Protein 7QQL (pdb70)

B-factor: mean 66.75, std 30.13, range [26.31, 215.35]

Solvent-accessible surface area: 57111 Å² total

Foldseek 3Di:
DWDKFKWFQDPVCGQQWDWDDALLQDDFIFTAGGHDPGGQNVRVPDDGQKGWQDKVNHGRRHGGPVVVVVSSVPVPRIIMTTTHRPDDLVNLLVLLVQCVVQLPPVLGNLLSVLSNLLSDAQVSLQSNQVNNCVVPVDGPLVSLCVSDDDLSNVLNNLLNDDLLRSLLVQCCVQQPDLHHVLLSLLLSLLQDALVSLVSNQVVNCVPPVDGSLVSLCVRDDDVLNVLSSLSSNRQADDDDPDQPVVVLLVLLVQCCVQFPVDPAGPVVSVSCSLRHYDLVSVLSSQVSNVVVDVDTQLVSLVVHDDDSSSVSSNLNVCSSNPVLLSLLVQCCVQQVDPAGPSVSLSSSLSNCLPPPLVSNQVNNCVPPVFGSLVSLVVRDDDSSSVSSNSSSPDGD/DDDD/DKDKDKWFQDPPCGRQWDFVPCCTWTQDGDPPHGQNVRVPDDGQWQWQDKPRHGSNNGGPVVVVVRSVPVPRMIMTITHHDPCQCPCQHVVPDLLVLLVQQVVQLPPVLGNLLSVLVPLLSHAQVSLQSNQVNNCVVPVDGPLVSLCVSDDDLSNVLSNLSNDDLLRNLLVQLVVQLDAQSGPLVSLLLSLLQDALVSLVSNQVVNCVPVVDGSLVSLVRRDDDVLSVLSSLSSNRQAPEDDPDADVVVLLVLLVQCCVQFDVDPAGPSVSVSCSLRHYYLVSVLSSQVSNVVVDVDGQLVRLVVHDDDSSSVNSNLNVCSSNPVLLSLLVQLCVQQVDPAGVSVSLSSCLSNPLPPQLVSNQVNNCVPPVFTSLVSLVVRDDDSSSVSSNSSSPDGD/DKDKDKWFQDPPCGQQWDWDDALVNPDAIWTQGHHPPHGVVVVVPHDGQWGWQDKPNHGDGHGGDVVVVVSSVPVPRIIMTITHHDDDQDLLVLLVQQVVQLPPVLGNLLSVLVPLLQDAQVSLQSNQVNNCVVVVDGPLVSLCVSDDDLSNVLRSLSNDDLLRNLLVLLVVQLPDLHHVLVSLLLSLLQDALVSLVSNQVVNCVVPVDGSLVSLPVNDDDLLNVLSSLSSNRQADADDPDQPVVVLLVLLVQCCVQFPVDDAGPSVSVSCSLRHYHLVSVLSSQVSNVVVDVDGQLVRLVVHDDDSSSVNSNLNVCSSNPVLLSLLVQCCVQQVDPAGVSVSNSSSLSNCLPPPLVSNQVSNCVPPVFGSLVSLVVRDDDSSSVSSNSSSPDGD/DDDD/DDDD

GO terms:
  GO:0005737 cytoplasm (C, IDA)
  GO:0005768 endosome (C, IDA)
  GO:0005515 protein binding (F, IPI)
  GO:0009986 cell surface (C, IDA)
  GO:0044090 positive regulation of vacuole organization (P, IMP)
  GO:0035578 azurophil granule lumen (C, TAS)
  GO:0005576 extracellular region (C, TAS)
  GO:0005829 cytosol (C, TAS)
  GO:0042802 identical protein binding (F, IPI)
  GO:0001921 positive regulation of receptor recycling (P, IDA)
  GO:0004867 serine-type endopeptidase inhibitor activity (F, IDA)
  GO:0005886 plasma membrane (C, IDA)
  GO:1905581 positive regulation of low-density lipoprotein particle clearance (P, IDA)
  GO:1905602 positive regulation of receptor-mediated endocytosis involved in cholesterol transport (P, IDA)
  GO:1990667 PCSK9-AnxA2 complex (C, IDA)
  GO:0032804 negative regulation of low-density lipoprotein particle receptor catabolic process (P, IDA)
  GO:0098641 cadherin binding involved in cell-cell adhesion (F, HDA)
  GO:0005576 extracellular region (C, HDA)
  GO:0005912 adherens junction (C, HDA)
  GO:0031012 extracellular matrix (C, HDA)

Nearest PDB structures (foldseek):
  7qql-assembly2_A  TM=1.003E+00  e=1.952E-59  Homo sapiens
  7qql-assembly3_B  TM=7.775E-01  e=4.966E-53  Homo sapiens
  7pc7-assembly2_B  TM=7.810E-01  e=6.217E-50  Homo sapiens
  7pc7-assembly1_A  TM=7.794E-01  e=1.435E-49  Homo sapiens
  7pc9-assembly2_A  TM=8.187E-01  e=2.371E-47  Homo sapiens

InterPro domains:
  IPR001464 Annexin [PR00196] (47-69)
  IPR001464 Annexin [PR00196] (87-103)
  IPR001464 Annexin [PR00196] (114-135)
  IPR001464 Annexin [PR00196] (198-224)
  IPR001464 Annexin [PR00196] (278-298)
  IPR001464 Annexin [PR00196] (322-335)
  IPR002389 Annexin A2 [PR00198] (2-20)
  IPR002389 Annexin A2 [PR00198] (21-32)
  IPR002389 Annexin A2 [PR00198] (169-180)
  IPR002389 Annexin A2 [PR00198] (181-192)
  IPR002389 Annexin A2 [PR00198] (237-246)
  IPR002389 Annexin A2 [PR00198] (254-264)
  IPR018252 Annexin repeat, conserved site [PS00223] (50-102)
  IPR018252 Annexin repeat, conserved site [PS00223] (122-174)
  IPR018252 Annexin repeat, conserved site [PS00223] (282-334)
  IPR018502 Annexin repeat [PF00191] (38-102)
  IPR018502 Annexin repeat [PF00191] (109-174)
  IPR018502 Annexin repeat [PF00191] (193-259)
  IPR018502 Annexin repeat [PF00191] (269-334)
  IPR018502 Annexin repeat [PS51897] (33-104)

CATH classification: 2.30.42.10 (+4 more: 1.10.220.10, 1.10.220.10, 1.10.220.10)

Structure (mmCIF, N/CA/C/O backbone):
data_7QQL
#
_entry.id   7QQL
#
_cell.length_a   97.460
_cell.length_b   60.550
_cell.length_c   135.210
_cell.angle_alpha   90.000
_cell.angle_beta   92.420
_cell.angle_gamma   90.000
#
_symmetry.space_group_name_H-M   'P 1 21 1'
#
loop_
_entity.id
_entity.type
_entity.pdbx_description
1 polymer 'Gamma-2-syntrophin,Annexin A2'
2 polymer 'Ribosomal protein S6 kinase alpha-1'
3 non-polymer 'CALCIUM ION'
4 non-polymer GLYCEROL
5 water water
#
loop_
_atom_site.group_PDB
_atom_site.id
_atom_site.type_symbol
_atom_site.label_atom_id
_atom_site.label_alt_id
_atom_site.label_comp_id
_atom_site.label_asym_id
_atom_site.label_entity_id
_atom_site.label_seq_id
_atom_site.pdbx_PDB_ins_code
_atom_site.Cartn_x
_atom_site.Cartn_y
_atom_site.Cartn_z
_atom_site.occupancy
_atom_site.B_iso_or_equiv
_atom_site.auth_seq_id
_atom_site.auth_comp_id
_atom_site.auth_asym_id
_atom_site.auth_atom_id
_atom_site.pdbx_PDB_model_num
ATOM 1 N N . ASN A 1 6 ? 59.489 11.582 14.486 1.00 126.10 70 ASN C N 1
ATOM 2 C CA . ASN A 1 6 ? 60.831 11.323 14.993 1.00 124.38 70 ASN C CA 1
ATOM 3 C C . ASN A 1 6 ? 61.032 9.845 15.306 1.00 112.74 70 ASN C C 1
ATOM 4 O O . ASN A 1 6 ? 61.598 9.494 16.340 1.00 115.48 70 ASN C O 1
ATOM 9 N N . ARG A 1 7 ? 60.567 8.980 14.408 1.00 103.71 71 ARG C N 1
ATOM 10 C CA . ARG A 1 7 ? 60.661 7.537 14.611 1.00 93.37 71 ARG C CA 1
ATOM 11 C C . ARG A 1 7 ? 62.056 7.082 14.194 1.00 89.79 71 ARG C C 1
ATOM 12 O O . ARG A 1 7 ? 62.318 6.835 13.015 1.00 92.29 71 ARG C O 1
ATOM 20 N N . ARG A 1 8 ? 62.956 6.975 15.169 1.00 84.04 72 ARG C N 1
ATOM 21 C CA . ARG A 1 8 ? 64.345 6.601 14.940 1.00 80.11 72 ARG C CA 1
ATOM 22 C C . ARG A 1 8 ? 64.583 5.158 15.365 1.00 79.09 72 ARG C C 1
ATOM 23 O O . ARG A 1 8 ? 64.045 4.702 16.378 1.00 82.57 72 ARG C O 1
ATOM 31 N N . THR A 1 9 ? 65.398 4.447 14.589 1.00 76.34 73 THR C N 1
ATOM 32 C CA . THR A 1 9 ? 65.794 3.077 14.895 1.00 69.71 73 THR C CA 1
ATOM 33 C C . THR A 1 9 ? 67.298 3.057 15.125 1.00 67.18 73 THR C C 1
ATOM 34 O O . THR A 1 9 ? 68.073 3.335 14.204 1.00 71.62 73 THR C O 1
ATOM 38 N N . VAL A 1 10 ? 67.708 2.734 16.350 1.00 62.08 74 VAL C N 1
ATOM 39 C CA . VAL A 1 10 ? 69.100 2.828 16.771 1.00 59.56 74 VAL C CA 1
ATOM 40 C C . VAL A 1 10 ? 69.566 1.464 17.261 1.00 60.18 74 VAL C C 1
ATOM 41 O O . VAL A 1 10 ? 68.828 0.761 17.962 1.00 61.32 74 VAL C O 1
ATOM 45 N N . THR A 1 11 ? 70.795 1.095 16.899 1.00 62.04 75 THR C N 1
ATOM 46 C CA . THR A 1 11 ? 71.406 -0.162 17.321 1.00 61.95 75 THR C CA 1
ATOM 47 C C . THR A 1 11 ? 72.477 0.155 18.358 1.00 60.17 75 THR C C 1
ATOM 48 O O . THR A 1 11 ? 73.477 0.812 18.048 1.00 64.19 75 THR C O 1
ATOM 52 N N . LEU A 1 12 ? 72.265 -0.313 19.584 1.00 65.71 76 LEU C N 1
ATOM 53 C CA . LEU A 1 12 ? 73.223 -0.152 20.666 1.00 67.59 76 LEU C CA 1
ATOM 54 C C . LEU A 1 12 ? 74.057 -1.416 20.793 1.00 67.26 76 LEU C C 1
ATOM 55 O O . LEU A 1 12 ? 73.551 -2.526 20.609 1.00 66.00 76 LEU C O 1
ATOM 60 N N . ARG A 1 13 ? 75.336 -1.244 21.106 1.00 67.34 77 ARG C N 1
ATOM 61 C CA . ARG A 1 13 ? 76.223 -2.363 21.387 1.00 66.13 77 ARG C CA 1
ATOM 62 C C . ARG A 1 13 ? 76.390 -2.477 22.897 1.00 64.06 77 ARG C C 1
ATOM 63 O O . ARG A 1 13 ? 76.907 -1.556 23.539 1.00 67.12 77 ARG C O 1
ATOM 71 N N . ARG A 1 14 ? 75.932 -3.593 23.459 1.00 59.41 78 ARG C N 1
ATOM 72 C CA . ARG A 1 14 ? 76.092 -3.831 24.887 1.00 58.22 78 ARG C CA 1
ATOM 73 C C . ARG A 1 14 ? 77.571 -3.839 25.251 1.00 64.51 78 ARG C C 1
ATOM 74 O O . ARG A 1 14 ? 78.382 -4.492 24.589 1.00 61.79 78 ARG C O 1
ATOM 82 N N . GLN A 1 15 ? 77.923 -3.102 26.299 1.00 66.76 79 GLN C N 1
ATOM 83 C CA . GLN A 1 15 ? 79.311 -2.960 26.705 1.00 73.42 79 GLN C CA 1
ATOM 84 C C . GLN A 1 15 ? 79.443 -3.171 28.205 1.00 77.69 79 GLN C C 1
ATOM 85 O O . GLN A 1 15 ? 78.517 -2.868 28.963 1.00 79.01 79 GLN C O 1
ATOM 91 N N . PRO A 1 16 ? 80.584 -3.699 28.660 1.00 82.33 80 PRO C N 1
ATOM 92 C CA . PRO A 1 16 ? 80.742 -3.963 30.101 1.00 83.98 80 PRO C CA 1
ATOM 93 C C . PRO A 1 16 ? 80.624 -2.720 30.962 1.00 88.89 80 PRO C C 1
ATOM 94 O O . PRO A 1 16 ? 80.194 -2.817 32.119 1.00 90.49 80 PRO C O 1
ATOM 98 N N . VAL A 1 17 ? 80.986 -1.553 30.435 1.00 89.51 81 VAL C N 1
ATOM 99 C CA . VAL A 1 17 ? 80.931 -0.305 31.197 1.00 85.99 81 VAL C CA 1
ATOM 100 C C . VAL A 1 17 ? 79.551 0.297 30.947 1.00 80.76 81 VAL C C 1
ATOM 101 O O . VAL A 1 17 ? 79.358 1.130 30.060 1.00 76.90 81 VAL C O 1
ATOM 105 N N . GLY A 1 18 ? 78.573 -0.140 31.740 1.00 80.69 82 GLY C N 1
ATOM 106 C CA . GLY A 1 18 ? 77.246 0.439 31.718 1.00 78.62 82 GLY C CA 1
ATOM 107 C C . GLY A 1 18 ? 76.178 -0.375 31.021 1.00 77.88 82 GLY C C 1
ATOM 108 O O . GLY A 1 18 ? 75.014 0.045 31.018 1.00 76.40 82 GLY C O 1
ATOM 109 N N . GLY A 1 19 ? 76.524 -1.521 30.438 1.00 77.88 83 GLY C N 1
ATOM 110 C CA . GLY A 1 19 ? 75.550 -2.322 29.721 1.00 76.08 83 GLY C CA 1
ATOM 111 C C . GLY A 1 19 ? 75.045 -1.633 28.471 1.00 75.01 83 GLY C C 1
ATOM 112 O O . GLY A 1 19 ? 75.731 -1.607 27.444 1.00 78.38 83 GLY C O 1
ATOM 113 N N . LEU A 1 20 ? 73.839 -1.073 28.545 1.00 69.56 84 LEU C N 1
ATOM 114 C CA . LEU A 1 20 ? 73.297 -0.255 27.470 1.00 59.36 84 LEU C CA 1
ATOM 115 C C . LEU A 1 20 ? 73.443 1.237 27.736 1.00 60.44 84 LEU C C 1
ATOM 116 O O . LEU A 1 20 ? 73.183 2.039 26.833 1.00 68.66 84 LEU C O 1
ATOM 121 N N . GLY A 1 21 ? 73.847 1.623 28.944 1.00 54.03 85 GLY C N 1
ATOM 122 C CA . GLY A 1 21 ? 74.130 3.014 29.240 1.00 55.79 85 GLY C CA 1
ATOM 123 C C . GLY A 1 21 ? 72.917 3.910 29.342 1.00 65.30 85 GLY C C 1
ATOM 124 O O . GLY A 1 21 ? 73.017 5.106 29.052 1.00 75.46 85 GLY C O 1
ATOM 125 N N . LEU A 1 22 ? 71.773 3.372 29.757 1.00 64.78 86 LEU C N 1
ATOM 126 C CA . LEU A 1 22 ? 70.564 4.176 29.840 1.00 65.44 86 LEU C CA 1
ATOM 127 C C . LEU A 1 22 ? 69.690 3.679 30.981 1.00 69.90 86 LEU C C 1
ATOM 128 O O . LEU A 1 22 ? 69.855 2.564 31.483 1.00 76.39 86 LEU C O 1
ATOM 133 N N . SER A 1 23 ? 68.755 4.535 31.384 1.00 67.62 87 SER C N 1
ATOM 134 C CA . SER A 1 23 ? 67.682 4.182 32.299 1.00 66.94 87 SER C CA 1
ATOM 135 C C . SER A 1 23 ? 66.347 4.461 31.624 1.00 66.04 87 SER C C 1
ATOM 136 O O . SER A 1 23 ? 66.220 5.399 30.831 1.00 63.43 87 SER C O 1
ATOM 139 N N . ILE A 1 24 ? 65.352 3.635 31.932 1.00 69.22 88 ILE C N 1
ATOM 140 C CA . ILE A 1 24 ? 64.017 3.797 31.374 1.00 65.82 88 ILE C CA 1
ATOM 141 C C . ILE A 1 24 ? 63.014 3.904 32.512 1.00 70.94 88 ILE C C 1
ATOM 142 O O . ILE A 1 24 ? 63.187 3.307 33.580 1.00 68.87 88 ILE C O 1
ATOM 147 N N . LYS A 1 25 ? 61.961 4.681 32.277 1.00 70.43 89 LYS C N 1
ATOM 148 C CA . LYS A 1 25 ? 60.853 4.804 33.210 1.00 73.11 89 LYS C CA 1
ATOM 149 C C . LYS A 1 25 ? 59.542 4.722 32.442 1.00 73.79 89 LYS C C 1
ATOM 150 O O . LYS A 1 25 ? 59.497 4.912 31.223 1.00 70.79 89 LYS C O 1
ATOM 156 N N . GLY A 1 26 ? 58.473 4.423 33.167 1.00 76.75 90 GLY C N 1
ATOM 157 C CA . GLY A 1 26 ? 57.167 4.251 32.566 1.00 77.54 90 GLY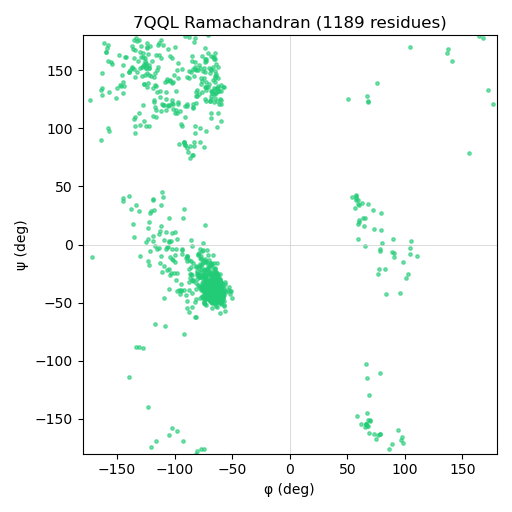 C CA 1
ATOM 158 C C . GLY A 1 26 ? 56.829 2.792 32.333 1.00 81.47 90 GLY C C 1
ATOM 159 O O . GLY A 1 26 ? 57.525 1.871 32.771 1.00 83.84 90 GLY C O 1
ATOM 160 N N . GLY A 1 27 ? 55.734 2.591 31.621 1.00 79.39 91 GLY C N 1
ATOM 161 C CA . GLY A 1 27 ? 55.211 1.267 31.339 1.00 77.54 91 GLY C CA 1
ATOM 162 C C . GLY A 1 27 ? 53.696 1.272 31.407 1.00 87.46 91 GLY C C 1
ATOM 163 O O . GLY A 1 27 ? 53.072 2.132 32.030 1.00 93.56 91 GLY C O 1
ATOM 164 N N . SER A 1 28 ? 53.089 0.285 30.745 1.00 86.56 92 SER C N 1
ATOM 165 C CA . SER A 1 28 ? 51.634 0.236 30.655 1.00 86.52 92 SER C CA 1
ATOM 166 C C . SER A 1 28 ? 50.965 -0.050 31.995 1.00 91.18 92 SER C C 1
ATOM 167 O O . SER A 1 28 ? 49.755 0.171 32.120 1.00 99.59 92 SER C O 1
ATOM 170 N N . GLU A 1 29 ? 51.711 -0.532 32.996 1.00 93.61 93 GLU C N 1
ATOM 171 C CA . GLU A 1 29 ? 51.118 -0.721 34.318 1.00 101.27 93 GLU C CA 1
ATOM 172 C C . GLU A 1 29 ? 50.748 0.612 34.954 1.00 102.09 93 GLU C C 1
ATOM 173 O O . GLU A 1 29 ? 49.837 0.670 35.788 1.00 107.60 93 GLU C O 1
ATOM 179 N N . HIS A 1 30 ? 51.440 1.686 34.577 1.00 101.90 94 HIS C N 1
ATOM 180 C CA . HIS A 1 30 ? 51.066 3.041 34.948 1.00 102.86 94 HIS C CA 1
ATOM 181 C C . HIS A 1 30 ? 50.375 3.774 33.804 1.00 92.78 94 HIS C C 1
ATOM 182 O O . HIS A 1 30 ? 50.174 4.990 33.887 1.00 88.72 94 HIS C O 1
ATOM 189 N N . ASN A 1 31 ? 50.019 3.053 32.737 1.00 95.32 95 ASN C N 1
ATOM 190 C CA . ASN A 1 31 ? 49.322 3.609 31.575 1.00 95.01 95 ASN C CA 1
ATOM 191 C C . ASN A 1 31 ? 50.116 4.748 30.938 1.00 90.79 95 ASN C C 1
ATOM 192 O O . ASN A 1 31 ? 49.561 5.778 30.549 1.00 91.01 95 ASN C O 1
ATOM 197 N N . VAL A 1 32 ? 51.429 4.559 30.834 1.00 88.02 96 VAL C N 1
ATOM 198 C CA . VAL A 1 32 ? 52.299 5.507 30.135 1.00 81.70 96 VAL C CA 1
ATOM 199 C C . VAL A 1 32 ? 53.312 4.737 29.313 1.00 80.24 96 VAL C C 1
ATOM 200 O O . VAL A 1 32 ? 53.701 3.611 29.654 1.00 84.82 96 VAL C O 1
ATOM 204 N N . PRO A 1 33 ? 53.750 5.317 28.199 1.00 73.16 97 PRO C N 1
ATOM 205 C CA . PRO A 1 33 ? 54.774 4.652 27.390 1.00 70.56 97 PRO C CA 1
ATOM 206 C C . PRO A 1 33 ? 56.111 4.618 28.112 1.00 66.69 97 PRO C C 1
ATOM 207 O O . PRO A 1 33 ? 56.429 5.489 28.926 1.00 60.89 97 PRO C O 1
ATOM 211 N N . VAL A 1 34 ? 56.894 3.582 27.812 1.00 64.71 98 VAL C N 1
ATOM 212 C CA . VAL A 1 34 ? 58.240 3.478 28.361 1.00 59.68 98 VAL C CA 1
ATOM 213 C C . VAL A 1 34 ? 59.111 4.564 27.748 1.00 61.19 98 VAL C C 1
ATOM 214 O O . VAL A 1 34 ? 59.188 4.703 26.521 1.00 62.34 98 VAL C O 1
ATOM 218 N N . VAL A 1 35 ? 59.771 5.340 28.602 1.00 61.83 99 VAL C N 1
ATOM 219 C CA . VAL A 1 35 ? 60.528 6.513 28.184 1.00 68.12 99 VAL C CA 1
ATOM 220 C C . VAL A 1 35 ? 61.943 6.410 28.732 1.00 61.49 99 VAL C C 1
ATOM 221 O O . VAL A 1 35 ? 62.144 6.007 29.883 1.00 63.24 99 VAL C O 1
ATOM 225 N N . ILE A 1 36 ? 62.925 6.763 27.900 1.00 57.38 100 ILE C N 1
ATOM 226 C CA . ILE A 1 36 ? 64.310 6.811 28.354 1.00 57.05 100 ILE C CA 1
ATOM 227 C C . ILE A 1 36 ? 64.429 7.840 29.468 1.00 60.88 100 ILE C C 1
ATOM 228 O O . ILE A 1 36 ? 64.120 9.023 29.279 1.00 61.57 100 ILE C O 1
ATOM 233 N N . SER A 1 37 ? 64.876 7.391 30.640 1.00 67.15 101 SER C N 1
ATOM 234 C CA . SER A 1 37 ? 65.015 8.260 31.801 1.00 75.85 101 SER C CA 1
ATOM 235 C C . SER A 1 37 ? 66.387 8.925 31.857 1.00 76.53 101 SER C C 1
ATOM 236 O O . SER A 1 37 ? 66.483 10.153 31.942 1.00 75.01 101 SER C O 1
ATOM 239 N N . LYS A 1 38 ? 67.453 8.131 31.814 1.00 76.36 102 LYS C N 1
ATOM 240 C CA . LYS A 1 38 ? 68.812 8.644 31.866 1.00 80.28 102 LYS C CA 1
ATOM 241 C C . LYS A 1 38 ? 69.602 8.142 30.666 1.00 69.51 102 LYS C C 1
ATOM 242 O O . LYS A 1 38 ? 69.281 7.114 30.066 1.00 63.70 102 LYS C O 1
ATOM 248 N N . ILE A 1 39 ? 70.648 8.890 30.324 1.00 66.69 103 ILE C N 1
ATOM 249 C CA . ILE A 1 39 ? 71.624 8.489 29.316 1.00 64.71 103 ILE C CA 1
ATOM 250 C C . ILE A 1 39 ? 72.995 8.773 29.914 1.00 67.28 103 ILE C C 1
ATOM 251 O O . ILE A 1 39 ? 73.435 9.928 29.960 1.00 71.47 103 ILE C O 1
ATOM 256 N N . PHE A 1 40 ? 73.667 7.728 30.385 1.00 66.98 104 PHE C N 1
ATOM 257 C CA . PHE A 1 40 ? 74.968 7.892 31.020 1.00 78.15 104 PHE C CA 1
ATOM 258 C C . PHE A 1 40 ? 76.015 8.212 29.961 1.00 80.50 104 PHE C C 1
ATOM 259 O O . PHE A 1 40 ? 76.186 7.458 28.997 1.00 79.75 104 PHE C O 1
ATOM 267 N N . GLU A 1 41 ? 76.709 9.335 30.140 1.00 88.18 105 GLU C N 1
ATOM 268 C CA . GLU A 1 41 ? 77.574 9.859 29.093 1.00 92.89 105 GLU C CA 1
ATOM 269 C C . GLU A 1 41 ? 78.731 8.907 28.808 1.00 92.38 105 GLU C C 1
ATOM 270 O O . GLU A 1 41 ? 79.192 8.168 29.683 1.00 89.51 105 GLU C O 1
ATOM 276 N N . ASP A 1 42 ? 79.181 8.921 27.553 1.00 92.09 106 ASP C N 1
ATOM 277 C CA . ASP A 1 42 ? 80.264 8.107 27.010 1.00 93.21 106 ASP C CA 1
ATOM 278 C C . ASP A 1 42 ? 79.929 6.618 26.997 1.00 86.17 106 ASP C C 1
ATOM 279 O O . ASP A 1 42 ? 80.744 5.820 26.520 1.00 95.68 106 ASP C O 1
ATOM 284 N N . GLN A 1 43 ? 78.757 6.216 27.479 1.00 71.03 107 GLN C N 1
ATOM 285 C CA . GLN A 1 43 ? 78.376 4.813 27.486 1.00 65.59 107 GLN C CA 1
ATOM 286 C C . GLN A 1 43 ? 77.599 4.485 26.210 1.00 63.98 107 GLN C C 1
ATOM 287 O O . GLN A 1 43 ? 77.528 5.288 25.277 1.00 68.56 107 GLN C O 1
ATOM 293 N N . ALA A 1 44 ? 76.992 3.295 26.170 1.00 55.72 108 ALA C N 1
ATOM 294 C CA . ALA A 1 44 ? 76.456 2.761 24.920 1.00 53.60 108 ALA C CA 1
ATOM 295 C C . ALA A 1 44 ? 75.380 3.665 24.331 1.00 59.33 108 ALA C C 1
ATOM 296 O O . ALA A 1 44 ? 75.422 4.003 23.143 1.00 69.65 108 ALA C O 1
ATOM 298 N N . ALA A 1 45 ? 74.401 4.066 25.146 1.00 56.73 109 ALA C N 1
ATOM 299 C CA . ALA A 1 45 ? 73.308 4.885 24.630 1.00 54.79 109 ALA C CA 1
ATOM 300 C C . ALA A 1 45 ? 73.804 6.253 24.175 1.00 61.20 109 ALA C C 1
ATOM 301 O O . ALA A 1 45 ? 73.302 6.805 23.189 1.00 62.06 109 ALA C O 1
ATOM 303 N N . ASP A 1 46 ? 74.794 6.811 24.874 1.00 64.49 110 ASP C N 1
ATOM 304 C CA . ASP A 1 46 ? 75.333 8.109 24.482 1.00 65.63 110 ASP C CA 1
ATOM 305 C C . ASP A 1 46 ? 76.192 7.996 23.227 1.00 68.01 110 ASP C C 1
ATOM 306 O O . ASP A 1 46 ? 76.208 8.912 22.396 1.00 62.82 110 ASP C O 1
ATOM 311 N N . GLN A 1 47 ? 76.909 6.878 23.072 1.00 68.40 111 GLN C N 1
ATOM 312 C CA . GLN A 1 47 ? 77.814 6.722 21.936 1.00 67.01 111 GLN C CA 1
ATOM 313 C C . GLN A 1 47 ? 77.072 6.732 20.607 1.00 66.10 111 GLN C C 1
ATOM 314 O O . GLN A 1 47 ? 77.624 7.178 19.595 1.00 71.37 111 GLN C O 1
ATOM 320 N N . THR A 1 48 ? 75.830 6.245 20.587 1.00 62.12 112 THR C N 1
ATOM 321 C CA . THR A 1 48 ? 75.079 6.191 19.336 1.00 57.62 112 THR C CA 1
ATOM 322 C C . THR A 1 48 ? 74.838 7.586 18.776 1.00 68.78 112 THR C C 1
ATOM 323 O O . THR A 1 48 ? 74.906 7.795 17.559 1.00 76.41 112 THR C O 1
ATOM 327 N N . GLY A 1 49 ? 74.560 8.554 19.646 1.00 68.87 113 GLY C N 1
ATOM 328 C CA . GLY A 1 49 ? 74.281 9.905 19.215 1.00 76.33 113 GLY C CA 1
ATOM 329 C C . GLY A 1 49 ? 72.875 10.145 18.710 1.00 87.24 113 GLY C C 1
ATOM 330 O O . GLY A 1 49 ? 72.570 11.272 18.302 1.00 95.89 113 GLY C O 1
ATOM 331 N N . MET A 1 50 ? 72.009 9.130 18.721 1.00 87.48 114 MET C N 1
ATOM 332 C CA . MET A 1 50 ? 70.633 9.280 18.271 1.00 93.60 114 MET C CA 1
ATOM 333 C C . MET A 1 50 ? 69.608 9.032 19.367 1.00 87.24 114 MET C C 1
ATOM 334 O O . MET A 1 50 ? 68.404 9.145 19.106 1.00 90.12 114 MET C O 1
ATOM 339 N N . LEU A 1 51 ? 70.041 8.692 20.576 1.00 79.29 115 LEU C N 1
ATOM 340 C CA . LEU A 1 51 ? 69.139 8.481 21.697 1.00 70.78 115 LEU C CA 1
ATOM 341 C C . LEU A 1 51 ? 69.171 9.694 22.616 1.00 79.16 115 LEU C C 1
ATOM 342 O O . LEU A 1 51 ? 70.235 10.268 22.868 1.00 84.71 115 LEU C O 1
ATOM 347 N N . PHE A 1 52 ? 67.997 10.082 23.109 1.00 79.97 116 PHE C N 1
ATOM 348 C CA . PHE A 1 52 ? 67.852 11.272 23.932 1.00 81.37 116 PHE C CA 1
ATOM 349 C C . PHE A 1 52 ? 66.937 10.968 25.109 1.00 76.61 116 PHE C C 1
ATOM 350 O O . PHE A 1 52 ? 66.074 10.089 25.034 1.00 73.99 116 PHE C O 1
ATOM 358 N N . VAL A 1 53 ? 67.141 11.704 26.204 1.00 75.08 117 VAL C N 1
ATOM 359 C CA . VAL A 1 53 ? 66.237 11.604 27.342 1.00 67.76 117 VAL C CA 1
ATOM 360 C C . VAL A 1 53 ? 64.865 12.108 26.925 1.00 72.53 117 VAL C C 1
ATOM 361 O O . VAL A 1 53 ? 64.724 13.224 26.410 1.00 81.87 117 VAL C O 1
ATOM 365 N N . GLY A 1 54 ? 63.845 11.280 27.134 1.00 68.84 118 GLY C N 1
ATOM 366 C CA . GLY A 1 54 ? 62.504 11.589 26.688 1.00 69.45 118 GLY C CA 1
ATOM 367 C C . GLY A 1 54 ? 62.039 10.812 25.476 1.00 76.68 118 GLY C C 1
ATOM 368 O O . GLY A 1 54 ? 60.927 11.062 24.993 1.00 80.64 118 GLY C O 1
ATOM 369 N N . ASP A 1 55 ? 62.849 9.885 24.968 1.00 74.57 119 ASP C N 1
ATOM 370 C CA . ASP A 1 55 ? 62.455 9.070 23.828 1.00 71.16 119 ASP C CA 1
ATOM 371 C C . ASP A 1 55 ? 61.557 7.928 24.281 1.00 64.23 119 ASP C C 1
ATOM 372 O O . ASP A 1 55 ? 61.905 7.177 25.198 1.00 56.36 119 ASP C O 1
ATOM 377 N N . ALA A 1 56 ? 60.404 7.795 23.631 1.00 66.26 120 ALA C N 1
ATOM 378 C CA . ALA A 1 56 ? 59.495 6.693 23.911 1.00 65.00 120 ALA C CA 1
ATOM 379 C C . ALA A 1 56 ? 59.949 5.447 23.163 1.00 64.65 120 ALA C C 1
ATOM 380 O O . ALA A 1 56 ? 60.174 5.488 21.950 1.00 66.88 120 ALA C O 1
ATOM 382 N N . VAL A 1 57 ? 60.084 4.340 23.886 1.00 61.00 121 VAL C N 1
ATOM 383 C CA . VAL A 1 57 ? 60.563 3.087 23.315 1.00 59.77 121 VAL C CA 1
ATOM 384 C C . VAL A 1 57 ? 59.387 2.359 22.678 1.00 60.45 121 VAL C C 1
ATOM 385 O O . VAL A 1 57 ? 58.431 1.981 23.364 1.00 64.06 121 VAL C O 1
ATOM 389 N N . LEU A 1 58 ? 59.459 2.155 21.363 1.00 59.34 122 LEU C N 1
ATOM 390 C CA . LEU A 1 58 ? 58.375 1.545 20.602 1.00 55.50 122 LEU C CA 1
ATOM 391 C C . LEU A 1 58 ? 58.656 0.102 20.205 1.00 58.39 122 LEU C C 1
ATOM 392 O O . LEU A 1 58 ? 57.740 -0.727 20.221 1.00 62.81 122 LEU C O 1
ATOM 397 N N . GLN A 1 59 ? 59.897 -0.224 19.847 1.00 51.88 123 GLN C N 1
ATOM 398 C CA . GLN A 1 59 ? 60.260 -1.583 19.473 1.00 54.66 123 GLN C CA 1
ATOM 399 C C . GLN A 1 59 ? 61.622 -1.932 20.052 1.00 57.49 123 GLN C C 1
ATOM 400 O O . GLN A 1 59 ? 62.486 -1.067 20.219 1.00 61.86 123 GLN C O 1
ATOM 406 N N . VAL A 1 60 ? 61.801 -3.214 20.362 1.00 57.83 124 VAL C N 1
ATOM 407 C CA . VAL A 1 60 ? 63.083 -3.765 20.788 1.00 60.37 124 VAL C CA 1
ATOM 408 C C . VAL A 1 60 ? 63.380 -4.944 19.872 1.00 64.62 124 VAL C C 1
ATOM 409 O O . VAL A 1 60 ? 62.757 -6.005 20.001 1.00 66.82 124 VAL C O 1
ATOM 413 N N . ASN A 1 61 ? 64.323 -4.758 18.945 1.00 66.21 125 ASN C N 1
ATOM 414 C CA . ASN A 1 61 ? 64.653 -5.769 17.939 1.00 65.66 125 ASN C CA 1
ATOM 415 C C . ASN A 1 61 ? 63.424 -6.148 17.117 1.00 63.89 125 ASN C C 1
ATOM 416 O O . ASN A 1 61 ? 63.180 -7.323 16.833 1.00 65.91 125 ASN C O 1
ATOM 421 N N . GLY A 1 62 ? 62.639 -5.144 16.734 1.00 61.37 126 GLY C N 1
ATOM 422 C CA . GLY A 1 62 ? 61.432 -5.368 15.969 1.00 62.62 126 GLY C CA 1
ATOM 423 C C . GLY A 1 62 ? 60.239 -5.846 16.767 1.00 64.19 126 GLY C C 1
ATOM 424 O O . GLY A 1 62 ? 59.154 -6.000 16.190 1.00 63.10 126 GLY C O 1
ATOM 425 N N . ILE A 1 63 ? 60.396 -6.088 18.064 1.00 62.79 127 ILE C N 1
ATOM 426 C CA . ILE A 1 63 ? 59.300 -6.548 18.911 1.00 63.47 127 ILE C CA 1
ATOM 427 C C . ILE A 1 63 ? 58.585 -5.330 19.480 1.00 57.38 127 ILE C C 1
ATOM 428 O O . ILE A 1 63 ? 59.194 -4.511 20.176 1.00 53.42 127 ILE C O 1
ATOM 433 N N . HIS A 1 64 ? 57.291 -5.214 19.186 1.00 60.08 128 HIS C N 1
ATOM 434 C CA . HIS A 1 64 ? 56.519 -4.053 19.608 1.00 62.58 128 HIS C CA 1
ATOM 435 C C . HIS A 1 64 ? 56.397 -4.007 21.127 1.00 65.03 128 HIS C C 1
ATOM 436 O O . HIS A 1 64 ? 56.110 -5.021 21.771 1.00 70.92 128 HIS C O 1
ATOM 443 N N . VAL A 1 65 ? 56.620 -2.824 21.699 1.00 62.38 129 VAL C N 1
ATOM 444 C CA . VAL A 1 65 ? 56.516 -2.628 23.141 1.00 60.71 129 VAL C CA 1
ATOM 445 C C . VAL A 1 65 ? 55.761 -1.336 23.429 1.00 66.63 129 VAL C C 1
ATOM 446 O O . VAL A 1 65 ? 55.832 -0.803 24.542 1.00 67.35 129 VAL C O 1
ATOM 450 N N . GLU A 1 66 ? 55.031 -0.827 22.431 1.00 69.46 130 GLU C N 1
ATOM 451 C CA . GLU A 1 66 ? 54.308 0.430 22.609 1.00 70.84 130 GLU C CA 1
ATOM 452 C C . GLU A 1 66 ? 53.287 0.345 23.736 1.00 70.70 130 GLU C C 1
ATOM 453 O O . GLU A 1 66 ? 52.941 1.368 24.336 1.00 73.99 130 GLU C O 1
ATOM 459 N N . ASN A 1 67 ? 52.796 -0.859 24.037 1.00 74.34 131 ASN C N 1
ATOM 460 C CA . ASN A 1 67 ? 51.812 -1.068 25.094 1.00 82.39 131 ASN C CA 1
ATOM 461 C C . ASN A 1 67 ? 52.306 -2.050 26.152 1.00 78.53 131 ASN C C 1
ATOM 462 O O . ASN A 1 67 ? 51.498 -2.607 26.901 1.00 85.68 131 ASN C O 1
ATOM 467 N N . ALA A 1 68 ? 53.614 -2.275 26.228 1.00 70.74 132 ALA C N 1
ATOM 468 C CA . ALA A 1 68 ? 54.190 -3.238 27.152 1.00 72.20 132 ALA C CA 1
ATOM 469 C C . ALA A 1 68 ? 54.401 -2.621 28.531 1.00 78.81 132 ALA C C 1
ATOM 470 O O . ALA A 1 68 ? 54.417 -1.400 28.700 1.00 80.25 132 ALA C O 1
ATOM 472 N N . THR A 1 69 ? 54.568 -3.491 29.522 1.00 75.95 133 THR C N 1
ATOM 473 C CA . THR A 1 69 ? 54.826 -3.046 30.880 1.00 79.32 133 THR C CA 1
ATOM 474 C C . THR A 1 69 ? 56.311 -2.743 31.067 1.00 75.88 133 THR C C 1
ATOM 475 O O . THR A 1 69 ? 57.140 -2.973 30.183 1.00 74.73 133 THR C O 1
ATOM 479 N N . HIS A 1 70 ? 56.644 -2.219 32.249 1.00 76.48 134 HIS C N 1
ATOM 480 C CA . HIS A 1 70 ? 58.026 -1.844 32.530 1.00 70.25 134 HIS C CA 1
ATOM 481 C C . HIS A 1 70 ? 58.935 -3.065 32.578 1.00 71.27 134 HIS C C 1
ATOM 482 O O . HIS A 1 70 ? 60.042 -3.043 32.028 1.00 67.98 134 HIS C O 1
ATOM 489 N N . GLU A 1 71 ? 58.487 -4.140 33.232 1.00 78.65 135 GLU C N 1
ATOM 490 C CA . GLU A 1 71 ? 59.315 -5.337 33.340 1.00 83.99 135 GLU C CA 1
ATOM 491 C C . GLU A 1 71 ? 59.462 -6.047 32.000 1.00 80.72 135 GLU C C 1
ATOM 492 O O . GLU A 1 71 ? 60.498 -6.672 31.745 1.00 79.71 135 GLU C O 1
ATOM 498 N N . GLU A 1 72 ? 58.447 -5.967 31.135 1.00 79.59 136 GLU C N 1
ATOM 499 C CA . GLU A 1 72 ? 58.543 -6.610 29.828 1.00 74.72 136 GLU C CA 1
ATOM 500 C C . GLU A 1 72 ? 59.596 -5.936 28.958 1.00 70.24 136 GLU C C 1
ATOM 501 O O . GLU A 1 72 ? 60.302 -6.606 28.196 1.00 75.61 136 GLU C O 1
ATOM 507 N N . VAL A 1 73 ? 59.722 -4.613 29.059 1.00 66.84 137 VAL C N 1
ATOM 508 C CA . VAL A 1 73 ? 60.751 -3.910 28.301 1.00 66.97 137 VAL C CA 1
ATOM 509 C C . VAL A 1 73 ? 62.123 -4.125 28.930 1.00 67.46 137 VAL C C 1
ATOM 510 O O . VAL A 1 73 ? 63.125 -4.277 28.221 1.00 64.69 137 VAL C O 1
ATOM 514 N N . VAL A 1 74 ? 62.191 -4.147 30.263 1.00 70.72 138 VAL C N 1
ATOM 515 C CA . VAL A 1 74 ? 63.451 -4.444 30.941 1.00 71.89 138 VAL C CA 1
ATOM 516 C C . VAL A 1 74 ? 63.925 -5.849 30.587 1.00 76.35 138 VAL C C 1
ATOM 517 O O . VAL A 1 74 ? 65.120 -6.081 30.364 1.00 74.12 138 VAL C O 1
ATOM 521 N N . HIS A 1 75 ? 62.994 -6.803 30.511 1.00 80.34 139 HIS C N 1
ATOM 522 C CA . HIS A 1 75 ? 63.368 -8.180 30.209 1.00 84.46 139 HIS C CA 1
ATOM 523 C C . HIS A 1 75 ? 63.869 -8.317 28.776 1.00 76.42 139 HIS C C 1
ATOM 524 O O . HIS A 1 75 ? 64.804 -9.082 28.510 1.00 73.99 139 HIS C O 1
ATOM 531 N N . LEU A 1 76 ? 63.263 -7.583 27.840 1.00 70.98 140 LEU C N 1
ATOM 532 C CA . LEU A 1 76 ? 63.710 -7.638 26.452 1.00 69.36 140 LEU C CA 1
ATOM 533 C C . LEU A 1 76 ? 65.105 -7.046 26.297 1.00 63.10 140 LEU C C 1
ATOM 534 O O . LEU A 1 76 ? 65.970 -7.632 25.637 1.00 60.92 140 LEU C O 1
ATOM 539 N N . LEU A 1 77 ? 65.343 -5.881 26.905 1.00 63.55 141 LEU C N 1
ATOM 540 C CA . LEU A 1 77 ? 66.630 -5.213 26.758 1.00 63.78 141 LEU C CA 1
ATOM 541 C C . LEU A 1 77 ? 67.770 -5.984 27.410 1.00 66.17 141 LEU C C 1
ATOM 542 O O . LEU A 1 77 ? 68.933 -5.755 27.061 1.00 65.53 141 LEU C O 1
ATOM 547 N N . ARG A 1 78 ? 67.470 -6.890 28.339 1.00 64.88 142 ARG C N 1
ATOM 548 C CA . ARG A 1 78 ? 68.500 -7.686 28.991 1.00 69.46 142 ARG C CA 1
ATOM 549 C C . ARG A 1 78 ? 68.744 -9.026 28.311 1.00 71.87 142 ARG C C 1
ATOM 550 O O . ARG A 1 78 ? 69.697 -9.723 28.676 1.00 73.05 142 ARG C O 1
ATOM 558 N N . ASN A 1 79 ? 67.920 -9.399 27.333 1.00 71.30 143 ASN C N 1
ATOM 559 C CA . ASN A 1 79 ? 68.083 -10.659 26.618 1.00 72.60 143 ASN C CA 1
ATOM 560 C C . ASN A 1 79 ? 68.219 -10.465 25.113 1.00 70.99 143 ASN C C 1
ATOM 561 O O . ASN A 1 79 ? 68.112 -11.441 24.363 1.00 72.37 143 ASN C O 1
ATOM 566 N N . ALA A 1 80 ? 68.458 -9.240 24.653 1.00 69.63 144 ALA C N 1
ATOM 567 C CA . ALA A 1 80 ? 68.526 -8.949 23.228 1.00 69.73 144 ALA C CA 1
ATOM 568 C C . ALA A 1 80 ? 69.906 -9.190 22.629 1.00 78.27 144 ALA C C 1
ATOM 569 O O . ALA A 1 80 ? 70.106 -8.907 21.443 1.00 85.29 144 ALA C O 1
ATOM 571 N N . GLY A 1 81 ? 70.851 -9.704 23.406 1.00 74.94 145 GLY C N 1
ATOM 572 C CA . GLY A 1 81 ? 72.177 -9.983 22.895 1.00 75.71 145 GLY C CA 1
ATOM 573 C C . GLY A 1 81 ? 73.120 -8.804 23.022 1.00 78.49 145 GLY C C 1
ATOM 574 O O . GLY A 1 81 ? 72.831 -7.782 23.652 1.00 80.02 145 GLY C O 1
ATOM 575 N N . ASP A 1 82 ? 74.289 -8.964 22.399 1.00 78.44 146 ASP C N 1
ATOM 576 C CA . ASP A 1 82 ? 75.286 -7.901 22.402 1.00 75.29 146 ASP C CA 1
ATOM 577 C C . ASP A 1 82 ? 74.909 -6.754 21.476 1.00 69.21 146 ASP C C 1
ATOM 578 O O . ASP A 1 82 ? 75.406 -5.638 21.659 1.00 69.86 146 ASP C O 1
ATOM 583 N N . GLU A 1 83 ? 74.047 -7.002 20.492 1.00 68.63 147 GLU C N 1
ATOM 584 C CA . GLU A 1 83 ? 73.571 -5.976 19.570 1.00 70.74 147 GLU C CA 1
ATOM 585 C C . GLU A 1 83 ? 72.072 -5.811 19.779 1.00 71.25 147 GLU C C 1
ATOM 586 O O . GLU A 1 83 ? 71.289 -6.698 19.424 1.00 78.63 147 GLU C O 1
ATOM 592 N N . VAL A 1 84 ? 71.676 -4.679 20.355 1.00 62.37 148 VAL C N 1
ATOM 593 C CA . VAL A 1 84 ? 70.282 -4.384 20.661 1.00 56.30 148 VAL C CA 1
ATOM 594 C C . VAL A 1 84 ? 69.831 -3.232 19.777 1.00 56.72 148 VAL C C 1
ATOM 595 O O . VAL A 1 84 ? 70.473 -2.175 19.750 1.00 59.98 148 VAL C O 1
ATOM 599 N N . THR A 1 85 ? 68.729 -3.434 19.062 1.00 51.92 149 THR C N 1
ATOM 600 C CA . THR A 1 85 ? 68.168 -2.428 18.168 1.00 58.05 149 THR C CA 1
ATOM 601 C C . THR A 1 85 ? 66.850 -1.932 18.748 1.00 62.31 149 THR C C 1
ATOM 602 O O . THR A 1 85 ? 65.923 -2.722 18.960 1.00 67.08 149 THR C O 1
ATOM 606 N N . ILE A 1 86 ? 66.771 -0.628 19.003 1.00 56.83 150 ILE C N 1
ATOM 607 C CA . ILE A 1 86 ? 65.602 -0.006 19.609 1.00 55.46 150 ILE C CA 1
ATOM 608 C C . ILE A 1 86 ? 65.004 0.980 18.617 1.00 55.08 150 ILE C C 1
ATOM 609 O O . ILE A 1 86 ? 65.731 1.730 17.956 1.00 59.19 150 ILE C O 1
ATOM 614 N N . THR A 1 87 ? 63.679 0.976 18.515 1.00 58.44 151 THR C N 1
ATOM 615 C CA . THR A 1 87 ? 62.940 1.956 17.730 1.00 61.39 151 THR C CA 1
ATOM 616 C C . THR A 1 87 ? 62.280 2.929 18.697 1.00 62.95 151 THR C C 1
ATOM 617 O O . THR A 1 87 ? 61.473 2.518 19.538 1.00 64.84 151 THR C O 1
ATOM 621 N N . VAL A 1 88 ? 62.625 4.210 18.584 1.00 65.43 152 VAL C N 1
ATOM 622 C CA . VAL A 1 88 ? 62.196 5.216 19.543 1.00 64.50 152 VAL C CA 1
ATOM 623 C C . VAL A 1 88 ? 61.463 6.337 18.815 1.00 65.16 152 VAL C C 1
ATOM 624 O O . VAL A 1 88 ? 61.409 6.388 17.586 1.00 61.46 152 VAL C O 1
ATOM 628 N N . GLU A 1 89 ? 60.897 7.243 19.609 1.00 72.67 153 GLU C N 1
ATOM 629 C CA . GLU A 1 89 ? 60.206 8.423 19.113 1.00 78.04 153 GLU C CA 1
ATOM 630 C C . GLU A 1 89 ? 60.079 9.405 20.268 1.00 83.59 153 GLU C C 1
ATOM 631 O O . GLU A 1 89 ? 59.737 9.010 21.386 1.00 80.25 153 GLU C O 1
ATOM 637 N N . TYR A 1 90 ? 60.370 10.674 19.997 1.00 92.99 154 TYR C N 1
ATOM 638 C CA . TYR A 1 90 ? 60.365 11.696 21.040 1.00 98.09 154 TYR C CA 1
ATOM 639 C C . TYR A 1 90 ? 58.968 11.878 21.629 1.00 96.30 154 TYR C C 1
ATOM 640 O O . TYR A 1 90 ? 58.181 12.691 21.146 1.00 99.07 154 TYR C O 1
ATOM 649 N N . ALA A 1 98 ? 46.028 12.219 29.469 1.00 71.57 162 ALA C N 1
ATOM 650 C CA . ALA A 1 98 ? 44.573 12.199 29.571 1.00 73.82 162 ALA C CA 1
ATOM 651 C C . ALA A 1 98 ? 43.980 11.032 28.784 1.00 78.15 162 ALA C C 1
ATOM 652 O O . ALA A 1 98 ? 44.237 10.881 27.590 1.00 82.45 162 ALA C O 1
ATOM 654 N N . TYR A 1 99 ? 43.181 10.213 29.463 1.00 72.00 163 TYR C N 1
ATOM 655 C CA . TYR A 1 99 ? 42.581 9.044 28.833 1.00 70.60 163 TYR C CA 1
ATOM 656 C C . TYR A 1 99 ? 41.458 9.471 27.895 1.00 72.38 163 TYR C C 1
ATOM 657 O O . TYR A 1 99 ? 40.525 10.169 28.305 1.00 76.57 163 TYR C O 1
ATOM 666 N N . THR A 1 100 ? 41.547 9.054 26.636 1.00 69.35 164 THR C N 1
ATOM 667 C CA . THR A 1 100 ? 40.581 9.425 25.611 1.00 70.92 164 THR C CA 1
ATOM 668 C C . THR A 1 100 ? 39.796 8.202 25.151 1.00 67.81 164 THR C C 1
ATOM 669 O O . THR A 1 100 ? 40.077 7.065 25.538 1.00 65.88 164 THR C O 1
ATOM 673 N N . ASN A 1 101 ? 38.789 8.457 24.308 1.00 68.75 165 ASN C N 1
ATOM 674 C CA . ASN A 1 101 ? 38.014 7.363 23.732 1.00 68.66 165 ASN C CA 1
ATOM 675 C C . ASN A 1 101 ? 38.872 6.501 22.818 1.00 66.17 165 ASN C C 1
ATOM 676 O O . ASN A 1 101 ? 38.612 5.301 22.670 1.00 65.81 165 ASN C O 1
ATOM 681 N N . PHE A 1 102 ? 39.895 7.094 22.195 1.00 62.60 166 PHE C N 1
ATOM 682 C CA . PHE A 1 102 ? 40.858 6.307 21.431 1.00 62.59 166 PHE C CA 1
ATOM 683 C C . PHE A 1 102 ? 41.532 5.262 22.310 1.00 58.80 166 PHE C C 1
ATOM 684 O O . PHE A 1 102 ? 41.695 4.106 21.900 1.00 58.35 166 PHE C O 1
ATOM 692 N N . ASP A 1 103 ? 41.939 5.654 23.520 1.00 54.73 167 ASP C N 1
ATOM 693 C CA . ASP A 1 103 ? 42.565 4.703 24.432 1.00 55.26 167 ASP C CA 1
ATOM 694 C C . ASP A 1 103 ? 41.592 3.603 24.830 1.00 52.51 167 ASP C C 1
ATOM 695 O O . ASP A 1 103 ? 41.987 2.442 24.990 1.00 52.13 167 ASP C O 1
ATOM 700 N N . ALA A 1 104 ? 40.313 3.948 24.990 1.00 52.64 168 ALA C N 1
ATOM 701 C CA . ALA A 1 104 ? 39.312 2.935 25.300 1.00 52.57 168 ALA C CA 1
ATOM 702 C C . ALA A 1 104 ? 39.169 1.935 24.159 1.00 60.59 168 ALA C C 1
ATOM 703 O O . ALA A 1 104 ? 39.053 0.727 24.394 1.00 63.19 168 ALA C O 1
ATOM 705 N N . GLU A 1 105 ? 39.189 2.417 22.913 1.00 60.47 169 GLU C N 1
ATOM 706 C CA . GLU A 1 105 ? 39.031 1.516 21.776 1.00 59.55 169 GLU C CA 1
ATOM 707 C C . GLU A 1 105 ? 40.252 0.624 21.599 1.00 59.46 169 GLU C C 1
ATOM 708 O O . GLU A 1 105 ? 40.116 -0.566 21.291 1.00 68.28 169 GLU C O 1
ATOM 714 N N . ARG A 1 106 ? 41.454 1.177 21.784 1.00 54.84 170 ARG C N 1
ATOM 715 C CA . ARG A 1 106 ? 42.654 0.350 21.698 1.00 57.79 170 ARG C CA 1
ATOM 716 C C . ARG A 1 106 ? 42.687 -0.680 22.819 1.00 55.69 170 ARG C C 1
ATOM 717 O O . ARG A 1 106 ? 43.029 -1.846 22.589 1.00 60.93 170 ARG C O 1
ATOM 725 N N . ASP A 1 107 ? 42.331 -0.270 24.039 1.00 53.32 171 ASP C N 1
ATOM 726 C CA . ASP A 1 107 ? 42.214 -1.227 25.136 1.00 54.75 171 ASP C CA 1
ATOM 727 C C . ASP A 1 107 ? 41.160 -2.286 24.835 1.00 59.34 171 ASP C C 1
ATOM 728 O O . ASP A 1 107 ? 41.386 -3.479 25.065 1.00 60.88 171 ASP C O 1
ATOM 733 N N . ALA A 1 108 ? 40.002 -1.868 24.313 1.00 60.63 172 ALA C N 1
ATOM 734 C CA . ALA A 1 108 ? 38.948 -2.821 23.978 1.00 60.76 172 ALA C CA 1
ATOM 735 C C . ALA A 1 108 ? 39.351 -3.734 22.829 1.00 61.20 172 ALA C C 1
ATOM 736 O O . ALA A 1 108 ? 38.977 -4.912 22.817 1.00 63.76 172 ALA C O 1
ATOM 738 N N . LEU A 1 109 ? 40.115 -3.219 21.863 1.00 63.67 173 LEU C N 1
ATOM 739 C CA . LEU A 1 109 ? 40.570 -4.058 20.759 1.00 66.38 173 LEU C CA 1
ATOM 740 C C . LEU A 1 109 ? 41.557 -5.111 21.246 1.00 59.96 173 LEU C C 1
ATOM 741 O O . LEU A 1 109 ? 41.469 -6.280 20.852 1.00 58.57 173 LEU C O 1
ATOM 746 N N . ASN A 1 110 ? 42.499 -4.717 22.107 1.00 56.98 174 ASN C N 1
ATOM 747 C CA . ASN A 1 110 ? 43.485 -5.667 22.612 1.00 56.11 174 ASN C CA 1
ATOM 748 C C . ASN A 1 110 ? 42.833 -6.727 23.491 1.00 55.23 174 ASN C C 1
ATOM 749 O O . ASN A 1 110 ? 43.226 -7.900 23.453 1.00 56.41 174 ASN C O 1
ATOM 754 N N . ILE A 1 111 ? 41.837 -6.337 24.289 1.00 55.47 175 ILE C N 1
ATOM 755 C CA . ILE A 1 111 ? 41.114 -7.313 25.097 1.00 55.76 175 ILE C CA 1
ATOM 756 C C . ILE A 1 111 ? 40.335 -8.270 24.204 1.00 57.77 175 ILE C C 1
ATOM 757 O O . ILE A 1 111 ? 40.240 -9.470 24.490 1.00 60.41 175 ILE C O 1
ATOM 762 N N . GLU A 1 112 ? 39.775 -7.763 23.102 1.00 59.67 176 GLU C N 1
ATOM 763 C CA . GLU A 1 112 ? 39.085 -8.640 22.161 1.00 64.34 176 GLU C CA 1
ATOM 764 C C . GLU A 1 112 ? 40.044 -9.652 21.548 1.00 61.05 176 GLU C C 1
ATOM 765 O O . GLU A 1 112 ? 39.706 -10.832 21.408 1.00 57.60 176 GLU C O 1
ATOM 771 N N . THR A 1 113 ? 41.249 -9.208 21.179 1.00 62.10 177 THR C N 1
ATOM 772 C CA . THR A 1 113 ? 42.234 -10.122 20.610 1.00 61.08 177 THR C CA 1
ATOM 773 C C . THR A 1 113 ? 42.652 -11.182 21.622 1.00 64.31 177 THR C C 1
ATOM 774 O O . THR A 1 113 ? 42.809 -12.357 21.273 1.00 71.13 177 THR C O 1
ATOM 778 N N . ALA A 1 114 ? 42.826 -10.786 22.886 1.00 58.48 178 ALA C N 1
ATOM 779 C CA . ALA A 1 114 ? 43.247 -11.737 23.909 1.00 58.90 178 ALA C CA 1
ATOM 780 C C . ALA A 1 114 ? 42.152 -12.746 24.234 1.00 61.41 178 ALA C C 1
ATOM 781 O O . ALA A 1 114 ? 42.454 -13.886 24.606 1.00 65.78 178 ALA C O 1
ATOM 783 N N . ILE A 1 115 ? 40.884 -12.352 24.110 1.00 59.72 179 ILE C N 1
ATOM 784 C CA . ILE A 1 115 ? 39.793 -13.285 24.370 1.00 61.61 179 ILE C CA 1
ATOM 785 C C . ILE A 1 115 ? 39.652 -14.278 23.223 1.00 67.24 179 ILE C C 1
ATOM 786 O O . ILE A 1 115 ? 39.454 -15.478 23.444 1.00 69.27 179 ILE C O 1
ATOM 791 N N . LYS A 1 116 ? 39.758 -13.798 21.983 1.00 71.07 180 LYS C N 1
ATOM 792 C CA . LYS A 1 116 ? 39.611 -14.657 20.815 1.00 78.43 180 LYS C CA 1
ATOM 793 C C . LYS A 1 116 ? 40.848 -15.500 20.535 1.00 83.87 180 LYS C C 1
ATOM 794 O O . LYS A 1 116 ? 40.786 -16.396 19.686 1.00 88.03 180 LYS C O 1
ATOM 800 N N . THR A 1 117 ? 41.961 -15.234 21.214 1.00 84.59 181 THR C N 1
ATOM 801 C CA . THR A 1 117 ? 43.134 -16.087 21.088 1.00 82.97 181 THR C CA 1
ATOM 802 C C . THR A 1 117 ? 42.827 -17.474 21.639 1.00 82.72 181 THR C C 1
ATOM 803 O O . THR A 1 117 ? 42.152 -17.618 22.662 1.00 88.46 181 THR C O 1
ATOM 807 N N . LYS A 1 118 ? 43.313 -18.500 20.944 1.00 76.65 182 LYS C N 1
ATOM 808 C CA . LYS A 1 118 ? 43.101 -19.870 21.393 1.00 76.13 182 LYS C CA 1
ATOM 809 C C . LYS A 1 118 ? 43.768 -20.089 22.745 1.00 70.32 182 LYS C C 1
ATOM 810 O O . LYS A 1 118 ? 44.971 -19.858 22.900 1.00 67.36 182 LYS C O 1
ATOM 816 N N . GLY A 1 119 ? 42.980 -20.527 23.726 1.00 71.61 183 GLY C N 1
ATOM 817 C CA . GLY A 1 119 ? 43.460 -20.710 25.077 1.00 75.79 183 GLY C CA 1
ATOM 818 C C . GLY A 1 119 ? 43.321 -19.500 25.974 1.00 75.78 183 GLY C C 1
ATOM 819 O O . GLY A 1 119 ? 43.585 -19.615 27.179 1.00 81.47 183 GLY C O 1
ATOM 820 N N . VAL A 1 120 ? 42.921 -18.350 25.422 1.00 68.30 184 VAL C N 1
ATOM 821 C CA . VAL A 1 120 ? 42.725 -17.094 26.145 1.00 63.34 184 VAL C CA 1
ATOM 822 C C . VAL A 1 120 ? 44.060 -16.541 26.630 1.00 71.37 184 VAL C C 1
ATOM 823 O O . VAL A 1 120 ? 44.808 -17.212 27.350 1.00 77.22 184 VAL C O 1
ATOM 827 N N . ASP A 1 121 ? 44.364 -15.306 26.235 1.00 67.62 185 ASP C N 1
ATOM 828 C CA . ASP A 1 121 ? 45.570 -14.607 26.677 1.00 60.59 185 ASP C CA 1
ATOM 829 C C . ASP A 1 121 ? 45.209 -13.817 27.928 1.00 61.52 185 ASP C C 1
ATOM 830 O O . ASP A 1 121 ? 44.827 -12.647 27.866 1.00 59.13 185 ASP C O 1
ATOM 835 N N . GLU A 1 122 ? 45.331 -14.470 29.086 1.00 63.94 186 GLU C N 1
ATOM 836 C CA . GLU A 1 122 ? 44.954 -13.824 30.338 1.00 57.35 186 GLU C CA 1
ATOM 837 C C . GLU A 1 122 ? 45.937 -12.730 30.730 1.00 56.91 186 GLU C C 1
ATOM 838 O O . GLU A 1 122 ? 45.559 -11.785 31.432 1.00 59.72 186 GLU C O 1
ATOM 844 N N . VAL A 1 123 ? 47.193 -12.835 30.290 1.00 55.57 187 VAL C N 1
ATOM 845 C CA . VAL A 1 123 ? 48.205 -11.854 30.675 1.00 53.57 187 VAL C CA 1
ATOM 846 C C . VAL A 1 123 ? 47.843 -10.475 30.137 1.00 50.93 187 VAL C C 1
ATOM 847 O O . VAL A 1 123 ? 47.904 -9.471 30.856 1.00 55.97 187 VAL C O 1
ATOM 851 N N . THR A 1 124 ? 47.460 -10.407 28.861 1.00 47.07 188 THR C N 1
ATOM 852 C CA . THR A 1 124 ? 47.071 -9.129 28.277 1.00 46.64 188 THR C CA 1
ATOM 853 C C . THR A 1 124 ? 45.830 -8.566 28.960 1.00 48.90 188 THR C C 1
ATOM 854 O O . THR A 1 124 ? 45.764 -7.365 29.252 1.00 51.02 188 THR C O 1
ATOM 858 N N . ILE A 1 125 ? 44.841 -9.421 29.232 1.00 47.94 189 ILE C N 1
ATOM 859 C CA . ILE A 1 125 ? 43.624 -8.970 29.903 1.00 47.83 189 ILE C CA 1
ATOM 860 C C . ILE A 1 125 ? 43.953 -8.395 31.273 1.00 57.00 189 ILE C C 1
ATOM 861 O O . ILE A 1 125 ? 43.396 -7.368 31.684 1.00 57.33 189 ILE C O 1
ATOM 866 N N . VAL A 1 126 ? 44.871 -9.038 31.997 1.00 56.91 190 VAL C N 1
ATOM 867 C CA . VAL A 1 126 ? 45.237 -8.562 33.326 1.00 53.97 190 VAL C CA 1
ATOM 868 C C . VAL A 1 126 ? 46.068 -7.287 33.232 1.00 60.30 190 VAL C C 1
ATOM 869 O O . VAL A 1 126 ? 45.896 -6.360 34.033 1.00 58.87 190 VAL C O 1
ATOM 873 N N . ASN A 1 127 ? 46.972 -7.212 32.247 1.00 63.77 191 ASN C N 1
ATOM 874 C CA . ASN A 1 127 ? 47.822 -6.033 32.101 1.00 64.74 191 ASN C CA 1
ATOM 875 C C . ASN A 1 127 ? 46.996 -4.760 31.967 1.00 60.77 191 ASN C C 1
ATOM 876 O O . ASN A 1 127 ? 47.343 -3.721 32.542 1.00 58.64 191 ASN C O 1
ATOM 881 N N . ILE A 1 128 ? 45.894 -4.823 31.224 1.00 55.33 192 ILE C N 1
ATOM 882 C CA . ILE A 1 128 ? 45.100 -3.628 30.958 1.00 50.31 192 ILE C CA 1
ATOM 883 C C . ILE A 1 128 ? 44.161 -3.331 32.119 1.00 54.15 192 ILE C C 1
ATOM 884 O O . ILE A 1 128 ? 44.270 -2.289 32.777 1.00 58.07 192 ILE C O 1
ATOM 889 N N . LEU A 1 129 ? 43.238 -4.255 32.400 1.00 50.38 193 LEU C N 1
ATOM 890 C CA . LEU A 1 129 ? 42.107 -3.946 33.272 1.00 48.62 193 LEU C CA 1
ATOM 891 C C . LEU A 1 129 ? 42.547 -3.636 34.699 1.00 54.30 193 LEU C C 1
ATOM 892 O O . LEU A 1 129 ? 41.973 -2.752 35.346 1.00 56.40 193 LEU C O 1
ATOM 897 N N . THR A 1 130 ? 43.554 -4.342 35.212 1.00 46.99 194 THR C N 1
ATOM 898 C CA . THR A 1 130 ? 44.036 -4.055 36.559 1.00 48.35 194 THR C CA 1
ATOM 899 C C . THR A 1 130 ? 44.873 -2.785 36.625 1.00 49.09 194 THR C C 1
ATOM 900 O O . THR A 1 130 ? 45.268 -2.378 37.724 1.00 57.38 194 THR C O 1
ATOM 904 N N . ASN A 1 131 ? 45.147 -2.150 35.486 1.00 46.04 195 ASN C N 1
ATOM 905 C CA . ASN A 1 131 ? 45.941 -0.931 35.427 1.00 44.18 195 ASN C CA 1
ATOM 906 C C . ASN A 1 131 ? 45.154 0.215 34.799 1.00 49.97 195 ASN C C 1
ATOM 907 O O . ASN A 1 131 ? 45.731 1.135 34.214 1.00 48.44 195 ASN C O 1
ATOM 912 N N . ARG A 1 132 ? 43.830 0.162 34.911 1.00 48.78 196 ARG C N 1
ATOM 913 C CA . ARG A 1 132 ? 42.958 1.256 34.520 1.00 45.80 196 ARG C CA 1
ATOM 914 C C . ARG A 1 132 ? 42.082 1.626 35.707 1.00 47.40 196 ARG C C 1
ATOM 915 O O . ARG A 1 132 ? 41.791 0.787 36.564 1.00 47.66 196 ARG C O 1
ATOM 923 N N . SER A 1 133 ? 41.671 2.889 35.757 1.00 45.19 197 SER C N 1
ATOM 924 C CA . SER A 1 133 ? 40.740 3.308 36.791 1.00 49.49 197 SER C CA 1
ATOM 925 C C . SER A 1 133 ? 39.349 2.753 36.496 1.00 51.52 197 SER C C 1
ATOM 926 O O . SER A 1 133 ? 39.029 2.378 35.365 1.00 45.43 197 SER C O 1
ATOM 929 N N . ASN A 1 134 ? 38.517 2.700 37.540 1.00 53.70 198 ASN C N 1
ATOM 930 C CA . ASN A 1 134 ? 37.174 2.150 37.383 1.00 53.42 198 ASN C CA 1
ATOM 931 C C . ASN A 1 134 ? 36.388 2.906 36.319 1.00 49.80 198 ASN C C 1
ATOM 932 O O . ASN A 1 134 ? 35.641 2.301 35.542 1.00 48.89 198 ASN C O 1
ATOM 937 N N . GLU A 1 135 ? 36.548 4.230 36.264 1.00 49.62 199 GLU C N 1
ATOM 938 C CA . GLU A 1 135 ? 35.886 5.007 35.222 1.00 56.19 199 GLU C CA 1
ATOM 939 C C . GLU A 1 135 ? 36.426 4.647 33.844 1.00 56.07 199 GLU C C 1
ATOM 940 O O . GLU A 1 135 ? 35.673 4.614 32.864 1.00 58.46 199 GLU C O 1
ATOM 946 N N . GLN A 1 136 ? 37.727 4.366 33.749 1.00 52.04 200 GLN C N 1
ATOM 947 C CA . GLN A 1 136 ? 38.306 3.982 32.467 1.00 48.59 200 GLN C CA 1
ATOM 948 C C . GLN A 1 136 ? 37.853 2.593 32.038 1.00 52.24 200 GLN C C 1
ATOM 949 O O . GLN A 1 136 ? 37.700 2.340 30.838 1.00 43.71 200 GLN C O 1
ATOM 955 N N . ARG A 1 137 ? 37.631 1.685 32.992 1.00 48.78 201 ARG C N 1
ATOM 956 C CA . ARG A 1 137 ? 37.129 0.362 32.638 1.00 48.70 201 ARG C CA 1
ATOM 957 C C . ARG A 1 137 ? 35.715 0.434 32.076 1.00 50.94 201 ARG C C 1
ATOM 958 O O . ARG A 1 137 ? 35.344 -0.388 31.230 1.00 53.96 201 ARG C O 1
ATOM 966 N N . GLN A 1 138 ? 34.913 1.400 32.532 1.00 53.84 202 GLN C N 1
ATOM 967 C CA . GLN A 1 138 ? 33.594 1.593 31.940 1.00 53.61 202 GLN C CA 1
ATOM 968 C C . GLN A 1 138 ? 33.712 2.089 30.504 1.00 56.48 202 GLN C C 1
ATOM 969 O O . GLN A 1 138 ? 32.943 1.670 29.631 1.00 56.31 202 GLN C O 1
ATOM 975 N N . ASP A 1 139 ? 34.675 2.978 30.240 1.00 56.55 203 ASP C N 1
ATOM 976 C CA . ASP A 1 139 ? 34.918 3.424 28.871 1.00 59.07 203 ASP C CA 1
ATOM 977 C C . ASP A 1 139 ? 35.380 2.268 27.993 1.00 57.52 203 ASP C C 1
ATOM 978 O O . ASP A 1 139 ? 35.027 2.198 26.809 1.00 58.51 203 ASP C O 1
ATOM 983 N N . ILE A 1 140 ? 36.174 1.355 28.556 1.00 54.60 204 ILE C N 1
ATOM 984 C CA . ILE A 1 140 ? 36.581 0.163 27.820 1.00 51.03 204 ILE C CA 1
ATOM 985 C C . ILE A 1 140 ? 35.374 -0.723 27.532 1.00 52.62 204 ILE C C 1
ATOM 986 O O . ILE A 1 140 ? 35.220 -1.243 26.420 1.00 54.47 204 ILE C O 1
ATOM 991 N N . ALA A 1 141 ? 34.494 -0.899 28.521 1.00 50.19 205 ALA C N 1
ATOM 992 C CA . ALA A 1 141 ? 33.312 -1.731 28.318 1.00 57.70 205 ALA C CA 1
ATOM 993 C C . ALA A 1 141 ? 32.372 -1.122 27.283 1.00 54.92 205 ALA C C 1
ATOM 994 O O . ALA A 1 141 ? 31.731 -1.851 26.517 1.00 57.41 205 ALA C O 1
ATOM 996 N N . PHE A 1 142 ? 32.278 0.212 27.242 1.00 52.49 206 PHE C N 1
ATOM 997 C CA . PHE A 1 142 ? 31.437 0.861 26.239 1.00 56.63 206 PHE C CA 1
ATOM 998 C C . PHE A 1 142 ? 31.988 0.645 24.837 1.00 62.74 206 PHE C C 1
ATOM 999 O O . PHE A 1 142 ? 31.234 0.338 23.906 1.00 64.99 206 PHE C O 1
ATOM 1007 N N . ALA A 1 143 ? 33.302 0.803 24.666 1.00 66.24 207 ALA C N 1
ATOM 1008 C CA . ALA A 1 143 ? 33.904 0.625 23.351 1.00 62.64 207 ALA C CA 1
ATOM 1009 C C . ALA A 1 143 ? 33.927 -0.838 22.935 1.00 62.38 207 ALA C C 1
ATOM 1010 O O . ALA A 1 143 ? 33.818 -1.142 21.742 1.00 70.63 207 ALA C O 1
ATOM 1012 N N . TYR A 1 144 ? 34.073 -1.755 23.895 1.00 58.95 208 TYR C N 1
ATOM 1013 C CA . TYR A 1 144 ? 34.084 -3.176 23.560 1.00 58.19 208 TYR C CA 1
ATOM 1014 C C . TYR A 1 144 ? 32.742 -3.617 22.989 1.00 58.86 208 TYR C C 1
ATOM 1015 O O . TYR A 1 144 ? 32.692 -4.441 22.069 1.00 69.50 208 TYR C O 1
ATOM 1024 N N . GLN A 1 145 ? 31.642 -3.078 23.519 1.00 58.15 209 GLN C N 1
ATOM 1025 C CA . GLN A 1 145 ? 30.322 -3.447 23.019 1.00 62.18 209 GLN C CA 1
ATOM 1026 C C . GLN A 1 145 ? 30.014 -2.805 21.672 1.00 64.22 209 GLN C C 1
ATOM 1027 O O . GLN A 1 145 ? 29.301 -3.402 20.858 1.00 68.47 209 GLN C O 1
ATOM 1033 N N . ARG A 1 146 ? 30.539 -1.606 21.418 1.00 64.80 210 ARG C N 1
ATOM 1034 C CA . ARG A 1 146 ? 30.365 -0.991 20.107 1.00 69.21 210 ARG C CA 1
ATOM 1035 C C . ARG A 1 146 ? 31.082 -1.791 19.028 1.00 74.41 210 ARG C C 1
ATOM 1036 O O . ARG A 1 146 ? 30.579 -1.923 17.907 1.00 76.00 210 ARG C O 1
ATOM 1044 N N . ARG A 1 147 ? 32.254 -2.344 19.349 1.00 75.72 211 ARG C N 1
ATOM 1045 C CA . ARG A 1 147 ? 33.070 -2.977 18.321 1.00 78.75 211 ARG C CA 1
ATOM 1046 C C . ARG A 1 147 ? 32.699 -4.443 18.120 1.00 79.34 211 ARG C C 1
ATOM 1047 O O . ARG A 1 147 ? 32.807 -4.956 17.000 1.00 81.34 211 ARG C O 1
ATOM 1055 N N . THR A 1 148 ? 32.262 -5.131 19.178 1.00 74.83 212 THR C N 1
ATOM 1056 C CA . THR A 1 148 ? 31.999 -6.562 19.107 1.00 74.34 212 THR C CA 1
ATOM 1057 C C . THR A 1 148 ? 30.526 -6.928 19.224 1.00 76.07 212 THR C C 1
ATOM 1058 O O . THR A 1 148 ? 30.179 -8.093 18.994 1.00 72.99 212 THR C O 1
ATOM 1062 N N . LYS A 1 149 ? 29.659 -5.980 19.579 1.00 77.68 213 LYS C N 1
ATOM 1063 C CA . LYS A 1 149 ? 28.242 -6.233 19.840 1.00 84.02 213 LYS C CA 1
ATOM 1064 C C . LYS A 1 149 ? 28.029 -7.216 20.988 1.00 86.30 213 LYS C C 1
ATOM 1065 O O . LYS A 1 149 ? 26.952 -7.809 21.111 1.00 89.40 213 LYS C O 1
ATOM 1071 N N . LYS A 1 150 ? 29.037 -7.395 21.839 1.00 83.18 214 LYS C N 1
ATOM 1072 C CA . LYS A 1 150 ? 28.954 -8.276 22.994 1.00 84.63 214 LYS C CA 1
ATOM 1073 C C . LYS A 1 150 ? 29.247 -7.491 24.263 1.00 81.39 214 LYS C C 1
ATOM 1074 O O . LYS A 1 150 ? 29.975 -6.495 24.242 1.00 76.91 214 LYS C O 1
ATOM 1080 N N . GLU A 1 151 ? 28.677 -7.949 25.372 1.00 79.03 215 GLU C N 1
ATOM 1081 C CA . GLU A 1 151 ? 28.981 -7.364 26.668 1.00 71.68 215 GLU C CA 1
ATOM 1082 C C . GLU A 1 151 ? 30.320 -7.897 27.163 1.00 66.59 215 GLU C C 1
ATOM 1083 O O . GLU A 1 151 ? 30.554 -9.110 27.168 1.00 72.20 215 GLU C O 1
ATOM 1089 N N . LEU A 1 152 ? 31.203 -6.980 27.569 1.00 55.44 216 LEU C N 1
ATOM 1090 C CA . LEU A 1 152 ? 32.550 -7.366 27.984 1.00 59.93 216 LEU C CA 1
ATOM 1091 C C . LEU A 1 152 ? 32.537 -8.250 29.227 1.00 60.75 216 LEU C C 1
ATOM 1092 O O . LEU A 1 152 ? 33.380 -9.148 29.364 1.00 62.92 216 LEU C O 1
ATOM 1097 N N . ALA A 1 153 ? 31.606 -8.005 30.149 1.00 59.03 217 ALA C N 1
ATOM 1098 C CA . ALA A 1 153 ? 31.547 -8.805 31.368 1.00 61.97 217 ALA C CA 1
ATOM 1099 C C . ALA A 1 153 ? 31.203 -10.256 31.053 1.00 65.31 217 ALA C C 1
ATOM 1100 O O . ALA A 1 153 ? 31.859 -11.182 31.546 1.00 65.40 217 ALA C O 1
ATOM 1102 N N . SER A 1 154 ? 30.180 -10.475 30.224 1.00 65.85 218 SER C N 1
ATOM 1103 C CA . SER A 1 154 ? 29.798 -11.839 29.875 1.00 66.92 218 SER C CA 1
ATOM 1104 C C . SER A 1 154 ? 30.850 -12.511 29.003 1.00 61.29 218 SER C C 1
ATOM 1105 O O . SER A 1 154 ? 31.025 -13.732 29.080 1.00 59.08 218 SER C O 1
ATOM 1108 N N . ALA A 1 155 ? 31.556 -11.739 28.174 1.00 60.78 219 ALA C N 1
ATOM 1109 C CA . ALA A 1 155 ? 32.635 -12.309 27.374 1.00 60.32 219 ALA C CA 1
ATOM 1110 C C . ALA A 1 155 ? 33.765 -12.806 28.265 1.00 58.33 219 ALA C C 1
ATOM 1111 O O . ALA A 1 155 ? 34.291 -13.907 28.069 1.00 61.58 219 ALA C O 1
ATOM 1113 N N . LEU A 1 156 ? 34.148 -12.004 29.261 1.00 61.96 220 LEU C N 1
ATOM 1114 C CA . LEU A 1 156 ? 35.191 -12.413 30.193 1.00 62.62 220 LEU C CA 1
ATOM 1115 C C . LEU A 1 156 ? 34.704 -13.462 31.182 1.00 60.52 220 LEU C C 1
ATOM 1116 O O . LEU A 1 156 ? 35.526 -14.185 31.754 1.00 57.32 220 LEU C O 1
ATOM 1121 N N . LYS A 1 157 ? 33.389 -13.563 31.395 1.00 63.38 221 LYS C N 1
ATOM 1122 C CA . LYS A 1 157 ? 32.865 -14.563 32.322 1.00 68.20 221 LYS C CA 1
ATOM 1123 C C . LYS A 1 157 ? 33.103 -15.977 31.805 1.00 72.25 221 LYS C C 1
ATOM 1124 O O . LYS A 1 157 ? 33.441 -16.881 32.580 1.00 75.63 221 LYS C O 1
ATOM 1130 N N . SER A 1 158 ? 32.933 -16.185 30.500 1.00 72.22 222 SER C N 1
ATOM 1131 C CA . SER A 1 158 ? 33.206 -17.473 29.874 1.00 72.06 222 SER C CA 1
ATOM 1132 C C . SER A 1 158 ? 34.664 -17.652 29.477 1.00 69.98 222 SER C C 1
ATOM 1133 O O . SER A 1 158 ? 35.137 -18.793 29.402 1.00 73.32 222 SER C O 1
ATOM 1136 N N . ALA A 1 159 ? 35.390 -16.558 29.241 1.00 65.60 223 ALA C N 1
ATOM 1137 C CA . ALA A 1 159 ? 36.795 -16.657 28.866 1.00 65.14 223 ALA C CA 1
ATOM 1138 C C . ALA A 1 159 ? 37.695 -16.918 30.065 1.00 67.91 223 ALA C C 1
ATOM 1139 O O . ALA A 1 159 ? 38.762 -17.521 29.910 1.00 70.72 223 ALA C O 1
ATOM 1141 N N . LEU A 1 160 ? 37.292 -16.476 31.251 1.00 68.29 224 LEU C N 1
ATOM 1142 C CA . LEU A 1 160 ? 38.077 -16.635 32.464 1.00 69.01 224 LEU C CA 1
ATOM 1143 C C . LEU A 1 160 ? 37.408 -17.638 33.396 1.00 75.16 224 LEU C C 1
ATOM 1144 O O . LEU A 1 160 ? 36.278 -18.080 33.171 1.00 74.29 224 LEU C O 1
ATOM 1149 N N . SER A 1 161 ? 38.132 -17.994 34.454 1.00 84.98 225 SER C N 1
ATOM 1150 C CA . SER A 1 161 ? 37.647 -18.961 35.429 1.00 73.91 225 SER C CA 1
ATOM 1151 C C . SER A 1 161 ? 38.415 -18.778 36.729 1.00 66.76 225 SER C C 1
ATOM 1152 O O . SER A 1 161 ? 39.454 -18.116 36.774 1.00 56.88 225 SER C O 1
ATOM 1155 N N . GLY A 1 162 ? 37.880 -19.378 37.793 1.00 68.43 226 GLY C N 1
ATOM 1156 C CA . GLY A 1 162 ? 38.566 -19.390 39.069 1.00 71.34 226 GLY C CA 1
ATOM 1157 C C . GLY A 1 162 ? 38.607 -18.024 39.733 1.00 71.96 226 GLY C C 1
ATOM 1158 O O . GLY A 1 162 ? 37.735 -17.171 39.535 1.00 74.28 226 GLY C O 1
ATOM 1159 N N . HIS A 1 163 ? 39.650 -17.820 40.546 1.00 68.02 227 HIS C N 1
ATOM 1160 C CA . HIS A 1 163 ? 39.799 -16.565 41.273 1.00 58.63 227 HIS C CA 1
ATOM 1161 C C . HIS A 1 163 ? 40.044 -15.389 40.338 1.00 55.11 227 HIS C C 1
ATOM 1162 O O . HIS A 1 163 ? 39.597 -14.273 40.625 1.00 56.87 227 HIS C O 1
ATOM 1169 N N . LEU A 1 164 ? 40.761 -15.608 39.234 1.00 52.68 228 LEU C N 1
ATOM 1170 C CA . LEU A 1 164 ? 40.982 -14.528 38.279 1.00 57.73 228 LEU C CA 1
ATOM 1171 C C . LEU A 1 164 ? 39.663 -14.019 37.715 1.00 59.71 228 LEU C C 1
ATOM 1172 O O . LEU A 1 164 ? 39.497 -12.814 37.494 1.00 64.47 228 LEU C O 1
ATOM 1177 N N . GLU A 1 165 ? 38.710 -14.924 37.479 1.00 62.29 229 GLU C N 1
ATOM 1178 C CA . GLU A 1 165 ? 37.394 -14.503 37.012 1.00 61.16 229 GLU C CA 1
ATOM 1179 C C . GLU A 1 165 ? 36.709 -13.612 38.039 1.00 61.64 229 GLU C C 1
ATOM 1180 O O . GLU A 1 165 ? 36.076 -12.610 37.683 1.00 65.18 229 GLU C O 1
ATOM 1186 N N . THR A 1 166 ? 36.832 -13.959 39.322 1.00 57.40 230 THR C N 1
ATOM 1187 C CA . THR A 1 166 ? 36.212 -13.160 40.373 1.00 48.93 230 THR C CA 1
ATOM 1188 C C . THR A 1 166 ? 36.798 -11.754 40.416 1.00 49.07 230 THR C C 1
ATOM 1189 O O . THR A 1 166 ? 36.066 -10.774 40.599 1.00 55.48 230 THR C O 1
ATOM 1193 N N . VAL A 1 167 ? 38.115 -11.635 40.240 1.00 44.82 231 VAL C N 1
ATOM 1194 C CA . VAL A 1 167 ? 38.760 -10.328 40.303 1.00 44.57 231 VAL C CA 1
ATOM 1195 C C . VAL A 1 167 ? 38.335 -9.464 39.121 1.00 54.64 231 VAL C C 1
ATOM 1196 O O . VAL A 1 167 ? 37.931 -8.308 39.290 1.00 61.68 231 VAL C O 1
ATOM 1200 N N . ILE A 1 168 ? 38.414 -10.015 37.908 1.00 51.85 232 ILE C N 1
ATOM 1201 C CA . ILE A 1 168 ? 38.164 -9.214 36.712 1.00 48.08 232 ILE C CA 1
ATOM 1202 C C . ILE A 1 168 ? 36.706 -8.777 36.647 1.00 52.10 232 ILE C C 1
ATOM 1203 O O . ILE A 1 168 ? 36.408 -7.616 36.343 1.00 55.31 232 ILE C O 1
ATOM 1208 N N . LEU A 1 169 ? 35.775 -9.692 36.929 1.00 54.68 233 LEU C N 1
ATOM 1209 C CA . LEU A 1 169 ? 34.362 -9.328 36.901 1.00 53.89 233 LEU C CA 1
ATOM 1210 C C . LEU A 1 169 ? 34.034 -8.302 37.979 1.00 56.91 233 LEU C C 1
ATOM 1211 O O . LEU A 1 169 ? 33.218 -7.399 37.757 1.00 61.45 233 LEU C O 1
ATOM 1216 N N . GLY A 1 170 ? 34.657 -8.426 39.152 1.00 54.18 234 GLY C N 1
ATOM 1217 C CA . GLY A 1 170 ? 34.459 -7.427 40.189 1.00 42.42 234 GLY C CA 1
ATOM 1218 C C . GLY A 1 170 ? 35.050 -6.080 39.818 1.00 51.80 234 GLY C C 1
ATOM 1219 O O . GLY A 1 170 ? 34.505 -5.035 40.181 1.00 57.27 234 GLY C O 1
ATOM 1220 N N . LEU A 1 171 ? 36.169 -6.083 39.086 1.00 44.54 235 LEU C N 1
ATOM 1221 C CA . LEU A 1 171 ? 36.779 -4.825 38.667 1.00 45.04 235 LEU C CA 1
ATOM 1222 C C . LEU A 1 171 ? 35.910 -4.096 37.652 1.00 48.60 235 LEU C C 1
ATOM 1223 O O . LEU A 1 171 ? 35.992 -2.867 37.532 1.00 43.66 235 LEU C O 1
ATOM 1228 N N . LEU A 1 172 ? 35.085 -4.834 36.905 1.00 52.10 236 LEU C N 1
ATOM 1229 C CA . LEU A 1 172 ? 34.288 -4.228 35.843 1.00 51.98 236 LEU C CA 1
ATOM 1230 C C . LEU A 1 172 ? 33.085 -3.455 36.376 1.00 55.11 236 LEU C C 1
ATOM 1231 O O . LEU A 1 172 ? 32.612 -2.524 35.713 1.00 59.68 236 LEU C O 1
ATOM 1236 N N . LYS A 1 173 ? 32.581 -3.814 37.553 1.00 50.92 237 LYS C N 1
ATOM 1237 C CA . LYS A 1 173 ? 31.470 -3.081 38.138 1.00 47.46 237 LYS C CA 1
ATOM 1238 C C . LYS A 1 173 ? 31.944 -1.738 38.682 1.00 53.17 237 LYS C C 1
ATOM 1239 O O . LYS A 1 173 ? 33.105 -1.570 39.066 1.00 50.35 237 LYS C O 1
ATOM 1245 N N . THR A 1 174 ? 31.029 -0.772 38.704 1.00 54.60 238 THR C N 1
ATOM 1246 C CA . THR A 1 174 ? 31.301 0.491 39.364 1.00 49.22 238 THR C CA 1
ATOM 1247 C C . THR A 1 174 ? 31.439 0.261 40.869 1.00 44.88 238 THR C C 1
ATOM 1248 O O . THR A 1 174 ? 31.016 -0.776 41.386 1.00 47.10 238 THR C O 1
ATOM 1252 N N . PRO A 1 175 ? 32.056 1.204 41.592 1.00 45.86 239 PRO C N 1
ATOM 1253 C CA . PRO A 1 175 ? 32.166 1.037 43.053 1.00 49.61 239 PRO C CA 1
ATOM 1254 C C . PRO A 1 175 ? 30.837 0.765 43.741 1.00 50.39 239 PRO C C 1
ATOM 1255 O O . PRO A 1 175 ? 30.789 -0.030 44.687 1.00 46.92 239 PRO C O 1
ATOM 1259 N N . ALA A 1 176 ? 29.750 1.387 43.278 1.00 48.71 240 ALA C N 1
ATOM 1260 C CA . ALA A 1 176 ? 28.445 1.131 43.879 1.00 46.52 240 ALA C CA 1
ATOM 1261 C C . ALA A 1 176 ? 27.910 -0.239 43.481 1.00 52.52 240 ALA C C 1
ATOM 1262 O O . ALA A 1 176 ? 27.388 -0.975 44.326 1.00 54.48 240 ALA C O 1
ATOM 1264 N N . GLN A 1 177 ? 28.029 -0.598 42.200 1.00 54.29 241 GLN C N 1
ATOM 1265 C CA . GLN A 1 177 ? 27.548 -1.901 41.746 1.00 57.49 241 GLN C CA 1
ATOM 1266 C C . GLN A 1 177 ? 28.267 -3.032 42.469 1.00 57.99 241 GLN C C 1
ATOM 1267 O O . GLN A 1 177 ? 27.634 -3.976 42.956 1.00 60.37 241 GLN C O 1
ATOM 1273 N N . TYR A 1 178 ? 29.596 -2.951 42.550 1.00 55.21 242 TYR C N 1
ATOM 1274 C CA . TYR A 1 178 ? 30.359 -3.996 43.224 1.00 52.06 242 TYR C CA 1
ATOM 1275 C C . TYR A 1 178 ? 29.970 -4.093 44.693 1.00 52.46 242 TYR C C 1
ATOM 1276 O O . TYR A 1 178 ? 29.730 -5.189 45.212 1.00 59.36 242 TYR C O 1
ATOM 1285 N N . ASP A 1 179 ? 29.888 -2.950 45.378 1.00 49.82 243 ASP C N 1
ATOM 1286 C CA . ASP A 1 179 ? 29.479 -2.958 46.780 1.00 47.76 243 ASP C CA 1
ATOM 1287 C C . ASP A 1 179 ? 28.059 -3.489 46.941 1.00 56.02 243 ASP C C 1
ATOM 1288 O O . ASP A 1 179 ? 27.777 -4.250 47.874 1.00 62.14 243 ASP C O 1
ATOM 1293 N N . ALA A 1 180 ? 27.153 -3.102 46.039 1.00 58.18 244 ALA C N 1
ATOM 1294 C CA . ALA A 1 180 ? 25.767 -3.550 46.139 1.00 62.89 244 ALA C CA 1
ATOM 1295 C C . ALA A 1 180 ? 25.648 -5.051 45.906 1.00 64.26 244 ALA C C 1
ATOM 1296 O O . ALA A 1 180 ? 24.936 -5.745 46.642 1.00 63.62 244 ALA C O 1
ATOM 1298 N N . SER A 1 181 ? 26.343 -5.572 44.892 1.00 60.37 245 SER C N 1
ATOM 1299 C CA . SER A 1 181 ? 26.277 -7.004 44.618 1.00 66.91 245 SER C CA 1
ATOM 1300 C C . SER A 1 181 ? 26.939 -7.809 45.729 1.00 67.13 245 SER C C 1
ATOM 1301 O O . SER A 1 181 ? 26.474 -8.902 46.073 1.00 68.19 245 SER C O 1
ATOM 1304 N N . GLU A 1 182 ? 28.025 -7.285 46.302 1.00 67.12 246 GLU C N 1
ATOM 1305 C CA . GLU A 1 182 ? 28.656 -7.958 47.432 1.00 65.57 246 GLU C CA 1
ATOM 1306 C C . GLU A 1 182 ? 27.754 -7.932 48.658 1.00 65.91 246 GLU C C 1
ATOM 1307 O O . GLU A 1 182 ? 27.703 -8.906 49.417 1.00 68.58 246 GLU C O 1
ATOM 1313 N N . LEU A 1 183 ? 27.037 -6.826 48.868 1.00 64.81 247 LEU C N 1
ATOM 1314 C CA . LEU A 1 183 ? 26.060 -6.772 49.950 1.00 65.22 247 LEU C CA 1
ATOM 1315 C C . LEU A 1 183 ? 24.954 -7.796 49.737 1.00 69.91 247 LEU C C 1
ATOM 1316 O O . LEU A 1 183 ? 24.569 -8.515 50.667 1.00 74.53 247 LEU C O 1
ATOM 1321 N N . LYS A 1 184 ? 24.427 -7.872 48.513 1.00 70.01 248 LYS C N 1
ATOM 1322 C CA . LYS A 1 184 ? 23.380 -8.844 48.215 1.00 67.91 248 LYS C CA 1
ATOM 1323 C C . LYS A 1 184 ? 23.873 -10.267 48.439 1.00 69.53 248 LYS C C 1
ATOM 1324 O O . LYS A 1 184 ? 23.133 -11.115 48.950 1.00 73.21 248 LYS C O 1
ATOM 1330 N N . ALA A 1 185 ? 25.128 -10.543 48.076 1.00 66.66 249 ALA C N 1
ATOM 1331 C CA . ALA A 1 185 ? 25.658 -11.895 48.215 1.00 69.45 249 ALA C CA 1
ATOM 1332 C C . ALA A 1 185 ? 25.840 -12.288 49.676 1.00 75.62 249 ALA C C 1
ATOM 1333 O O . ALA A 1 185 ? 25.726 -13.471 50.013 1.00 83.68 249 ALA C O 1
ATOM 1335 N N . SER A 1 186 ? 26.116 -11.319 50.553 1.00 71.39 250 SER C N 1
ATOM 1336 C CA . SER A 1 186 ? 26.377 -11.650 51.951 1.00 74.51 250 SER C CA 1
ATOM 1337 C C . SER A 1 186 ? 25.107 -12.064 52.682 1.00 83.18 250 SER C C 1
ATOM 1338 O O . SER A 1 186 ? 25.173 -12.842 53.640 1.00 92.71 250 SER C O 1
ATOM 1341 N N . MET A 1 187 ? 23.952 -11.562 52.253 1.00 81.74 251 MET C N 1
ATOM 1342 C CA . MET A 1 187 ? 22.679 -11.897 52.876 1.00 88.72 251 MET C CA 1
ATOM 1343 C C . MET A 1 187 ? 21.880 -12.921 52.084 1.00 99.96 251 MET C C 1
ATOM 1344 O O . MET A 1 187 ? 20.807 -13.330 52.538 1.00 102.82 251 MET C O 1
ATOM 1349 N N . LYS A 1 188 ? 22.368 -13.330 50.915 1.00 109.67 252 LYS C N 1
ATOM 1350 C CA . LYS A 1 188 ? 21.678 -14.334 50.116 1.00 124.65 252 LYS C CA 1
ATOM 1351 C C . LYS A 1 188 ? 21.549 -15.634 50.898 1.00 131.29 252 LYS C C 1
ATOM 1352 O O . LYS A 1 188 ? 22.546 -16.187 51.372 1.00 130.67 252 LYS C O 1
ATOM 1358 N N . GLY A 1 189 ? 20.317 -16.114 51.040 1.00 136.02 253 GLY C N 1
ATOM 1359 C CA . GLY A 1 189 ? 20.063 -17.360 51.730 1.00 136.38 253 GLY C CA 1
ATOM 1360 C C . GLY A 1 189 ? 19.928 -17.191 53.228 1.00 132.70 253 GLY C C 1
ATOM 1361 O O . GLY A 1 189 ? 19.954 -16.089 53.783 1.00 130.88 253 GLY C O 1
ATOM 1362 N N . LEU A 1 190 ? 19.777 -18.336 53.899 1.00 133.42 254 LEU C N 1
ATOM 1363 C CA . LEU A 1 190 ? 19.642 -18.330 55.352 1.00 128.57 254 LEU C CA 1
ATOM 1364 C C . LEU A 1 190 ? 20.937 -17.896 56.027 1.00 127.35 254 LEU C C 1
ATOM 1365 O O . LEU A 1 190 ? 20.914 -17.096 56.970 1.00 122.43 254 LEU C O 1
ATOM 1370 N N . GLY A 1 191 ? 22.072 -18.411 55.561 1.00 132.02 255 GLY C N 1
ATOM 1371 C CA . GLY A 1 191 ? 23.351 -18.092 56.162 1.00 129.23 255 GLY C CA 1
ATOM 1372 C C . GLY A 1 191 ? 23.880 -16.732 55.760 1.00 124.60 255 GLY C C 1
ATOM 1373 O O . GLY A 1 191 ? 24.442 -16.572 54.672 1.00 126.78 255 GLY C O 1
ATOM 1374 N N . THR A 1 192 ? 23.706 -15.742 56.632 1.00 117.71 256 THR C N 1
ATOM 1375 C CA . THR A 1 192 ? 24.196 -14.396 56.366 1.00 114.14 256 THR C CA 1
ATOM 1376 C C . THR A 1 192 ? 25.681 -14.319 56.699 1.00 114.12 256 THR C C 1
ATOM 1377 O O . THR A 1 192 ? 26.083 -14.588 57.836 1.00 114.71 256 THR C O 1
ATOM 1381 N N . ASP A 1 193 ? 26.496 -13.957 55.707 1.00 110.59 257 ASP C N 1
ATOM 1382 C CA . ASP A 1 193 ? 27.919 -13.703 55.925 1.00 103.88 257 ASP C CA 1
ATOM 1383 C C . ASP A 1 193 ? 28.040 -12.354 56.626 1.00 96.74 257 ASP C C 1
ATOM 1384 O O . ASP A 1 193 ? 28.244 -11.306 56.007 1.00 94.66 257 ASP C O 1
ATOM 1389 N N . GLU A 1 194 ? 27.900 -12.390 57.955 1.00 94.10 258 GLU C N 1
ATOM 1390 C CA . GLU A 1 194 ? 27.911 -11.156 58.734 1.00 87.96 258 GLU C CA 1
ATOM 1391 C C . GLU A 1 194 ? 29.231 -10.412 58.585 1.00 82.39 258 GLU C C 1
ATOM 1392 O O . GLU A 1 194 ? 29.245 -9.176 58.567 1.00 81.53 258 GLU C O 1
ATOM 1398 N N . ASP A 1 195 ? 30.343 -11.141 58.458 1.00 83.43 259 ASP C N 1
ATOM 1399 C CA . ASP A 1 195 ? 31.646 -10.492 58.365 1.00 84.55 259 ASP C CA 1
ATOM 1400 C C . ASP A 1 195 ? 31.751 -9.638 57.106 1.00 75.94 259 ASP C C 1
ATOM 1401 O O . ASP A 1 195 ? 32.234 -8.500 57.157 1.00 67.01 259 ASP C O 1
ATOM 1406 N N . SER A 1 196 ? 31.299 -10.167 55.967 1.00 76.87 260 SER C N 1
ATOM 1407 C CA . SER A 1 196 ? 31.327 -9.387 54.734 1.00 69.27 260 SER C CA 1
ATOM 1408 C C . SER A 1 196 ? 30.348 -8.222 54.796 1.00 64.11 260 SER C C 1
ATOM 1409 O O . SER A 1 196 ? 30.666 -7.111 54.354 1.00 59.64 260 SER C O 1
ATOM 1412 N N . LEU A 1 197 ? 29.152 -8.457 55.341 1.00 67.65 261 LEU C N 1
ATOM 1413 C CA . LEU A 1 197 ? 28.189 -7.376 55.521 1.00 67.91 261 LEU C CA 1
ATOM 1414 C C . LEU A 1 197 ? 28.737 -6.300 56.450 1.00 66.80 261 LEU C C 1
ATOM 1415 O O . LEU A 1 197 ? 28.540 -5.102 56.212 1.00 64.77 261 LEU C O 1
ATOM 1420 N N . ILE A 1 198 ? 29.439 -6.709 57.508 1.00 60.34 262 ILE C N 1
ATOM 1421 C CA . ILE A 1 198 ? 29.995 -5.747 58.454 1.00 55.67 262 ILE C CA 1
ATOM 1422 C C . ILE A 1 198 ? 31.134 -4.960 57.817 1.00 56.95 262 ILE C C 1
ATOM 1423 O O . ILE A 1 198 ? 31.247 -3.743 58.010 1.00 56.46 262 ILE C O 1
ATOM 1428 N N . GLU A 1 199 ? 31.983 -5.631 57.034 1.00 59.61 263 GLU C N 1
ATOM 1429 C CA . GLU A 1 199 ? 33.131 -4.954 56.437 1.00 52.13 263 GLU C CA 1
ATOM 1430 C C . GLU A 1 199 ? 32.698 -3.796 55.545 1.00 55.56 263 GLU C C 1
ATOM 1431 O O . GLU A 1 199 ? 33.304 -2.718 55.576 1.00 57.77 263 GLU C O 1
ATOM 1437 N N . ILE A 1 200 ? 31.644 -3.993 54.752 1.00 49.06 264 ILE C N 1
ATOM 1438 C CA . ILE A 1 200 ? 31.228 -2.966 53.803 1.00 43.03 264 ILE C CA 1
ATOM 1439 C C . ILE A 1 200 ? 30.492 -1.836 54.512 1.00 46.58 264 ILE C C 1
ATOM 1440 O O . ILE A 1 200 ? 30.752 -0.653 54.264 1.00 56.05 264 ILE C O 1
ATOM 1445 N N . ILE A 1 201 ? 29.565 -2.182 55.408 1.00 53.19 265 ILE C N 1
ATOM 1446 C CA . ILE A 1 201 ? 28.728 -1.170 56.046 1.00 57.64 265 ILE C CA 1
ATOM 1447 C C . ILE A 1 201 ? 29.539 -0.302 57.006 1.00 59.08 265 ILE C C 1
ATOM 1448 O O . ILE A 1 201 ? 29.268 0.898 57.147 1.00 56.31 265 ILE C O 1
ATOM 1453 N N . CYS A 1 202 ? 30.550 -0.872 57.665 1.00 59.30 266 CYS C N 1
ATOM 1454 C CA . CYS A 1 202 ? 31.320 -0.101 58.636 1.00 56.05 266 CYS C CA 1
ATOM 1455 C C . CYS A 1 202 ? 32.374 0.783 57.982 1.00 58.84 266 CYS C C 1
ATOM 1456 O O . CYS A 1 202 ? 32.773 1.795 58.568 1.00 60.13 266 CYS C O 1
ATOM 1459 N N . SER A 1 203 ? 32.834 0.432 56.780 1.00 54.30 267 SER C N 1
ATOM 1460 C CA . SER A 1 203 ? 33.955 1.132 56.166 1.00 50.30 267 SER C CA 1
ATOM 1461 C C . SER A 1 203 ? 33.544 2.161 55.121 1.00 52.33 267 SER C C 1
ATOM 1462 O O . SER A 1 203 ? 34.370 3.001 54.749 1.00 61.94 267 SER C O 1
ATOM 1465 N N . ARG A 1 204 ? 32.305 2.126 54.644 1.00 50.50 268 ARG C N 1
ATOM 1466 C CA . ARG A 1 204 ? 31.876 3.026 53.583 1.00 52.46 268 ARG C CA 1
ATOM 1467 C C . ARG A 1 204 ? 31.406 4.357 54.161 1.00 53.39 268 ARG C C 1
ATOM 1468 O O . ARG A 1 204 ? 30.869 4.423 55.270 1.00 62.07 268 ARG C O 1
ATOM 1476 N N . THR A 1 205 ? 31.616 5.422 53.390 1.00 49.38 269 THR C N 1
ATOM 1477 C CA . THR A 1 205 ? 31.317 6.773 53.835 1.00 51.80 269 THR C CA 1
ATOM 1478 C C . THR A 1 205 ? 29.889 7.160 53.456 1.00 56.44 269 THR C C 1
ATOM 1479 O O . THR A 1 205 ? 29.149 6.390 52.839 1.00 59.09 269 THR C O 1
ATOM 1483 N N . ASN A 1 206 ? 29.501 8.383 53.829 1.00 57.84 270 ASN C N 1
ATOM 1484 C CA . ASN A 1 206 ? 28.157 8.873 53.529 1.00 58.96 270 ASN C CA 1
ATOM 1485 C C . ASN A 1 206 ? 27.900 8.898 52.028 1.00 62.29 270 ASN C C 1
ATOM 1486 O O . ASN A 1 206 ? 26.868 8.408 51.554 1.00 61.80 270 ASN C O 1
ATOM 1491 N N . GLN A 1 207 ? 28.829 9.473 51.264 1.00 66.11 271 GLN C N 1
ATOM 1492 C CA . GLN A 1 207 ? 28.632 9.586 49.824 1.00 62.64 271 GLN C CA 1
ATOM 1493 C C . GLN A 1 207 ? 28.615 8.215 49.161 1.00 60.78 271 GLN C C 1
ATOM 1494 O O . GLN A 1 207 ? 27.853 7.986 48.213 1.00 62.22 271 GLN C O 1
ATOM 1500 N N . GLU A 1 208 ? 29.440 7.288 49.651 1.00 53.89 272 GLU C N 1
ATOM 1501 C CA . GLU A 1 208 ? 29.461 5.944 49.085 1.00 53.98 272 GLU C CA 1
ATOM 1502 C C . GLU A 1 208 ? 28.175 5.190 49.400 1.00 55.37 272 GLU C C 1
ATOM 1503 O O . GLU A 1 208 ? 27.626 4.501 48.533 1.00 54.32 272 GLU C O 1
ATOM 1509 N N . LEU A 1 209 ? 27.673 5.316 50.631 1.00 57.12 273 LEU C N 1
ATOM 1510 C CA . LEU A 1 209 ? 26.480 4.572 51.024 1.00 52.12 273 LEU C CA 1
ATOM 1511 C C . LEU A 1 209 ? 25.236 5.086 50.309 1.00 50.09 273 LEU C C 1
ATOM 1512 O O . LEU A 1 209 ? 24.371 4.294 49.917 1.00 53.13 273 LEU C O 1
ATOM 1517 N N . GLN A 1 210 ? 25.122 6.406 50.133 1.00 49.71 274 GLN C N 1
ATOM 1518 C CA . GLN A 1 210 ? 23.974 6.947 49.411 1.00 57.01 274 GLN C CA 1
ATOM 1519 C C . GLN A 1 210 ? 23.950 6.463 47.968 1.00 60.01 274 GLN C C 1
ATOM 1520 O O . GLN A 1 210 ? 22.873 6.274 47.392 1.00 68.47 274 GLN C O 1
ATOM 1526 N N . GLU A 1 211 ? 25.124 6.251 47.373 1.00 58.63 275 GLU C N 1
ATOM 1527 C CA . GLU A 1 211 ? 25.185 5.710 46.021 1.00 57.30 275 GLU C CA 1
ATOM 1528 C C . GLU A 1 211 ? 24.913 4.210 46.011 1.00 56.93 275 GLU C C 1
ATOM 1529 O O . GLU A 1 211 ? 24.270 3.701 45.086 1.00 57.12 275 GLU C O 1
ATOM 1535 N N . ILE A 1 212 ? 25.390 3.489 47.030 1.00 53.15 276 ILE C N 1
ATOM 1536 C CA . ILE A 1 212 ? 25.093 2.062 47.135 1.00 58.33 276 ILE C CA 1
ATOM 1537 C C . ILE A 1 212 ? 23.593 1.839 47.277 1.00 57.28 276 ILE C C 1
ATOM 1538 O O . ILE A 1 212 ? 23.015 0.966 46.619 1.00 56.83 276 ILE C O 1
ATOM 1543 N N . ASN A 1 213 ? 22.939 2.626 48.136 1.00 56.64 277 ASN C N 1
ATOM 1544 C CA . ASN A 1 213 ? 21.500 2.476 48.331 1.00 59.31 277 ASN C CA 1
ATOM 1545 C C . ASN A 1 213 ? 20.733 2.767 47.048 1.00 62.44 277 ASN C C 1
ATOM 1546 O O . ASN A 1 213 ? 19.730 2.107 46.753 1.00 66.92 277 ASN C O 1
ATOM 1551 N N . ARG A 1 214 ? 21.189 3.751 46.271 1.00 65.40 278 ARG C N 1
ATOM 1552 C CA . ARG A 1 214 ? 20.508 4.071 45.021 1.00 70.18 278 ARG C CA 1
ATOM 1553 C C . ARG A 1 214 ? 20.684 2.959 43.994 1.00 69.00 278 ARG C C 1
ATOM 1554 O O . ARG A 1 214 ? 19.738 2.615 43.276 1.00 71.96 278 ARG C O 1
ATOM 1562 N N . VAL A 1 215 ? 21.884 2.382 43.916 1.00 66.97 279 VAL C N 1
ATOM 1563 C CA . VAL A 1 215 ? 22.154 1.345 42.924 1.00 65.38 279 VAL C CA 1
ATOM 1564 C C . VAL A 1 215 ? 21.594 0.001 43.375 1.00 66.88 279 VAL C C 1
ATOM 1565 O O . VAL A 1 215 ? 21.115 -0.789 42.553 1.00 71.42 279 VAL C O 1
ATOM 1569 N N . TYR A 1 216 ? 21.638 -0.280 44.681 1.00 63.33 280 TYR C N 1
ATOM 1570 C CA . TYR A 1 216 ? 21.019 -1.500 45.191 1.00 71.21 280 TYR C CA 1
ATOM 1571 C C . TYR A 1 216 ? 19.524 -1.527 44.898 1.00 79.07 280 TYR C C 1
ATOM 1572 O O . TYR A 1 216 ? 18.949 -2.602 44.696 1.00 83.82 280 TYR C O 1
ATOM 1581 N N . LYS A 1 217 ? 18.883 -0.355 44.870 1.00 75.84 281 LYS C N 1
ATOM 1582 C CA . LYS A 1 217 ? 17.470 -0.287 44.515 1.00 78.91 281 LYS C CA 1
ATOM 1583 C C . LYS A 1 217 ? 17.244 -0.707 43.067 1.00 79.74 281 LYS C C 1
ATOM 1584 O O . LYS A 1 217 ? 16.294 -1.438 42.764 1.00 81.76 281 LYS C O 1
ATOM 1590 N N . GLU A 1 218 ? 18.113 -0.260 42.158 1.00 75.81 282 GLU C N 1
ATOM 1591 C CA . GLU A 1 218 ? 17.925 -0.563 40.743 1.00 74.22 282 GLU C CA 1
ATOM 1592 C C . GLU A 1 218 ? 18.236 -2.024 40.440 1.00 71.99 282 GLU C C 1
ATOM 1593 O O . GLU A 1 218 ? 17.496 -2.679 39.698 1.00 80.72 282 GLU C O 1
ATOM 1599 N N . MET A 1 219 ? 19.324 -2.553 41.007 1.00 67.27 283 MET C N 1
ATOM 1600 C CA . MET A 1 219 ? 19.774 -3.891 40.638 1.00 71.44 283 MET C CA 1
ATOM 1601 C C . MET A 1 219 ? 18.841 -4.981 41.155 1.00 72.00 283 MET C C 1
ATOM 1602 O O . MET A 1 219 ? 18.674 -6.011 40.492 1.00 80.68 283 MET C O 1
ATOM 1607 N N . TYR A 1 220 ? 18.227 -4.782 42.321 1.00 71.68 284 TYR C N 1
ATOM 1608 C CA . TYR A 1 220 ? 17.505 -5.854 42.996 1.00 79.99 284 TYR C CA 1
ATOM 1609 C C . TYR A 1 220 ? 16.047 -5.522 43.285 1.00 82.17 284 TYR C C 1
ATOM 1610 O O . TYR A 1 220 ? 15.364 -6.321 43.938 1.00 81.47 284 TYR C O 1
ATOM 1619 N N . LYS A 1 221 ? 15.553 -4.373 42.820 1.00 82.12 285 LYS C N 1
ATOM 1620 C CA . LYS A 1 221 ? 14.138 -4.009 42.917 1.00 87.37 285 LYS C CA 1
ATOM 1621 C C . LYS A 1 221 ? 13.636 -4.031 44.359 1.00 90.30 285 LYS C C 1
ATOM 1622 O O . LYS A 1 221 ? 12.468 -4.333 44.617 1.00 93.06 285 LYS C O 1
ATOM 1628 N N . THR A 1 222 ? 14.517 -3.717 45.305 1.00 89.64 286 THR C N 1
ATOM 1629 C CA . THR A 1 222 ? 14.143 -3.608 46.708 1.00 88.11 286 THR C CA 1
ATOM 1630 C C . THR A 1 222 ? 15.173 -2.736 47.409 1.00 77.83 286 THR C C 1
ATOM 1631 O O . THR A 1 222 ? 16.303 -2.579 46.940 1.00 74.02 286 THR C O 1
ATOM 1635 N N . ASP A 1 223 ? 14.763 -2.163 48.536 1.00 78.59 287 ASP C N 1
ATOM 1636 C CA . ASP A 1 223 ? 15.636 -1.280 49.294 1.00 71.69 287 ASP C CA 1
ATOM 1637 C C . ASP A 1 223 ? 16.653 -2.085 50.089 1.00 67.14 287 ASP C C 1
ATOM 1638 O O . ASP A 1 223 ? 16.353 -3.172 50.593 1.00 68.30 287 ASP C O 1
ATOM 1643 N N . LEU A 1 224 ? 17.870 -1.545 50.192 1.00 64.02 288 LEU C N 1
ATOM 1644 C CA . LEU A 1 224 ? 18.906 -2.205 50.979 1.00 64.12 288 LEU C CA 1
ATOM 1645 C C . LEU A 1 224 ? 18.529 -2.252 52.452 1.00 66.75 288 LEU C C 1
ATOM 1646 O O . LEU A 1 224 ? 18.755 -3.263 53.127 1.00 71.40 288 LEU C O 1
ATOM 1651 N N . GLU A 1 225 ? 17.954 -1.164 52.968 1.00 63.11 289 GLU C N 1
ATOM 1652 C CA . GLU A 1 225 ? 17.522 -1.145 54.361 1.00 71.61 289 GLU C CA 1
ATOM 1653 C C . GLU A 1 225 ? 16.482 -2.226 54.629 1.00 78.25 289 GLU C C 1
ATOM 1654 O O . GLU A 1 225 ? 16.478 -2.841 55.701 1.00 81.32 289 GLU C O 1
ATOM 1660 N N . LYS A 1 226 ? 15.600 -2.483 53.658 1.00 78.20 290 LYS C N 1
ATOM 1661 C CA . LYS A 1 226 ? 14.591 -3.523 53.830 1.00 80.52 290 LYS C CA 1
ATOM 1662 C C . LYS A 1 226 ? 15.209 -4.916 53.826 1.00 81.06 290 LYS C C 1
ATOM 1663 O O . LYS A 1 226 ? 14.715 -5.812 54.520 1.00 90.54 290 LYS C O 1
ATOM 1669 N N . ASP A 1 227 ? 16.278 -5.122 53.056 1.00 76.23 291 ASP C N 1
ATOM 1670 C CA . ASP A 1 227 ? 16.939 -6.422 53.046 1.00 78.37 291 ASP C CA 1
ATOM 1671 C C . ASP A 1 227 ? 17.791 -6.639 54.289 1.00 76.31 291 ASP C C 1
ATOM 1672 O O . ASP A 1 227 ? 17.917 -7.776 54.756 1.00 78.06 291 ASP C O 1
ATOM 1677 N N . ILE A 1 228 ? 18.383 -5.573 54.831 1.00 69.89 292 ILE C N 1
ATOM 1678 C CA . ILE A 1 228 ? 19.130 -5.699 56.079 1.00 67.60 292 ILE C CA 1
ATOM 1679 C C . ILE A 1 228 ? 18.201 -6.114 57.212 1.00 70.53 292 ILE C C 1
ATOM 1680 O O . ILE A 1 228 ? 18.555 -6.950 58.053 1.00 72.33 292 ILE C O 1
ATOM 1685 N N . ILE A 1 229 ? 16.991 -5.549 57.242 1.00 73.99 293 ILE C N 1
ATOM 1686 C CA . ILE A 1 229 ? 16.024 -5.883 58.284 1.00 77.57 293 ILE C CA 1
ATOM 1687 C C . ILE A 1 229 ? 15.626 -7.351 58.208 1.00 83.59 293 ILE C C 1
ATOM 1688 O O . ILE A 1 229 ? 15.389 -7.995 59.238 1.00 92.20 293 ILE C O 1
ATOM 1693 N N . SER A 1 230 ? 15.566 -7.910 56.998 1.00 90.21 294 SER C N 1
ATOM 1694 C CA . SER A 1 230 ? 15.112 -9.283 56.821 1.00 90.82 294 SER C CA 1
ATOM 1695 C C . SER A 1 230 ? 16.163 -10.319 57.203 1.00 86.80 294 SER C C 1
ATOM 1696 O O . SER A 1 230 ? 15.808 -11.479 57.436 1.00 91.59 294 SER C O 1
ATOM 1699 N N . ASP A 1 231 ? 17.439 -9.937 57.277 1.00 83.03 295 ASP C N 1
ATOM 1700 C CA . ASP A 1 231 ? 18.509 -10.885 57.555 1.00 89.76 295 ASP C CA 1
ATOM 1701 C C . ASP A 1 231 ? 19.286 -10.586 58.831 1.00 89.93 295 ASP C C 1
ATOM 1702 O O . ASP A 1 231 ? 20.253 -11.299 59.126 1.00 91.53 295 ASP C O 1
ATOM 1707 N N . THR A 1 232 ? 18.903 -9.564 59.593 1.00 87.34 296 THR C N 1
ATOM 1708 C CA . THR A 1 232 ? 19.582 -9.226 60.835 1.00 85.40 296 THR C CA 1
ATOM 1709 C C . THR A 1 232 ? 18.559 -9.095 61.954 1.00 89.25 296 THR C C 1
ATOM 1710 O O . THR A 1 232 ? 17.361 -8.925 61.712 1.00 96.23 296 THR C O 1
ATOM 1714 N N . SER A 1 233 ? 19.047 -9.168 63.192 1.00 87.10 297 SER C N 1
ATOM 1715 C CA . SER A 1 233 ? 18.176 -9.205 64.357 1.00 85.76 297 SER C CA 1
ATOM 1716 C C . SER A 1 233 ? 18.782 -8.402 65.500 1.00 79.13 297 SER C C 1
ATOM 1717 O O . SER A 1 233 ? 19.984 -8.119 65.523 1.00 74.05 297 SER C O 1
ATOM 1720 N N . GLY A 1 234 ? 17.922 -8.047 66.455 1.00 79.33 298 GLY C N 1
ATOM 1721 C CA . GLY A 1 234 ? 18.301 -7.417 67.706 1.00 81.31 298 GLY C CA 1
ATOM 1722 C C . GLY A 1 234 ? 19.032 -6.105 67.512 1.00 81.85 298 GLY C C 1
ATOM 1723 O O . GLY A 1 234 ? 18.781 -5.347 66.570 1.00 83.48 298 GLY C O 1
ATOM 1724 N N . ASP A 1 235 ? 19.956 -5.831 68.437 1.00 83.11 299 ASP C N 1
ATOM 1725 C CA . ASP A 1 235 ? 20.743 -4.606 68.360 1.00 77.56 299 ASP C CA 1
ATOM 1726 C C . ASP A 1 235 ? 21.662 -4.604 67.147 1.00 73.64 299 ASP C C 1
ATOM 1727 O O . ASP A 1 235 ? 22.033 -3.532 66.654 1.00 68.12 299 ASP C O 1
ATOM 1732 N N . PHE A 1 236 ? 22.044 -5.786 66.657 1.00 76.70 300 PHE C N 1
ATOM 1733 C CA . PHE A 1 236 ? 22.862 -5.855 65.452 1.00 73.62 300 PHE C CA 1
ATOM 1734 C C . PHE A 1 236 ? 22.111 -5.295 64.251 1.00 74.93 300 PHE C C 1
ATOM 1735 O O . PHE A 1 236 ? 22.704 -4.634 63.391 1.00 73.92 300 PHE C O 1
ATOM 1743 N N . ARG A 1 237 ? 20.801 -5.542 64.182 1.00 81.28 301 ARG C N 1
ATOM 1744 C CA . ARG A 1 237 ? 19.988 -4.975 63.110 1.00 78.16 301 ARG C CA 1
ATOM 1745 C C . ARG A 1 237 ? 19.926 -3.456 63.213 1.00 78.91 301 ARG C C 1
ATOM 1746 O O . ARG A 1 237 ? 20.077 -2.747 62.211 1.00 73.22 301 ARG C O 1
ATOM 1754 N N . LYS A 1 238 ? 19.694 -2.940 64.424 1.00 82.16 302 LYS C N 1
ATOM 1755 C CA . LYS A 1 238 ? 19.614 -1.496 64.616 1.00 71.39 302 LYS C CA 1
ATOM 1756 C C . LYS A 1 238 ? 20.925 -0.812 64.255 1.00 60.56 302 LYS C C 1
ATOM 1757 O O . LYS A 1 238 ? 20.919 0.334 63.792 1.00 64.07 302 LYS C O 1
ATOM 1763 N N . LEU A 1 239 ? 22.055 -1.498 64.445 1.00 64.10 303 LEU C N 1
ATOM 1764 C CA . LEU A 1 239 ? 23.347 -0.883 64.161 1.00 66.57 303 LEU C CA 1
ATOM 1765 C C . LEU A 1 239 ? 23.613 -0.826 62.661 1.00 69.50 303 LEU C C 1
ATOM 1766 O O . LEU A 1 239 ? 24.169 0.158 62.159 1.00 69.82 303 LEU C O 1
ATOM 1771 N N . MET A 1 240 ? 23.222 -1.870 61.925 1.00 68.65 304 MET C N 1
ATOM 1772 C CA . MET A 1 240 ? 23.472 -1.895 60.488 1.00 71.33 304 MET C CA 1
ATOM 1773 C C . MET A 1 240 ? 22.528 -0.967 59.732 1.00 71.56 304 MET C C 1
ATOM 1774 O O . MET A 1 240 ? 22.935 -0.328 58.756 1.00 72.49 304 MET C O 1
ATOM 1779 N N . VAL A 1 241 ? 21.267 -0.879 60.165 1.00 67.37 305 VAL C N 1
ATOM 1780 C CA . VAL A 1 241 ? 20.318 0.018 59.511 1.00 63.55 305 VAL C CA 1
ATOM 1781 C C . VAL A 1 241 ? 20.750 1.468 59.682 1.00 63.22 305 VAL C C 1
ATOM 1782 O O . VAL A 1 241 ? 20.711 2.261 58.733 1.00 66.89 305 VAL C O 1
ATOM 1786 N N . ALA A 1 242 ? 21.177 1.836 60.893 1.00 58.44 306 ALA C N 1
ATOM 1787 C CA . ALA A 1 242 ? 21.614 3.207 61.137 1.00 56.70 306 ALA C CA 1
ATOM 1788 C C . ALA A 1 242 ? 22.880 3.533 60.356 1.00 56.86 306 ALA C C 1
ATOM 1789 O O . ALA A 1 242 ? 23.029 4.648 59.843 1.00 60.01 306 ALA C O 1
ATOM 1791 N N . LEU A 1 243 ? 23.804 2.575 60.256 1.00 54.01 307 LEU C N 1
ATOM 1792 C CA . LEU A 1 243 ? 25.026 2.808 59.494 1.00 48.55 307 LEU C CA 1
ATOM 1793 C C . LEU A 1 243 ? 24.746 2.858 57.996 1.00 49.81 307 LEU C C 1
ATOM 1794 O O . LEU A 1 243 ? 25.323 3.685 57.280 1.00 49.10 307 LEU C O 1
ATOM 1799 N N . ALA A 1 244 ? 23.860 1.989 57.505 1.00 46.50 308 ALA C N 1
ATOM 1800 C CA . ALA A 1 244 ? 23.587 1.928 56.074 1.00 52.36 308 ALA C CA 1
ATOM 1801 C C . ALA A 1 244 ? 22.874 3.170 55.557 1.00 56.44 308 ALA C C 1
ATOM 1802 O O . ALA A 1 244 ? 22.873 3.406 54.344 1.00 59.55 308 ALA C O 1
ATOM 1804 N N . LYS A 1 245 ? 22.264 3.965 56.440 1.00 52.83 309 LYS C N 1
ATOM 1805 C CA . LYS A 1 245 ? 21.597 5.184 55.997 1.00 53.48 309 LYS C CA 1
ATOM 1806 C C . LYS A 1 245 ? 22.579 6.240 55.510 1.00 55.82 309 LYS C C 1
ATOM 1807 O O . LYS A 1 245 ? 22.196 7.098 54.708 1.00 57.02 309 LYS C O 1
ATOM 1813 N N . GLY A 1 246 ? 23.827 6.196 55.967 1.00 57.78 310 GLY C N 1
ATOM 1814 C CA . GLY A 1 246 ? 24.829 7.137 55.493 1.00 59.77 310 GLY C CA 1
ATOM 1815 C C . GLY A 1 246 ? 24.488 8.589 55.749 1.00 63.21 310 GLY C C 1
ATOM 1816 O O . GLY A 1 246 ? 24.744 9.444 54.892 1.00 63.69 310 GLY C O 1
ATOM 1817 N N . ARG A 1 247 ? 23.893 8.886 56.905 1.00 65.19 311 ARG C N 1
ATOM 1818 C CA . ARG A 1 247 ? 23.613 10.256 57.316 1.00 72.16 311 ARG C CA 1
ATOM 1819 C C . ARG A 1 247 ? 24.473 10.669 58.508 1.00 74.15 311 ARG C C 1
ATOM 1820 O O . ARG A 1 247 ? 24.033 11.436 59.369 1.00 77.13 311 ARG C O 1
ATOM 1828 N N . ARG A 1 248 ? 25.699 10.156 58.568 1.00 69.22 312 ARG C N 1
ATOM 1829 C CA . ARG A 1 248 ? 26.654 10.594 59.574 1.00 61.49 312 ARG C CA 1
ATOM 1830 C C . ARG A 1 248 ? 26.989 12.068 59.371 1.00 53.21 312 ARG C C 1
ATOM 1831 O O . ARG A 1 248 ? 27.011 12.573 58.247 1.00 53.88 312 ARG C O 1
ATOM 1839 N N . ALA A 1 249 ? 27.242 12.763 60.477 1.00 52.21 313 ALA C N 1
ATOM 1840 C CA . ALA A 1 249 ? 27.560 14.181 60.399 1.00 52.30 313 ALA C CA 1
ATOM 1841 C C . ALA A 1 249 ? 28.865 14.403 59.641 1.00 61.67 313 ALA C C 1
ATOM 1842 O O . ALA A 1 249 ? 29.802 13.603 59.717 1.00 65.45 313 ALA C O 1
ATOM 1844 N N . GLU A 1 250 ? 28.911 15.501 58.893 1.00 69.76 314 GLU C N 1
ATOM 1845 C CA . GLU A 1 250 ? 30.103 15.914 58.164 1.00 75.85 314 GLU C CA 1
ATOM 1846 C C . GLU A 1 250 ? 30.835 16.957 58.999 1.00 85.55 314 GLU C C 1
ATOM 1847 O O . GLU A 1 250 ? 30.257 17.991 59.351 1.00 92.81 314 GLU C O 1
ATOM 1853 N N . ASP A 1 251 ? 32.097 16.689 59.317 1.00 90.66 315 ASP C N 1
ATOM 1854 C CA . ASP A 1 251 ? 32.862 17.606 60.146 1.00 102.63 315 ASP C CA 1
ATOM 1855 C C . ASP A 1 251 ? 33.342 18.797 59.326 1.00 107.62 315 ASP C C 1
ATOM 1856 O O . ASP A 1 251 ? 33.543 18.705 58.112 1.00 113.48 315 ASP C O 1
ATOM 1861 N N . GLY A 1 252 ? 33.517 19.927 60.006 1.00 108.32 316 GLY C N 1
ATOM 1862 C CA . GLY A 1 252 ? 34.067 21.112 59.380 1.00 105.49 316 GLY C CA 1
ATOM 1863 C C . GLY A 1 252 ? 35.299 21.599 60.110 1.00 105.23 316 GLY C C 1
ATOM 1864 O O . GLY A 1 252 ? 36.135 20.794 60.533 1.00 102.95 316 GLY C O 1
ATOM 1865 N N . SER A 1 253 ? 35.429 22.917 60.265 1.00 105.81 317 SER C N 1
ATOM 1866 C CA . SER A 1 253 ? 36.502 23.503 61.058 1.00 106.77 317 SER C CA 1
ATOM 1867 C C . SER A 1 253 ? 36.091 23.731 62.506 1.00 103.57 317 SER C C 1
ATOM 1868 O O . SER A 1 253 ? 36.583 24.669 63.149 1.00 108.17 317 SER C O 1
ATOM 1871 N N . VAL A 1 254 ? 35.201 22.898 63.037 1.00 94.42 318 VAL C N 1
ATOM 1872 C CA . VAL A 1 254 ? 34.624 23.094 64.362 1.00 87.14 318 VAL C CA 1
ATOM 1873 C C . VAL A 1 254 ? 34.929 21.850 65.188 1.00 76.44 318 VAL C C 1
ATOM 1874 O O . VAL A 1 254 ? 34.277 20.810 65.037 1.00 73.38 318 VAL C O 1
ATOM 1878 N N . ILE A 1 255 ? 35.925 21.950 66.065 1.00 65.29 319 ILE C N 1
ATOM 1879 C CA . ILE A 1 255 ? 36.235 20.893 67.020 1.00 58.29 319 ILE C CA 1
ATOM 1880 C C . ILE A 1 255 ? 35.481 21.232 68.301 1.00 60.42 319 ILE C C 1
ATOM 1881 O O . ILE A 1 255 ? 35.893 22.104 69.067 1.00 65.36 319 ILE C O 1
ATOM 1886 N N . ASP A 1 256 ? 34.361 20.549 68.529 1.00 58.65 320 ASP C N 1
ATOM 1887 C CA . ASP A 1 256 ? 33.545 20.782 69.718 1.00 55.02 320 ASP C CA 1
ATOM 1888 C C . ASP A 1 256 ? 34.152 19.987 70.867 1.00 56.97 320 ASP C C 1
ATOM 1889 O O . ASP A 1 256 ? 33.783 18.840 71.125 1.00 57.73 320 ASP C O 1
ATOM 1894 N N . TYR A 1 257 ? 35.104 20.612 71.566 1.00 52.92 321 TYR C N 1
ATOM 1895 C CA . TYR A 1 257 ? 35.793 19.934 72.660 1.00 47.93 321 TYR C CA 1
ATOM 1896 C C . TYR A 1 257 ? 34.840 19.560 73.787 1.00 45.33 321 TYR C C 1
ATOM 1897 O O . TYR A 1 257 ? 35.026 18.525 74.437 1.00 58.08 321 TYR C O 1
ATOM 1906 N N . GLU A 1 258 ? 33.821 20.383 74.040 1.00 48.09 322 GLU C N 1
ATOM 1907 C CA . GLU A 1 258 ? 32.873 20.062 75.101 1.00 50.86 322 GLU C CA 1
ATOM 1908 C C . GLU A 1 258 ? 32.053 18.826 74.750 1.00 52.90 322 GLU C C 1
ATOM 1909 O O . GLU A 1 258 ? 31.754 18.005 75.625 1.00 58.84 322 GLU C O 1
ATOM 1915 N N . LEU A 1 259 ? 31.693 18.670 73.474 1.00 50.09 323 LEU C N 1
ATOM 1916 C CA . LEU A 1 259 ? 30.961 17.479 73.057 1.00 50.29 323 LEU C CA 1
ATOM 1917 C C . LEU A 1 259 ? 31.858 16.248 73.041 1.00 51.59 323 LEU C C 1
ATOM 1918 O O . LEU A 1 259 ? 31.391 15.140 73.325 1.00 55.62 323 LEU C O 1
ATOM 1923 N N . ILE A 1 260 ? 33.140 16.422 72.707 1.00 52.25 324 ILE C N 1
ATOM 1924 C CA . ILE A 1 260 ? 34.083 15.306 72.742 1.00 52.78 324 ILE C CA 1
ATOM 1925 C C . ILE A 1 260 ? 34.174 14.732 74.149 1.00 55.29 324 ILE C C 1
ATOM 1926 O O . ILE A 1 260 ? 34.208 13.509 74.339 1.00 59.52 324 ILE C O 1
ATOM 1931 N N . ASP A 1 261 ? 34.203 15.603 75.158 1.00 49.93 325 ASP C N 1
ATOM 1932 C CA . ASP A 1 261 ? 34.266 15.131 76.536 1.00 49.74 325 ASP C CA 1
ATOM 1933 C C . ASP A 1 261 ? 32.949 14.498 76.967 1.00 53.44 325 ASP C C 1
ATOM 1934 O O . ASP A 1 261 ? 32.944 13.442 77.611 1.00 55.34 325 ASP C O 1
ATOM 1939 N N . GLN A 1 262 ? 31.821 15.126 76.622 1.00 55.27 326 GLN C N 1
ATOM 1940 C CA . GLN A 1 262 ? 30.527 14.582 77.021 1.00 60.42 326 GLN C CA 1
ATOM 1941 C C . GLN A 1 262 ? 30.217 13.276 76.303 1.00 56.33 326 GLN C C 1
ATOM 1942 O O . GLN A 1 262 ? 29.598 12.384 76.892 1.00 58.95 326 GLN C O 1
ATOM 1948 N N . ASP A 1 263 ? 30.640 13.137 75.044 1.00 52.79 327 ASP C N 1
ATOM 1949 C CA . ASP A 1 263 ? 30.443 11.870 74.346 1.00 55.15 327 ASP C CA 1
ATOM 1950 C C . ASP A 1 263 ? 31.278 10.763 74.974 1.00 56.38 327 ASP C C 1
ATOM 1951 O O . ASP A 1 263 ? 30.839 9.610 75.041 1.00 62.45 327 ASP C O 1
ATOM 1956 N N . ALA A 1 264 ? 32.483 11.093 75.444 1.00 55.69 328 ALA C N 1
ATOM 1957 C CA . ALA A 1 264 ? 33.313 10.094 76.107 1.00 50.95 328 ALA C CA 1
ATOM 1958 C C . ALA A 1 264 ? 32.676 9.635 77.414 1.00 58.01 328 ALA C C 1
ATOM 1959 O O . ALA A 1 264 ? 32.599 8.432 77.690 1.00 55.75 328 ALA C O 1
ATOM 1961 N N . ARG A 1 265 ? 32.209 10.584 78.231 1.00 61.11 329 ARG C N 1
ATOM 1962 C CA . ARG A 1 265 ? 31.520 10.221 79.466 1.00 62.54 329 ARG C CA 1
ATOM 1963 C C . ARG A 1 265 ? 30.263 9.416 79.175 1.00 67.12 329 ARG C C 1
ATOM 1964 O O . ARG A 1 265 ? 29.994 8.411 79.842 1.00 72.85 329 ARG C O 1
ATOM 1972 N N . ASP A 1 266 ? 29.480 9.842 78.180 1.00 65.01 330 ASP C N 1
ATOM 1973 C CA . ASP A 1 266 ? 28.270 9.107 77.824 1.00 65.19 330 ASP C CA 1
ATOM 1974 C C . ASP A 1 266 ? 28.595 7.686 77.381 1.00 65.14 330 ASP C C 1
ATOM 1975 O O . ASP A 1 266 ? 27.895 6.738 77.754 1.00 71.47 330 ASP C O 1
ATOM 1980 N N . LEU A 1 267 ? 29.653 7.515 76.583 1.00 61.72 331 LEU C N 1
ATOM 1981 C CA . LEU A 1 267 ? 30.063 6.171 76.189 1.00 61.21 331 LEU C CA 1
ATOM 1982 C C . LEU A 1 267 ? 30.497 5.354 77.401 1.00 70.18 331 LEU C C 1
ATOM 1983 O O . LEU A 1 267 ? 30.191 4.159 77.499 1.00 72.85 331 LEU C O 1
ATOM 1988 N N . TYR A 1 268 ? 31.199 5.986 78.344 1.00 71.73 332 TYR C N 1
ATOM 1989 C CA . TYR A 1 268 ? 31.638 5.274 79.539 1.00 72.92 332 TYR C CA 1
ATOM 1990 C C . TYR A 1 268 ? 30.471 4.993 80.479 1.00 78.71 332 TYR C C 1
ATOM 1991 O O . TYR A 1 268 ? 30.372 3.895 81.041 1.00 82.09 332 TYR C O 1
ATOM 2000 N N . ASP A 1 269 ? 29.575 5.967 80.658 1.00 73.61 333 ASP C N 1
ATOM 2001 C CA . ASP A 1 269 ? 28.431 5.773 81.542 1.00 75.20 333 ASP C CA 1
ATOM 2002 C C . ASP A 1 269 ? 27.437 4.756 80.993 1.00 80.59 333 ASP C C 1
ATOM 2003 O O . ASP A 1 269 ? 26.684 4.164 81.774 1.00 88.83 333 ASP C O 1
ATOM 2008 N N . ALA A 1 270 ? 27.417 4.537 79.679 1.00 80.48 334 ALA C N 1
ATOM 2009 C CA . ALA A 1 270 ? 26.470 3.614 79.067 1.00 80.11 334 ALA C CA 1
ATOM 2010 C C . ALA A 1 270 ? 26.989 2.186 78.981 1.00 76.59 334 ALA C C 1
ATOM 2011 O O . ALA A 1 270 ? 26.212 1.280 78.659 1.00 77.60 334 ALA C O 1
ATOM 2013 N N . GLY A 1 271 ? 28.270 1.958 79.259 1.00 74.16 335 GLY C N 1
ATOM 2014 C CA . GLY A 1 271 ? 28.836 0.634 79.105 1.00 76.73 335 GLY C CA 1
ATOM 2015 C C . GLY A 1 271 ? 29.553 0.100 80.327 1.00 87.25 335 GLY C C 1
ATOM 2016 O O . GLY A 1 271 ? 28.948 -0.572 81.169 1.00 97.00 335 GLY C O 1
ATOM 2017 N N . VAL A 1 272 ? 30.851 0.395 80.430 1.00 85.73 336 VAL C N 1
ATOM 2018 C CA . VAL A 1 272 ? 31.688 -0.226 81.452 1.00 84.33 336 VAL C CA 1
ATOM 2019 C C . VAL A 1 272 ? 31.275 0.205 82.854 1.00 88.62 336 VAL C C 1
ATOM 2020 O O . VAL A 1 272 ? 31.494 -0.531 83.825 1.00 91.19 336 VAL C O 1
ATOM 2024 N N . LYS A 1 273 ? 30.658 1.379 82.991 1.00 88.11 337 LYS C N 1
ATOM 2025 C CA . LYS A 1 273 ? 30.337 1.885 84.320 1.00 83.65 337 LYS C CA 1
ATOM 2026 C C . LYS A 1 273 ? 29.108 1.201 84.911 1.00 88.84 337 LYS C C 1
ATOM 2027 O O . LYS A 1 273 ? 29.062 0.944 86.119 1.00 93.11 337 LYS C O 1
ATOM 2033 N N . ARG A 1 274 ? 28.112 0.897 84.085 1.00 85.22 338 ARG C N 1
ATOM 2034 C CA . ARG A 1 274 ? 26.855 0.333 84.552 1.00 87.78 338 ARG C CA 1
ATOM 2035 C C . ARG A 1 274 ? 26.779 -1.160 84.255 1.00 92.44 338 ARG C C 1
ATOM 2036 O O . ARG A 1 274 ? 27.521 -1.695 83.428 1.00 98.83 338 ARG C O 1
ATOM 2044 N N . LYS A 1 275 ? 25.861 -1.828 84.950 1.00 90.81 339 LYS C N 1
ATOM 2045 C CA . LYS A 1 275 ? 25.538 -3.209 84.625 1.00 89.52 339 LYS C CA 1
ATOM 2046 C C . LYS A 1 275 ? 24.793 -3.261 83.298 1.00 86.93 339 LYS C C 1
ATOM 2047 O O . LYS A 1 275 ? 23.911 -2.441 83.031 1.00 89.17 339 LYS C O 1
ATOM 2053 N N . GLY A 1 276 ? 25.150 -4.231 82.462 1.00 87.26 340 GLY C N 1
ATOM 2054 C CA . GLY A 1 276 ? 24.552 -4.250 81.146 1.00 89.01 340 GLY C CA 1
ATOM 2055 C C . GLY A 1 276 ? 25.124 -3.137 80.280 1.00 90.57 340 GLY C C 1
ATOM 2056 O O . GLY A 1 276 ? 26.165 -2.545 80.576 1.00 92.39 340 GLY C O 1
ATOM 2057 N N . THR A 1 277 ? 24.413 -2.846 79.192 1.00 90.45 341 THR C N 1
ATOM 2058 C CA . THR A 1 277 ? 24.887 -1.859 78.231 1.00 86.85 341 THR C CA 1
ATOM 2059 C C . THR A 1 277 ? 23.710 -1.090 77.652 1.00 81.93 341 THR C C 1
ATOM 2060 O O . THR A 1 277 ? 22.731 -1.696 77.205 1.00 84.96 341 THR C O 1
ATOM 2064 N N . ASP A 1 278 ? 23.811 0.239 77.661 1.00 75.90 342 ASP C N 1
ATOM 2065 C CA . ASP A 1 278 ? 22.859 1.094 76.952 1.00 76.71 342 ASP C CA 1
ATOM 2066 C C . ASP A 1 278 ? 23.337 1.264 75.509 1.00 77.04 342 ASP C C 1
ATOM 2067 O O . ASP A 1 278 ? 23.850 2.306 75.096 1.00 82.12 342 ASP C O 1
ATOM 2072 N N . VAL A 1 279 ? 23.161 0.195 74.738 1.00 77.39 343 VAL C N 1
ATOM 2073 C CA . VAL A 1 279 ? 23.659 0.132 73.365 1.00 76.86 343 VAL C CA 1
ATOM 2074 C C . VAL A 1 279 ? 22.958 1.136 72.449 1.00 69.52 343 VAL C C 1
ATOM 2075 O O . VAL A 1 279 ? 23.589 1.593 71.486 1.00 62.38 343 VAL C O 1
ATOM 2079 N N . PRO A 1 280 ? 21.689 1.523 72.672 1.00 71.49 344 PRO C N 1
ATOM 2080 C CA . PRO A 1 280 ? 21.139 2.621 71.857 1.00 68.89 344 PRO C CA 1
ATOM 2081 C C . PRO A 1 280 ? 21.941 3.907 71.954 1.00 75.80 344 PRO C C 1
ATOM 2082 O O . PRO A 1 280 ? 22.041 4.638 70.960 1.00 75.84 344 PRO C O 1
ATOM 2086 N N . LYS A 1 281 ? 22.519 4.209 73.119 1.00 74.52 345 LYS C N 1
ATOM 2087 C CA . LYS A 1 281 ? 23.382 5.381 73.221 1.00 73.47 345 LYS C CA 1
ATOM 2088 C C . LYS A 1 281 ? 24.721 5.143 72.536 1.00 74.56 345 LYS C C 1
ATOM 2089 O O . LYS A 1 281 ? 25.317 6.085 72.001 1.00 73.82 345 LYS C O 1
ATOM 2095 N N . TRP A 1 282 ? 25.208 3.899 72.541 1.00 77.37 346 TRP C N 1
ATOM 2096 C CA . TRP A 1 282 ? 26.407 3.569 71.775 1.00 68.13 346 TRP C CA 1
ATOM 2097 C C . TRP A 1 282 ? 26.146 3.687 70.280 1.00 63.26 346 TRP C C 1
ATOM 2098 O O . TRP A 1 282 ? 26.952 4.265 69.541 1.00 58.99 346 TRP C O 1
ATOM 2109 N N . ILE A 1 283 ? 25.021 3.136 69.816 1.00 60.99 347 ILE C N 1
ATOM 2110 C CA . ILE A 1 283 ? 24.669 3.228 68.402 1.00 65.66 347 ILE C CA 1
ATOM 2111 C C . ILE A 1 283 ? 24.464 4.682 67.998 1.00 67.35 347 ILE C C 1
ATOM 2112 O O . ILE A 1 283 ? 24.878 5.104 66.911 1.00 70.30 347 ILE C O 1
ATOM 2117 N N . SER A 1 284 ? 23.832 5.472 68.868 1.00 66.67 348 SER C N 1
ATOM 2118 C CA . SER A 1 284 ? 23.546 6.864 68.536 1.00 63.94 348 SER C CA 1
ATOM 2119 C C . SER A 1 284 ? 24.832 7.662 68.354 1.00 59.52 348 SER C C 1
ATOM 2120 O O . SER A 1 284 ? 24.980 8.410 67.381 1.00 58.71 348 SER C O 1
ATOM 2123 N N . ILE A 1 285 ? 25.783 7.503 69.275 1.00 53.85 349 ILE C N 1
ATOM 2124 C CA . ILE A 1 285 ? 26.994 8.317 69.238 1.00 54.47 349 ILE C CA 1
ATOM 2125 C C . ILE A 1 285 ? 27.919 7.861 68.114 1.00 55.16 349 ILE C C 1
ATOM 2126 O O . ILE A 1 285 ? 28.403 8.676 67.320 1.00 55.01 349 ILE C O 1
ATOM 2131 N N . MET A 1 286 ? 28.175 6.555 68.024 1.00 52.07 350 MET C N 1
ATOM 2132 C CA . MET A 1 286 ? 29.185 6.068 67.091 1.00 53.69 350 MET C CA 1
ATOM 2133 C C . MET A 1 286 ? 28.741 6.151 65.634 1.00 57.12 350 MET C C 1
ATOM 2134 O O . MET A 1 286 ? 29.587 6.048 64.738 1.00 52.43 350 MET C O 1
ATOM 2139 N N . THR A 1 287 ? 27.446 6.340 65.368 1.00 55.40 351 THR C N 1
ATOM 2140 C CA . THR A 1 287 ? 26.961 6.423 63.998 1.00 55.52 351 THR C CA 1
ATOM 2141 C C . THR A 1 287 ? 26.569 7.828 63.563 1.00 56.85 351 THR C C 1
ATOM 2142 O O . THR A 1 287 ? 26.549 8.096 62.358 1.00 63.60 351 THR C O 1
ATOM 2146 N N . GLU A 1 288 ? 26.264 8.728 64.499 1.00 54.30 352 GLU C N 1
ATOM 2147 C CA . GLU A 1 288 ? 25.840 10.075 64.136 1.00 57.86 352 GLU C CA 1
ATOM 2148 C C . GLU A 1 288 ? 26.993 11.074 64.124 1.00 54.99 352 GLU C C 1
ATOM 2149 O O . GLU A 1 288 ? 27.043 11.944 63.249 1.00 60.66 352 GLU C O 1
ATOM 2155 N N . ARG A 1 289 ? 27.917 10.973 65.076 1.00 49.00 353 ARG C N 1
ATOM 2156 C CA . ARG A 1 289 ? 29.037 11.902 65.130 1.00 50.79 353 ARG C CA 1
ATOM 2157 C C . ARG A 1 289 ? 29.976 11.680 63.951 1.00 49.30 353 ARG C C 1
ATOM 2158 O O . ARG A 1 289 ? 30.097 10.571 63.425 1.00 46.12 353 ARG C O 1
ATOM 2166 N N . SER A 1 290 ? 30.652 12.751 63.544 1.00 49.84 354 SER C N 1
ATOM 2167 C CA . SER A 1 290 ? 31.614 12.655 62.457 1.00 48.50 354 SER C CA 1
ATOM 2168 C C . SER A 1 290 ? 32.831 11.839 62.886 1.00 52.07 354 SER C C 1
ATOM 2169 O O . SER A 1 290 ? 33.092 11.635 64.076 1.00 59.51 354 SER C O 1
ATOM 2172 N N . VAL A 1 291 ? 33.582 11.371 61.893 1.00 44.11 355 VAL C N 1
ATOM 2173 C CA . VAL A 1 291 ? 34.752 10.527 62.130 1.00 44.33 355 VAL C CA 1
ATOM 2174 C C . VAL A 1 291 ? 35.847 11.296 62.868 1.00 45.72 355 VAL C C 1
ATOM 2175 O O . VAL A 1 291 ? 36.378 10.773 63.860 1.00 44.52 355 VAL C O 1
ATOM 2179 N N . PRO A 1 292 ? 36.228 12.515 62.452 1.00 45.85 356 PRO C N 1
ATOM 2180 C CA . PRO A 1 292 ? 37.232 13.248 63.242 1.00 44.78 356 PRO C CA 1
ATOM 2181 C C . PRO A 1 292 ? 36.793 13.499 64.673 1.00 52.58 356 PRO C C 1
ATOM 2182 O O . PRO A 1 292 ? 37.622 13.468 65.590 1.00 56.71 356 PRO C O 1
ATOM 2186 N N . HIS A 1 293 ? 35.498 13.739 64.888 1.00 54.84 357 HIS C N 1
ATOM 2187 C CA . HIS A 1 293 ? 34.992 13.941 66.241 1.00 50.52 357 HIS C CA 1
ATOM 2188 C C . HIS A 1 293 ? 35.141 12.674 67.074 1.00 52.72 357 HIS C C 1
ATOM 2189 O O . HIS A 1 293 ? 35.628 12.717 68.209 1.00 51.73 357 HIS C O 1
ATOM 2196 N N . LEU A 1 294 ? 34.735 11.530 66.518 1.00 54.73 358 LEU C N 1
ATOM 2197 C CA . LEU A 1 294 ? 34.789 10.279 67.267 1.00 52.28 358 LEU C CA 1
ATOM 2198 C C . LEU A 1 294 ? 36.221 9.827 67.523 1.00 49.79 358 LEU C C 1
ATOM 2199 O O . LEU A 1 294 ? 36.482 9.144 68.520 1.00 53.29 358 LEU C O 1
ATOM 2204 N N . GLN A 1 295 ? 37.157 10.183 66.640 1.00 48.61 359 GLN C N 1
ATOM 2205 C CA . GLN A 1 295 ? 38.558 9.860 66.887 1.00 45.69 359 GLN C CA 1
ATOM 2206 C C . GLN A 1 295 ? 39.042 10.507 68.177 1.00 48.74 359 GLN C C 1
ATOM 2207 O O . GLN A 1 295 ? 39.705 9.864 69.000 1.00 46.65 359 GLN C O 1
ATOM 2213 N N . LYS A 1 296 ? 38.706 11.783 68.375 1.00 48.04 360 LYS C N 1
ATOM 2214 C CA . LYS A 1 296 ? 39.085 12.465 69.606 1.00 48.10 360 LYS C CA 1
ATOM 2215 C C . LYS A 1 296 ? 38.247 11.990 70.785 1.00 55.61 360 LYS C C 1
ATOM 2216 O O . LYS A 1 296 ? 38.704 12.051 71.933 1.00 62.94 360 LYS C O 1
ATOM 2222 N N . VAL A 1 297 ? 37.027 11.514 70.525 1.00 52.42 361 VAL C N 1
ATOM 2223 C CA . VAL A 1 297 ? 36.204 10.957 71.593 1.00 52.67 361 VAL C CA 1
ATOM 2224 C C . VAL A 1 297 ? 36.838 9.688 72.147 1.00 49.69 361 VAL C C 1
ATOM 2225 O O . VAL A 1 297 ? 36.905 9.492 73.367 1.00 53.51 361 VAL C O 1
ATOM 2229 N N . PHE A 1 298 ? 37.329 8.814 71.264 1.00 47.83 362 PHE C N 1
ATOM 2230 C CA . PHE A 1 298 ? 37.912 7.555 71.715 1.00 52.08 362 PHE C CA 1
ATOM 2231 C C . PHE A 1 298 ? 39.190 7.773 72.513 1.00 60.19 362 PHE C C 1
ATOM 2232 O O . PHE A 1 298 ? 39.479 7.002 73.435 1.00 64.27 362 PHE C O 1
ATOM 2240 N N . ASP A 1 299 ? 39.967 8.806 72.181 1.00 61.29 363 ASP C N 1
ATOM 2241 C CA . ASP A 1 299 ? 41.122 9.140 73.009 1.00 68.95 363 ASP C CA 1
ATOM 2242 C C . ASP A 1 299 ? 40.686 9.745 74.337 1.00 63.36 363 ASP C C 1
ATOM 2243 O O . ASP A 1 299 ? 41.243 9.415 75.391 1.00 60.81 363 ASP C O 1
ATOM 2248 N N . ARG A 1 300 ? 39.694 10.639 74.304 1.00 60.05 364 ARG C N 1
ATOM 2249 C CA . ARG A 1 300 ? 39.146 11.181 75.542 1.00 57.11 364 ARG C CA 1
ATOM 2250 C C . ARG A 1 300 ? 38.512 10.085 76.387 1.00 61.44 364 ARG C C 1
ATOM 2251 O O . ARG A 1 300 ? 38.516 10.170 77.621 1.00 66.83 364 ARG C O 1
ATOM 2259 N N . TYR A 1 301 ? 37.976 9.046 75.741 1.00 61.82 365 TYR C N 1
ATOM 2260 C CA . TYR A 1 301 ? 37.434 7.902 76.467 1.00 60.21 365 TYR C CA 1
ATOM 2261 C C . TYR A 1 301 ? 38.512 7.190 77.276 1.00 59.63 365 TYR C C 1
ATOM 2262 O O . TYR A 1 301 ? 38.227 6.657 78.354 1.00 64.11 365 TYR C O 1
ATOM 2271 N N . LYS A 1 302 ? 39.754 7.177 76.781 1.00 57.60 366 LYS C N 1
ATOM 2272 C CA . LYS A 1 302 ? 40.846 6.558 77.524 1.00 55.94 366 LYS C CA 1
ATOM 2273 C C . LYS A 1 302 ? 41.148 7.287 78.825 1.00 58.36 366 LYS C C 1
ATOM 2274 O O . LYS A 1 302 ? 41.754 6.698 79.726 1.00 58.07 366 LYS C O 1
ATOM 2280 N N . SER A 1 303 ? 40.747 8.555 78.943 1.00 58.82 367 SER C N 1
ATOM 2281 C CA . SER A 1 303 ? 40.995 9.305 80.170 1.00 58.91 367 SER C CA 1
ATOM 2282 C C . SER A 1 303 ? 40.013 8.939 81.276 1.00 62.65 367 SER C C 1
ATOM 2283 O O . SER A 1 303 ? 40.355 9.042 82.461 1.00 60.06 367 SER C O 1
ATOM 2286 N N . TYR A 1 304 ? 38.801 8.514 80.915 1.00 67.79 368 TYR C N 1
ATOM 2287 C CA . TYR A 1 304 ? 37.785 8.119 81.884 1.00 71.27 368 TYR C CA 1
ATOM 2288 C C . TYR A 1 304 ? 37.760 6.625 82.164 1.00 75.98 368 TYR C C 1
ATOM 2289 O O . TYR A 1 304 ? 37.464 6.225 83.295 1.00 80.92 368 TYR C O 1
ATOM 2298 N N . SER A 1 305 ? 38.059 5.792 81.166 1.00 79.47 369 SER C N 1
ATOM 2299 C CA . SER A 1 305 ? 37.926 4.348 81.269 1.00 82.75 369 SER C CA 1
ATOM 2300 C C . SER A 1 305 ? 39.288 3.673 81.375 1.00 81.29 369 SER C C 1
ATOM 2301 O O . SER A 1 305 ? 40.247 4.106 80.726 1.00 87.75 369 SER C O 1
ATOM 2304 N N . PRO A 1 306 ? 39.404 2.609 82.177 1.00 74.44 370 PRO C N 1
ATOM 2305 C CA . PRO A 1 306 ? 40.673 1.867 82.223 1.00 74.55 370 PRO C CA 1
ATOM 2306 C C . PRO A 1 306 ? 40.951 1.065 80.964 1.00 75.19 370 PRO C C 1
ATOM 2307 O O . PRO A 1 306 ? 42.102 0.667 80.746 1.00 75.58 370 PRO C O 1
ATOM 2311 N N . TYR A 1 307 ? 39.940 0.812 80.136 1.00 75.57 371 TYR C N 1
ATOM 2312 C CA . TYR A 1 307 ? 40.108 0.125 78.865 1.00 77.02 371 TYR C CA 1
ATOM 2313 C C . TYR A 1 307 ? 39.715 1.059 77.730 1.00 74.45 371 TYR C C 1
ATOM 2314 O O . TYR A 1 307 ? 38.825 1.903 77.882 1.00 75.68 371 TYR C O 1
ATOM 2323 N N . ASP A 1 308 ? 40.378 0.906 76.586 1.00 68.10 372 ASP C N 1
ATOM 2324 C CA . ASP A 1 308 ? 40.027 1.714 75.428 1.00 67.04 372 ASP C CA 1
ATOM 2325 C C . ASP A 1 308 ? 38.672 1.270 74.879 1.00 66.28 372 ASP C C 1
ATOM 2326 O O . ASP A 1 308 ? 38.028 0.350 75.392 1.00 68.91 372 ASP C O 1
ATOM 2331 N N . MET A 1 309 ? 38.235 1.939 73.810 1.00 58.73 373 MET C N 1
ATOM 2332 C CA . MET A 1 309 ? 36.912 1.658 73.264 1.00 62.63 373 MET C CA 1
ATOM 2333 C C . MET A 1 309 ? 36.817 0.239 72.717 1.00 71.64 373 MET C C 1
ATOM 2334 O O . MET A 1 309 ? 35.755 -0.387 72.808 1.00 75.73 373 MET C O 1
ATOM 2339 N N . LEU A 1 310 ? 37.909 -0.288 72.157 1.00 70.98 374 LEU C N 1
ATOM 2340 C CA . LEU A 1 310 ? 37.876 -1.638 71.598 1.00 66.99 374 LEU C CA 1
ATOM 2341 C C . LEU A 1 310 ? 37.742 -2.690 72.693 1.00 75.44 374 LEU C C 1
ATOM 2342 O O . LEU A 1 310 ? 36.916 -3.606 72.588 1.00 75.75 374 LEU C O 1
ATOM 2347 N N . GLU A 1 311 ? 38.551 -2.583 73.749 1.00 77.03 375 GLU C N 1
ATOM 2348 C CA . GLU A 1 311 ? 38.466 -3.546 74.842 1.00 77.94 375 GLU C CA 1
ATOM 2349 C C . GLU A 1 311 ? 37.132 -3.442 75.569 1.00 68.37 375 GLU C C 1
ATOM 2350 O O . GLU A 1 311 ? 36.580 -4.456 76.010 1.00 68.00 375 GLU C O 1
ATOM 2356 N N . SER A 1 312 ? 36.601 -2.224 75.706 1.00 64.95 376 SER C N 1
ATOM 2357 C CA . SER A 1 312 ? 35.291 -2.056 76.326 1.00 64.94 376 SER C CA 1
ATOM 2358 C C . SER A 1 312 ? 34.212 -2.780 75.530 1.00 66.42 376 SER C C 1
ATOM 2359 O O . SER A 1 312 ? 33.256 -3.312 76.106 1.00 67.51 376 SER C O 1
ATOM 2362 N N . ILE A 1 313 ? 34.349 -2.810 74.203 1.00 62.74 377 ILE C N 1
ATOM 2363 C CA . ILE A 1 313 ? 33.399 -3.536 73.368 1.00 65.23 377 ILE C CA 1
ATOM 2364 C C . ILE A 1 313 ? 33.483 -5.032 73.642 1.00 68.17 377 ILE C C 1
ATOM 2365 O O . ILE A 1 313 ? 32.457 -5.712 73.760 1.00 75.39 377 ILE C O 1
ATOM 2370 N N . ARG A 1 314 ? 34.702 -5.567 73.749 1.00 67.74 378 ARG C N 1
ATOM 2371 C CA . ARG A 1 314 ? 34.863 -6.990 74.029 1.00 73.80 378 ARG C CA 1
ATOM 2372 C C . ARG A 1 314 ? 34.290 -7.363 75.388 1.00 83.94 378 ARG C C 1
ATOM 2373 O O . ARG A 1 314 ? 33.869 -8.508 75.591 1.00 95.18 378 ARG C O 1
ATOM 2381 N N . LYS A 1 315 ? 34.260 -6.417 76.325 1.00 81.63 379 LYS C N 1
ATOM 2382 C CA . LYS A 1 315 ? 33.770 -6.685 77.670 1.00 77.19 379 LYS C CA 1
ATOM 2383 C C . LYS A 1 315 ? 32.261 -6.505 77.787 1.00 78.29 379 LYS C C 1
ATOM 2384 O O . LYS A 1 315 ? 31.625 -7.171 78.612 1.00 84.61 379 LYS C O 1
ATOM 2390 N N . GLU A 1 316 ? 31.670 -5.634 76.969 1.00 76.95 380 GLU C N 1
ATOM 2391 C CA . GLU A 1 316 ? 30.254 -5.306 77.094 1.00 82.74 380 GLU C CA 1
ATOM 2392 C C . GLU A 1 316 ? 29.355 -6.230 76.275 1.00 82.93 380 GLU C C 1
ATOM 2393 O O . GLU A 1 316 ? 28.357 -6.743 76.792 1.00 87.98 380 GLU C O 1
ATOM 2399 N N . VAL A 1 317 ? 29.688 -6.452 75.004 1.00 77.72 381 VAL C N 1
ATOM 2400 C CA . VAL A 1 317 ? 28.805 -7.158 74.086 1.00 77.56 381 VAL C CA 1
ATOM 2401 C C . VAL A 1 317 ? 29.522 -8.370 73.502 1.00 79.60 381 VAL C C 1
ATOM 2402 O O . VAL A 1 317 ? 30.748 -8.499 73.571 1.00 73.26 381 VAL C O 1
ATOM 2406 N N . LYS A 1 318 ? 28.727 -9.267 72.917 1.00 82.90 382 LYS C N 1
ATOM 2407 C CA . LYS A 1 318 ? 29.221 -10.494 72.308 1.00 85.68 382 LYS C CA 1
ATOM 2408 C C . LYS A 1 318 ? 28.541 -10.683 70.957 1.00 81.87 382 LYS C C 1
ATOM 2409 O O . LYS A 1 318 ? 27.669 -9.903 70.560 1.00 83.84 382 LYS C O 1
ATOM 2415 N N . GLY A 1 319 ? 28.954 -11.728 70.242 1.00 76.10 383 GLY C N 1
ATOM 2416 C CA . GLY A 1 319 ? 28.292 -12.096 69.005 1.00 74.82 383 GLY C CA 1
ATOM 2417 C C . GLY A 1 319 ? 28.523 -11.100 67.879 1.00 77.45 383 GLY C C 1
ATOM 2418 O O . GLY A 1 319 ? 29.552 -10.421 67.803 1.00 72.01 383 GLY C O 1
ATOM 2419 N N . ASP A 1 320 ? 27.533 -11.021 66.984 1.00 78.84 384 ASP C N 1
ATOM 2420 C CA . ASP A 1 320 ? 27.638 -10.137 65.827 1.00 80.08 384 ASP C CA 1
ATOM 2421 C C . ASP A 1 320 ? 27.665 -8.671 66.234 1.00 76.41 384 ASP C C 1
ATOM 2422 O O . ASP A 1 320 ? 28.312 -7.859 65.564 1.00 74.84 384 ASP C O 1
ATOM 2427 N N . LEU A 1 321 ? 26.968 -8.313 67.315 1.00 74.68 385 LEU C N 1
ATOM 2428 C CA . LEU A 1 321 ? 26.996 -6.931 67.780 1.00 67.94 385 LEU C CA 1
ATOM 2429 C C . LEU A 1 321 ? 28.400 -6.529 68.212 1.00 73.52 385 LEU C C 1
ATOM 2430 O O . LEU A 1 321 ? 28.842 -5.405 67.944 1.00 79.08 385 LEU C O 1
ATOM 2435 N N . GLU A 1 322 ? 29.117 -7.436 68.879 1.00 75.11 386 GLU C N 1
ATOM 2436 C CA . GLU A 1 322 ? 30.509 -7.170 69.226 1.00 72.44 386 GLU C CA 1
ATOM 2437 C C . GLU A 1 322 ? 31.363 -7.040 67.973 1.00 67.45 386 GLU C C 1
ATOM 2438 O O . GLU A 1 322 ? 32.180 -6.120 67.856 1.00 63.67 386 GLU C O 1
ATOM 2444 N N . ASN A 1 323 ? 31.183 -7.959 67.022 1.00 71.30 387 ASN C N 1
ATOM 2445 C CA . ASN A 1 323 ? 31.982 -7.933 65.802 1.00 68.72 387 ASN C CA 1
ATOM 2446 C C . ASN A 1 323 ? 31.770 -6.637 65.029 1.00 60.19 387 ASN C C 1
ATOM 2447 O O . ASN A 1 323 ? 32.726 -6.053 64.506 1.00 50.80 387 ASN C O 1
ATOM 2452 N N . ALA A 1 324 ? 30.523 -6.163 64.958 1.00 57.01 388 ALA C N 1
ATOM 2453 C CA . ALA A 1 324 ? 30.245 -4.927 64.234 1.00 55.27 388 ALA C CA 1
ATOM 2454 C C . ALA A 1 324 ? 30.881 -3.725 64.922 1.00 58.89 388 ALA C C 1
ATOM 2455 O O . ALA A 1 324 ? 31.475 -2.867 64.258 1.00 55.82 388 ALA C O 1
ATOM 2457 N N . PHE A 1 325 ? 30.772 -3.649 66.251 1.00 56.93 389 PHE C N 1
ATOM 2458 C CA . PHE A 1 325 ? 31.376 -2.540 66.983 1.00 54.30 389 PHE C CA 1
ATOM 2459 C C . PHE A 1 325 ? 32.897 -2.560 66.869 1.00 53.30 389 PHE C C 1
ATOM 2460 O O . PHE A 1 325 ? 33.532 -1.504 66.758 1.00 50.41 389 PHE C O 1
ATOM 2468 N N . LEU A 1 326 ? 33.500 -3.752 66.895 1.00 55.38 390 LEU C N 1
ATOM 2469 C CA . LEU A 1 326 ? 34.950 -3.849 66.758 1.00 52.19 390 LEU C CA 1
ATOM 2470 C C . LEU A 1 326 ? 35.410 -3.365 65.388 1.00 56.87 390 LEU C C 1
ATOM 2471 O O . LEU A 1 326 ? 36.469 -2.738 65.267 1.00 53.51 390 LEU C O 1
ATOM 2476 N N . ASN A 1 327 ? 34.626 -3.643 64.345 1.00 58.81 391 ASN C N 1
ATOM 2477 C CA . ASN A 1 327 ? 34.995 -3.208 63.002 1.00 56.23 391 ASN C CA 1
ATOM 2478 C C . ASN A 1 327 ? 34.748 -1.717 62.802 1.00 58.42 391 ASN C C 1
ATOM 2479 O O . ASN A 1 327 ? 35.527 -1.043 62.116 1.00 54.12 391 ASN C O 1
ATOM 2484 N N . LEU A 1 328 ? 33.670 -1.187 63.384 1.00 55.84 392 LEU C N 1
ATOM 2485 C CA . LEU A 1 328 ? 33.360 0.229 63.219 1.00 57.23 392 LEU C CA 1
ATOM 2486 C C . LEU A 1 328 ? 34.432 1.104 63.857 1.00 56.23 392 LEU C C 1
ATOM 2487 O O . LEU A 1 328 ? 34.885 2.088 63.259 1.00 56.64 392 LEU C O 1
ATOM 2492 N N . VAL A 1 329 ? 34.855 0.756 65.074 1.00 52.27 393 VAL C N 1
ATOM 2493 C CA . VAL A 1 329 ? 35.849 1.563 65.776 1.00 49.17 393 VAL C CA 1
ATOM 2494 C C . VAL A 1 329 ? 37.181 1.535 65.036 1.00 45.78 393 VAL C C 1
ATOM 2495 O O . VAL A 1 329 ? 37.878 2.553 64.947 1.00 47.64 393 VAL C O 1
ATOM 2499 N N . GLN A 1 330 ? 37.551 0.378 64.484 1.00 51.69 394 GLN C N 1
ATOM 2500 C CA . GLN A 1 330 ? 38.779 0.305 63.698 1.00 53.54 394 GLN C CA 1
ATOM 2501 C C . GLN A 1 330 ? 38.701 1.201 62.468 1.00 44.53 394 GLN C C 1
ATOM 2502 O O . GLN A 1 330 ? 39.684 1.858 62.108 1.00 47.06 394 GLN C O 1
ATOM 2508 N N . CYS A 1 331 ? 37.537 1.248 61.814 1.00 43.10 395 CYS C N 1
ATOM 2509 C CA . CYS A 1 331 ? 37.384 2.108 60.643 1.00 44.67 395 CYS C CA 1
ATOM 2510 C C . CYS A 1 331 ? 37.421 3.580 61.028 1.00 46.93 395 CYS C C 1
ATOM 2511 O O . CYS A 1 331 ? 37.977 4.405 60.294 1.00 48.93 395 CYS C O 1
ATOM 2514 N N . ILE A 1 332 ? 36.829 3.929 62.171 1.00 50.42 396 ILE C N 1
ATOM 2515 C CA . ILE A 1 332 ? 36.853 5.316 62.621 1.00 48.41 396 ILE C CA 1
ATOM 2516 C C . ILE A 1 332 ? 38.265 5.724 63.018 1.00 52.33 396 ILE C C 1
ATOM 2517 O O . ILE A 1 332 ? 38.738 6.810 62.662 1.00 51.38 396 ILE C O 1
ATOM 2522 N N . GLN A 1 333 ? 38.968 4.854 63.746 1.00 53.96 397 GLN C N 1
ATOM 2523 C CA . GLN A 1 333 ? 40.291 5.203 64.252 1.00 54.73 397 GLN C CA 1
ATOM 2524 C C . GLN A 1 333 ? 41.326 5.233 63.133 1.00 52.59 397 GLN C C 1
ATOM 2525 O O . GLN A 1 333 ? 42.057 6.218 62.979 1.00 53.15 397 GLN C O 1
ATOM 2531 N N . ASN A 1 334 ? 41.406 4.161 62.339 1.00 50.88 398 ASN C N 1
ATOM 2532 C CA . ASN A 1 334 ? 42.390 4.093 61.258 1.00 46.78 398 ASN C CA 1
ATOM 2533 C C . ASN A 1 334 ? 41.876 3.084 60.230 1.00 47.85 398 ASN C C 1
ATOM 2534 O O . ASN A 1 334 ? 42.075 1.877 60.396 1.00 51.01 398 ASN C O 1
ATOM 2539 N N . LYS A 1 335 ? 41.239 3.587 59.176 1.00 51.24 399 LYS C N 1
ATOM 2540 C CA . LYS A 1 335 ? 40.659 2.717 58.158 1.00 45.76 399 LYS C CA 1
ATOM 2541 C C . LYS A 1 335 ? 41.728 2.019 57.314 1.00 44.07 399 LYS C C 1
ATOM 2542 O O . LYS A 1 335 ? 41.581 0.823 57.032 1.00 52.40 399 LYS C O 1
ATOM 2548 N N . PRO A 1 336 ? 42.799 2.701 56.876 1.00 43.60 400 PRO C N 1
ATOM 2549 C CA . PRO A 1 336 ? 43.861 1.966 56.163 1.00 43.29 400 PRO C CA 1
ATOM 2550 C C . PRO A 1 336 ? 44.466 0.831 56.974 1.00 46.84 400 PRO C C 1
ATOM 2551 O O . PRO A 1 336 ? 44.685 -0.258 56.431 1.00 49.48 400 PRO C O 1
ATOM 2555 N N . LEU A 1 337 ? 44.738 1.052 58.263 1.00 49.21 401 LEU C N 1
ATOM 2556 C CA . LEU A 1 337 ? 45.217 -0.035 59.111 1.00 45.35 401 LEU C CA 1
ATOM 2557 C C . LEU A 1 337 ? 44.170 -1.127 59.270 1.00 49.73 401 LEU C C 1
ATOM 2558 O O . LEU A 1 337 ? 44.520 -2.309 59.361 1.00 47.58 401 LEU C O 1
ATOM 2563 N N . TYR A 1 338 ? 42.889 -0.754 59.294 1.00 48.09 402 TYR C N 1
ATOM 2564 C CA . TYR A 1 338 ? 41.823 -1.748 59.384 1.00 48.09 402 TYR C CA 1
ATOM 2565 C C . TYR A 1 338 ? 41.869 -2.705 58.201 1.00 46.37 402 TYR C C 1
ATOM 2566 O O . TYR A 1 338 ? 41.752 -3.925 58.367 1.00 52.28 402 TYR C O 1
ATOM 2575 N N . PHE A 1 339 ? 42.047 -2.168 56.992 1.00 41.68 403 PHE C N 1
ATOM 2576 C CA . PHE A 1 339 ? 42.133 -3.032 55.821 1.00 41.73 403 PHE C CA 1
ATOM 2577 C C . PHE A 1 339 ? 43.459 -3.779 55.775 1.00 39.91 403 PHE C C 1
ATOM 2578 O O . PHE A 1 339 ? 43.510 -4.918 55.295 1.00 50.48 403 PHE C O 1
ATOM 2586 N N . ALA A 1 340 ? 44.536 -3.163 56.266 1.00 39.85 404 ALA C N 1
ATOM 2587 C CA . ALA A 1 340 ? 45.814 -3.862 56.336 1.00 43.92 404 ALA C CA 1
ATOM 2588 C C . ALA A 1 340 ? 45.720 -5.086 57.237 1.00 45.96 404 ALA C C 1
ATOM 2589 O O . ALA A 1 340 ? 46.283 -6.141 56.925 1.00 51.67 404 ALA C O 1
ATOM 2591 N N . ASP A 1 341 ? 45.004 -4.965 58.358 1.00 44.67 405 ASP C N 1
ATOM 2592 C CA . ASP A 1 341 ? 44.850 -6.099 59.264 1.00 50.45 405 ASP C CA 1
ATOM 2593 C C . ASP A 1 341 ? 43.972 -7.185 58.654 1.00 52.66 405 ASP C C 1
ATOM 2594 O O . ASP A 1 341 ? 44.248 -8.378 58.821 1.00 55.53 405 ASP C O 1
ATOM 2599 N N . ARG A 1 342 ? 42.906 -6.796 57.949 1.00 47.06 406 ARG C N 1
ATOM 2600 C CA . ARG A 1 342 ? 42.034 -7.795 57.339 1.00 51.80 406 ARG C CA 1
ATOM 2601 C C . ARG A 1 342 ? 42.713 -8.496 56.170 1.00 45.66 406 ARG C C 1
ATOM 2602 O O . ARG A 1 342 ? 42.445 -9.676 55.919 1.00 50.02 406 ARG C O 1
ATOM 2610 N N . LEU A 1 343 ? 43.585 -7.792 55.444 1.00 48.31 407 LEU C N 1
ATOM 2611 C CA . LEU A 1 343 ? 44.382 -8.447 54.413 1.00 46.88 407 LEU C CA 1
ATOM 2612 C C . LEU A 1 343 ? 45.343 -9.457 55.025 1.00 47.01 407 LEU C C 1
ATOM 2613 O O . LEU A 1 343 ? 45.490 -10.574 54.513 1.00 49.42 407 LEU C O 1
ATOM 2618 N N . TYR A 1 344 ? 45.999 -9.084 56.125 1.00 48.73 408 TYR C N 1
ATOM 2619 C CA . TYR A 1 344 ? 46.923 -9.999 56.787 1.00 52.64 408 TYR C CA 1
ATOM 2620 C C . TYR A 1 344 ? 46.204 -11.244 57.290 1.00 47.46 408 TYR C C 1
ATOM 2621 O O . TYR A 1 344 ? 46.728 -12.358 57.180 1.00 53.05 408 TYR C O 1
ATOM 2630 N N . ASP A 1 345 ? 44.999 -11.075 57.843 1.00 48.27 409 ASP C N 1
ATOM 2631 C CA . ASP A 1 345 ? 44.233 -12.225 58.313 1.00 51.82 409 ASP C CA 1
ATOM 2632 C C . ASP A 1 345 ? 43.866 -13.151 57.160 1.00 56.26 409 ASP C C 1
ATOM 2633 O O . ASP A 1 345 ? 43.824 -14.376 57.326 1.00 55.40 409 ASP C O 1
ATOM 2638 N N . SER A 1 346 ? 43.601 -12.584 55.981 1.00 50.45 410 SER C N 1
ATOM 2639 C CA . SER A 1 346 ? 43.199 -13.383 54.831 1.00 52.11 410 SER C CA 1
ATOM 2640 C C . SER A 1 346 ? 44.329 -14.239 54.276 1.00 49.61 410 SER C C 1
ATOM 2641 O O . SER A 1 346 ? 44.061 -15.139 53.474 1.00 52.27 410 SER C O 1
ATOM 2644 N N . MET A 1 347 ? 45.576 -13.990 54.681 1.00 51.07 411 MET C N 1
ATOM 2645 C CA . MET A 1 347 ? 46.718 -14.703 54.128 1.00 50.52 411 MET C CA 1
ATOM 2646 C C . MET A 1 347 ? 47.665 -15.287 55.169 1.00 58.77 411 MET C C 1
ATOM 2647 O O . MET A 1 347 ? 48.545 -16.069 54.794 1.00 58.44 411 MET C O 1
ATOM 2652 N N . LYS A 1 348 ? 47.513 -14.950 56.452 1.00 58.48 412 LYS C N 1
ATOM 2653 C CA . LYS A 1 348 ? 48.518 -15.331 57.440 1.00 55.91 412 LYS C CA 1
ATOM 2654 C C . LYS A 1 348 ? 48.607 -16.844 57.602 1.00 59.29 412 LYS C C 1
ATOM 2655 O O . LYS A 1 348 ? 49.703 -17.392 57.779 1.00 64.00 412 LYS C O 1
ATOM 2661 N N . GLY A 1 349 ? 47.472 -17.541 57.535 1.00 58.48 413 GLY C N 1
ATOM 2662 C CA . GLY A 1 349 ? 47.410 -18.945 57.867 1.00 59.23 413 GLY C CA 1
ATOM 2663 C C . GLY A 1 349 ? 47.300 -19.844 56.646 1.00 62.79 413 GLY C C 1
ATOM 2664 O O . GLY A 1 349 ? 47.556 -19.446 55.507 1.00 70.73 413 GLY C O 1
ATOM 2665 N N . LYS A 1 350 ? 46.915 -21.092 56.909 1.00 69.13 414 LYS C N 1
ATOM 2666 C CA . LYS A 1 350 ? 46.784 -22.088 55.853 1.00 65.55 414 LYS C CA 1
ATOM 2667 C C . LYS A 1 350 ? 45.800 -21.618 54.790 1.00 63.76 414 LYS C C 1
ATOM 2668 O O . LYS A 1 350 ? 44.727 -21.092 55.100 1.00 62.14 414 LYS C O 1
ATOM 2674 N N . GLY A 1 351 ? 46.180 -21.798 53.526 1.00 67.22 415 GLY C N 1
ATOM 2675 C CA . GLY A 1 351 ? 45.325 -21.374 52.434 1.00 63.55 415 GLY C CA 1
ATOM 2676 C C . GLY A 1 351 ? 45.172 -19.863 52.386 1.00 62.96 415 GLY C C 1
ATOM 2677 O O . GLY A 1 351 ? 46.024 -19.103 52.858 1.00 57.06 415 GLY C O 1
ATOM 2678 N N . THR A 1 352 ? 44.058 -19.424 51.806 1.00 66.02 416 THR C N 1
ATOM 2679 C CA . THR A 1 352 ? 43.774 -18.005 51.652 1.00 59.39 416 THR C CA 1
ATOM 2680 C C . THR A 1 352 ? 42.271 -17.784 51.732 1.00 58.46 416 THR C C 1
ATOM 2681 O O . THR A 1 352 ? 41.497 -18.551 51.154 1.00 59.39 416 THR C O 1
ATOM 2685 N N . ARG A 1 353 ? 41.864 -16.744 52.458 1.00 61.88 417 ARG C N 1
ATOM 2686 C CA . ARG A 1 353 ? 40.478 -16.280 52.426 1.00 67.12 417 ARG C CA 1
ATOM 2687 C C . ARG A 1 353 ? 40.339 -15.382 51.203 1.00 66.42 417 ARG C C 1
ATOM 2688 O O . ARG A 1 353 ? 40.462 -14.159 51.281 1.00 65.01 417 ARG C O 1
ATOM 2696 N N . ASP A 1 354 ? 40.080 -16.007 50.052 1.00 66.25 418 ASP C N 1
ATOM 2697 C CA . ASP A 1 354 ? 40.134 -15.288 48.783 1.00 62.72 418 ASP C CA 1
ATOM 2698 C C . ASP A 1 354 ? 39.016 -14.260 48.649 1.00 60.64 418 ASP C C 1
ATOM 2699 O O . ASP A 1 354 ? 39.207 -13.231 47.993 1.00 62.07 418 ASP C O 1
ATOM 2704 N N . LYS A 1 355 ? 37.852 -14.510 49.255 1.00 54.56 419 LYS C N 1
ATOM 2705 C CA . LYS A 1 355 ? 36.750 -13.558 49.147 1.00 52.38 419 LYS C CA 1
ATOM 2706 C C . LYS A 1 355 ? 37.117 -12.216 49.767 1.00 56.00 419 LYS C C 1
ATOM 2707 O O . LYS A 1 355 ? 36.856 -11.160 49.179 1.00 61.07 419 LYS C O 1
ATOM 2713 N N . VAL A 1 356 ? 37.732 -12.237 50.951 1.00 51.02 420 VAL C N 1
ATOM 2714 C CA . VAL A 1 356 ? 38.111 -10.992 51.613 1.00 47.34 420 VAL C CA 1
ATOM 2715 C C . VAL A 1 356 ? 39.266 -10.327 50.877 1.00 47.46 420 VAL C C 1
ATOM 2716 O O . VAL A 1 356 ? 39.249 -9.116 50.627 1.00 49.36 420 VAL C O 1
ATOM 2720 N N . LEU A 1 357 ? 40.286 -11.111 50.517 1.00 52.88 421 LEU C N 1
ATOM 2721 C CA . LEU A 1 357 ? 41.457 -10.563 49.838 1.00 51.14 421 LEU C CA 1
ATOM 2722 C C . LEU A 1 357 ? 41.074 -9.907 48.517 1.00 50.30 421 LEU C C 1
ATOM 2723 O O . LEU A 1 357 ? 41.496 -8.783 48.222 1.00 44.68 421 LEU C O 1
ATOM 2728 N N . ILE A 1 358 ? 40.264 -10.595 47.709 1.00 49.04 422 ILE C N 1
ATOM 2729 C CA . ILE A 1 358 ? 39.860 -10.049 46.416 1.00 47.23 422 ILE C CA 1
ATOM 2730 C C . ILE A 1 358 ? 39.014 -8.796 46.606 1.00 50.11 422 ILE C C 1
ATOM 2731 O O . ILE A 1 358 ? 39.227 -7.776 45.940 1.00 55.08 422 ILE C O 1
ATOM 2736 N N . ARG A 1 359 ? 38.044 -8.850 47.525 1.00 47.58 423 ARG C N 1
ATOM 2737 C CA . ARG A 1 359 ? 37.146 -7.714 47.714 1.00 46.49 423 ARG C CA 1
ATOM 2738 C C . ARG A 1 359 ? 37.906 -6.470 48.158 1.00 45.88 423 ARG C C 1
ATOM 2739 O O . ARG A 1 359 ? 37.631 -5.364 47.679 1.00 46.66 423 ARG C O 1
ATOM 2747 N N . ILE A 1 360 ? 38.869 -6.630 49.067 1.00 46.43 424 ILE C N 1
ATOM 2748 C CA . ILE A 1 360 ? 39.618 -5.478 49.557 1.00 38.31 424 ILE C CA 1
ATOM 2749 C C . ILE A 1 360 ? 40.497 -4.901 48.455 1.00 42.90 424 ILE C C 1
ATOM 2750 O O . ILE A 1 360 ? 40.547 -3.681 48.255 1.00 47.95 424 ILE C O 1
ATOM 2755 N N . MET A 1 361 ? 41.199 -5.764 47.719 1.00 43.62 425 MET C N 1
ATOM 2756 C CA . MET A 1 361 ? 42.081 -5.276 46.664 1.00 47.62 425 MET C CA 1
ATOM 2757 C C . MET A 1 361 ? 41.291 -4.594 45.554 1.00 48.55 425 MET C C 1
ATOM 2758 O O . MET A 1 361 ? 41.763 -3.618 44.962 1.00 52.54 425 MET C O 1
ATOM 2763 N N . VAL A 1 362 ? 40.087 -5.089 45.261 1.00 50.75 426 VAL C N 1
ATOM 2764 C CA . VAL A 1 362 ? 39.269 -4.480 44.215 1.00 43.50 426 VAL C CA 1
ATOM 2765 C C . VAL A 1 362 ? 38.689 -3.155 44.694 1.00 42.29 426 VAL C C 1
ATOM 2766 O O . VAL A 1 362 ? 38.764 -2.136 43.995 1.00 42.28 426 VAL C O 1
ATOM 2770 N N . SER A 1 363 ? 38.117 -3.144 45.900 1.00 41.00 427 SER C N 1
ATOM 2771 C CA . SER A 1 363 ? 37.378 -1.976 46.367 1.00 38.81 427 SER C CA 1
ATOM 2772 C C . SER A 1 363 ? 38.288 -0.844 46.831 1.00 43.91 427 SER C C 1
ATOM 2773 O O . SER A 1 363 ? 37.895 0.325 46.751 1.00 48.21 427 SER C O 1
ATOM 2776 N N . ARG A 1 364 ? 39.492 -1.151 47.314 1.00 40.55 428 ARG C N 1
ATOM 2777 C CA . ARG A 1 364 ? 40.375 -0.132 47.868 1.00 45.37 428 ARG C CA 1
ATOM 2778 C C . ARG A 1 364 ? 41.531 0.236 46.949 1.00 47.58 428 ARG C C 1
ATOM 2779 O O . ARG A 1 364 ? 42.365 1.063 47.334 1.00 57.54 428 ARG C O 1
ATOM 2787 N N . SER A 1 365 ? 41.605 -0.345 45.749 1.00 51.97 429 SER C N 1
ATOM 2788 C CA . SER A 1 365 ? 42.733 -0.077 44.860 1.00 52.82 429 SER C CA 1
ATOM 2789 C C . SER A 1 365 ? 42.820 1.401 44.498 1.00 54.95 429 SER C C 1
ATOM 2790 O O . SER A 1 365 ? 43.917 1.967 44.422 1.00 55.56 429 SER C O 1
ATOM 2793 N N . GLU A 1 366 ? 41.676 2.047 44.281 1.00 54.53 430 GLU C N 1
ATOM 2794 C CA . GLU A 1 366 ? 41.630 3.452 43.902 1.00 51.15 430 GLU C CA 1
ATOM 2795 C C . GLU A 1 366 ? 41.337 4.384 45.069 1.00 51.62 430 GLU C C 1
ATOM 2796 O O . GLU A 1 366 ? 41.338 5.603 44.881 1.00 62.90 430 GLU C O 1
ATOM 2802 N N . VAL A 1 367 ? 41.085 3.850 46.263 1.00 48.12 431 VAL C N 1
ATOM 2803 C CA . VAL A 1 367 ? 40.708 4.680 47.402 1.00 44.66 431 VAL C CA 1
ATOM 2804 C C . VAL A 1 367 ? 41.947 5.081 48.190 1.00 51.51 431 VAL C C 1
ATOM 2805 O O . VAL A 1 367 ? 42.424 6.216 48.083 1.00 59.63 431 VAL C O 1
ATOM 2809 N N . ASP A 1 368 ? 42.478 4.157 48.987 1.00 50.24 432 ASP C N 1
ATOM 2810 C CA . ASP A 1 368 ? 43.592 4.455 49.880 1.00 45.84 432 ASP C CA 1
ATOM 2811 C C . ASP A 1 368 ? 44.588 3.305 49.898 1.00 48.17 432 ASP C C 1
ATOM 2812 O O . ASP A 1 368 ? 45.112 2.933 50.953 1.00 52.78 432 ASP C O 1
ATOM 2817 N N . MET A 1 369 ? 44.872 2.733 48.724 1.00 50.64 433 MET C N 1
ATOM 2818 C CA . MET A 1 369 ? 45.760 1.576 48.664 1.00 47.58 433 MET C CA 1
ATOM 2819 C C . MET A 1 369 ? 47.172 1.926 49.114 1.00 45.21 433 MET C C 1
ATOM 2820 O O . MET A 1 369 ? 47.869 1.078 49.681 1.00 47.47 433 MET C O 1
ATOM 2825 N N . LEU A 1 370 ? 47.609 3.167 48.883 1.00 42.20 434 LEU C N 1
ATOM 2826 C CA . LEU A 1 370 ? 48.939 3.570 49.328 1.00 42.35 434 LEU C CA 1
ATOM 2827 C C . LEU A 1 370 ? 49.029 3.608 50.849 1.00 46.22 434 LEU C C 1
ATOM 2828 O O . LEU A 1 370 ? 50.034 3.176 51.427 1.00 47.50 434 LEU C O 1
ATOM 2833 N N . LYS A 1 371 ? 47.992 4.121 51.517 1.00 43.51 435 LYS C N 1
ATOM 2834 C CA . LYS A 1 371 ? 48.008 4.170 52.975 1.00 44.89 435 LYS C CA 1
ATOM 2835 C C . LYS A 1 371 ? 47.863 2.781 53.583 1.00 52.68 435 LYS C C 1
ATOM 2836 O O . LYS A 1 371 ? 48.399 2.523 54.666 1.00 54.81 435 LYS C O 1
ATOM 2842 N N . ILE A 1 372 ? 47.143 1.881 52.909 1.00 46.89 436 ILE C N 1
ATOM 2843 C CA . ILE A 1 372 ? 47.051 0.501 53.380 1.00 42.43 436 ILE C CA 1
ATOM 2844 C C . ILE A 1 372 ? 48.422 -0.161 53.340 1.00 49.74 436 ILE C C 1
ATOM 2845 O O . ILE A 1 372 ? 48.841 -0.827 54.294 1.00 49.64 436 ILE C O 1
ATOM 2850 N N . ARG A 1 373 ? 49.145 0.021 52.230 1.00 46.51 437 ARG C N 1
ATOM 2851 C CA . ARG A 1 373 ? 50.485 -0.543 52.110 1.00 45.35 437 ARG C CA 1
ATOM 2852 C C . ARG A 1 373 ? 51.440 0.048 53.137 1.00 49.10 437 ARG C C 1
ATOM 2853 O O . ARG A 1 373 ? 52.340 -0.648 53.621 1.00 48.81 437 ARG C O 1
ATOM 2861 N N . SER A 1 374 ? 51.266 1.326 53.476 1.00 49.66 438 SER C N 1
ATOM 2862 C CA . SER A 1 374 ? 52.139 1.956 54.460 1.00 48.39 438 SER C CA 1
ATOM 2863 C C . SER A 1 374 ? 51.893 1.392 55.853 1.00 56.08 438 SER C C 1
ATOM 2864 O O . SER A 1 374 ? 52.844 1.105 56.590 1.00 62.32 438 SER C O 1
ATOM 2867 N N . GLU A 1 375 ? 50.624 1.223 56.230 1.00 52.99 439 GLU C N 1
ATOM 2868 C CA . GLU A 1 375 ? 50.311 0.616 57.518 1.00 49.93 439 GLU C CA 1
ATOM 2869 C C . GLU A 1 375 ? 50.735 -0.847 57.555 1.00 49.98 439 GLU C C 1
ATOM 2870 O O . GLU A 1 375 ? 51.239 -1.329 58.577 1.00 57.95 439 GLU C O 1
ATOM 2876 N N . PHE A 1 376 ? 50.541 -1.566 56.447 1.00 46.89 440 PHE C N 1
ATOM 2877 C CA . PHE A 1 376 ? 50.889 -2.983 56.400 1.00 50.71 440 PHE C CA 1
ATOM 2878 C C . PHE A 1 376 ? 52.388 -3.184 56.587 1.00 56.41 440 PHE C C 1
ATOM 2879 O O . PHE A 1 376 ? 52.820 -4.004 57.405 1.00 58.15 440 PHE C O 1
ATOM 2887 N N . LYS A 1 377 ? 53.198 -2.435 55.832 1.00 60.54 441 LYS C N 1
ATOM 2888 C CA . LYS A 1 377 ? 54.648 -2.585 55.906 1.00 57.14 441 LYS C CA 1
ATOM 2889 C C . LYS A 1 377 ? 55.178 -2.207 57.284 1.00 61.73 441 LYS C C 1
ATOM 2890 O O . LYS A 1 377 ? 56.086 -2.863 57.808 1.00 63.61 441 LYS C O 1
ATOM 2896 N N . ARG A 1 378 ? 54.622 -1.153 57.889 1.00 64.04 442 ARG C N 1
ATOM 2897 C CA . ARG A 1 378 ? 55.096 -0.732 59.204 1.00 64.48 442 ARG C CA 1
ATOM 2898 C C . ARG A 1 378 ? 54.811 -1.792 60.260 1.00 60.99 442 ARG C C 1
ATOM 2899 O O . ARG A 1 378 ? 55.627 -2.014 61.161 1.00 59.42 442 ARG C O 1
ATOM 2907 N N . LYS A 1 379 ? 53.659 -2.458 60.173 1.00 57.88 443 LYS C N 1
ATOM 2908 C CA . LYS A 1 379 ? 53.272 -3.357 61.253 1.00 50.67 443 LYS C CA 1
ATOM 2909 C C . LYS A 1 379 ? 53.847 -4.754 61.050 1.00 57.06 443 LYS C C 1
ATOM 2910 O O . LYS A 1 379 ? 54.282 -5.395 62.015 1.00 58.10 443 LYS C O 1
ATOM 2916 N N . TYR A 1 380 ? 53.863 -5.242 59.809 1.00 55.13 444 TYR C N 1
ATOM 2917 C CA . TYR A 1 380 ? 54.189 -6.636 59.547 1.00 59.30 444 TYR C CA 1
ATOM 2918 C C . TYR A 1 380 ? 55.584 -6.841 58.971 1.00 61.35 444 TYR C C 1
ATOM 2919 O O . TYR A 1 380 ? 55.951 -7.976 58.660 1.00 60.53 444 TYR C O 1
ATOM 2928 N N . GLY A 1 381 ? 56.368 -5.784 58.825 1.00 63.54 445 GLY C N 1
ATOM 2929 C CA . GLY A 1 381 ? 57.757 -5.965 58.468 1.00 65.47 445 GLY C CA 1
ATOM 2930 C C . GLY A 1 381 ? 57.973 -6.135 56.981 1.00 62.79 445 GLY C C 1
ATOM 2931 O O . GLY A 1 381 ? 58.910 -5.568 56.413 1.00 69.92 445 GLY C O 1
ATOM 2932 N N . LYS A 1 382 ? 57.119 -6.924 56.340 1.00 56.88 446 LYS C N 1
ATOM 2933 C CA . LYS A 1 382 ? 57.169 -7.153 54.904 1.00 58.87 446 LYS C CA 1
ATOM 2934 C C . LYS A 1 382 ? 56.037 -6.394 54.222 1.00 58.73 446 LYS C C 1
ATOM 2935 O O . LYS A 1 382 ? 55.114 -5.886 54.865 1.00 64.62 446 LYS C O 1
ATOM 2941 N N . SER A 1 383 ? 56.111 -6.323 52.898 1.00 52.21 447 SER C N 1
ATOM 2942 C CA . SER A 1 383 ? 55.132 -5.554 52.151 1.00 44.12 447 SER C CA 1
ATOM 2943 C C . SER A 1 383 ? 53.884 -6.386 51.867 1.00 47.53 447 SER C C 1
ATOM 2944 O O . SER A 1 383 ? 53.904 -7.622 51.879 1.00 42.38 447 SER C O 1
ATOM 2947 N N . LEU A 1 384 ? 52.781 -5.680 51.606 1.00 46.44 448 LEU C N 1
ATOM 2948 C CA . LEU A 1 384 ? 51.567 -6.343 51.144 1.00 45.90 448 LEU C CA 1
ATOM 2949 C C . LEU A 1 384 ? 51.816 -7.073 49.832 1.00 50.22 448 LEU C C 1
ATOM 2950 O O . LEU A 1 384 ? 51.309 -8.181 49.620 1.00 55.57 448 LEU C O 1
ATOM 2955 N N . TYR A 1 385 ? 52.596 -6.459 48.939 1.00 49.41 449 TYR C N 1
ATOM 2956 C CA . TYR A 1 385 ? 53.030 -7.125 47.715 1.00 54.64 449 TYR C CA 1
ATOM 2957 C C . TYR A 1 385 ? 53.669 -8.475 48.018 1.00 53.57 449 TYR C C 1
ATOM 2958 O O . TYR A 1 385 ? 53.405 -9.469 47.331 1.00 49.83 449 TYR C O 1
ATOM 2967 N N . TYR A 1 386 ? 54.505 -8.528 49.058 1.00 60.31 450 TYR C N 1
ATOM 2968 C CA . TYR A 1 386 ? 55.213 -9.759 49.398 1.00 56.06 450 TYR C CA 1
ATOM 2969 C C . TYR A 1 386 ? 54.253 -10.851 49.854 1.00 54.04 450 TYR C C 1
ATOM 2970 O O . TYR A 1 386 ? 54.385 -12.010 49.445 1.00 57.39 450 TYR C O 1
ATOM 2979 N N . TYR A 1 387 ? 53.280 -10.503 50.701 1.00 48.47 451 TYR C N 1
ATOM 2980 C CA . TYR A 1 387 ? 52.345 -11.509 51.196 1.00 52.17 451 TYR C CA 1
ATOM 2981 C C . TYR A 1 387 ? 51.434 -12.015 50.086 1.00 53.90 451 TYR C C 1
ATOM 2982 O O . TYR A 1 387 ? 51.101 -13.206 50.045 1.00 55.88 451 TYR C O 1
ATOM 2991 N N . ILE A 1 388 ? 51.015 -11.128 49.180 1.00 56.80 452 ILE C N 1
ATOM 2992 C CA . ILE A 1 388 ? 50.242 -11.562 48.019 1.00 51.71 452 ILE C CA 1
ATOM 2993 C C . ILE A 1 388 ? 51.069 -12.511 47.163 1.00 51.00 452 ILE C C 1
ATOM 2994 O O . ILE A 1 388 ? 50.553 -13.492 46.613 1.00 45.36 452 ILE C O 1
ATOM 2999 N N . GLN A 1 389 ? 52.371 -12.239 47.053 1.00 50.14 453 GLN C N 1
ATOM 3000 C CA . GLN A 1 389 ? 53.249 -13.067 46.234 1.00 54.60 453 GLN C CA 1
ATOM 3001 C C . GLN A 1 389 ? 53.351 -14.485 46.784 1.00 62.43 453 GLN C C 1
ATOM 3002 O O . GLN A 1 389 ? 53.439 -15.452 46.018 1.00 64.94 453 GLN C O 1
ATOM 3008 N N . GLN A 1 390 ? 53.334 -14.630 48.109 1.00 67.58 454 GLN C N 1
ATOM 3009 C CA . GLN A 1 390 ? 53.529 -15.925 48.746 1.00 61.51 454 GLN C CA 1
ATOM 3010 C C . GLN A 1 390 ? 52.237 -16.705 48.948 1.00 61.33 454 GLN C C 1
ATOM 3011 O O . GLN A 1 390 ? 52.298 -17.890 49.293 1.00 70.15 454 GLN C O 1
ATOM 3017 N N . ASP A 1 391 ? 51.075 -16.081 48.744 1.00 58.25 455 ASP C N 1
ATOM 3018 C CA . ASP A 1 391 ? 49.800 -16.738 48.989 1.00 59.37 455 ASP C CA 1
ATOM 3019 C C . ASP A 1 391 ? 49.015 -17.063 47.728 1.00 60.38 455 ASP C C 1
ATOM 3020 O O . ASP A 1 391 ? 48.110 -17.901 47.787 1.00 61.85 455 ASP C O 1
ATOM 3025 N N . THR A 1 392 ? 49.327 -16.425 46.602 1.00 58.84 456 THR C N 1
ATOM 3026 C CA . THR A 1 392 ? 48.615 -16.645 45.352 1.00 54.47 456 THR C CA 1
ATOM 3027 C C . THR A 1 392 ? 49.619 -16.864 44.229 1.00 64.06 456 THR C C 1
ATOM 3028 O O . THR A 1 392 ? 50.779 -16.453 44.317 1.00 72.60 456 THR C O 1
ATOM 3032 N N . LYS A 1 393 ? 49.159 -17.520 43.164 1.00 66.04 457 LYS C N 1
ATOM 3033 C CA . LYS A 1 393 ? 50.004 -17.827 42.019 1.00 72.69 457 LYS C CA 1
ATOM 3034 C C . LYS A 1 393 ? 49.236 -17.557 40.733 1.00 71.66 457 LYS C C 1
ATOM 3035 O O . LYS A 1 393 ? 48.029 -17.302 40.741 1.00 75.18 457 LYS C O 1
ATOM 3041 N N . GLY A 1 394 ? 49.959 -17.613 39.616 1.00 65.59 458 GLY C N 1
ATOM 3042 C CA . GLY A 1 394 ? 49.347 -17.465 38.311 1.00 68.30 458 GLY C CA 1
ATOM 3043 C C . GLY A 1 394 ? 49.001 -16.024 37.979 1.00 69.52 458 GLY C C 1
ATOM 3044 O O . GLY A 1 394 ? 49.481 -15.068 38.598 1.00 73.87 458 GLY C O 1
ATOM 3045 N N . ASP A 1 395 ? 48.147 -15.876 36.963 1.00 64.62 459 ASP C N 1
ATOM 3046 C CA . ASP A 1 395 ? 47.674 -14.550 36.583 1.00 64.91 459 ASP C CA 1
ATOM 3047 C C . ASP A 1 395 ? 46.798 -13.941 37.669 1.00 60.23 459 ASP C C 1
ATOM 3048 O O . ASP A 1 395 ? 46.689 -12.713 37.761 1.00 54.82 459 ASP C O 1
ATOM 3053 N N . TYR A 1 396 ? 46.168 -14.782 38.491 1.00 61.43 460 TYR C N 1
ATOM 3054 C CA . TYR A 1 396 ? 45.421 -14.288 39.642 1.00 55.39 460 TYR C CA 1
ATOM 3055 C C . TYR A 1 396 ? 46.331 -13.523 40.597 1.00 54.17 460 TYR C C 1
ATOM 3056 O O . TYR A 1 396 ? 45.941 -12.483 41.142 1.00 56.26 460 TYR C O 1
ATOM 3065 N N . GLN A 1 397 ? 47.558 -14.013 40.796 1.00 53.51 461 GLN C N 1
ATOM 3066 C CA . GLN A 1 397 ? 48.526 -13.288 41.614 1.00 51.25 461 GLN C CA 1
ATOM 3067 C C . GLN A 1 397 ? 48.925 -11.972 40.956 1.00 52.15 461 GLN C C 1
ATOM 3068 O O . GLN A 1 397 ? 48.959 -10.925 41.612 1.00 51.18 461 GLN C O 1
ATOM 3074 N N . LYS A 1 398 ? 49.235 -12.012 39.656 1.00 54.38 462 LYS C N 1
ATOM 3075 C CA . LYS A 1 398 ? 49.650 -10.803 38.948 1.00 55.00 462 LYS C CA 1
ATOM 3076 C C . LYS A 1 398 ? 48.570 -9.731 39.000 1.00 50.24 462 LYS C C 1
ATOM 3077 O O . LYS A 1 398 ? 48.873 -8.542 39.157 1.00 51.76 462 LYS C O 1
ATOM 3083 N N . ALA A 1 399 ? 47.303 -10.132 38.872 1.00 45.09 463 ALA C N 1
ATOM 3084 C CA . ALA A 1 399 ? 46.214 -9.163 38.940 1.00 46.75 463 ALA C CA 1
ATOM 3085 C C . ALA A 1 399 ? 46.163 -8.490 40.305 1.00 52.74 463 ALA C C 1
ATOM 3086 O O . ALA A 1 399 ? 45.981 -7.270 40.398 1.00 50.94 463 ALA C O 1
ATOM 3088 N N . LEU A 1 400 ? 46.331 -9.269 41.377 1.00 51.37 464 LEU C N 1
ATOM 3089 C CA . LEU A 1 400 ? 46.342 -8.691 42.716 1.00 42.25 464 LEU C CA 1
ATOM 3090 C C . LEU A 1 400 ? 47.566 -7.809 42.927 1.00 47.12 464 LEU C C 1
ATOM 3091 O O . LEU A 1 400 ? 47.477 -6.761 43.579 1.00 46.04 464 LEU C O 1
ATOM 3096 N N . LEU A 1 401 ? 48.718 -8.215 42.383 1.00 46.07 465 LEU C N 1
ATOM 3097 C CA . LEU A 1 401 ? 49.921 -7.396 42.507 1.00 43.51 465 LEU C CA 1
ATOM 3098 C C . LEU A 1 401 ? 49.756 -6.063 41.789 1.00 51.02 465 LEU C C 1
ATOM 3099 O O . LEU A 1 401 ? 50.213 -5.025 42.280 1.00 55.17 465 LEU C O 1
ATOM 3104 N N . TYR A 1 402 ? 49.111 -6.074 40.619 1.00 50.43 466 TYR C N 1
ATOM 3105 C CA . TYR A 1 402 ? 48.847 -4.825 39.912 1.00 49.87 466 TYR C CA 1
ATOM 3106 C C . TYR A 1 402 ? 47.907 -3.931 40.710 1.00 49.89 466 TYR C C 1
ATOM 3107 O O . TYR A 1 402 ? 48.125 -2.717 40.806 1.00 51.30 466 TYR C O 1
ATOM 3116 N N . LEU A 1 403 ? 46.852 -4.513 41.286 1.00 44.93 467 LEU C N 1
ATOM 3117 C CA . LEU A 1 403 ? 45.969 -3.742 42.153 1.00 44.17 467 LEU C CA 1
ATOM 3118 C C . LEU A 1 403 ? 46.713 -3.216 43.372 1.00 48.62 467 LEU C C 1
ATOM 3119 O O . LEU A 1 403 ? 46.368 -2.153 43.901 1.00 52.38 467 LEU C O 1
ATOM 3124 N N . CYS A 1 404 ? 47.735 -3.942 43.830 1.00 52.05 468 CYS C N 1
ATOM 3125 C CA . CYS A 1 404 ? 48.559 -3.448 44.925 1.00 49.58 468 CYS C CA 1
ATOM 3126 C C . CYS A 1 404 ? 49.332 -2.203 44.508 1.00 45.33 468 CYS C C 1
ATOM 3127 O O . CYS A 1 404 ? 49.526 -1.286 45.314 1.00 43.88 468 CYS C O 1
ATOM 3130 N N . GLY A 1 405 ? 49.771 -2.150 43.252 1.00 44.26 469 GLY C N 1
ATOM 3131 C CA . GLY A 1 405 ? 50.422 -0.978 42.711 1.00 47.17 469 GLY C CA 1
ATOM 3132 C C . GLY A 1 405 ? 51.926 -0.927 42.869 1.00 52.58 469 GLY C C 1
ATOM 3133 O O . GLY A 1 405 ? 52.531 0.090 42.512 1.00 58.60 469 GLY C O 1
ATOM 3134 N N . GLY A 1 406 ? 52.549 -1.981 43.387 1.00 55.59 470 GLY C N 1
ATOM 3135 C CA . GLY A 1 406 ? 53.988 -1.982 43.564 1.00 58.63 470 GLY C CA 1
ATOM 3136 C C . GLY A 1 406 ? 54.437 -2.568 44.886 1.00 62.12 470 GLY C C 1
ATOM 3137 O O . GLY A 1 406 ? 53.621 -2.794 45.785 1.00 59.22 470 GLY C O 1
ATOM 3138 N N . ASP A 1 407 ? 55.737 -2.816 45.015 1.00 67.81 471 ASP C N 1
ATOM 3139 C CA . ASP A 1 407 ? 56.285 -3.385 46.235 1.00 68.42 471 ASP C CA 1
ATOM 3140 C C . ASP A 1 407 ? 56.513 -2.292 47.273 1.00 70.44 471 ASP C C 1
ATOM 3141 O O . ASP A 1 407 ? 56.729 -1.124 46.939 1.00 68.68 471 ASP C O 1
ATOM 3146 N N . ASP A 1 408 ? 56.460 -2.690 48.543 1.00 76.64 472 ASP C N 1
ATOM 3147 C CA . ASP A 1 408 ? 56.562 -1.771 49.680 1.00 80.36 472 ASP C CA 1
ATOM 3148 C C . ASP A 1 408 ? 55.499 -0.675 49.620 1.00 77.74 472 ASP C C 1
ATOM 3149 O O . ASP A 1 408 ? 55.761 0.448 49.187 1.00 79.18 472 ASP C O 1
ATOM 3155 N N . PRO B 2 7 ? 60.211 5.568 39.463 1.00 130.13 731 PRO F N 1
ATOM 3156 C CA . PRO B 2 7 ? 60.043 4.255 38.839 1.00 127.03 731 PRO F CA 1
ATOM 3157 C C . PRO B 2 7 ? 60.958 4.061 37.633 1.00 129.14 731 PRO F C 1
ATOM 3158 O O . PRO B 2 7 ? 60.482 4.074 36.497 1.00 128.84 731 PRO F O 1
ATOM 3172 N N . THR B 2 9 ? 64.546 1.969 35.831 1.00 103.33 733 THR F N 1
ATOM 3173 C CA . THR B 2 9 ? 65.456 0.829 35.821 1.00 97.04 733 THR F CA 1
ATOM 3174 C C . THR B 2 9 ? 66.590 1.066 34.832 1.00 96.69 733 THR F C 1
ATOM 3175 O O . THR B 2 9 ? 66.351 1.319 33.652 1.00 97.58 733 THR F O 1
ATOM 3179 N N . THR B 2 10 ? 67.825 0.984 35.318 1.00 94.37 734 THR F N 1
ATOM 3180 C CA . THR B 2 10 ? 68.996 1.183 34.477 1.00 98.20 734 THR F CA 1
ATOM 3181 C C . THR B 2 10 ? 69.407 -0.132 33.826 1.00 99.16 734 THR F C 1
ATOM 3182 O O . THR B 2 10 ? 69.305 -1.201 34.434 1.00 103.36 734 THR F O 1
ATOM 3186 N N . LEU B 2 11 ? 69.865 -0.044 32.580 1.00 93.85 735 LEU F N 1
ATOM 3187 C CA . LEU B 2 11 ? 70.279 -1.224 31.827 1.00 86.84 735 LEU F CA 1
ATOM 3188 C C . LEU B 2 11 ? 71.640 -1.009 31.175 1.00 89.45 735 LEU F C 1
ATOM 3189 O O . LEU B 2 11 ? 72.165 0.104 31.164 1.00 93.56 735 LEU F O 1
ATOM 3195 N N . ASN C 1 6 ? 35.812 -13.111 -12.700 1.00 120.86 70 ASN A N 1
ATOM 3196 C CA . ASN C 1 6 ? 35.815 -14.395 -13.390 1.00 125.89 70 ASN A CA 1
ATOM 3197 C C . ASN C 1 6 ? 34.734 -15.317 -12.832 1.00 130.36 70 ASN A C 1
ATOM 3198 O O . ASN C 1 6 ? 34.502 -15.356 -11.624 1.00 129.34 70 ASN A O 1
ATOM 3203 N N . ARG C 1 7 ? 34.083 -16.059 -13.726 1.00 133.39 71 ARG A N 1
ATOM 3204 C CA . ARG C 1 7 ? 32.924 -16.881 -13.380 1.00 136.89 71 ARG A CA 1
ATOM 3205 C C . ARG C 1 7 ? 33.408 -18.297 -13.086 1.00 142.48 71 ARG A C 1
ATOM 3206 O O . ARG C 1 7 ? 33.723 -19.062 -13.999 1.00 143.76 71 ARG A O 1
ATOM 3214 N N . ARG C 1 8 ? 33.464 -18.650 -11.803 1.00 148.03 72 ARG A N 1
ATOM 3215 C CA . ARG C 1 8 ? 34.022 -19.917 -11.354 1.00 152.63 72 ARG A CA 1
ATOM 3216 C C . ARG C 1 8 ? 32.948 -20.804 -10.736 1.00 152.17 72 ARG A C 1
ATOM 3217 O O . ARG C 1 8 ? 31.943 -20.319 -10.207 1.00 153.18 72 ARG A O 1
ATOM 3225 N N . THR C 1 9 ? 33.178 -22.114 -10.807 1.00 149.24 73 THR A N 1
ATOM 3226 C CA . THR C 1 9 ? 32.291 -23.122 -10.236 1.00 142.50 73 THR A CA 1
ATOM 3227 C C . THR C 1 9 ? 33.046 -23.871 -9.146 1.00 135.11 73 THR A C 1
ATOM 3228 O O . THR C 1 9 ? 34.061 -24.519 -9.424 1.00 131.26 73 THR A O 1
ATOM 3232 N N . VAL C 1 10 ? 32.549 -23.784 -7.913 1.00 129.90 74 VAL A N 1
ATOM 3233 C CA . VAL C 1 10 ? 33.194 -24.396 -6.758 1.00 125.08 74 VAL A CA 1
ATOM 3234 C C . VAL C 1 10 ? 32.197 -25.315 -6.063 1.00 125.36 74 VAL A C 1
ATOM 3235 O O . VAL C 1 10 ? 30.982 -25.102 -6.119 1.00 115.37 74 VAL A O 1
ATOM 3239 N N . THR C 1 11 ? 32.724 -26.345 -5.403 1.00 128.56 75 THR A N 1
ATOM 3240 C CA . THR C 1 11 ? 31.931 -27.287 -4.625 1.00 134.98 75 THR A CA 1
ATOM 3241 C C . THR C 1 11 ? 32.455 -27.318 -3.195 1.00 146.84 75 THR A C 1
ATOM 3242 O O . THR C 1 11 ? 33.669 -27.360 -2.971 1.00 151.48 75 THR A O 1
ATOM 3246 N N . LEU C 1 12 ? 31.538 -27.293 -2.229 1.00 154.15 76 LEU A N 1
ATOM 3247 C CA . LEU C 1 12 ? 31.886 -27.213 -0.816 1.00 159.11 76 LEU A CA 1
ATOM 3248 C C . LEU C 1 12 ? 31.340 -28.411 -0.054 1.00 166.15 76 LEU A C 1
ATOM 3249 O O . LEU C 1 12 ? 30.254 -28.913 -0.359 1.00 169.19 76 LEU A O 1
ATOM 3254 N N . ARG C 1 13 ? 32.101 -28.860 0.940 1.00 173.79 77 ARG A N 1
ATOM 3255 C CA . ARG C 1 13 ? 31.683 -29.910 1.859 1.00 179.40 77 ARG A CA 1
ATOM 3256 C C . ARG C 1 13 ? 31.386 -29.263 3.205 1.00 178.39 77 ARG A C 1
ATOM 3257 O O . ARG C 1 13 ? 32.239 -28.561 3.762 1.00 180.12 77 ARG A O 1
ATOM 3265 N N . ARG C 1 14 ? 30.179 -29.490 3.718 1.00 178.10 78 ARG A N 1
ATOM 3266 C CA . ARG C 1 14 ? 29.756 -28.863 4.967 1.00 172.92 78 ARG A CA 1
ATOM 3267 C C . ARG C 1 14 ? 30.574 -29.438 6.121 1.00 181.71 78 ARG A C 1
ATOM 3268 O O . ARG C 1 14 ? 30.405 -30.603 6.503 1.00 186.63 78 ARG A O 1
ATOM 3276 N N . GLN C 1 15 ? 31.475 -28.620 6.672 1.00 186.69 79 GLN A N 1
ATOM 3277 C CA . GLN C 1 15 ? 32.348 -29.049 7.750 1.00 190.77 79 GLN A CA 1
ATOM 3278 C C . GLN C 1 15 ? 31.593 -29.036 9.079 1.00 190.96 79 GLN A C 1
ATOM 3279 O O . GLN C 1 15 ? 30.614 -28.300 9.234 1.00 189.40 79 GLN A O 1
ATOM 3285 N N . PRO C 1 16 ? 32.020 -29.857 10.047 1.00 182.34 80 PRO A N 1
ATOM 3286 C CA . PRO C 1 16 ? 31.341 -29.842 11.358 1.00 177.77 80 PRO A CA 1
ATOM 3287 C C . PRO C 1 16 ? 31.330 -28.472 12.017 1.00 169.58 80 PRO A C 1
ATOM 3288 O O . PRO C 1 16 ? 30.261 -27.980 12.405 1.00 162.07 80 PRO A O 1
ATOM 3292 N N . VAL C 1 17 ? 32.490 -27.841 12.157 1.00 169.77 81 VAL A N 1
ATOM 3293 C CA . VAL C 1 17 ? 32.590 -26.486 12.686 1.00 168.92 81 VAL A CA 1
ATOM 3294 C C . VAL C 1 17 ? 32.810 -25.534 11.516 1.00 168.18 81 VAL A C 1
ATOM 3295 O O . VAL C 1 17 ? 33.751 -25.704 10.730 1.00 171.18 81 VAL A O 1
ATOM 3299 N N . GLY C 1 18 ? 31.931 -24.538 11.390 1.00 163.51 82 GLY A N 1
ATOM 3300 C CA . GLY C 1 18 ? 31.983 -23.571 10.322 1.00 155.93 82 GLY A CA 1
ATOM 3301 C C . GLY C 1 18 ? 30.966 -23.803 9.221 1.00 153.63 82 GLY A C 1
ATOM 3302 O O . GLY C 1 18 ? 30.592 -22.850 8.528 1.00 153.13 82 GLY A O 1
ATOM 3303 N N . GLY C 1 19 ? 30.512 -25.041 9.045 1.00 156.23 83 GLY A N 1
ATOM 3304 C CA . GLY C 1 19 ? 29.537 -25.354 8.017 1.00 155.67 83 GLY A CA 1
ATOM 3305 C C . GLY C 1 19 ? 30.085 -25.200 6.613 1.00 153.08 83 GLY A C 1
ATOM 3306 O O . GLY C 1 19 ? 30.993 -25.933 6.210 1.00 152.49 83 GLY A O 1
ATOM 3307 N N . LEU C 1 20 ? 29.539 -24.247 5.857 1.00 157.55 84 LEU A N 1
ATOM 3308 C CA . LEU C 1 20 ? 30.022 -23.959 4.513 1.00 160.26 84 LEU A CA 1
ATOM 3309 C C . LEU C 1 20 ? 31.195 -22.988 4.497 1.00 165.11 84 LEU A C 1
ATOM 3310 O O . LEU C 1 20 ? 31.854 -22.855 3.460 1.00 166.17 84 LEU A O 1
ATOM 3315 N N . GLY C 1 21 ? 31.465 -22.306 5.607 1.00 168.22 85 GLY A N 1
ATOM 3316 C CA . GLY C 1 21 ? 32.630 -21.450 5.696 1.00 168.87 85 GLY A CA 1
ATOM 3317 C C . GLY C 1 21 ? 32.501 -20.098 5.036 1.00 166.62 85 GLY A C 1
ATOM 3318 O O . GLY C 1 21 ? 33.515 -19.518 4.634 1.00 166.12 85 GLY A O 1
ATOM 3319 N N . LEU C 1 22 ? 31.287 -19.566 4.921 1.00 166.28 86 LEU A N 1
ATOM 3320 C CA . LEU C 1 22 ? 31.098 -18.288 4.249 1.00 164.07 86 LEU A CA 1
ATOM 3321 C C . LEU C 1 22 ? 29.832 -17.623 4.765 1.00 160.98 86 LEU A C 1
ATOM 3322 O O . LEU C 1 22 ? 28.927 -18.280 5.286 1.00 167.27 86 LEU A O 1
ATOM 3327 N N . SER C 1 23 ? 29.786 -16.302 4.610 1.00 148.52 87 SER A N 1
ATOM 3328 C CA . SER C 1 23 ? 28.601 -15.510 4.897 1.00 135.10 87 SER A CA 1
ATOM 3329 C C . SER C 1 23 ? 28.248 -14.694 3.664 1.00 130.10 87 SER A C 1
ATOM 3330 O O . SER C 1 23 ? 29.128 -14.266 2.911 1.00 126.42 87 SER A O 1
ATOM 3333 N N . ILE C 1 24 ? 26.951 -14.487 3.456 1.00 130.72 88 ILE A N 1
ATOM 3334 C CA . ILE C 1 24 ? 26.468 -13.746 2.302 1.00 129.40 88 ILE A CA 1
ATOM 3335 C C . ILE C 1 24 ? 25.776 -12.477 2.781 1.00 129.00 88 ILE A C 1
ATOM 3336 O O . ILE C 1 24 ? 25.416 -12.335 3.951 1.00 131.36 88 ILE A O 1
ATOM 3341 N N . LYS C 1 25 ? 25.601 -11.542 1.850 1.00 128.63 89 LYS A N 1
ATOM 3342 C CA . LYS C 1 25 ? 25.010 -10.248 2.159 1.00 125.54 89 LYS A CA 1
ATOM 3343 C C . LYS C 1 25 ? 24.431 -9.662 0.880 1.00 124.54 89 LYS A C 1
ATOM 3344 O O . LYS C 1 25 ? 25.105 -9.639 -0.153 1.00 124.46 89 LYS A O 1
ATOM 3350 N N . GLY C 1 26 ? 23.191 -9.196 0.953 1.00 121.57 90 GLY A N 1
ATOM 3351 C CA . GLY C 1 26 ? 22.513 -8.614 -0.186 1.00 122.28 90 GLY A CA 1
ATOM 3352 C C . GLY C 1 26 ? 21.479 -9.550 -0.787 1.00 123.00 90 GLY A C 1
ATOM 3353 O O . GLY C 1 26 ? 21.384 -10.734 -0.455 1.00 123.60 90 GLY A O 1
ATOM 3354 N N . GLY C 1 27 ? 20.689 -8.989 -1.697 1.00 120.87 91 GLY A N 1
ATOM 3355 C CA . GLY C 1 27 ? 19.633 -9.731 -2.357 1.00 119.19 91 GLY A CA 1
ATOM 3356 C C . GLY C 1 27 ? 18.520 -8.851 -2.889 1.00 117.85 91 GLY A C 1
ATOM 3357 O O . GLY C 1 27 ? 17.986 -9.106 -3.968 1.00 119.44 91 GLY A O 1
ATOM 3358 N N . PRO C 1 33 ? 23.431 -8.890 -6.365 1.00 109.30 97 PRO A N 1
ATOM 3359 C CA . PRO C 1 33 ? 23.217 -8.334 -5.025 1.00 110.20 97 PRO A CA 1
ATOM 3360 C C . PRO C 1 33 ? 23.661 -9.288 -3.920 1.00 113.74 97 PRO A C 1
ATOM 3361 O O . PRO C 1 33 ? 24.266 -8.852 -2.940 1.00 113.60 97 PRO A O 1
ATOM 3365 N N . VAL C 1 34 ? 23.357 -10.576 -4.079 1.00 115.52 98 VAL A N 1
ATOM 3366 C CA . VAL C 1 34 ? 23.769 -11.589 -3.113 1.00 117.15 98 VAL A CA 1
ATOM 3367 C C . VAL C 1 34 ? 25.267 -11.818 -3.258 1.00 123.96 98 VAL A C 1
ATOM 3368 O O . VAL C 1 34 ? 25.711 -12.567 -4.135 1.00 124.33 98 VAL A O 1
ATOM 3372 N N . VAL C 1 35 ? 26.053 -11.175 -2.397 1.00 133.04 99 VAL A N 1
ATOM 3373 C CA . VAL C 1 35 ? 27.507 -11.186 -2.488 1.00 134.37 99 VAL A CA 1
ATOM 3374 C C . VAL C 1 35 ? 28.081 -11.825 -1.230 1.00 131.67 99 VAL A C 1
ATOM 3375 O O . VAL C 1 35 ? 27.541 -11.673 -0.130 1.00 134.18 99 VAL A O 1
ATOM 3379 N N . ILE C 1 36 ? 29.181 -12.558 -1.404 1.00 119.64 100 ILE A N 1
ATOM 3380 C CA . ILE C 1 36 ? 29.898 -13.133 -0.270 1.00 110.03 100 ILE A CA 1
ATOM 3381 C C . ILE C 1 36 ? 30.545 -12.002 0.519 1.00 109.02 100 ILE A C 1
ATOM 3382 O O . ILE C 1 36 ? 31.325 -11.212 -0.026 1.00 104.68 100 ILE A O 1
ATOM 3387 N N . SER C 1 37 ? 30.220 -11.916 1.810 1.00 112.07 101 SER A N 1
ATOM 3388 C CA . SER C 1 37 ? 30.709 -10.833 2.654 1.00 118.80 101 SER A CA 1
ATOM 3389 C C . SER C 1 37 ? 31.893 -11.224 3.526 1.00 125.90 101 SER A C 1
ATOM 3390 O O . SER C 1 37 ? 32.669 -10.344 3.915 1.00 126.46 101 SER A O 1
ATOM 3393 N N . LYS C 1 38 ? 32.055 -12.508 3.840 1.00 133.49 102 LYS A N 1
ATOM 3394 C CA . LYS C 1 38 ? 33.174 -12.959 4.656 1.00 140.06 102 LYS A CA 1
ATOM 3395 C C . LYS C 1 38 ? 33.333 -14.464 4.497 1.00 141.44 102 LYS A C 1
ATOM 3396 O O . LYS C 1 38 ? 32.354 -15.189 4.299 1.00 144.54 102 LYS A O 1
ATOM 3402 N N . ILE C 1 39 ? 34.582 -14.919 4.573 1.00 137.86 103 ILE A N 1
ATOM 3403 C CA . ILE C 1 39 ? 34.919 -16.337 4.595 1.00 135.62 103 ILE A CA 1
ATOM 3404 C C . ILE C 1 39 ? 35.820 -16.574 5.798 1.00 136.48 103 ILE A C 1
ATOM 3405 O O . ILE C 1 39 ? 36.893 -15.967 5.903 1.00 138.97 103 ILE A O 1
ATOM 3410 N N . PHE C 1 40 ? 35.377 -17.432 6.712 1.00 135.26 104 PHE A N 1
ATOM 3411 C CA . PHE C 1 40 ? 36.141 -17.693 7.920 1.00 139.38 104 PHE A CA 1
ATOM 3412 C C . PHE C 1 40 ? 37.376 -18.530 7.598 1.00 148.64 104 PHE A C 1
ATOM 3413 O O . PHE C 1 40 ? 37.438 -19.232 6.585 1.00 149.96 104 PHE A O 1
ATOM 3421 N N . GLU C 1 41 ? 38.366 -18.449 8.483 1.00 158.56 105 GLU A N 1
ATOM 3422 C CA . GLU C 1 41 ? 39.664 -19.059 8.231 1.00 169.59 105 GLU A CA 1
ATOM 3423 C C . GLU C 1 41 ? 39.606 -20.570 8.421 1.00 179.52 105 GLU A C 1
ATOM 3424 O O . GLU C 1 41 ? 38.944 -21.071 9.335 1.00 183.68 105 GLU A O 1
ATOM 3430 N N . ASP C 1 42 ? 40.307 -21.292 7.543 1.00 181.64 106 ASP A N 1
ATOM 3431 C CA . ASP C 1 42 ? 40.469 -22.746 7.644 1.00 186.12 106 ASP A CA 1
ATOM 3432 C C . ASP C 1 42 ? 39.124 -23.470 7.654 1.00 185.86 106 ASP A C 1
ATOM 3433 O O . ASP C 1 42 ? 38.937 -24.459 8.365 1.00 192.24 106 ASP A O 1
ATOM 3438 N N . GLN C 1 43 ? 38.181 -22.982 6.856 1.00 178.07 107 GLN A N 1
ATOM 3439 C CA . GLN C 1 43 ? 36.863 -23.592 6.747 1.00 173.95 107 GLN A CA 1
ATOM 3440 C C . GLN C 1 43 ? 36.614 -24.017 5.299 1.00 170.42 107 GLN A C 1
ATOM 3441 O O . GLN C 1 43 ? 37.495 -23.919 4.441 1.00 171.08 107 GLN A O 1
ATOM 3447 N N . ALA C 1 44 ? 35.390 -24.488 5.037 1.00 162.23 108 ALA A N 1
ATOM 3448 C CA . ALA C 1 44 ? 35.075 -25.108 3.752 1.00 157.14 108 ALA A CA 1
ATOM 3449 C C . ALA C 1 44 ? 35.353 -24.165 2.587 1.00 148.47 108 ALA A C 1
ATOM 3450 O O . ALA C 1 44 ? 36.046 -24.530 1.630 1.00 146.05 108 ALA A O 1
ATOM 3452 N N . ALA C 1 45 ? 34.817 -22.943 2.647 1.00 143.95 109 ALA A N 1
ATOM 3453 C CA . ALA C 1 45 ? 35.067 -21.985 1.575 1.00 143.02 109 ALA A CA 1
ATOM 3454 C C . ALA C 1 45 ? 36.530 -21.566 1.526 1.00 152.10 109 ALA A C 1
ATOM 3455 O O . ALA C 1 45 ? 37.036 -21.209 0.456 1.00 151.34 109 ALA A O 1
ATOM 3457 N N . ASP C 1 46 ? 37.223 -21.605 2.665 1.00 174.38 110 ASP A N 1
ATOM 3458 C CA . ASP C 1 46 ? 38.641 -21.274 2.703 1.00 178.25 110 ASP A CA 1
ATOM 3459 C C . ASP C 1 46 ? 39.523 -22.435 2.264 1.00 180.76 110 ASP A C 1
ATOM 3460 O O . ASP C 1 46 ? 40.684 -22.212 1.902 1.00 184.70 110 ASP A O 1
ATOM 3465 N N . GLN C 1 47 ? 39.000 -23.665 2.282 1.00 176.03 111 GLN A N 1
ATOM 3466 C CA . GLN C 1 47 ? 39.787 -24.827 1.883 1.00 174.91 111 GLN A CA 1
ATOM 3467 C C . GLN C 1 47 ? 39.838 -25.000 0.370 1.00 168.24 111 GLN A C 1
ATOM 3468 O O . GLN C 1 47 ? 40.849 -25.476 -0.159 1.00 171.95 111 GLN A O 1
ATOM 3474 N N . THR C 1 48 ? 38.770 -24.627 -0.340 1.00 154.72 112 THR A N 1
ATOM 3475 C CA . THR C 1 48 ? 38.749 -24.790 -1.789 1.00 145.92 112 THR A CA 1
ATOM 3476 C C . THR C 1 48 ? 39.684 -23.821 -2.500 1.00 146.67 112 THR A C 1
ATOM 3477 O O . THR C 1 48 ? 40.058 -24.075 -3.650 1.00 147.99 112 THR A O 1
ATOM 3481 N N . GLY C 1 49 ? 40.071 -22.725 -1.848 1.00 147.47 113 GLY A N 1
ATOM 3482 C CA . GLY C 1 49 ? 40.970 -21.769 -2.466 1.00 148.41 113 GLY A CA 1
ATOM 3483 C C . GLY C 1 49 ? 40.417 -21.089 -3.695 1.00 149.03 113 GLY A C 1
ATOM 3484 O O . GLY C 1 49 ? 41.190 -20.609 -4.529 1.00 149.63 113 GLY A O 1
ATOM 3485 N N . MET C 1 50 ? 39.090 -21.035 -3.836 1.00 156.37 114 MET A N 1
ATOM 3486 C CA . MET C 1 50 ? 38.475 -20.423 -5.006 1.00 159.82 114 MET A CA 1
ATOM 3487 C C . MET C 1 50 ? 37.309 -19.509 -4.649 1.00 154.94 114 MET A C 1
ATOM 3488 O O . MET C 1 50 ? 36.621 -19.028 -5.559 1.00 156.45 114 MET A O 1
ATOM 3493 N N . LEU C 1 51 ? 37.064 -19.253 -3.367 1.00 149.07 115 LEU A N 1
ATOM 3494 C CA . LEU C 1 51 ? 36.008 -18.350 -2.928 1.00 142.77 115 LEU A CA 1
ATOM 3495 C C . LEU C 1 51 ? 36.640 -17.191 -2.173 1.00 135.76 115 LEU A C 1
ATOM 3496 O O . LEU C 1 51 ? 37.380 -17.405 -1.206 1.00 135.06 115 LEU A O 1
ATOM 3501 N N . PHE C 1 52 ? 36.353 -15.972 -2.617 1.00 124.95 116 PHE A N 1
ATOM 3502 C CA . PHE C 1 52 ? 36.843 -14.757 -1.988 1.00 118.95 116 PHE A CA 1
ATOM 3503 C C . PHE C 1 52 ? 35.666 -13.860 -1.627 1.00 114.05 116 PHE A C 1
ATOM 3504 O O . PHE C 1 52 ? 34.524 -14.096 -2.033 1.00 114.85 116 PHE A O 1
ATOM 3512 N N . VAL C 1 53 ? 35.955 -12.820 -0.853 1.00 112.88 117 VAL A N 1
ATOM 3513 C CA . VAL C 1 53 ? 34.950 -11.816 -0.523 1.00 104.73 117 VAL A CA 1
ATOM 3514 C C . VAL C 1 53 ? 34.751 -10.910 -1.730 1.00 106.79 117 VAL A C 1
ATOM 3515 O O . VAL C 1 53 ? 35.720 -10.423 -2.324 1.00 103.64 117 VAL A O 1
ATOM 3519 N N . GLY C 1 54 ? 33.493 -10.687 -2.099 1.00 113.31 118 GLY A N 1
ATOM 3520 C CA . GLY C 1 54 ? 33.150 -9.905 -3.269 1.00 115.44 118 GLY A CA 1
ATOM 3521 C C . GLY C 1 54 ? 32.563 -10.709 -4.406 1.00 118.34 118 GLY A C 1
ATOM 3522 O O . GLY C 1 54 ? 32.072 -10.113 -5.374 1.00 122.26 118 GLY A O 1
ATOM 3523 N N . ASP C 1 55 ? 32.595 -12.037 -4.325 1.00 118.93 119 ASP A N 1
ATOM 3524 C CA . ASP C 1 55 ? 32.036 -12.867 -5.382 1.00 116.43 119 ASP A CA 1
ATOM 3525 C C . ASP C 1 55 ? 30.514 -12.820 -5.352 1.00 119.03 119 ASP A C 1
ATOM 3526 O O . ASP C 1 55 ? 29.892 -12.910 -4.289 1.00 117.53 119 ASP A O 1
ATOM 3531 N N . ALA C 1 56 ? 29.914 -12.679 -6.531 1.00 124.09 120 ALA A N 1
ATOM 3532 C CA . ALA C 1 56 ? 28.464 -12.640 -6.669 1.00 129.47 120 ALA A CA 1
ATOM 3533 C C . ALA C 1 56 ? 27.939 -14.060 -6.848 1.00 138.00 120 ALA A C 1
ATOM 3534 O O . ALA C 1 56 ? 28.300 -14.743 -7.813 1.00 139.47 120 ALA A O 1
ATOM 3536 N N . VAL C 1 57 ? 27.092 -14.500 -5.920 1.00 144.73 121 VAL A N 1
ATOM 3537 C CA . VAL C 1 57 ? 26.524 -15.844 -5.971 1.00 149.34 121 VAL A CA 1
ATOM 3538 C C . VAL C 1 57 ? 25.570 -15.918 -7.160 1.00 150.94 121 VAL A C 1
ATOM 3539 O O . VAL C 1 57 ? 24.528 -15.257 -7.174 1.00 154.80 121 VAL A O 1
ATOM 3543 N N . LEU C 1 58 ? 25.925 -16.723 -8.159 1.00 145.73 122 LEU A N 1
ATOM 3544 C CA . LEU C 1 58 ? 25.109 -16.885 -9.356 1.00 140.45 122 LEU A CA 1
ATOM 3545 C C . LEU C 1 58 ? 24.220 -18.120 -9.306 1.00 143.20 122 LEU A C 1
ATOM 3546 O O . LEU C 1 58 ? 23.064 -18.059 -9.736 1.00 144.73 122 LEU A O 1
ATOM 3551 N N . GLN C 1 59 ? 24.728 -19.239 -8.791 1.00 144.61 123 GLN A N 1
ATOM 3552 C CA . GLN C 1 59 ? 23.955 -20.471 -8.733 1.00 152.35 123 GLN A CA 1
ATOM 3553 C C . GLN C 1 59 ? 24.307 -21.247 -7.473 1.00 156.67 123 GLN A C 1
ATOM 3554 O O . GLN C 1 59 ? 25.403 -21.110 -6.925 1.00 157.61 123 GLN A O 1
ATOM 3560 N N . VAL C 1 60 ? 23.354 -22.062 -7.020 1.00 159.44 124 VAL A N 1
ATOM 3561 C CA . VAL C 1 60 ? 23.537 -22.969 -5.890 1.00 157.24 124 VAL A CA 1
ATOM 3562 C C . VAL C 1 60 ? 22.952 -24.316 -6.300 1.00 160.61 124 VAL A C 1
ATOM 3563 O O . VAL C 1 60 ? 21.729 -24.451 -6.419 1.00 163.62 124 VAL A O 1
ATOM 3567 N N . ASN C 1 61 ? 23.819 -25.309 -6.515 1.00 160.80 125 ASN A N 1
ATOM 3568 C CA . ASN C 1 61 ? 23.414 -26.640 -6.978 1.00 160.31 125 ASN A CA 1
ATOM 3569 C C . ASN C 1 61 ? 22.657 -26.563 -8.303 1.00 155.95 125 ASN A C 1
ATOM 3570 O O . ASN C 1 61 ? 21.670 -27.269 -8.519 1.00 161.31 125 ASN A O 1
ATOM 3575 N N . GLY C 1 62 ? 23.125 -25.697 -9.201 1.00 152.22 126 GLY A N 1
ATOM 3576 C CA . GLY C 1 62 ? 22.528 -25.561 -10.515 1.00 154.95 126 GLY A CA 1
ATOM 3577 C C . GLY C 1 62 ? 21.263 -24.738 -10.573 1.00 156.96 126 GLY A C 1
ATOM 3578 O O . GLY C 1 62 ? 20.576 -24.762 -11.601 1.00 156.32 126 GLY A O 1
ATOM 3579 N N . ILE C 1 63 ? 20.934 -24.007 -9.512 1.00 165.20 127 ILE A N 1
ATOM 3580 C CA . ILE C 1 63 ? 19.723 -23.198 -9.445 1.00 170.48 127 ILE A CA 1
ATOM 3581 C C . ILE C 1 63 ? 20.118 -21.735 -9.583 1.00 170.98 127 ILE A C 1
ATOM 3582 O O . ILE C 1 63 ? 20.865 -21.205 -8.751 1.00 170.84 127 ILE A O 1
ATOM 3587 N N . HIS C 1 64 ? 19.608 -21.082 -10.625 1.00 176.21 128 HIS A N 1
ATOM 3588 C CA . HIS C 1 64 ? 19.931 -19.683 -10.879 1.00 172.50 128 HIS A CA 1
ATOM 3589 C C . HIS C 1 64 ? 19.373 -18.805 -9.764 1.00 184.43 128 HIS A C 1
ATOM 3590 O O . HIS C 1 64 ? 18.168 -18.824 -9.491 1.00 188.11 128 HIS A O 1
ATOM 3597 N N . VAL C 1 65 ? 20.252 -18.040 -9.115 1.00 198.70 129 VAL A N 1
ATOM 3598 C CA . VAL C 1 65 ? 19.858 -17.160 -8.019 1.00 199.55 129 VAL A CA 1
ATOM 3599 C C . VAL C 1 65 ? 20.428 -15.767 -8.250 1.00 195.25 129 VAL A C 1
ATOM 3600 O O . VAL C 1 65 ? 20.699 -15.028 -7.295 1.00 193.07 129 VAL A O 1
ATOM 3604 N N . GLU C 1 66 ? 20.614 -15.397 -9.520 1.00 185.11 130 GLU A N 1
ATOM 3605 C CA . GLU C 1 66 ? 21.112 -14.060 -9.832 1.00 170.91 130 GLU A CA 1
ATOM 3606 C C . GLU C 1 66 ? 20.124 -12.989 -9.389 1.00 161.15 130 GLU A C 1
ATOM 3607 O O . GLU C 1 66 ? 20.525 -11.932 -8.887 1.00 154.62 130 GLU A O 1
ATOM 3613 N N . ASN C 1 67 ? 18.827 -13.245 -9.562 1.00 158.97 131 ASN A N 1
ATOM 3614 C CA . ASN C 1 67 ? 17.798 -12.287 -9.181 1.00 153.94 131 ASN A CA 1
ATOM 3615 C C . ASN C 1 67 ? 17.002 -12.798 -7.986 1.00 154.01 131 ASN A C 1
ATOM 3616 O O . ASN C 1 67 ? 15.769 -12.729 -7.979 1.00 154.27 131 ASN A O 1
ATOM 3621 N N . ALA C 1 68 ? 17.696 -13.312 -6.975 1.00 154.70 132 ALA A N 1
ATOM 3622 C CA . ALA C 1 68 ? 17.068 -13.856 -5.782 1.00 161.72 132 ALA A CA 1
ATOM 3623 C C . ALA C 1 68 ? 17.365 -12.975 -4.576 1.00 168.41 132 ALA A C 1
ATOM 3624 O O . ALA C 1 68 ? 18.313 -12.184 -4.570 1.00 167.45 132 ALA A O 1
ATOM 3626 N N . THR C 1 69 ? 16.536 -13.125 -3.546 1.00 179.62 133 THR A N 1
ATOM 3627 C CA . THR C 1 69 ? 16.694 -12.360 -2.321 1.00 180.00 133 THR A CA 1
ATOM 3628 C C . THR C 1 69 ? 17.752 -13.006 -1.429 1.00 178.47 133 THR A C 1
ATOM 3629 O O . THR C 1 69 ? 18.352 -14.031 -1.764 1.00 181.63 133 THR A O 1
ATOM 3633 N N . HIS C 1 70 ? 17.987 -12.390 -0.268 1.00 169.82 134 HIS A N 1
ATOM 3634 C CA . HIS C 1 70 ? 18.937 -12.952 0.684 1.00 158.85 134 HIS A CA 1
ATOM 3635 C C . HIS C 1 70 ? 18.371 -14.199 1.352 1.00 158.90 134 HIS A C 1
ATOM 3636 O O . HIS C 1 70 ? 19.102 -15.166 1.595 1.00 158.24 134 HIS A O 1
ATOM 3643 N N . GLU C 1 71 ? 17.069 -14.199 1.649 1.00 159.36 135 GLU A N 1
ATOM 3644 C CA . GLU C 1 71 ? 16.469 -15.329 2.349 1.00 160.95 135 GLU A CA 1
ATOM 3645 C C . GLU C 1 71 ? 16.328 -16.543 1.441 1.00 160.16 135 GLU A C 1
ATOM 3646 O O . GLU C 1 71 ? 16.337 -17.681 1.925 1.00 162.07 135 GLU A O 1
ATOM 3652 N N . GLU C 1 72 ? 16.193 -16.328 0.131 1.00 152.77 136 GLU A N 1
ATOM 3653 C CA . GLU C 1 72 ? 16.147 -17.452 -0.797 1.00 145.62 136 GLU A CA 1
ATOM 3654 C C . GLU C 1 72 ? 17.494 -18.161 -0.859 1.00 139.27 136 GLU A C 1
ATOM 3655 O O . GLU C 1 72 ? 17.576 -19.374 -0.638 1.00 142.07 136 GLU A O 1
ATOM 3661 N N . VAL C 1 73 ? 18.565 -17.413 -1.140 1.00 131.28 137 VAL A N 1
ATOM 3662 C CA . VAL C 1 73 ? 19.896 -18.008 -1.230 1.00 128.99 137 VAL A CA 1
ATOM 3663 C C . VAL C 1 73 ? 20.311 -18.620 0.104 1.00 137.59 137 VAL A C 1
ATOM 3664 O O . VAL C 1 73 ? 21.114 -19.560 0.141 1.00 138.62 137 VAL A O 1
ATOM 3668 N N . VAL C 1 74 ? 19.769 -18.114 1.215 1.00 144.47 138 VAL A N 1
ATOM 3669 C CA . VAL C 1 74 ? 20.073 -18.695 2.521 1.00 145.97 138 VAL A CA 1
ATOM 3670 C C . VAL C 1 74 ? 19.442 -20.078 2.652 1.00 147.25 138 VAL A C 1
ATOM 3671 O O . VAL C 1 74 ? 20.105 -21.045 3.047 1.00 149.62 138 VAL A O 1
ATOM 3675 N N . HIS C 1 75 ? 18.152 -20.194 2.318 1.00 143.29 139 HIS A N 1
ATOM 3676 C CA . HIS C 1 75 ? 17.484 -21.491 2.376 1.00 139.22 139 HIS A CA 1
ATOM 3677 C C . HIS C 1 75 ? 18.043 -22.488 1.370 1.00 134.09 139 HIS A C 1
ATOM 3678 O O . HIS C 1 75 ? 17.922 -23.697 1.588 1.00 136.47 139 HIS A O 1
ATOM 3685 N N . LEU C 1 76 ? 18.648 -22.014 0.282 1.00 135.44 140 LEU A N 1
ATOM 3686 C CA . LEU C 1 76 ? 19.193 -22.922 -0.717 1.00 136.64 140 LEU A CA 1
ATOM 3687 C C . LEU C 1 76 ? 20.557 -23.463 -0.316 1.00 142.19 140 LEU A C 1
ATOM 3688 O O . LEU C 1 76 ? 20.906 -24.582 -0.702 1.00 120.89 140 LEU A O 1
ATOM 3693 N N . LEU C 1 77 ? 21.339 -22.692 0.443 1.00 140.93 141 LEU A N 1
ATOM 3694 C CA . LEU C 1 77 ? 22.646 -23.164 0.886 1.00 147.95 141 LEU A CA 1
ATOM 3695 C C . LEU C 1 77 ? 22.543 -24.083 2.098 1.00 156.76 141 LEU A C 1
ATOM 3696 O O . LEU C 1 77 ? 23.418 -24.933 2.300 1.00 159.27 141 LEU A O 1
ATOM 3701 N N . ARG C 1 78 ? 21.494 -23.930 2.909 1.00 160.94 142 ARG A N 1
ATOM 3702 C CA . ARG C 1 78 ? 21.331 -24.774 4.087 1.00 163.24 142 ARG A CA 1
ATOM 3703 C C . ARG C 1 78 ? 20.666 -26.103 3.753 1.00 164.47 142 ARG A C 1
ATOM 3704 O O . ARG C 1 78 ? 20.943 -27.111 4.413 1.00 167.02 142 ARG A O 1
ATOM 3712 N N . ASN C 1 79 ? 19.798 -26.129 2.743 1.00 161.25 143 ASN A N 1
ATOM 3713 C CA . ASN C 1 79 ? 19.113 -27.344 2.326 1.00 161.55 143 ASN A CA 1
ATOM 3714 C C . ASN C 1 79 ? 19.761 -27.999 1.112 1.00 160.11 143 ASN A C 1
ATOM 3715 O O . ASN C 1 79 ? 19.174 -28.917 0.531 1.00 164.86 143 ASN A O 1
ATOM 3720 N N . ALA C 1 80 ? 20.954 -27.552 0.716 1.00 151.98 144 ALA A N 1
ATOM 3721 C CA . ALA C 1 80 ? 21.631 -28.122 -0.442 1.00 147.04 144 ALA A CA 1
ATOM 3722 C C . ALA C 1 80 ? 22.315 -29.448 -0.143 1.00 146.89 144 ALA A C 1
ATOM 3723 O O . ALA C 1 80 ? 22.816 -30.089 -1.073 1.00 143.07 144 ALA A O 1
ATOM 3725 N N . GLY C 1 81 ? 22.353 -29.869 1.114 1.00 151.77 145 GLY A N 1
ATOM 3726 C CA . GLY C 1 81 ? 22.990 -31.116 1.485 1.00 160.50 145 GLY A CA 1
ATOM 3727 C C . GLY C 1 81 ? 24.411 -30.916 1.969 1.00 163.17 145 GLY A C 1
ATOM 3728 O O . GLY C 1 81 ? 24.872 -29.802 2.238 1.00 161.71 145 GLY A O 1
ATOM 3729 N N . ASP C 1 82 ? 25.118 -32.040 2.079 1.00 170.33 146 ASP A N 1
ATOM 3730 C CA . ASP C 1 82 ? 26.502 -32.030 2.536 1.00 171.36 146 ASP A CA 1
ATOM 3731 C C . ASP C 1 82 ? 27.483 -31.584 1.460 1.00 167.60 146 ASP A C 1
ATOM 3732 O O . ASP C 1 82 ? 28.650 -31.330 1.780 1.00 171.26 146 ASP A O 1
ATOM 3737 N N . GLU C 1 83 ? 27.050 -31.484 0.204 1.00 159.90 147 GLU A N 1
ATOM 3738 C CA . GLU C 1 83 ? 27.902 -31.029 -0.895 1.00 149.66 147 GLU A CA 1
ATOM 3739 C C . GLU C 1 83 ? 27.160 -29.931 -1.650 1.00 139.13 147 GLU A C 1
ATOM 3740 O O . GLU C 1 83 ? 26.255 -30.212 -2.441 1.00 136.29 147 GLU A O 1
ATOM 3746 N N . VAL C 1 84 ? 27.548 -28.684 -1.406 1.00 137.45 148 VAL A N 1
ATOM 3747 C CA . VAL C 1 84 ? 26.923 -27.520 -2.024 1.00 135.42 148 VAL A CA 1
ATOM 3748 C C . VAL C 1 84 ? 27.829 -27.033 -3.147 1.00 140.04 148 VAL A C 1
ATOM 3749 O O . VAL C 1 84 ? 28.998 -26.701 -2.912 1.00 139.70 148 VAL A O 1
ATOM 3753 N N . THR C 1 85 ? 27.295 -26.992 -4.368 1.00 149.50 149 THR A N 1
ATOM 3754 C CA . THR C 1 85 ? 28.027 -26.509 -5.535 1.00 152.59 149 THR A CA 1
ATOM 3755 C C . THR C 1 85 ? 27.604 -25.067 -5.792 1.00 152.60 149 THR A C 1
ATOM 3756 O O . THR C 1 85 ? 26.441 -24.802 -6.112 1.00 160.04 149 THR A O 1
ATOM 3760 N N . ILE C 1 86 ? 28.548 -24.138 -5.657 1.00 146.27 150 ILE A N 1
ATOM 3761 C CA . ILE C 1 86 ? 28.283 -22.710 -5.788 1.00 137.77 150 ILE A CA 1
ATOM 3762 C C . ILE C 1 86 ? 29.042 -22.186 -6.998 1.00 134.86 150 ILE A C 1
ATOM 3763 O O . ILE C 1 86 ? 30.239 -22.457 -7.154 1.00 131.12 150 ILE A O 1
ATOM 3768 N N . THR C 1 87 ? 28.346 -21.442 -7.853 1.00 133.77 151 THR A N 1
ATOM 3769 C CA . THR C 1 87 ? 28.949 -20.767 -8.996 1.00 136.78 151 THR A CA 1
ATOM 3770 C C . THR C 1 87 ? 28.957 -19.271 -8.715 1.00 142.65 151 THR A C 1
ATOM 3771 O O . THR C 1 87 ? 27.896 -18.666 -8.526 1.00 142.98 151 THR A O 1
ATOM 3775 N N . VAL C 1 88 ? 30.149 -18.680 -8.688 1.00 150.13 152 VAL A N 1
ATOM 3776 C CA . VAL C 1 88 ? 30.325 -17.288 -8.302 1.00 155.12 152 VAL A CA 1
ATOM 3777 C C . VAL C 1 88 ? 30.990 -16.529 -9.447 1.00 157.70 152 VAL A C 1
ATOM 3778 O O . VAL C 1 88 ? 31.450 -17.112 -10.429 1.00 161.13 152 VAL A O 1
ATOM 3782 N N . GLU C 1 89 ? 31.029 -15.205 -9.303 1.00 155.53 153 GLU A N 1
ATOM 3783 C CA . GLU C 1 89 ? 31.690 -14.338 -10.270 1.00 153.95 153 GLU A CA 1
ATOM 3784 C C . GLU C 1 89 ? 32.201 -13.103 -9.543 1.00 147.24 153 GLU A C 1
ATOM 3785 O O . GLU C 1 89 ? 31.444 -12.456 -8.814 1.00 146.89 153 GLU A O 1
ATOM 3791 N N . TYR C 1 90 ? 33.500 -12.828 -9.701 1.00 144.74 154 TYR A N 1
ATOM 3792 C CA . TYR C 1 90 ? 34.143 -11.683 -9.004 1.00 144.56 154 TYR A CA 1
ATOM 3793 C C . TYR C 1 90 ? 33.565 -10.368 -9.512 1.00 150.75 154 TYR A C 1
ATOM 3794 O O . TYR C 1 90 ? 33.524 -10.145 -10.731 1.00 152.88 154 TYR A O 1
ATOM 3803 N N . LEU C 1 91 ? 33.146 -9.514 -8.586 1.00 107.19 155 LEU A N 1
ATOM 3804 C CA . LEU C 1 91 ? 32.651 -8.183 -8.997 1.00 108.82 155 LEU A CA 1
ATOM 3805 C C . LEU C 1 91 ? 33.857 -7.318 -9.360 1.00 117.29 155 LEU A C 1
ATOM 3806 O O . LEU C 1 91 ? 34.926 -7.519 -8.771 1.00 116.61 155 LEU A O 1
ATOM 3811 N N . ARG C 1 92 ? 33.678 -6.388 -10.292 1.00 129.15 156 ARG A N 1
ATOM 3812 C CA . ARG C 1 92 ? 34.769 -5.460 -10.673 1.00 139.15 156 ARG A CA 1
ATOM 3813 C C . ARG C 1 92 ? 34.948 -4.434 -9.550 1.00 150.43 156 ARG A C 1
ATOM 3814 O O . ARG C 1 92 ? 35.962 -3.721 -9.566 1.00 155.66 156 ARG A O 1
ATOM 3822 N N . GLU C 1 93 ? 33.998 -4.372 -8.616 1.00 171.35 157 GLU A N 1
ATOM 3823 C CA . GLU C 1 93 ? 34.045 -3.392 -7.503 1.00 168.90 157 GLU A CA 1
ATOM 3824 C C . GLU C 1 93 ? 34.874 -3.992 -6.367 1.00 162.48 157 GLU A C 1
ATOM 3825 O O . GLU C 1 93 ? 35.494 -3.225 -5.612 1.00 174.10 157 GLU A O 1
ATOM 3831 N N . ALA C 1 94 ? 34.945 -5.317 -6.306 1.00 132.42 158 ALA A N 1
ATOM 3832 C CA . ALA C 1 94 ? 35.692 -5.988 -5.219 1.00 112.08 158 ALA A CA 1
ATOM 3833 C C . ALA C 1 94 ? 37.118 -5.440 -5.020 1.00 102.28 158 ALA A C 1
ATOM 3834 O O . ALA C 1 94 ? 37.469 -5.223 -3.865 1.00 85.40 158 ALA A O 1
ATOM 3836 N N . PRO C 1 95 ? 37.980 -5.207 -6.039 1.00 100.83 159 PRO A N 1
ATOM 3837 C CA . PRO C 1 95 ? 39.311 -4.640 -5.782 1.00 102.40 159 PRO A CA 1
ATOM 3838 C C . PRO C 1 95 ? 39.353 -3.149 -5.419 1.00 103.94 159 PRO A C 1
ATOM 3839 O O . PRO C 1 95 ? 40.414 -2.579 -5.474 1.00 104.67 159 PRO A O 1
ATOM 3843 N N . GLY C 1 96 ? 38.222 -2.566 -5.031 1.00 104.67 160 GLY A N 1
ATOM 3844 C CA . GLY C 1 96 ? 38.179 -1.125 -4.739 1.00 103.90 160 GLY A CA 1
ATOM 3845 C C . GLY C 1 96 ? 38.793 -0.779 -3.399 1.00 104.62 160 GLY A C 1
ATOM 3846 O O . GLY C 1 96 ? 38.907 -1.683 -2.558 1.00 103.71 160 GLY A O 1
ATOM 3847 N N . SER C 1 97 ? 39.129 0.500 -3.189 1.00 105.87 161 SER A N 1
ATOM 3848 C CA . SER C 1 97 ? 39.682 0.970 -1.892 1.00 102.06 161 SER A CA 1
ATOM 3849 C C . SER C 1 97 ? 38.559 1.051 -0.860 1.00 98.97 161 SER A C 1
ATOM 3850 O O . SER C 1 97 ? 38.834 1.448 0.271 1.00 100.48 161 SER A O 1
ATOM 3853 N N . ALA C 1 98 ? 37.343 0.688 -1.252 1.00 93.98 162 ALA A N 1
ATOM 3854 C CA . ALA C 1 98 ? 36.204 0.645 -0.318 1.00 92.50 162 ALA A CA 1
ATOM 3855 C C . ALA C 1 98 ? 35.802 -0.813 -0.136 1.00 92.14 162 ALA A C 1
ATOM 3856 O O . ALA C 1 98 ? 34.689 -1.053 0.345 1.00 89.50 162 ALA A O 1
ATOM 3858 N N . TYR C 1 99 ? 36.668 -1.742 -0.532 1.00 95.00 163 TYR A N 1
ATOM 3859 C CA . TYR C 1 99 ? 36.287 -3.176 -0.488 1.00 99.69 163 TYR A CA 1
ATOM 3860 C C . TYR C 1 99 ? 37.453 -4.041 0.004 1.00 99.67 163 TYR A C 1
ATOM 3861 O O . TYR C 1 99 ? 37.837 -3.913 1.174 1.00 100.59 163 TYR A O 1
ATOM 3870 N N . THR C 1 100 ? 37.985 -4.910 -0.856 1.00 97.39 164 THR A N 1
ATOM 3871 C CA . THR C 1 100 ? 39.063 -5.844 -0.440 1.00 94.47 164 THR A CA 1
ATOM 3872 C C . THR C 1 100 ? 40.398 -5.111 -0.382 1.00 87.51 164 THR A C 1
ATOM 3873 O O . THR C 1 100 ? 41.331 -5.645 0.223 1.00 88.79 164 THR A O 1
ATOM 3877 N N . ASN C 1 101 ? 40.477 -3.945 -1.013 1.00 80.19 165 ASN A N 1
ATOM 3878 C CA . ASN C 1 101 ? 41.738 -3.170 -1.014 1.00 78.15 165 ASN A CA 1
ATOM 3879 C C . ASN C 1 101 ? 41.578 -2.002 -0.049 1.00 73.81 165 ASN A C 1
ATOM 3880 O O . ASN C 1 101 ? 42.299 -1.017 -0.193 1.00 75.53 165 ASN A O 1
ATOM 3885 N N . PHE C 1 102 ? 40.662 -2.137 0.904 1.00 68.58 166 PHE A N 1
ATOM 3886 C CA . PHE C 1 102 ? 40.503 -1.087 1.930 1.00 60.63 166 PHE A CA 1
ATOM 3887 C C . PHE C 1 102 ? 41.724 -1.047 2.837 1.00 62.68 166 PHE A C 1
ATOM 3888 O O . PHE C 1 102 ? 42.155 -2.106 3.308 1.00 62.46 166 PHE A O 1
ATOM 3896 N N . ASP C 1 103 ? 42.253 0.146 3.062 1.00 61.47 167 ASP A N 1
ATOM 3897 C CA . ASP C 1 103 ? 43.361 0.361 3.987 1.00 53.21 167 ASP A CA 1
ATOM 3898 C C . ASP C 1 103 ? 43.037 1.588 4.827 1.00 52.38 167 ASP A C 1
ATOM 3899 O O . ASP C 1 103 ? 43.082 2.716 4.325 1.00 50.52 167 ASP A O 1
ATOM 3904 N N . ALA C 1 104 ? 42.710 1.369 6.102 1.00 50.28 168 ALA A N 1
ATOM 3905 C CA . ALA C 1 104 ? 42.397 2.491 6.979 1.00 49.14 168 ALA A CA 1
ATOM 3906 C C . ALA C 1 104 ? 43.609 3.389 7.186 1.00 49.33 168 ALA A C 1
ATOM 3907 O O . ALA C 1 104 ? 43.465 4.610 7.315 1.00 55.84 168 ALA A O 1
ATOM 3909 N N . GLU C 1 105 ? 44.809 2.806 7.212 1.00 47.25 169 GLU A N 1
ATOM 3910 C CA . GLU C 1 105 ? 46.018 3.607 7.375 1.00 51.86 169 GLU A CA 1
ATOM 3911 C C . GLU C 1 105 ? 46.232 4.533 6.183 1.00 51.42 169 GLU A C 1
ATOM 3912 O O . GLU C 1 105 ? 46.592 5.703 6.356 1.00 52.22 169 GLU A O 1
ATOM 3918 N N . ARG C 1 106 ? 46.014 4.027 4.967 1.00 49.87 170 ARG A N 1
ATOM 3919 C CA . ARG C 1 106 ? 46.181 4.861 3.781 1.00 59.36 170 ARG A CA 1
ATOM 3920 C C . ARG C 1 106 ? 45.144 5.975 3.739 1.00 60.22 170 ARG A C 1
ATOM 3921 O O . ARG C 1 106 ? 45.479 7.131 3.453 1.00 59.77 170 ARG A O 1
ATOM 3929 N N . ASP C 1 107 ? 43.880 5.651 4.028 1.00 56.75 171 ASP A N 1
ATOM 3930 C CA . ASP C 1 107 ? 42.829 6.664 3.991 1.00 58.88 171 ASP A CA 1
ATOM 3931 C C . ASP C 1 107 ? 43.046 7.732 5.054 1.00 56.92 171 ASP A C 1
ATOM 3932 O O . ASP C 1 107 ? 42.793 8.917 4.809 1.00 62.22 171 ASP A O 1
ATOM 3937 N N . ALA C 1 108 ? 43.513 7.336 6.238 1.00 51.95 172 ALA A N 1
ATOM 3938 C CA . ALA C 1 108 ? 43.797 8.321 7.277 1.00 56.14 172 ALA A CA 1
ATOM 3939 C C . ALA C 1 108 ? 44.941 9.241 6.870 1.00 54.19 172 ALA A C 1
ATOM 3940 O O . ALA C 1 108 ? 44.935 10.431 7.205 1.00 50.76 172 ALA A O 1
ATOM 3942 N N . LEU C 1 109 ? 45.928 8.710 6.147 1.00 54.88 173 LEU A N 1
ATOM 3943 C CA . LEU C 1 109 ? 47.041 9.537 5.691 1.00 60.28 173 LEU A CA 1
ATOM 3944 C C . LEU C 1 109 ? 46.585 10.545 4.643 1.00 60.43 173 LEU A C 1
ATOM 3945 O O . LEU C 1 109 ? 46.940 11.728 4.711 1.00 64.51 173 LEU A O 1
ATOM 3950 N N . ASN C 1 110 ? 45.787 10.098 3.669 1.00 58.03 174 ASN A N 1
ATOM 3951 C CA . ASN C 1 110 ? 45.305 11.007 2.632 1.00 59.04 174 ASN A CA 1
ATOM 3952 C C . ASN C 1 110 ? 44.418 12.096 3.223 1.00 52.10 174 ASN A C 1
ATOM 3953 O O . ASN C 1 110 ? 44.434 13.242 2.757 1.00 52.62 174 ASN A O 1
ATOM 3958 N N . ILE C 1 111 ? 43.637 11.757 4.251 1.00 48.82 175 ILE A N 1
ATOM 3959 C CA . ILE C 1 111 ? 42.787 12.752 4.897 1.00 50.66 175 ILE A CA 1
ATOM 3960 C C . ILE C 1 111 ? 43.636 13.784 5.631 1.00 54.26 175 ILE A C 1
ATOM 3961 O O . ILE C 1 111 ? 43.353 14.987 5.580 1.00 58.57 175 ILE A O 1
ATOM 3966 N N . GLU C 1 112 ? 44.696 13.339 6.312 1.00 57.17 176 GLU A N 1
ATOM 3967 C CA . GLU C 1 112 ? 45.608 14.287 6.945 1.00 58.00 176 GLU A CA 1
ATOM 3968 C C . GLU C 1 112 ? 46.247 15.204 5.912 1.00 58.40 176 GLU A C 1
ATOM 3969 O O . GLU C 1 112 ? 46.346 16.418 6.125 1.00 64.71 176 GLU A O 1
ATOM 3975 N N . THR C 1 113 ? 46.685 14.641 4.782 1.00 56.43 177 THR A N 1
ATOM 3976 C CA . THR C 1 113 ? 47.253 15.461 3.716 1.00 56.89 177 THR A CA 1
ATOM 3977 C C . THR C 1 113 ? 46.238 16.476 3.203 1.00 60.42 177 THR A C 1
ATOM 3978 O O . THR C 1 113 ? 46.593 17.617 2.882 1.00 60.65 177 THR A O 1
ATOM 3982 N N . ALA C 1 114 ? 44.964 16.082 3.139 1.00 53.55 178 ALA A N 1
ATOM 3983 C CA . ALA C 1 114 ? 43.919 16.987 2.674 1.00 50.34 178 ALA A CA 1
ATOM 3984 C C . ALA C 1 114 ? 43.576 18.041 3.720 1.00 55.05 178 ALA A C 1
ATOM 3985 O O . ALA C 1 114 ? 43.347 19.205 3.376 1.00 59.20 178 ALA A O 1
ATOM 3987 N N . ILE C 1 115 ? 43.534 17.652 4.997 1.00 55.22 179 ILE A N 1
ATOM 3988 C CA . ILE C 1 115 ? 43.252 18.614 6.060 1.00 55.68 179 ILE A CA 1
ATOM 3989 C C . ILE C 1 115 ? 44.349 19.667 6.131 1.00 58.71 179 ILE A C 1
ATOM 3990 O O . ILE C 1 115 ? 44.075 20.866 6.263 1.00 63.56 179 ILE A O 1
ATOM 3995 N N . LYS C 1 116 ? 45.607 19.240 6.041 1.00 56.98 180 LYS A N 1
ATOM 3996 C CA . LYS C 1 116 ? 46.738 20.149 6.174 1.00 64.87 180 LYS A CA 1
ATOM 3997 C C . LYS C 1 116 ? 47.099 20.849 4.871 1.00 70.53 180 LYS A C 1
ATOM 3998 O O . LYS C 1 116 ? 48.029 21.662 4.863 1.00 80.98 180 LYS A O 1
ATOM 4004 N N . THR C 1 117 ? 46.398 20.560 3.778 1.00 69.16 181 THR A N 1
ATOM 4005 C CA . THR C 1 117 ? 46.617 21.291 2.538 1.00 72.71 181 THR A CA 1
ATOM 4006 C C . THR C 1 117 ? 46.178 22.741 2.707 1.00 76.26 181 THR A C 1
ATOM 4007 O O . THR C 1 117 ? 45.185 23.031 3.381 1.00 77.82 181 THR A O 1
ATOM 4011 N N . LYS C 1 118 ? 46.939 23.656 2.109 1.00 75.91 182 LYS A N 1
ATOM 4012 C CA . LYS C 1 118 ? 46.599 25.072 2.168 1.00 76.00 182 LYS A CA 1
ATOM 4013 C C . LYS C 1 118 ? 45.231 25.312 1.547 1.00 72.04 182 LYS A C 1
ATOM 4014 O O . LYS C 1 118 ? 45.012 25.013 0.369 1.00 74.40 182 LYS A O 1
ATOM 4020 N N . GLY C 1 119 ? 44.311 25.853 2.344 1.00 67.60 183 GLY A N 1
ATOM 4021 C CA . GLY C 1 119 ? 42.944 26.047 1.918 1.00 65.42 183 GLY A CA 1
ATOM 4022 C C . GLY C 1 119 ? 42.028 24.870 2.172 1.00 67.63 183 GLY A C 1
ATOM 4023 O O . GLY C 1 119 ? 40.816 24.995 1.950 1.00 72.03 183 GLY A O 1
ATOM 4024 N N . VAL C 1 120 ? 42.573 23.738 2.627 1.00 63.78 184 VAL A N 1
ATOM 4025 C CA . VAL C 1 120 ? 41.832 22.516 2.935 1.00 61.06 184 VAL A CA 1
ATOM 4026 C C . VAL C 1 120 ? 41.283 21.887 1.660 1.00 62.03 184 VAL A C 1
ATOM 4027 O O . VAL C 1 120 ? 40.541 22.521 0.903 1.00 64.46 184 VAL A O 1
ATOM 4031 N N . ASP C 1 121 ? 41.650 20.629 1.418 1.00 58.53 185 ASP A N 1
ATOM 4032 C CA . ASP C 1 121 ? 41.184 19.872 0.255 1.00 51.14 185 ASP A CA 1
ATOM 4033 C C . ASP C 1 121 ? 39.911 19.129 0.645 1.00 50.52 185 ASP A C 1
ATOM 4034 O O . ASP C 1 121 ? 39.942 17.960 1.033 1.00 54.08 185 ASP A O 1
ATOM 4039 N N . GLU C 1 122 ? 38.770 19.814 0.531 1.00 51.18 186 GLU A N 1
ATOM 4040 C CA . GLU C 1 122 ? 37.503 19.197 0.916 1.00 49.91 186 GLU A CA 1
ATOM 4041 C C . GLU C 1 122 ? 37.108 18.069 -0.029 1.00 49.26 186 GLU A C 1
ATOM 4042 O O . GLU C 1 122 ? 36.461 17.107 0.400 1.00 55.59 186 GLU A O 1
ATOM 4048 N N . VAL C 1 123 ? 37.479 18.166 -1.309 1.00 39.15 187 VAL A N 1
ATOM 4049 C CA . VAL C 1 123 ? 37.071 17.156 -2.285 1.00 45.96 187 VAL A CA 1
ATOM 4050 C C . VAL C 1 123 ? 37.636 15.791 -1.910 1.00 50.99 187 VAL A C 1
ATOM 4051 O O . VAL C 1 123 ? 36.922 14.781 -1.919 1.00 49.69 187 VAL A O 1
ATOM 4055 N N . THR C 1 124 ? 38.925 15.739 -1.564 1.00 52.26 188 THR A N 1
ATOM 4056 C CA . THR C 1 124 ? 39.527 14.473 -1.157 1.00 50.02 188 THR A CA 1
ATOM 4057 C C . THR C 1 124 ? 38.877 13.937 0.114 1.00 46.12 188 THR A C 1
ATOM 4058 O O . THR C 1 124 ? 38.637 12.729 0.235 1.00 44.01 188 THR A O 1
ATOM 4062 N N . ILE C 1 125 ? 38.576 14.822 1.067 1.00 43.81 189 ILE A N 1
ATOM 4063 C CA . ILE C 1 125 ? 37.923 14.393 2.302 1.00 44.08 189 ILE A CA 1
ATOM 4064 C C . ILE C 1 125 ? 36.541 13.827 2.004 1.00 46.38 189 ILE A C 1
ATOM 4065 O O . ILE C 1 125 ? 36.128 12.816 2.585 1.00 48.11 189 ILE A O 1
ATOM 4070 N N . VAL C 1 126 ? 35.806 14.467 1.092 1.00 46.34 190 VAL A N 1
ATOM 4071 C CA . VAL C 1 126 ? 34.477 13.984 0.736 1.00 42.91 190 VAL A CA 1
ATOM 4072 C C . VAL C 1 126 ? 34.570 12.709 -0.092 1.00 47.49 190 VAL A C 1
ATOM 4073 O O . VAL C 1 126 ? 33.775 11.778 0.088 1.00 48.26 190 VAL A O 1
ATOM 4077 N N . ASN C 1 127 ? 35.543 12.642 -1.009 1.00 47.69 191 ASN A N 1
ATOM 4078 C CA . ASN C 1 127 ? 35.678 11.471 -1.873 1.00 49.82 191 ASN A CA 1
ATOM 4079 C C . ASN C 1 127 ? 35.906 10.197 -1.071 1.00 53.04 191 ASN A C 1
ATOM 4080 O O . ASN C 1 127 ? 35.467 9.118 -1.485 1.00 58.77 191 ASN A O 1
ATOM 4085 N N . ILE C 1 128 ? 36.576 10.297 0.075 1.00 51.48 192 ILE A N 1
ATOM 4086 C CA . ILE C 1 128 ? 36.894 9.124 0.880 1.00 49.59 192 ILE A CA 1
ATOM 4087 C C . ILE C 1 128 ? 35.749 8.804 1.834 1.00 50.88 192 ILE A C 1
ATOM 4088 O O . ILE C 1 128 ? 35.182 7.707 1.790 1.00 56.23 192 ILE A O 1
ATOM 4093 N N . LEU C 1 129 ? 35.393 9.763 2.692 1.00 47.47 193 LEU A N 1
ATOM 4094 C CA . LEU C 1 129 ? 34.515 9.461 3.819 1.00 43.46 193 LEU A CA 1
ATOM 4095 C C . LEU C 1 129 ? 33.102 9.104 3.368 1.00 47.74 193 LEU A C 1
ATOM 4096 O O . LEU C 1 129 ? 32.463 8.229 3.965 1.00 49.83 193 LEU A O 1
ATOM 4101 N N . THR C 1 130 ? 32.589 9.764 2.330 1.00 47.78 194 THR A N 1
ATOM 4102 C CA . THR C 1 130 ? 31.257 9.426 1.840 1.00 44.12 194 THR A CA 1
ATOM 4103 C C . THR C 1 130 ? 31.245 8.161 0.992 1.00 42.33 194 THR A C 1
ATOM 4104 O O . THR C 1 130 ? 30.168 7.728 0.568 1.00 46.68 194 THR A O 1
ATOM 4108 N N . ASN C 1 131 ? 32.407 7.561 0.734 1.00 37.94 195 ASN A N 1
ATOM 4109 C CA . ASN C 1 131 ? 32.506 6.334 -0.045 1.00 41.82 195 ASN A CA 1
ATOM 4110 C C . ASN C 1 131 ? 33.149 5.213 0.764 1.00 47.67 195 ASN A C 1
ATOM 4111 O O . ASN C 1 131 ? 33.805 4.330 0.209 1.00 49.32 195 ASN A O 1
ATOM 4116 N N . ARG C 1 132 ? 32.974 5.251 2.081 1.00 47.36 196 ARG A N 1
ATOM 4117 C CA . ARG C 1 132 ? 33.374 4.171 2.967 1.00 42.69 196 ARG A CA 1
ATOM 4118 C C . ARG C 1 132 ? 32.202 3.827 3.873 1.00 41.74 196 ARG A C 1
ATOM 4119 O O . ARG C 1 132 ? 31.352 4.674 4.160 1.00 46.83 196 ARG A O 1
ATOM 4127 N N . SER C 1 133 ? 32.155 2.573 4.312 1.00 40.22 197 SER A N 1
ATOM 4128 C CA . SER C 1 133 ? 31.115 2.159 5.237 1.00 38.30 197 SER A CA 1
ATOM 4129 C C . SER C 1 133 ? 31.360 2.768 6.614 1.00 44.13 197 SER A C 1
ATOM 4130 O O . SER C 1 133 ? 32.449 3.262 6.921 1.00 44.06 197 SER A O 1
ATOM 4133 N N . ASN C 1 134 ? 30.322 2.725 7.453 1.00 46.31 198 ASN A N 1
ATOM 4134 C CA . ASN C 1 134 ? 30.449 3.254 8.806 1.00 41.39 198 ASN A CA 1
ATOM 4135 C C . ASN C 1 134 ? 31.537 2.521 9.583 1.00 44.25 198 ASN A C 1
ATOM 4136 O O . ASN C 1 134 ? 32.319 3.146 10.308 1.00 49.45 198 ASN A O 1
ATOM 4141 N N . GLU C 1 135 ? 31.610 1.194 9.436 1.00 40.93 199 GLU A N 1
ATOM 4142 C CA . GLU C 1 135 ? 32.679 0.442 10.087 1.00 46.82 199 GLU A CA 1
ATOM 4143 C C . GLU C 1 135 ? 34.047 0.909 9.612 1.00 46.11 199 GLU A C 1
ATOM 4144 O O . GLU C 1 135 ? 34.974 1.064 10.416 1.00 47.09 199 GLU A O 1
ATOM 4150 N N . GLN C 1 136 ? 34.193 1.140 8.306 1.00 44.00 200 GLN A N 1
ATOM 4151 C CA . GLN C 1 136 ? 35.474 1.592 7.777 1.00 40.54 200 GLN A CA 1
ATOM 4152 C C . GLN C 1 136 ? 35.823 2.984 8.287 1.00 41.06 200 GLN A C 1
ATOM 4153 O O . GLN C 1 136 ? 36.987 3.260 8.597 1.00 46.93 200 GLN A O 1
ATOM 4159 N N . ARG C 1 137 ? 34.830 3.872 8.387 1.00 39.02 201 ARG A N 1
ATOM 4160 C CA . ARG C 1 137 ? 35.085 5.194 8.952 1.00 41.35 201 ARG A CA 1
ATOM 4161 C C . ARG C 1 137 ? 35.570 5.090 10.393 1.00 43.00 201 ARG A C 1
ATOM 4162 O O . ARG C 1 137 ? 36.418 5.879 10.827 1.00 41.08 201 ARG A O 1
ATOM 4170 N N . GLN C 1 138 ? 35.041 4.126 11.153 1.00 41.85 202 GLN A N 1
ATOM 4171 C CA . GLN C 1 138 ? 35.532 3.914 12.511 1.00 45.55 202 GLN A CA 1
ATOM 4172 C C . GLN C 1 138 ? 36.997 3.495 12.502 1.00 46.20 202 GLN A C 1
ATOM 4173 O O . GLN C 1 138 ? 37.789 3.960 13.330 1.00 49.12 202 GLN A O 1
ATOM 4179 N N . ASP C 1 139 ? 37.378 2.624 11.564 1.00 48.83 203 ASP A N 1
ATOM 4180 C CA . ASP C 1 139 ? 38.776 2.217 11.457 1.00 53.81 203 ASP A CA 1
ATOM 4181 C C . ASP C 1 139 ? 39.653 3.369 10.981 1.00 51.76 203 ASP A C 1
ATOM 4182 O O . ASP C 1 139 ? 40.807 3.494 11.408 1.00 57.06 203 ASP A O 1
ATOM 4187 N N . ILE C 1 140 ? 39.126 4.218 10.097 1.00 47.84 204 ILE A N 1
ATOM 4188 C CA . ILE C 1 140 ? 39.885 5.375 9.634 1.00 46.42 204 ILE A CA 1
ATOM 4189 C C . ILE C 1 140 ? 40.097 6.363 10.775 1.00 43.41 204 ILE A C 1
ATOM 4190 O O . ILE C 1 140 ? 41.205 6.871 10.981 1.00 44.42 204 ILE A O 1
ATOM 4195 N N . ALA C 1 141 ? 39.036 6.647 11.537 1.00 48.84 205 ALA A N 1
ATOM 4196 C CA . ALA C 1 141 ? 39.162 7.552 12.675 1.00 47.36 205 ALA A CA 1
ATOM 4197 C C . ALA C 1 141 ? 40.138 7.016 13.713 1.00 50.31 205 ALA A C 1
ATOM 4198 O O . ALA C 1 141 ? 40.827 7.797 14.380 1.00 50.57 205 ALA A O 1
ATOM 4200 N N . PHE C 1 142 ? 40.216 5.693 13.862 1.00 49.09 206 PHE A N 1
ATOM 4201 C CA . PHE C 1 142 ? 41.179 5.112 14.789 1.00 49.20 206 PHE A CA 1
ATOM 4202 C C . PHE C 1 142 ? 42.599 5.247 14.255 1.00 53.27 206 PHE A C 1
ATOM 4203 O O . PHE C 1 142 ? 43.514 5.642 14.987 1.00 63.89 206 PHE A O 1
ATOM 4211 N N . ALA C 1 143 ? 42.801 4.919 12.976 1.00 47.86 207 ALA A N 1
ATOM 4212 C CA . ALA C 1 143 ? 44.134 5.020 12.391 1.00 45.01 207 ALA A CA 1
ATOM 4213 C C . ALA C 1 143 ? 44.613 6.464 12.328 1.00 45.41 207 ALA A C 1
ATOM 4214 O O . ALA C 1 143 ? 45.819 6.719 12.422 1.00 53.09 207 ALA A O 1
ATOM 4216 N N . TYR C 1 144 ? 43.691 7.418 12.173 1.00 47.20 208 TYR A N 1
ATOM 4217 C CA . TYR C 1 144 ? 44.083 8.822 12.133 1.00 48.38 208 TYR A CA 1
ATOM 4218 C C . TYR C 1 144 ? 44.647 9.276 13.474 1.00 52.98 208 TYR A C 1
ATOM 4219 O O . TYR C 1 144 ? 45.671 9.967 13.521 1.00 56.99 208 TYR A O 1
ATOM 4228 N N . GLN C 1 145 ? 43.992 8.902 14.575 1.00 53.99 209 GLN A N 1
ATOM 4229 C CA . GLN C 1 145 ? 44.453 9.354 15.882 1.00 53.32 209 GLN A CA 1
ATOM 4230 C C . GLN C 1 145 ? 45.714 8.622 16.319 1.00 53.58 209 GLN A C 1
ATOM 4231 O O . GLN C 1 145 ? 46.536 9.193 17.044 1.00 58.97 209 GLN A O 1
ATOM 4237 N N . ARG C 1 146 ? 45.894 7.370 15.892 1.00 53.48 210 ARG A N 1
ATOM 4238 C CA . ARG C 1 146 ? 47.118 6.653 16.238 1.00 54.11 210 ARG A CA 1
ATOM 4239 C C . ARG C 1 146 ? 48.339 7.312 15.609 1.00 58.20 210 ARG A C 1
ATOM 4240 O O . ARG C 1 146 ? 49.416 7.353 16.215 1.00 60.20 210 ARG A O 1
ATOM 4248 N N . ARG C 1 147 ? 48.185 7.850 14.398 1.00 61.36 211 ARG A N 1
ATOM 4249 C CA . ARG C 1 147 ? 49.308 8.469 13.703 1.00 71.11 211 ARG A CA 1
ATOM 4250 C C . ARG C 1 147 ? 49.494 9.925 14.116 1.00 70.56 211 ARG A C 1
ATOM 4251 O O . ARG C 1 147 ? 50.585 10.325 14.536 1.00 74.76 211 ARG A O 1
ATOM 4259 N N . THR C 1 148 ? 48.438 10.733 14.006 1.00 66.13 212 THR A N 1
ATOM 4260 C CA . THR C 1 148 ? 48.561 12.167 14.241 1.00 64.58 212 THR A CA 1
ATOM 4261 C C . THR C 1 148 ? 48.471 12.546 15.714 1.00 66.96 212 THR A C 1
ATOM 4262 O O . THR C 1 148 ? 48.843 13.670 16.068 1.00 70.13 212 THR A O 1
ATOM 4266 N N . LYS C 1 149 ? 47.987 11.641 16.568 1.00 64.18 213 LYS A N 1
ATOM 4267 C CA . LYS C 1 149 ? 47.743 11.883 17.989 1.00 65.90 213 LYS A CA 1
ATOM 4268 C C . LYS C 1 149 ? 46.647 12.916 18.231 1.00 68.98 213 LYS A C 1
ATOM 4269 O O . LYS C 1 149 ? 46.596 13.524 19.306 1.00 71.81 213 LYS A O 1
ATOM 4275 N N . LYS C 1 150 ? 45.758 13.123 17.260 1.00 68.65 214 LYS A N 1
ATOM 4276 C CA . LYS C 1 150 ? 44.627 14.029 17.407 1.00 70.90 214 LYS A CA 1
ATOM 4277 C C . LYS C 1 150 ? 43.365 13.358 16.885 1.00 61.91 214 LYS A C 1
ATOM 4278 O O . LYS C 1 150 ? 43.411 12.604 15.908 1.00 61.68 214 LYS A O 1
ATOM 4284 N N . GLU C 1 151 ? 42.242 13.631 17.546 1.00 58.46 215 GLU A N 1
ATOM 4285 C CA . GLU C 1 151 ? 40.964 13.068 17.132 1.00 50.74 215 GLU A CA 1
ATOM 4286 C C . GLU C 1 151 ? 40.594 13.555 15.736 1.00 50.29 215 GLU A C 1
ATOM 4287 O O . GLU C 1 151 ? 40.715 14.744 15.427 1.00 53.53 215 GLU A O 1
ATOM 4293 N N . LEU C 1 152 ? 40.139 12.627 14.890 1.00 48.44 216 LEU A N 1
ATOM 4294 C CA . LEU C 1 152 ? 39.798 12.984 13.516 1.00 49.06 216 LEU A CA 1
ATOM 4295 C C . LEU C 1 152 ? 38.593 13.916 13.464 1.00 50.15 216 LEU A C 1
ATOM 4296 O O . LEU C 1 152 ? 38.578 14.874 12.682 1.00 48.75 216 LEU A O 1
ATOM 4301 N N . ALA C 1 153 ? 37.574 13.656 14.287 1.00 46.15 217 ALA A N 1
ATOM 4302 C CA . ALA C 1 153 ? 36.3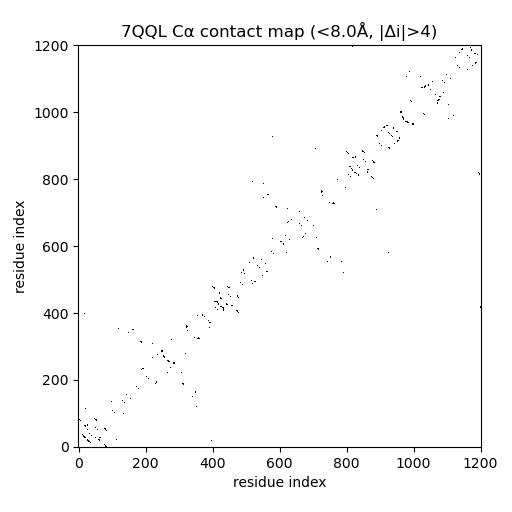81 14.496 14.266 1.00 48.80 217 ALA A CA 1
ATOM 4303 C C . ALA C 1 153 ? 36.702 15.925 14.687 1.00 53.71 217 ALA A C 1
ATOM 4304 O O . ALA C 1 153 ? 36.129 16.881 14.151 1.00 58.38 217 ALA A O 1
ATOM 4306 N N . SER C 1 154 ? 37.619 16.092 15.643 1.00 51.78 218 SER A N 1
ATOM 4307 C CA . SER C 1 154 ? 38.012 17.434 16.060 1.00 55.54 218 SER A CA 1
ATOM 4308 C C . SER C 1 154 ? 38.812 18.135 14.971 1.00 52.60 218 SER A C 1
ATOM 4309 O O . SER C 1 154 ? 38.617 19.330 14.721 1.00 55.74 218 SER A O 1
ATOM 4312 N N . ALA C 1 155 ? 39.719 17.408 14.315 1.00 45.36 219 ALA A N 1
ATOM 4313 C CA . ALA C 1 155 ? 40.502 18.005 13.240 1.00 53.62 219 ALA A CA 1
ATOM 4314 C C . ALA C 1 155 ? 39.625 18.386 12.055 1.00 50.40 219 ALA A C 1
ATOM 4315 O O . ALA C 1 155 ? 39.914 19.369 11.363 1.00 52.05 219 ALA A O 1
ATOM 4317 N N . LEU C 1 156 ? 38.553 17.630 11.807 1.00 52.29 220 LEU A N 1
ATOM 4318 C CA . LEU C 1 156 ? 37.653 17.960 10.708 1.00 48.15 220 LEU A CA 1
ATOM 4319 C C . LEU C 1 156 ? 36.688 19.077 11.089 1.00 52.43 220 LEU A C 1
ATOM 4320 O O . LEU C 1 156 ? 36.337 19.910 10.246 1.00 52.74 220 LEU A O 1
ATOM 4325 N N . LYS C 1 157 ? 36.251 19.111 12.352 1.00 53.40 221 LYS A N 1
ATOM 4326 C CA . LYS C 1 157 ? 35.378 20.191 12.801 1.00 51.93 221 LYS A CA 1
ATOM 4327 C C . LYS C 1 157 ? 36.055 21.547 12.655 1.00 57.06 221 LYS A C 1
ATOM 4328 O O . LYS C 1 157 ? 35.381 22.557 12.419 1.00 60.94 221 LYS A O 1
ATOM 4334 N N . SER C 1 158 ? 37.383 21.588 12.776 1.00 57.78 222 SER A N 1
ATOM 4335 C CA . SER C 1 158 ? 38.112 22.839 12.605 1.00 60.27 222 SER A CA 1
ATOM 4336 C C . SER C 1 158 ? 38.432 23.123 11.142 1.00 61.55 222 SER A C 1
ATOM 4337 O O . SER C 1 158 ? 38.510 24.292 10.747 1.00 61.82 222 SER A O 1
ATOM 4340 N N . ALA C 1 159 ? 38.615 22.082 10.328 1.00 59.44 223 ALA A N 1
ATOM 4341 C CA . ALA C 1 159 ? 38.976 22.257 8.927 1.00 51.93 223 ALA A CA 1
ATOM 4342 C C . ALA C 1 159 ? 37.775 22.457 8.013 1.00 51.75 223 ALA A C 1
ATOM 4343 O O . ALA C 1 159 ? 37.943 22.966 6.899 1.00 56.71 223 ALA A O 1
ATOM 4345 N N . LEU C 1 160 ? 36.580 22.072 8.443 1.00 48.05 224 LEU A N 1
ATOM 4346 C CA . LEU C 1 160 ? 35.374 22.208 7.641 1.00 47.20 224 LEU A CA 1
ATOM 4347 C C . LEU C 1 160 ? 34.448 23.245 8.267 1.00 52.11 224 LEU A C 1
ATOM 4348 O O . LEU C 1 160 ? 34.717 23.791 9.341 1.00 59.45 224 LEU A O 1
ATOM 4353 N N . SER C 1 161 ? 33.343 23.513 7.576 1.00 51.72 225 SER A N 1
ATOM 4354 C CA . SER C 1 161 ? 32.345 24.459 8.055 1.00 51.27 225 SER A CA 1
ATOM 4355 C C . SER C 1 161 ? 31.036 24.200 7.323 1.00 55.19 225 SER A C 1
ATOM 4356 O O . SER C 1 161 ? 30.966 23.390 6.396 1.00 57.92 225 SER A O 1
ATOM 4359 N N . GLY C 1 162 ? 29.995 24.903 7.760 1.00 53.28 226 GLY A N 1
ATOM 4360 C CA . GLY C 1 162 ? 28.702 24.851 7.120 1.00 43.66 226 GLY A CA 1
ATOM 4361 C C . GLY C 1 162 ? 28.081 23.462 7.145 1.00 49.13 226 GLY A C 1
ATOM 4362 O O . GLY C 1 162 ? 28.365 22.625 8.004 1.00 56.86 226 GLY A O 1
ATOM 4363 N N . HIS C 1 163 ? 27.209 23.230 6.161 1.00 47.48 227 HIS A N 1
ATOM 4364 C CA . HIS C 1 163 ? 26.509 21.954 6.079 1.00 45.89 227 HIS A CA 1
ATOM 4365 C C . HIS C 1 163 ? 27.462 20.807 5.765 1.00 44.60 227 HIS A C 1
ATOM 4366 O O . HIS C 1 163 ? 27.193 19.661 6.144 1.00 43.53 227 HIS A O 1
ATOM 4373 N N . LEU C 1 164 ? 28.570 21.091 5.076 1.00 46.97 228 LEU A N 1
ATOM 4374 C CA . LEU C 1 164 ? 29.566 20.055 4.821 1.00 43.88 228 LEU A CA 1
ATOM 4375 C C . LEU C 1 164 ? 30.133 19.507 6.124 1.00 44.94 228 LEU A C 1
AT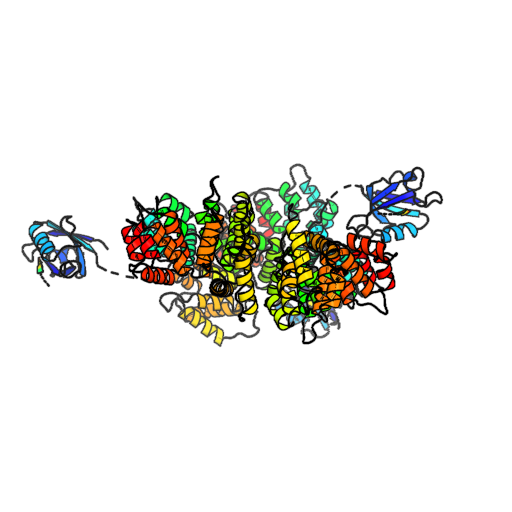OM 4376 O O . LEU C 1 164 ? 30.324 18.293 6.266 1.00 46.71 228 LEU A O 1
ATOM 4381 N N . GLU C 1 165 ? 30.408 20.388 7.089 1.00 46.87 229 GLU A N 1
ATOM 4382 C CA . GLU C 1 165 ? 30.861 19.931 8.399 1.00 45.72 229 GLU A CA 1
ATOM 4383 C C . GLU C 1 165 ? 29.810 19.056 9.066 1.00 44.23 229 GLU A C 1
ATOM 4384 O O . GLU C 1 165 ? 30.140 18.042 9.693 1.00 48.29 229 GLU A O 1
ATOM 4390 N N . THR C 1 166 ? 28.535 19.430 8.937 1.00 43.90 230 THR A N 1
ATOM 4391 C CA . THR C 1 166 ? 27.465 18.657 9.559 1.00 38.72 230 THR A CA 1
ATOM 4392 C C . THR C 1 166 ? 27.377 17.258 8.964 1.00 41.21 230 THR A C 1
ATOM 4393 O O . THR C 1 166 ? 27.158 16.279 9.689 1.00 47.20 230 THR A O 1
ATOM 4397 N N . VAL C 1 167 ? 27.556 17.142 7.647 1.00 41.83 231 VAL A N 1
ATOM 4398 C CA . VAL C 1 167 ? 27.486 15.838 6.995 1.00 42.96 231 VAL A CA 1
ATOM 4399 C C . VAL C 1 167 ? 28.651 14.959 7.432 1.00 43.93 231 VAL A C 1
ATOM 4400 O O . VAL C 1 167 ? 28.463 13.808 7.838 1.00 42.86 231 VAL A O 1
ATOM 4404 N N . ILE C 1 168 ? 29.872 15.493 7.361 1.00 44.74 232 ILE A N 1
ATOM 4405 C CA . ILE C 1 168 ? 31.059 14.685 7.627 1.00 38.99 232 ILE A CA 1
ATOM 4406 C C . ILE C 1 168 ? 31.101 14.255 9.089 1.00 41.68 232 ILE A C 1
ATOM 4407 O O . ILE C 1 168 ? 31.368 13.089 9.401 1.00 45.51 232 ILE A O 1
ATOM 4412 N N . LEU C 1 169 ? 30.833 15.188 10.009 1.00 40.24 233 LEU A N 1
ATOM 4413 C CA . LEU C 1 169 ? 30.820 14.834 11.426 1.00 43.43 233 LEU A CA 1
ATOM 4414 C C . LEU C 1 169 ? 29.728 13.821 11.740 1.00 46.45 233 LEU A C 1
ATOM 4415 O O . LEU C 1 169 ? 29.912 12.961 12.609 1.00 53.30 233 LEU A O 1
ATOM 4420 N N . GLY C 1 170 ? 28.591 13.900 11.046 1.00 44.74 234 GLY A N 1
ATOM 4421 C CA . GLY C 1 170 ? 27.544 12.915 11.249 1.00 41.77 234 GLY A CA 1
ATOM 4422 C C . GLY C 1 170 ? 27.906 11.543 10.719 1.00 46.60 234 GLY A C 1
ATOM 4423 O O . GLY C 1 170 ? 27.466 10.528 11.266 1.00 45.86 234 GLY A O 1
ATOM 4424 N N . LEU C 1 171 ? 28.708 11.489 9.652 1.00 46.40 235 LEU A N 1
ATOM 4425 C CA . LEU C 1 171 ? 29.135 10.208 9.102 1.00 44.11 235 LEU A CA 1
ATOM 4426 C C . LEU C 1 171 ? 30.142 9.500 9.996 1.00 47.66 235 LEU A C 1
ATOM 4427 O O . LEU C 1 171 ? 30.271 8.274 9.913 1.00 52.14 235 LEU A O 1
ATOM 4432 N N . LEU C 1 172 ? 30.858 10.242 10.845 1.00 50.75 236 LEU A N 1
ATOM 4433 C CA . LEU C 1 172 ? 31.878 9.650 11.701 1.00 46.66 236 LEU A CA 1
ATOM 4434 C C . LEU C 1 172 ? 31.291 8.947 12.917 1.00 47.33 236 LEU A C 1
ATOM 4435 O O . LEU C 1 172 ? 31.980 8.128 13.535 1.00 51.47 236 LEU A O 1
ATOM 4440 N N . LYS C 1 173 ? 30.048 9.250 13.277 1.00 41.77 237 LYS A N 1
ATOM 4441 C CA . LYS C 1 173 ? 29.392 8.569 14.381 1.00 37.90 237 LYS A CA 1
ATOM 4442 C C . LYS C 1 173 ? 28.831 7.229 13.922 1.00 37.57 237 LYS A C 1
ATOM 4443 O O . LYS C 1 173 ? 28.457 7.053 12.759 1.00 43.36 237 LYS A O 1
ATOM 4449 N N . THR C 1 174 ? 28.771 6.278 14.850 1.00 39.89 238 THR A N 1
ATOM 4450 C CA . THR C 1 174 ? 28.059 5.043 14.585 1.00 45.49 238 THR A CA 1
ATOM 4451 C C . THR C 1 174 ? 26.567 5.340 14.437 1.00 44.80 238 THR A C 1
ATOM 4452 O O . THR C 1 174 ? 26.090 6.387 14.881 1.00 45.97 238 THR A O 1
ATOM 4456 N N . PRO C 1 175 ? 25.814 4.443 13.790 1.00 46.58 239 PRO A N 1
ATOM 4457 C CA . PRO C 1 175 ? 24.365 4.676 13.653 1.00 36.61 239 PRO A CA 1
ATOM 4458 C C . PRO C 1 175 ? 23.662 4.976 14.968 1.00 42.70 239 PRO A C 1
ATOM 4459 O O . PRO C 1 175 ? 22.787 5.851 15.010 1.00 46.98 239 PRO A O 1
ATOM 4463 N N . ALA C 1 176 ? 24.032 4.285 16.048 1.00 44.40 240 ALA A N 1
ATOM 4464 C CA . ALA C 1 176 ? 23.443 4.572 17.352 1.00 40.36 240 ALA A CA 1
ATOM 4465 C C . ALA C 1 176 ? 23.884 5.935 17.869 1.00 41.63 240 ALA A C 1
ATOM 4466 O O . ALA C 1 176 ? 23.058 6.727 18.338 1.00 43.13 240 ALA A O 1
ATOM 4468 N N . GLN C 1 177 ? 25.188 6.221 17.803 1.00 37.15 241 GLN A N 1
ATOM 4469 C CA . GLN C 1 177 ? 25.690 7.512 18.265 1.00 42.62 241 GLN A CA 1
ATOM 4470 C C . GLN C 1 177 ? 25.046 8.661 17.502 1.00 43.42 241 GLN A C 1
ATOM 4471 O O . GLN C 1 177 ? 24.704 9.694 18.091 1.00 44.83 241 GLN A O 1
ATOM 4477 N N . TYR C 1 178 ? 24.874 8.500 16.190 1.00 42.63 242 TYR A N 1
ATOM 4478 C CA . TYR C 1 178 ? 24.259 9.553 15.394 1.00 40.32 242 TYR A CA 1
ATOM 4479 C C . TYR C 1 178 ? 22.805 9.764 15.798 1.00 42.11 242 TYR A C 1
ATOM 4480 O O . TYR C 1 178 ? 22.380 10.896 16.058 1.00 43.78 242 TYR A O 1
ATOM 4489 N N . ASP C 1 179 ? 22.029 8.679 15.870 1.00 34.55 243 ASP A N 1
ATOM 4490 C CA . ASP C 1 179 ? 20.621 8.803 16.232 1.00 31.30 243 ASP A CA 1
ATOM 4491 C C . ASP C 1 179 ? 20.457 9.319 17.656 1.00 37.76 243 ASP A C 1
ATOM 4492 O O . ASP C 1 179 ? 19.555 10.119 17.932 1.00 41.28 243 ASP A O 1
ATOM 4497 N N . ALA C 1 180 ? 21.322 8.880 18.574 1.00 29.92 244 ALA A N 1
ATOM 4498 C CA . ALA C 1 180 ? 21.236 9.357 19.951 1.00 36.92 244 ALA A CA 1
ATOM 4499 C C . ALA C 1 180 ? 21.558 10.843 20.044 1.00 40.08 244 ALA A C 1
ATOM 4500 O O . ALA C 1 180 ? 20.885 11.584 20.771 1.00 42.34 244 ALA A O 1
ATOM 4502 N N . SER C 1 181 ? 22.580 11.298 19.315 1.00 42.93 245 SER A N 1
ATOM 4503 C CA . SER C 1 181 ? 22.944 12.712 19.357 1.00 46.14 245 SER A CA 1
ATOM 4504 C C . SER C 1 181 ? 21.879 13.580 18.696 1.00 46.38 245 SER A C 1
ATOM 4505 O O . SER C 1 181 ? 21.617 14.701 19.148 1.00 45.45 245 SER A O 1
ATOM 4508 N N . GLU C 1 182 ? 21.254 13.085 17.624 1.00 43.83 246 GLU A N 1
ATOM 4509 C CA . GLU C 1 182 ? 20.152 13.821 17.012 1.00 47.67 246 GLU A CA 1
ATOM 4510 C C . GLU C 1 182 ? 18.954 13.899 17.950 1.00 45.73 246 GLU A C 1
ATOM 4511 O O . GLU C 1 182 ? 18.282 14.934 18.022 1.00 43.73 246 GLU A O 1
ATOM 4517 N N . LEU C 1 183 ? 18.675 12.817 18.680 1.00 43.26 247 LEU A N 1
ATOM 4518 C CA . LEU C 1 183 ? 17.588 12.844 19.654 1.00 40.71 247 LEU A CA 1
ATOM 4519 C C . LEU C 1 183 ? 17.905 13.787 20.806 1.00 41.99 247 LEU A C 1
ATOM 4520 O O . LEU C 1 183 ? 17.038 14.552 21.247 1.00 51.69 247 LEU A O 1
ATOM 4525 N N . LYS C 1 184 ? 19.143 13.751 21.303 1.00 43.02 248 LYS A N 1
ATOM 4526 C CA . LYS C 1 184 ? 19.519 14.621 22.413 1.00 46.60 248 LYS A CA 1
ATOM 4527 C C . LYS C 1 184 ? 19.462 16.089 22.011 1.00 45.33 248 LYS A C 1
ATOM 4528 O O . LYS C 1 184 ? 18.966 16.929 22.770 1.00 46.64 248 LYS A O 1
ATOM 4534 N N . ALA C 1 185 ? 19.957 16.417 20.815 1.00 48.12 249 ALA A N 1
ATOM 4535 C CA . ALA C 1 185 ? 19.972 17.804 20.367 1.00 44.08 249 ALA A CA 1
ATOM 4536 C C . ALA C 1 185 ? 18.575 18.356 20.127 1.00 42.37 249 ALA A C 1
ATOM 4537 O O . ALA C 1 185 ? 18.412 19.577 20.042 1.00 46.96 249 ALA A O 1
ATOM 4539 N N . SER C 1 186 ? 17.569 17.494 20.014 1.00 40.25 250 SER A N 1
ATOM 4540 C CA . SER C 1 186 ? 16.196 17.936 19.821 1.00 46.74 250 SER A CA 1
ATOM 4541 C C . SER C 1 186 ? 15.421 18.069 21.126 1.00 50.61 250 SER A C 1
ATOM 4542 O O . SER C 1 186 ? 14.266 18.503 21.097 1.00 53.45 250 SER A O 1
ATOM 4545 N N . MET C 1 187 ? 16.022 17.715 22.261 1.00 51.24 251 MET A N 1
ATOM 4546 C CA . MET C 1 187 ? 15.380 17.867 23.567 1.00 51.80 251 MET A CA 1
ATOM 4547 C C . MET C 1 187 ? 15.558 19.310 24.022 1.00 54.56 251 MET A C 1
ATOM 4548 O O . MET C 1 187 ? 16.625 19.694 24.507 1.00 57.49 251 MET A O 1
ATOM 4553 N N . LYS C 1 188 ? 14.507 20.118 23.876 1.00 49.44 252 LYS A N 1
ATOM 4554 C CA . LYS C 1 188 ? 14.579 21.540 24.192 1.00 45.90 252 LYS A CA 1
ATOM 4555 C C . LYS C 1 188 ? 13.381 21.995 25.020 1.00 49.84 252 LYS A C 1
ATOM 4556 O O . LYS C 1 188 ? 12.923 23.133 24.886 1.00 56.72 252 LYS A O 1
ATOM 4562 N N . GLY C 1 189 ? 12.871 21.125 25.887 1.00 46.28 253 GLY A N 1
ATOM 4563 C CA . GLY C 1 189 ? 11.741 21.505 26.723 1.00 48.81 253 GLY A CA 1
ATOM 4564 C C . GLY C 1 189 ? 10.487 21.679 25.890 1.00 50.06 253 GLY A C 1
ATOM 4565 O O . GLY C 1 189 ? 10.118 20.809 25.094 1.00 48.10 253 GLY A O 1
ATOM 4566 N N . LEU C 1 190 ? 9.813 22.818 26.074 1.00 53.34 254 LEU A N 1
ATOM 4567 C CA . LEU C 1 190 ? 8.657 23.137 25.245 1.00 56.45 254 LEU A CA 1
ATOM 4568 C C . LEU C 1 190 ? 9.053 23.469 23.812 1.00 53.94 254 LEU A C 1
ATOM 4569 O O . LEU C 1 190 ? 8.205 23.402 22.916 1.00 50.88 254 LEU A O 1
ATOM 4574 N N . GLY C 1 191 ? 10.315 23.821 23.576 1.00 47.87 255 GLY A N 1
ATOM 4575 C CA . GLY C 1 191 ? 10.796 24.077 22.234 1.00 44.44 255 GLY A CA 1
ATOM 4576 C C . GLY C 1 191 ? 11.391 22.839 21.595 1.00 48.39 255 GLY A C 1
ATOM 4577 O O . GLY C 1 191 ? 12.202 22.935 20.670 1.00 52.92 255 GLY A O 1
ATOM 4578 N N . THR C 1 192 ? 10.986 21.672 22.092 1.00 48.18 256 THR A N 1
ATOM 4579 C CA . THR C 1 192 ? 11.498 20.405 21.587 1.00 46.87 256 THR A CA 1
ATOM 4580 C C . THR C 1 192 ? 11.196 20.250 20.101 1.00 46.88 256 THR A C 1
ATOM 4581 O O . THR C 1 192 ? 10.099 20.570 19.635 1.00 53.58 256 THR A O 1
ATOM 4585 N N . ASP C 1 193 ? 12.188 19.769 19.353 1.00 47.51 257 ASP A N 1
ATOM 4586 C CA . ASP C 1 193 ? 12.023 19.460 17.933 1.00 47.91 257 ASP A CA 1
ATOM 4587 C C . ASP C 1 193 ? 11.295 18.125 17.834 1.00 49.51 257 ASP A C 1
ATOM 4588 O O . ASP C 1 193 ? 11.910 17.060 17.762 1.00 50.15 257 ASP A O 1
ATOM 4593 N N . GLU C 1 194 ? 9.960 18.185 17.830 1.00 51.09 258 GLU A N 1
ATOM 4594 C CA . GLU C 1 194 ? 9.172 16.958 17.840 1.00 51.65 258 GLU A CA 1
ATOM 4595 C C . GLU C 1 194 ? 9.328 16.177 16.542 1.00 42.40 258 GLU A C 1
ATOM 4596 O O . GLU C 1 194 ? 9.286 14.942 16.560 1.00 40.23 258 GLU A O 1
ATOM 4602 N N . ASP C 1 195 ? 9.525 16.868 15.414 1.00 49.07 259 ASP A N 1
ATOM 4603 C CA . ASP C 1 195 ? 9.638 16.174 14.134 1.00 49.07 259 ASP A CA 1
ATOM 4604 C C . ASP C 1 195 ? 10.867 15.278 14.088 1.00 40.18 259 ASP A C 1
ATOM 4605 O O . ASP C 1 195 ? 10.827 14.203 13.478 1.00 46.94 259 ASP A O 1
ATOM 4610 N N . SER C 1 196 ? 11.964 15.695 14.725 1.00 38.23 260 SER A N 1
ATOM 4611 C CA . SER C 1 196 ? 13.152 14.848 14.772 1.00 43.92 260 SER A CA 1
ATOM 4612 C C . SER C 1 196 ? 12.931 13.643 15.678 1.00 43.72 260 SER A C 1
ATOM 4613 O O . SER C 1 196 ? 13.354 12.528 15.351 1.00 50.08 260 SER A O 1
ATOM 4616 N N . LEU C 1 197 ? 12.275 13.849 16.823 1.00 37.36 261 LEU A N 1
ATOM 4617 C CA . LEU C 1 197 ? 11.874 12.723 17.660 1.00 44.66 261 LEU A CA 1
ATOM 4618 C C . LEU C 1 197 ? 10.990 11.758 16.883 1.00 46.87 261 LEU A C 1
ATOM 4619 O O . LEU C 1 197 ? 11.196 10.541 16.916 1.00 43.59 261 LEU A O 1
ATOM 4624 N N . ILE C 1 198 ? 10.002 12.294 16.165 1.00 43.33 262 ILE A N 1
ATOM 4625 C CA . ILE C 1 198 ? 9.046 11.452 15.452 1.00 38.84 262 ILE A CA 1
ATOM 4626 C C . ILE C 1 198 ? 9.745 10.664 14.350 1.00 39.70 262 ILE A C 1
ATOM 4627 O O . ILE C 1 198 ? 9.544 9.452 14.209 1.00 45.02 262 ILE A O 1
ATOM 4632 N N . GLU C 1 199 ? 10.585 11.339 13.560 1.00 38.82 263 GLU A N 1
ATOM 4633 C CA . GLU C 1 199 ? 11.232 10.680 12.427 1.00 41.80 263 GLU A CA 1
ATOM 4634 C C . GLU C 1 199 ? 12.114 9.523 12.881 1.00 43.11 263 GLU A C 1
ATOM 4635 O O . GLU C 1 199 ? 12.158 8.473 12.229 1.00 44.11 263 GLU A O 1
ATOM 4641 N N . ILE C 1 200 ? 12.816 9.691 14.000 1.00 41.59 264 ILE A N 1
ATOM 4642 C CA . ILE C 1 200 ? 13.756 8.669 14.445 1.00 42.74 264 ILE A CA 1
ATOM 4643 C C . ILE C 1 200 ? 13.035 7.553 15.191 1.00 43.39 264 ILE A C 1
ATOM 4644 O O . ILE C 1 200 ? 13.230 6.368 14.899 1.00 50.89 264 ILE A O 1
ATOM 4649 N N . ILE C 1 201 ? 12.190 7.914 16.160 1.00 39.61 265 ILE A N 1
ATOM 4650 C CA . ILE C 1 201 ? 11.545 6.908 17.000 1.00 38.95 265 ILE A CA 1
ATOM 4651 C C . ILE C 1 201 ? 10.615 6.026 16.172 1.00 42.87 265 ILE A C 1
ATOM 4652 O O . ILE C 1 201 ? 10.536 4.810 16.387 1.00 41.84 265 ILE A O 1
ATOM 4657 N N . CYS C 1 202 ? 9.903 6.617 15.208 1.00 35.01 266 CYS A N 1
ATOM 4658 C CA . CYS C 1 202 ? 8.930 5.858 14.431 1.00 38.42 266 CYS A CA 1
ATOM 4659 C C . CYS C 1 202 ? 9.563 4.971 13.366 1.00 38.27 266 CYS A C 1
ATOM 4660 O O . CYS C 1 202 ? 8.944 3.981 12.960 1.00 46.03 266 CYS A O 1
ATOM 4663 N N . SER C 1 203 ? 10.769 5.292 12.902 1.00 39.12 267 SER A N 1
ATOM 4664 C CA . SER C 1 203 ? 11.360 4.589 11.771 1.00 40.05 267 SER A CA 1
ATOM 4665 C C . SER C 1 203 ? 12.415 3.562 12.166 1.00 39.46 267 SER A C 1
ATOM 4666 O O . SER C 1 203 ? 12.799 2.743 11.324 1.00 45.40 267 SER A O 1
ATOM 4669 N N . ARG C 1 204 ? 12.885 3.574 13.408 1.00 36.84 268 ARG A N 1
ATOM 4670 C CA . ARG C 1 204 ? 13.940 2.665 13.829 1.00 40.25 268 ARG A CA 1
ATOM 4671 C C . ARG C 1 204 ? 13.350 1.345 14.310 1.00 39.85 268 ARG A C 1
ATOM 4672 O O . ARG C 1 204 ? 12.233 1.293 14.834 1.00 39.40 268 ARG A O 1
ATOM 4680 N N . THR C 1 205 ? 14.113 0.271 14.119 1.00 38.22 269 THR A N 1
ATOM 4681 C CA . THR C 1 205 ? 13.668 -1.064 14.481 1.00 43.61 269 THR A CA 1
ATOM 4682 C C . THR C 1 205 ? 14.007 -1.360 15.941 1.00 44.04 269 THR A C 1
ATOM 4683 O O . THR C 1 205 ? 14.601 -0.543 16.649 1.00 52.70 269 THR A O 1
ATOM 4687 N N . ASN C 1 206 ? 13.615 -2.553 16.399 1.00 37.00 270 ASN A N 1
ATOM 4688 C CA . ASN C 1 206 ? 13.914 -2.967 17.767 1.00 39.29 270 ASN A CA 1
ATOM 4689 C C . ASN C 1 206 ? 15.414 -2.973 18.025 1.00 44.13 270 ASN A C 1
ATOM 4690 O O . ASN C 1 206 ? 15.887 -2.424 19.027 1.00 47.66 270 ASN A O 1
ATOM 4695 N N . GLN C 1 207 ? 16.180 -3.595 17.125 1.00 43.85 271 GLN A N 1
ATOM 4696 C CA . GLN C 1 207 ? 17.624 -3.691 17.309 1.00 44.33 271 GLN A CA 1
ATOM 4697 C C . GLN C 1 207 ? 18.267 -2.311 17.317 1.00 46.30 271 GLN A C 1
ATOM 4698 O O . GLN C 1 207 ? 19.197 -2.053 18.090 1.00 54.34 271 GLN A O 1
ATOM 4704 N N . GLU C 1 208 ? 17.776 -1.407 16.469 1.00 46.47 272 GLU A N 1
ATOM 4705 C CA . GLU C 1 208 ? 18.334 -0.060 16.426 1.00 48.30 272 GLU A CA 1
ATOM 4706 C C . GLU C 1 208 ? 17.970 0.729 17.678 1.00 49.91 272 GLU A C 1
ATOM 4707 O O . GLU C 1 208 ? 18.798 1.480 18.204 1.00 56.37 272 GLU A O 1
ATOM 4713 N N . LEU C 1 209 ? 16.743 0.562 18.178 1.00 42.55 273 LEU A N 1
ATOM 4714 C CA . LEU C 1 209 ? 16.326 1.300 19.367 1.00 42.46 273 LEU A CA 1
ATOM 4715 C C . LEU C 1 209 ? 16.985 0.762 20.632 1.00 46.63 273 LEU A C 1
ATOM 4716 O O . LEU C 1 209 ? 17.281 1.536 21.550 1.00 44.30 273 LEU A O 1
ATOM 4721 N N . GLN C 1 210 ? 17.217 -0.551 20.706 1.00 46.61 274 GLN A N 1
ATOM 4722 C CA . GLN C 1 210 ? 17.946 -1.102 21.844 1.00 51.58 274 GLN A CA 1
ATOM 4723 C C . GLN C 1 210 ? 19.376 -0.581 21.875 1.00 53.37 274 GLN A C 1
ATOM 4724 O O . GLN C 1 210 ? 19.935 -0.334 22.950 1.00 56.02 274 GLN A O 1
ATOM 4730 N N . GLU C 1 211 ? 19.981 -0.401 20.700 1.00 50.46 275 GLU A N 1
ATOM 4731 C CA . GLU C 1 211 ? 21.328 0.151 20.635 1.00 48.79 275 GLU A CA 1
ATOM 4732 C C . GLU C 1 211 ? 21.327 1.637 20.977 1.00 52.39 275 GLU A C 1
ATOM 4733 O O . GLU C 1 211 ? 22.262 2.135 21.615 1.00 46.04 275 GLU A O 1
ATOM 4739 N N . ILE C 1 212 ? 20.280 2.358 20.566 1.00 48.97 276 ILE A N 1
ATOM 4740 C CA . ILE C 1 212 ? 20.178 3.779 20.885 1.00 39.73 276 ILE A CA 1
ATOM 4741 C C . ILE C 1 212 ? 19.961 3.979 22.380 1.00 45.06 276 ILE A C 1
ATOM 4742 O O . ILE C 1 212 ? 20.549 4.880 22.989 1.00 47.85 276 ILE A O 1
ATOM 4747 N N . ASN C 1 213 ? 19.121 3.143 22.996 1.00 46.44 277 ASN A N 1
ATOM 4748 C CA . ASN C 1 213 ? 18.830 3.304 24.418 1.00 46.20 277 ASN A CA 1
ATOM 4749 C C . ASN C 1 213 ? 20.086 3.142 25.264 1.00 50.26 277 ASN A C 1
ATOM 4750 O O . ASN C 1 213 ? 20.279 3.867 26.247 1.00 48.82 277 ASN A O 1
ATOM 4755 N N . ARG C 1 214 ? 20.958 2.203 24.894 1.00 50.93 278 ARG A N 1
ATOM 4756 C CA . ARG C 1 214 ? 22.181 1.992 25.661 1.00 47.78 278 ARG A CA 1
ATOM 4757 C C . ARG C 1 214 ? 23.188 3.107 25.407 1.00 50.24 278 ARG A C 1
ATOM 4758 O O . ARG C 1 214 ? 23.792 3.638 26.346 1.00 56.91 278 ARG A O 1
ATOM 4766 N N . VAL C 1 215 ? 23.380 3.476 24.139 1.00 49.13 279 VAL A N 1
ATOM 4767 C CA . VAL C 1 215 ? 24.382 4.481 23.792 1.00 49.39 279 VAL A CA 1
ATOM 4768 C C . VAL C 1 215 ? 23.965 5.859 24.297 1.00 48.87 279 VAL A C 1
ATOM 4769 O O . VAL C 1 215 ? 24.805 6.659 24.725 1.00 50.20 279 VAL A O 1
ATOM 4773 N N . TYR C 1 216 ? 22.663 6.155 24.260 1.00 44.13 280 TYR A N 1
ATOM 4774 C CA . TYR C 1 216 ? 22.160 7.401 24.834 1.00 45.06 280 TYR A CA 1
ATOM 4775 C C . TYR C 1 216 ? 22.498 7.499 26.318 1.00 46.65 280 TYR A C 1
ATOM 4776 O O . TYR C 1 216 ? 22.899 8.563 26.805 1.00 43.73 280 TYR A O 1
ATOM 4785 N N . LYS C 1 217 ? 22.346 6.394 27.052 1.00 45.99 281 LYS A N 1
ATOM 4786 C CA . LYS C 1 217 ? 22.641 6.403 28.482 1.00 51.58 281 LYS A CA 1
ATOM 4787 C C . LYS C 1 217 ? 24.136 6.549 28.738 1.00 54.00 281 LYS A C 1
ATOM 4788 O O . LYS C 1 217 ? 24.545 7.198 29.707 1.00 54.33 281 LYS A O 1
ATOM 4794 N N . GLU C 1 218 ? 24.968 5.954 27.882 1.00 52.68 282 GLU A N 1
ATOM 4795 C CA . GLU C 1 218 ? 26.411 6.079 28.061 1.00 52.14 282 GLU A CA 1
ATOM 4796 C C . GLU C 1 218 ? 26.885 7.496 27.772 1.00 50.24 282 GLU A C 1
ATOM 4797 O O . GLU C 1 218 ? 27.740 8.029 28.488 1.00 52.57 282 GLU A O 1
ATOM 4803 N N . MET C 1 219 ? 26.336 8.121 26.728 1.00 49.10 283 MET A N 1
ATOM 4804 C CA . MET C 1 219 ? 26.811 9.428 26.287 1.00 46.79 283 MET A CA 1
ATOM 4805 C C . MET C 1 219 ? 26.348 10.550 27.209 1.00 49.35 283 MET A C 1
ATOM 4806 O O . MET C 1 219 ? 27.144 11.415 27.589 1.00 53.08 283 MET A O 1
ATOM 4811 N N . TYR C 1 220 ? 25.071 10.553 27.585 1.00 46.38 284 TYR A N 1
ATOM 4812 C CA . TYR C 1 220 ? 24.470 11.694 28.263 1.00 43.16 284 TYR A CA 1
ATOM 4813 C C . TYR C 1 220 ? 24.063 11.393 29.700 1.00 50.34 284 TYR A C 1
ATOM 4814 O O . TYR C 1 220 ? 23.389 12.219 30.325 1.00 50.99 284 TYR A O 1
ATOM 4823 N N . LYS C 1 221 ? 24.450 10.233 30.232 1.00 46.86 285 LYS A N 1
ATOM 4824 C CA . LYS C 1 221 ? 24.267 9.867 31.638 1.00 45.90 285 LYS A CA 1
ATOM 4825 C C . LYS C 1 221 ? 22.803 9.881 32.072 1.00 51.59 285 LYS A C 1
ATOM 4826 O O . LYS C 1 221 ? 22.510 9.908 33.271 1.00 54.58 285 LYS A O 1
ATOM 4832 N N . THR C 1 222 ? 21.871 9.859 31.124 1.00 55.64 286 THR A N 1
ATOM 4833 C CA . THR C 1 222 ? 20.456 9.783 31.451 1.00 55.64 286 THR A CA 1
ATOM 4834 C C . THR C 1 222 ? 19.756 8.957 30.383 1.00 53.21 286 THR A C 1
ATOM 4835 O O . THR C 1 222 ? 20.138 8.979 29.211 1.00 55.67 286 THR A O 1
ATOM 4839 N N . ASP C 1 223 ? 18.735 8.218 30.803 1.00 51.24 287 ASP A N 1
ATOM 4840 C CA . ASP C 1 223 ? 18.017 7.348 29.884 1.00 49.78 287 ASP A CA 1
ATOM 4841 C C . ASP C 1 223 ? 17.206 8.166 28.886 1.00 49.88 287 ASP A C 1
ATOM 4842 O O . ASP C 1 223 ? 16.723 9.260 29.189 1.00 55.01 287 ASP A O 1
ATOM 4847 N N . LEU C 1 224 ? 17.068 7.621 27.675 1.00 49.25 288 LEU A N 1
ATOM 4848 C CA . LEU C 1 224 ? 16.304 8.306 26.638 1.00 48.61 288 LEU A CA 1
ATOM 4849 C C . LEU C 1 224 ? 14.848 8.479 27.047 1.00 48.70 288 LEU A C 1
ATOM 4850 O O . LEU C 1 224 ? 14.237 9.517 26.768 1.00 47.94 288 LEU A O 1
ATOM 4855 N N . GLU C 1 225 ? 14.277 7.472 27.713 1.00 42.77 289 GLU A N 1
ATOM 4856 C CA . GLU C 1 225 ? 12.869 7.543 28.088 1.00 44.49 289 GLU A CA 1
ATOM 4857 C C . GLU C 1 225 ? 12.606 8.719 29.022 1.00 46.54 289 GLU A C 1
ATOM 4858 O O . GLU C 1 225 ? 11.555 9.364 28.940 1.00 50.76 289 GLU A O 1
ATOM 4864 N N . LYS C 1 226 ? 13.561 9.025 29.906 1.00 44.33 290 LYS A N 1
ATOM 4865 C CA . LYS C 1 226 ? 13.368 10.126 30.844 1.00 47.59 290 LYS A CA 1
ATOM 4866 C C . LYS C 1 226 ? 13.409 11.475 30.133 1.00 40.17 290 LYS A C 1
ATOM 4867 O O . LYS C 1 226 ? 12.623 12.372 30.454 1.00 43.19 290 LYS A O 1
ATOM 4873 N N . ASP C 1 227 ? 14.313 11.640 29.164 1.00 37.43 291 ASP A N 1
ATOM 4874 C CA . ASP C 1 227 ? 14.307 12.864 28.371 1.00 41.05 291 ASP A CA 1
ATOM 4875 C C . ASP C 1 227 ? 13.039 12.969 27.533 1.00 46.14 291 ASP A C 1
ATOM 4876 O O . ASP C 1 227 ? 12.496 14.065 27.358 1.00 51.36 291 ASP A O 1
ATOM 4881 N N . ILE C 1 228 ? 12.548 11.839 27.012 1.00 42.00 292 ILE A N 1
ATOM 4882 C CA . ILE C 1 228 ? 11.274 11.844 26.295 1.00 46.58 292 ILE A CA 1
ATOM 4883 C C . ILE C 1 228 ? 10.150 12.305 27.214 1.00 46.45 292 ILE A C 1
ATOM 4884 O O . ILE C 1 228 ? 9.302 13.117 26.826 1.00 52.68 292 ILE A O 1
ATOM 4889 N N . ILE C 1 229 ? 10.133 11.799 28.448 1.00 44.58 293 ILE A N 1
ATOM 4890 C CA . ILE C 1 229 ? 9.086 12.170 29.397 1.00 43.44 293 ILE A CA 1
ATOM 4891 C C . ILE C 1 229 ? 9.178 13.650 29.744 1.00 50.56 293 ILE A C 1
ATOM 4892 O O . ILE C 1 229 ? 8.157 14.336 29.880 1.00 57.27 293 ILE A O 1
ATOM 4897 N N . SER C 1 230 ? 10.398 14.174 29.868 1.00 54.50 294 SER A N 1
ATOM 4898 C CA . SER C 1 230 ? 10.598 15.570 30.235 1.00 47.84 294 SER A CA 1
ATOM 4899 C C . SER C 1 230 ? 10.360 16.538 29.083 1.00 46.80 294 SER A C 1
ATOM 4900 O O . SER C 1 230 ? 10.269 17.747 29.324 1.00 50.65 294 SER A O 1
ATOM 4903 N N . ASP C 1 231 ? 10.254 16.048 27.849 1.00 39.41 295 ASP A N 1
ATOM 4904 C CA . ASP C 1 231 ? 10.192 16.919 26.686 1.00 49.73 295 ASP A CA 1
ATOM 4905 C C . ASP C 1 231 ? 8.971 16.686 25.805 1.00 53.78 295 ASP A C 1
ATOM 4906 O O . ASP C 1 231 ? 8.845 17.342 24.764 1.00 57.95 295 ASP A O 1
ATOM 4911 N N . THR C 1 232 ? 8.075 15.778 26.183 1.00 44.73 296 THR A N 1
ATOM 4912 C CA . THR C 1 232 ? 6.803 15.573 25.502 1.00 47.72 296 THR A CA 1
ATOM 4913 C C . THR C 1 232 ? 5.703 15.488 26.554 1.00 50.75 296 THR A C 1
ATOM 4914 O O . THR C 1 232 ? 5.966 15.537 27.759 1.00 53.39 296 THR A O 1
ATOM 4918 N N . SER C 1 233 ? 4.459 15.356 26.100 1.00 46.98 297 SER A N 1
ATOM 4919 C CA . SER C 1 233 ? 3.335 15.313 27.025 1.00 45.70 297 SER A CA 1
ATOM 4920 C C . SER C 1 233 ? 2.153 14.623 26.359 1.00 48.31 297 SER A C 1
ATOM 4921 O O . SER C 1 233 ? 2.170 14.326 25.162 1.00 44.44 297 SER A O 1
ATOM 4924 N N . GLY C 1 234 ? 1.124 14.365 27.165 1.00 44.58 298 GLY A N 1
ATOM 4925 C CA . GLY C 1 234 ? -0.134 13.823 26.689 1.00 44.43 298 GLY A CA 1
ATOM 4926 C C . GLY C 1 234 ? 0.013 12.422 26.130 1.00 45.32 298 GLY A C 1
ATOM 4927 O O . GLY C 1 234 ? 0.940 11.676 26.465 1.00 45.64 298 GLY A O 1
ATOM 4928 N N . ASP C 1 235 ? -0.935 12.050 25.266 1.00 49.86 299 ASP A N 1
ATOM 4929 C CA . ASP C 1 235 ? -0.853 10.758 24.594 1.00 46.92 299 ASP A CA 1
ATOM 4930 C C . ASP C 1 235 ? 0.325 10.704 23.630 1.00 46.19 299 ASP A C 1
ATOM 4931 O O . ASP C 1 235 ? 0.840 9.617 23.345 1.00 48.15 299 ASP A O 1
ATOM 4936 N N . PHE C 1 236 ? 0.752 11.859 23.114 1.00 45.77 300 PHE A N 1
ATOM 4937 C CA . PHE C 1 236 ? 1.952 11.911 22.285 1.00 43.12 300 PHE A CA 1
ATOM 4938 C C . PHE C 1 236 ? 3.162 11.381 23.044 1.00 45.80 300 PHE A C 1
ATOM 4939 O O . PHE C 1 236 ? 3.963 10.611 22.498 1.00 43.47 300 PHE A O 1
ATOM 4947 N N . ARG C 1 237 ? 3.301 11.774 24.313 1.00 47.57 301 ARG A N 1
ATOM 4948 C CA . ARG C 1 237 ? 4.361 11.230 25.156 1.00 44.42 301 ARG A CA 1
ATOM 4949 C C . ARG C 1 237 ? 4.212 9.726 25.328 1.00 44.68 301 ARG A C 1
ATOM 4950 O O . ARG C 1 237 ? 5.203 8.988 25.287 1.00 43.08 301 ARG A O 1
ATOM 4958 N N . LYS C 1 238 ? 2.979 9.253 25.532 1.00 45.58 302 LYS A N 1
ATOM 4959 C CA . LYS C 1 238 ? 2.754 7.823 25.720 1.00 43.86 302 LYS A CA 1
ATOM 4960 C C . LYS C 1 238 ? 3.143 7.033 24.478 1.00 43.71 302 LYS A C 1
ATOM 4961 O O . LYS C 1 238 ? 3.738 5.953 24.580 1.00 47.38 302 LYS A O 1
ATOM 4967 N N . LEU C 1 239 ? 2.817 7.556 23.293 1.00 46.66 303 LEU A N 1
ATOM 4968 C CA . LEU C 1 239 ? 3.163 6.864 22.056 1.00 40.94 303 LEU A CA 1
ATOM 4969 C C . LEU C 1 239 ? 4.672 6.814 21.852 1.00 43.41 303 LEU A C 1
ATOM 4970 O O . LEU C 1 239 ? 5.216 5.774 21.463 1.00 44.38 303 LEU A O 1
ATOM 4975 N N . MET C 1 240 ? 5.366 7.923 22.119 1.00 41.24 304 MET A N 1
ATOM 4976 C CA . MET C 1 240 ? 6.813 7.953 21.930 1.00 40.66 304 MET A CA 1
ATOM 4977 C C . MET C 1 240 ? 7.524 7.048 22.928 1.00 43.92 304 MET A C 1
ATOM 4978 O O . MET C 1 240 ? 8.486 6.358 22.571 1.00 43.63 304 MET A O 1
ATOM 4983 N N . VAL C 1 241 ? 7.069 7.038 24.183 1.00 46.78 305 VAL A N 1
ATOM 4984 C CA . VAL C 1 241 ? 7.675 6.170 25.189 1.00 43.77 305 VAL A CA 1
ATOM 4985 C C . VAL C 1 241 ? 7.498 4.706 24.808 1.00 44.67 305 VAL A C 1
ATOM 4986 O O . VAL C 1 241 ? 8.431 3.901 24.917 1.00 47.34 305 VAL A O 1
ATOM 4990 N N . ALA C 1 242 ? 6.300 4.340 24.345 1.00 41.77 306 ALA A N 1
ATOM 4991 C CA . ALA C 1 242 ? 6.043 2.952 23.978 1.00 38.89 306 ALA A CA 1
ATOM 4992 C C . ALA C 1 242 ? 6.885 2.529 22.782 1.00 44.06 306 ALA A C 1
ATOM 4993 O O . ALA C 1 242 ? 7.421 1.415 22.756 1.00 47.65 306 ALA A O 1
ATOM 4995 N N . LEU C 1 243 ? 7.018 3.407 21.785 1.00 34.78 307 LEU A N 1
ATOM 4996 C CA . LEU C 1 243 ? 7.805 3.070 20.604 1.00 37.68 307 LEU A CA 1
ATOM 4997 C C . LEU C 1 243 ? 9.289 2.970 20.935 1.00 42.33 307 LEU A C 1
ATOM 4998 O O . LEU C 1 243 ? 9.977 2.062 20.455 1.00 45.22 307 LEU A O 1
ATOM 5003 N N . ALA C 1 244 ? 9.797 3.892 21.755 1.00 39.28 308 ALA A N 1
ATOM 5004 C CA . ALA C 1 244 ? 11.228 3.948 22.029 1.00 40.82 308 ALA A CA 1
ATOM 5005 C C . ALA C 1 244 ? 11.721 2.772 22.862 1.00 45.54 308 ALA A C 1
ATOM 5006 O O . ALA C 1 244 ? 12.934 2.537 22.911 1.00 47.05 308 ALA A O 1
ATOM 5008 N N . LYS C 1 245 ? 10.822 2.032 23.517 1.00 47.86 309 LYS A N 1
ATOM 5009 C CA . LYS C 1 245 ? 11.241 0.850 24.263 1.00 41.33 309 LYS A CA 1
ATOM 5010 C C . LYS C 1 245 ? 11.809 -0.230 23.352 1.00 49.25 309 LYS A C 1
ATOM 5011 O O . LYS C 1 245 ? 12.534 -1.109 23.831 1.00 44.98 309 LYS A O 1
ATOM 5017 N N . GLY C 1 246 ? 11.491 -0.188 22.059 1.00 49.40 310 GLY A N 1
ATOM 5018 C CA . GLY C 1 246 ? 12.067 -1.119 21.104 1.00 52.99 310 GLY A CA 1
ATOM 5019 C C . GLY C 1 246 ? 11.775 -2.574 21.390 1.00 60.46 310 GLY A C 1
ATOM 5020 O O . GLY C 1 246 ? 12.624 -3.433 21.127 1.00 52.35 310 GLY A O 1
ATOM 5021 N N . ARG C 1 247 ? 10.599 -2.878 21.933 1.00 64.42 311 ARG A N 1
ATOM 5022 C CA . ARG C 1 247 ? 10.196 -4.250 22.209 1.00 68.40 311 ARG A CA 1
ATOM 5023 C C . ARG C 1 247 ? 8.949 -4.627 21.421 1.00 62.30 311 ARG A C 1
ATOM 5024 O O . ARG C 1 247 ? 8.058 -5.318 21.921 1.00 57.76 311 ARG A O 1
ATOM 5032 N N . ARG C 1 248 ? 8.875 -4.170 20.175 1.00 56.25 312 ARG A N 1
ATOM 5033 C CA . ARG C 1 248 ? 7.834 -4.639 19.275 1.00 49.20 312 ARG A CA 1
ATOM 5034 C C . ARG C 1 248 ? 7.983 -6.140 19.056 1.00 47.90 312 ARG A C 1
ATOM 5035 O O . ARG C 1 248 ? 9.099 -6.664 19.000 1.00 50.21 312 ARG A O 1
ATOM 5043 N N . ALA C 1 249 ? 6.851 -6.836 18.957 1.00 48.12 313 ALA A N 1
ATOM 5044 C CA . ALA C 1 249 ? 6.884 -8.275 18.728 1.00 49.68 313 ALA A CA 1
ATOM 5045 C C . ALA C 1 249 ? 7.650 -8.592 17.450 1.00 56.39 313 ALA A C 1
ATOM 5046 O O . ALA C 1 249 ? 7.474 -7.937 16.419 1.00 58.05 313 ALA A O 1
ATOM 5048 N N . GLU C 1 250 ? 8.518 -9.597 17.528 1.00 64.88 314 GLU A N 1
ATOM 5049 C CA . GLU C 1 250 ? 9.347 -9.956 16.391 1.00 72.63 314 GLU A CA 1
ATOM 5050 C C . GLU C 1 250 ? 8.512 -10.656 15.320 1.00 83.65 314 GLU A C 1
ATOM 5051 O O . GLU C 1 250 ? 7.354 -11.028 15.534 1.00 85.03 314 GLU A O 1
ATOM 5057 N N . ASP C 1 251 ? 9.122 -10.832 14.148 1.00 99.09 315 ASP A N 1
ATOM 5058 C CA . ASP C 1 251 ? 8.448 -11.455 13.014 1.00 112.49 315 ASP A CA 1
ATOM 5059 C C . ASP C 1 251 ? 7.995 -12.873 13.326 1.00 117.60 315 ASP A C 1
ATOM 5060 O O . ASP C 1 251 ? 8.817 -13.791 13.401 1.00 118.15 315 ASP A O 1
ATOM 5065 N N . GLY C 1 252 ? 6.692 -13.057 13.507 1.00 120.47 316 GLY A N 1
ATOM 5066 C CA . GLY C 1 252 ? 6.161 -14.395 13.670 1.00 120.54 316 GLY A CA 1
ATOM 5067 C C . GLY C 1 252 ? 6.185 -15.154 12.355 1.00 121.80 316 GLY A C 1
ATOM 5068 O O . GLY C 1 252 ? 5.832 -14.628 11.299 1.00 123.47 316 GLY A O 1
ATOM 5069 N N . SER C 1 253 ? 6.628 -16.412 12.425 1.00 119.23 317 SER A N 1
ATOM 5070 C CA . SER C 1 253 ? 6.658 -17.247 11.229 1.00 115.12 317 SER A CA 1
ATOM 5071 C C . SER C 1 253 ? 5.255 -17.512 10.701 1.00 107.64 317 SER A C 1
ATOM 5072 O O . SER C 1 253 ? 5.075 -17.729 9.498 1.00 106.52 317 SER A O 1
ATOM 5075 N N . VAL C 1 254 ? 4.255 -17.491 11.577 1.00 98.26 318 VAL A N 1
ATOM 5076 C CA . VAL C 1 254 ? 2.874 -17.763 11.204 1.00 86.71 318 VAL A CA 1
ATOM 5077 C C . VAL C 1 254 ? 2.140 -16.447 11.004 1.00 75.10 318 VAL A C 1
ATOM 5078 O O . VAL C 1 254 ? 2.456 -15.425 11.626 1.00 73.18 318 VAL A O 1
ATOM 5082 N N . ILE C 1 255 ? 1.153 -16.472 10.116 1.00 63.11 319 ILE A N 1
ATOM 5083 C CA . ILE C 1 255 ? 0.247 -15.350 9.906 1.00 54.88 319 ILE A CA 1
ATOM 5084 C C . ILE C 1 255 ? -1.009 -15.620 10.720 1.00 47.73 319 ILE A C 1
ATOM 5085 O O . ILE C 1 255 ? -1.674 -16.645 10.528 1.00 51.58 319 ILE A O 1
ATOM 5090 N N . ASP C 1 256 ? -1.331 -14.712 11.638 1.00 41.66 320 ASP A N 1
ATOM 5091 C CA . ASP C 1 256 ? -2.487 -14.868 12.520 1.00 46.05 320 ASP A CA 1
ATOM 5092 C C . ASP C 1 256 ? -3.648 -14.097 11.899 1.00 43.57 320 ASP A C 1
ATOM 5093 O O . ASP C 1 256 ? -3.884 -12.930 12.212 1.00 45.21 320 ASP A O 1
ATOM 5098 N N . TYR C 1 257 ? -4.381 -14.767 11.004 1.00 41.20 321 TYR A N 1
ATOM 5099 C CA . TYR C 1 257 ? -5.482 -14.108 10.308 1.00 40.98 321 TYR A CA 1
ATOM 5100 C C . TYR C 1 257 ? -6.588 -13.705 11.274 1.00 39.14 321 TYR A C 1
ATOM 5101 O O . TYR C 1 257 ? -7.200 -12.642 11.119 1.00 46.07 321 TYR A O 1
ATOM 5110 N N . GLU C 1 258 ? -6.862 -14.543 12.277 1.00 41.59 322 GLU A N 1
ATOM 5111 C CA . GLU C 1 258 ? -7.880 -14.200 13.264 1.00 38.57 322 GLU A CA 1
ATOM 5112 C C . GLU C 1 258 ? -7.501 -12.933 14.022 1.00 40.84 322 GLU A C 1
ATOM 5113 O O . GLU C 1 258 ? -8.350 -12.069 14.268 1.00 44.05 322 GLU A O 1
ATOM 5119 N N . LEU C 1 259 ? -6.222 -12.796 14.381 1.00 42.26 323 LEU A N 1
ATOM 5120 C CA . LEU C 1 259 ? -5.779 -11.593 15.076 1.00 42.92 323 LEU A CA 1
ATOM 5121 C C . LEU C 1 259 ? -5.733 -10.390 14.141 1.00 44.70 323 LEU A C 1
ATOM 5122 O O . LEU C 1 259 ? -5.992 -9.261 14.574 1.00 48.84 323 LEU A O 1
ATOM 5127 N N . ILE C 1 260 ? -5.405 -10.607 12.865 1.00 43.92 324 ILE A N 1
ATOM 5128 C CA . ILE C 1 260 ? -5.423 -9.513 11.898 1.00 44.60 324 ILE A CA 1
ATOM 5129 C C . ILE C 1 260 ? -6.820 -8.915 11.801 1.00 39.25 324 ILE A C 1
ATOM 5130 O O . ILE C 1 260 ? -6.989 -7.690 11.770 1.00 38.46 324 ILE A O 1
ATOM 5135 N N . ASP C 1 261 ? -7.844 -9.770 11.775 1.00 40.48 325 ASP A N 1
ATOM 5136 C CA . ASP C 1 261 ? -9.212 -9.280 11.660 1.00 40.20 325 ASP A CA 1
ATOM 5137 C C . ASP C 1 261 ? -9.650 -8.540 12.918 1.00 41.48 325 ASP A C 1
ATOM 5138 O O . ASP C 1 261 ? -10.296 -7.490 12.830 1.00 49.23 325 ASP A O 1
ATOM 5143 N N . GLN C 1 262 ? -9.314 -9.069 14.096 1.00 35.63 326 GLN A N 1
ATOM 5144 C CA . GLN C 1 262 ? -9.755 -8.428 15.330 1.00 33.11 326 GLN A CA 1
ATOM 5145 C C . GLN C 1 262 ? -9.040 -7.102 15.551 1.00 37.29 326 GLN A C 1
ATOM 5146 O O . GLN C 1 262 ? -9.661 -6.123 15.980 1.00 41.57 326 GLN A O 1
ATOM 5152 N N . ASP C 1 263 ? -7.735 -7.048 15.267 1.00 38.75 327 ASP A N 1
ATOM 5153 C CA . ASP C 1 263 ? -7.017 -5.780 15.366 1.00 33.83 327 ASP A CA 1
ATOM 5154 C C . ASP C 1 263 ? -7.609 -4.742 14.422 1.00 35.89 327 ASP A C 1
ATOM 5155 O O . ASP C 1 263 ? -7.691 -3.557 14.762 1.00 46.53 327 ASP A O 1
ATOM 5160 N N . ALA C 1 264 ? -8.032 -5.171 13.231 1.00 35.92 328 ALA A N 1
ATOM 5161 C CA . ALA C 1 264 ? -8.665 -4.248 12.296 1.00 39.02 328 ALA A CA 1
ATOM 5162 C C . ALA C 1 264 ? -9.975 -3.709 12.858 1.00 41.85 328 ALA A C 1
ATOM 5163 O O . ALA C 1 264 ? -10.236 -2.502 12.803 1.00 43.22 328 ALA A O 1
ATOM 5165 N N . ARG C 1 265 ? -10.818 -4.593 13.403 1.00 31.12 329 ARG A N 1
ATOM 5166 C CA . ARG C 1 265 ? -12.056 -4.137 14.032 1.00 41.31 329 ARG A CA 1
ATOM 5167 C C . ARG C 1 265 ? -11.769 -3.244 15.233 1.00 42.41 329 ARG A C 1
ATOM 5168 O O . ARG C 1 265 ? -12.455 -2.237 15.445 1.00 47.32 329 ARG A O 1
ATOM 5176 N N . ASP C 1 266 ? -10.759 -3.598 16.032 1.00 40.76 330 ASP A N 1
ATOM 5177 C CA . ASP C 1 266 ? -10.443 -2.804 17.216 1.00 41.92 330 ASP A CA 1
ATOM 5178 C C . ASP C 1 266 ? -9.981 -1.402 16.836 1.00 44.64 330 ASP A C 1
ATOM 5179 O O . ASP C 1 266 ? -10.378 -0.419 17.473 1.00 47.73 330 ASP A O 1
ATOM 5184 N N . LEU C 1 267 ? -9.142 -1.286 15.802 1.00 37.16 331 LEU A N 1
ATOM 5185 C CA . LEU C 1 267 ? -8.743 0.038 15.331 1.00 45.02 331 LEU A CA 1
ATOM 5186 C C . LEU C 1 267 ? -9.951 0.834 14.855 1.00 46.96 331 LEU A C 1
ATOM 5187 O O . LEU C 1 267 ? -10.043 2.045 15.093 1.00 45.96 331 LEU A O 1
ATOM 5192 N N . TYR C 1 268 ? -10.891 0.166 14.186 1.00 46.68 332 TYR A N 1
ATOM 5193 C CA . TYR C 1 268 ? -12.075 0.848 13.674 1.00 41.23 332 TYR A CA 1
ATOM 5194 C C . TYR C 1 268 ? -13.027 1.226 14.804 1.00 44.76 332 TYR A C 1
ATOM 5195 O O . TYR C 1 268 ? -13.516 2.363 14.856 1.00 42.10 332 TYR A O 1
ATOM 5204 N N . ASP C 1 269 ? -13.290 0.291 15.725 1.00 44.97 333 ASP A N 1
ATOM 5205 C CA . ASP C 1 269 ? -14.163 0.570 16.860 1.00 46.67 333 ASP A CA 1
ATOM 5206 C C . ASP C 1 269 ? -13.612 1.647 17.783 1.00 48.44 333 ASP A C 1
ATOM 5207 O O . ASP C 1 269 ? -14.396 2.298 18.479 1.00 51.23 333 ASP A O 1
ATOM 5212 N N . ALA C 1 270 ? -12.297 1.852 17.805 1.00 42.84 334 ALA A N 1
ATOM 5213 C CA . ALA C 1 270 ? -11.686 2.830 18.693 1.00 38.08 334 ALA A CA 1
ATOM 5214 C C . ALA C 1 270 ? -11.586 4.220 18.084 1.00 43.14 334 ALA A C 1
ATOM 5215 O O . ALA C 1 270 ? -11.254 5.165 18.806 1.00 45.69 334 ALA A O 1
ATOM 5217 N N . GLY C 1 271 ? -11.861 4.374 16.790 1.00 41.02 335 GLY A N 1
ATOM 5218 C CA . GLY C 1 271 ? -11.707 5.669 16.157 1.00 37.98 335 GLY A CA 1
ATOM 5219 C C . GLY C 1 271 ? -12.893 6.127 15.332 1.00 43.14 335 GLY A C 1
ATOM 5220 O O . GLY C 1 271 ? -13.782 6.817 15.838 1.00 48.61 335 GLY A O 1
ATOM 5221 N N . VAL C 1 272 ? -12.912 5.742 14.054 1.00 41.92 336 VAL A N 1
ATOM 5222 C CA . VAL C 1 272 ? -13.890 6.284 13.117 1.00 46.56 336 VAL A CA 1
ATOM 5223 C C . VAL C 1 272 ? -15.311 5.870 13.486 1.00 43.96 336 VAL A C 1
ATOM 5224 O O . VAL C 1 272 ? -16.262 6.631 13.269 1.00 47.35 336 VAL A O 1
ATOM 5228 N N . LYS C 1 273 ? -15.487 4.681 14.061 1.00 46.32 337 LYS A N 1
ATOM 5229 C CA . LYS C 1 273 ? -16.827 4.178 14.341 1.00 57.98 337 LYS A CA 1
ATOM 5230 C C . LYS C 1 273 ? -17.490 4.853 15.538 1.00 55.55 337 LYS A C 1
ATOM 5231 O O . LYS C 1 273 ? -18.704 4.706 15.713 1.00 64.00 337 LYS A O 1
ATOM 5237 N N . ARG C 1 274 ? -16.745 5.594 16.353 1.00 52.07 338 ARG A N 1
ATOM 5238 C CA . ARG C 1 274 ? -17.272 6.136 17.597 1.00 49.56 338 ARG A CA 1
ATOM 5239 C C . ARG C 1 274 ? -16.970 7.625 17.697 1.00 50.34 338 ARG A C 1
ATOM 5240 O O . ARG C 1 274 ? -16.144 8.173 16.962 1.00 52.23 338 ARG A O 1
ATOM 5248 N N . LYS C 1 275 ? -17.656 8.278 18.634 1.00 54.73 339 LYS A N 1
ATOM 5249 C CA . LYS C 1 275 ? -17.332 9.653 18.981 1.00 50.16 339 LYS A CA 1
ATOM 5250 C C . LYS C 1 275 ? -16.043 9.689 19.791 1.00 48.46 339 LYS A C 1
ATOM 5251 O O . LYS C 1 275 ? -15.844 8.884 20.704 1.00 50.10 339 LYS A O 1
ATOM 5257 N N . GLY C 1 276 ? -15.163 10.626 19.455 1.00 47.14 340 GLY A N 1
ATOM 5258 C CA . GLY C 1 276 ? -13.895 10.627 20.152 1.00 39.00 340 GLY A CA 1
ATOM 5259 C C . GLY C 1 276 ? -13.010 9.495 19.653 1.00 45.75 340 GLY A C 1
ATOM 5260 O O . GLY C 1 276 ? -13.276 8.855 18.633 1.00 53.32 340 GLY A O 1
ATOM 5261 N N . THR C 1 277 ? -11.937 9.246 20.401 1.00 44.33 341 THR A N 1
ATOM 5262 C CA . THR C 1 277 ? -10.972 8.223 20.029 1.00 41.23 341 THR A CA 1
ATOM 5263 C C . THR C 1 277 ? -10.445 7.532 21.277 1.00 45.31 341 THR A C 1
ATOM 5264 O O . THR C 1 277 ? -10.150 8.188 22.280 1.00 46.97 341 THR A O 1
ATOM 5268 N N . ASP C 1 278 ? -10.340 6.202 21.211 1.00 46.29 342 ASP A N 1
ATOM 5269 C CA . ASP C 1 278 ? -9.648 5.424 22.238 1.00 44.22 342 ASP A CA 1
ATOM 5270 C C . ASP C 1 278 ? -8.178 5.333 21.836 1.00 41.44 342 ASP A C 1
ATOM 5271 O O . ASP C 1 278 ? -7.718 4.363 21.228 1.00 45.46 342 ASP A O 1
ATOM 5276 N N . VAL C 1 279 ? -7.434 6.388 22.182 1.00 34.18 343 VAL A N 1
ATOM 5277 C CA . VAL C 1 279 ? -6.021 6.457 21.797 1.00 37.70 343 VAL A CA 1
ATOM 5278 C C . VAL C 1 279 ? -5.203 5.318 22.391 1.00 46.34 343 VAL A C 1
ATOM 5279 O O . VAL C 1 279 ? -4.369 4.748 21.671 1.00 44.33 343 VAL A O 1
ATOM 5283 N N . PRO C 1 280 ? -5.360 4.935 23.667 1.00 47.83 344 PRO A N 1
ATOM 5284 C CA . PRO C 1 280 ? -4.566 3.803 24.178 1.00 41.75 344 PRO A CA 1
ATOM 5285 C C . PRO C 1 280 ? -4.740 2.522 23.382 1.00 46.56 344 PRO A C 1
ATOM 5286 O O . PRO C 1 280 ? -3.787 1.738 23.278 1.00 43.68 344 PRO A O 1
ATOM 5290 N N . LYS C 1 281 ? -5.925 2.285 22.815 1.00 47.49 345 LYS A N 1
ATOM 5291 C CA . LYS C 1 281 ? -6.113 1.112 21.966 1.00 50.08 345 LYS A CA 1
ATOM 5292 C C . LYS C 1 281 ? -5.269 1.211 20.700 1.00 50.75 345 LYS A C 1
ATOM 5293 O O . LYS C 1 281 ? -4.657 0.223 20.277 1.00 53.17 345 LYS A O 1
ATOM 5299 N N . TRP C 1 282 ? -5.222 2.395 20.083 1.00 51.07 346 TRP A N 1
ATOM 5300 C CA . TRP C 1 282 ? -4.361 2.588 18.920 1.00 45.53 346 TRP A CA 1
ATOM 5301 C C . TRP C 1 282 ? -2.894 2.401 19.283 1.00 46.23 346 TRP A C 1
ATOM 5302 O O . TRP C 1 282 ? -2.134 1.784 18.529 1.00 44.26 346 TRP A O 1
ATOM 5313 N N . ILE C 1 283 ? -2.478 2.933 20.434 1.00 43.46 347 ILE A N 1
ATOM 5314 C CA . ILE C 1 283 ? -1.079 2.833 20.840 1.00 40.22 347 ILE A CA 1
ATOM 5315 C C . ILE C 1 283 ? -0.695 1.380 21.084 1.00 40.57 347 ILE A C 1
ATOM 5316 O O . ILE C 1 283 ? 0.383 0.931 20.676 1.00 42.63 347 ILE A O 1
ATOM 5321 N N . SER C 1 284 ? -1.568 0.620 21.749 1.00 41.28 348 SER A N 1
ATOM 5322 C CA . SER C 1 284 ? -1.264 -0.778 22.037 1.00 43.39 348 SER A CA 1
ATOM 5323 C C . SER C 1 284 ? -1.064 -1.572 20.753 1.00 50.55 348 SER A C 1
ATOM 5324 O O . SER C 1 284 ? -0.058 -2.269 20.589 1.00 55.87 348 SER A O 1
ATOM 5327 N N . ILE C 1 285 ? -2.012 -1.463 19.823 1.00 42.32 349 ILE A N 1
ATOM 5328 C CA . ILE C 1 285 ? -1.965 -2.278 18.613 1.00 43.09 349 ILE A CA 1
ATOM 5329 C C . ILE C 1 285 ? -0.788 -1.870 17.736 1.00 36.75 349 ILE A C 1
ATOM 5330 O O . ILE C 1 285 ? -0.044 -2.721 17.236 1.00 37.87 349 ILE A O 1
ATOM 5335 N N . MET C 1 286 ? -0.591 -0.565 17.550 1.00 38.88 350 MET A N 1
ATOM 5336 C CA . MET C 1 286 ? 0.394 -0.083 16.590 1.00 39.42 350 MET A CA 1
ATOM 5337 C C . MET C 1 286 ? 1.826 -0.115 17.112 1.00 43.67 350 MET A C 1
ATOM 5338 O O . MET C 1 286 ? 2.751 0.122 16.327 1.00 47.72 350 MET A O 1
ATOM 5343 N N . THR C 1 287 ? 2.043 -0.402 18.398 1.00 41.23 351 THR A N 1
ATOM 5344 C CA . THR C 1 287 ? 3.395 -0.498 18.931 1.00 38.96 351 THR A CA 1
ATOM 5345 C C . THR C 1 287 ? 3.790 -1.902 19.360 1.00 42.93 351 THR A C 1
ATOM 5346 O O . THR C 1 287 ? 4.985 -2.160 19.536 1.00 48.79 351 THR A O 1
ATOM 5350 N N . GLU C 1 288 ? 2.832 -2.812 19.524 1.00 42.34 352 GLU A N 1
ATOM 5351 C CA . GLU C 1 288 ? 3.127 -4.147 20.026 1.00 41.67 352 GLU A CA 1
ATOM 5352 C C . GLU C 1 288 ? 3.118 -5.221 18.948 1.00 46.25 352 GLU A C 1
ATOM 5353 O O . GLU C 1 288 ? 3.792 -6.242 19.109 1.00 50.94 352 GLU A O 1
ATOM 5359 N N . ARG C 1 289 ? 2.385 -5.028 17.855 1.00 38.62 353 ARG A N 1
ATOM 5360 C CA . ARG C 1 289 ? 2.329 -6.039 16.809 1.00 40.90 353 ARG A CA 1
ATOM 5361 C C . ARG C 1 289 ? 3.512 -5.901 15.860 1.00 34.69 353 ARG A C 1
ATOM 5362 O O . ARG C 1 289 ? 4.049 -4.809 15.654 1.00 44.01 353 ARG A O 1
ATOM 5370 N N . SER C 1 290 ? 3.910 -7.025 15.271 1.00 32.21 354 SER A N 1
ATOM 5371 C CA . SER C 1 290 ? 5.000 -7.015 14.309 1.00 39.19 354 SER A CA 1
ATOM 5372 C C . SER C 1 290 ? 4.620 -6.197 13.078 1.00 45.86 354 SER A C 1
ATOM 5373 O O . SER C 1 290 ? 3.444 -6.017 12.755 1.00 48.73 354 SER A O 1
ATOM 5376 N N . VAL C 1 291 ? 5.647 -5.691 12.391 1.00 46.86 355 VAL A N 1
ATOM 5377 C CA . VAL C 1 291 ? 5.416 -4.902 11.178 1.00 39.70 355 VAL A CA 1
ATOM 5378 C C . VAL C 1 291 ? 4.662 -5.690 10.112 1.00 43.38 355 VAL A C 1
ATOM 5379 O O . VAL C 1 291 ? 3.687 -5.155 9.556 1.00 49.32 355 VAL A O 1
ATOM 5383 N N . PRO C 1 292 ? 5.037 -6.931 9.770 1.00 37.89 356 PRO A N 1
ATOM 5384 C CA . PRO C 1 292 ? 4.245 -7.665 8.769 1.00 39.58 356 PRO A CA 1
ATOM 5385 C C . PRO C 1 292 ? 2.802 -7.872 9.184 1.00 45.42 356 PRO A C 1
ATOM 5386 O O . PRO C 1 292 ? 1.912 -7.884 8.324 1.00 46.39 356 PRO A O 1
ATOM 5390 N N . HIS C 1 293 ? 2.545 -8.033 10.482 1.00 44.04 357 HIS A N 1
ATOM 5391 C CA . HIS C 1 293 ? 1.175 -8.170 10.959 1.00 41.70 357 HIS A CA 1
ATOM 5392 C C . HIS C 1 293 ? 0.395 -6.877 10.756 1.00 39.04 357 HIS A C 1
ATOM 5393 O O . HIS C 1 293 ? -0.743 -6.895 10.271 1.00 42.05 357 HIS A O 1
ATOM 5400 N N . LEU C 1 294 ? 0.999 -5.740 11.108 1.00 39.01 358 LEU A N 1
ATOM 5401 C CA . LEU C 1 294 ? 0.299 -4.466 10.993 1.00 40.27 358 LEU A CA 1
ATOM 5402 C C . LEU C 1 294 ? 0.044 -4.085 9.540 1.00 43.09 358 LEU A C 1
ATOM 5403 O O . LEU C 1 294 ? -0.930 -3.380 9.251 1.00 45.64 358 LEU A O 1
ATOM 5408 N N . GLN C 1 295 ? 0.900 -4.530 8.619 1.00 37.10 359 GLN A N 1
ATOM 5409 C CA . GLN C 1 295 ? 0.643 -4.289 7.203 1.00 35.31 359 GLN A CA 1
ATOM 5410 C C . GLN C 1 295 ? -0.669 -4.931 6.773 1.00 37.40 359 GLN A C 1
ATOM 5411 O O . GLN C 1 295 ? -1.478 -4.311 6.073 1.00 43.43 359 GLN A O 1
ATOM 5417 N N . LYS C 1 296 ? -0.903 -6.176 7.194 1.00 33.12 360 LYS A N 1
ATOM 5418 C CA . LYS C 1 296 ? -2.140 -6.853 6.827 1.00 36.30 360 LYS A CA 1
ATOM 5419 C C . LYS C 1 296 ? -3.322 -6.335 7.637 1.00 44.08 360 LYS A C 1
ATOM 5420 O O . LYS C 1 296 ? -4.467 -6.412 7.177 1.00 48.21 360 LYS A O 1
ATOM 5426 N N . VAL C 1 297 ? -3.069 -5.809 8.838 1.00 46.60 361 VAL A N 1
ATOM 5427 C CA . VAL C 1 297 ? -4.142 -5.206 9.621 1.00 41.28 361 VAL A CA 1
ATOM 5428 C C . VAL C 1 297 ? -4.667 -3.954 8.929 1.00 39.88 361 VAL A C 1
ATOM 5429 O O . VAL C 1 297 ? -5.882 -3.741 8.837 1.00 47.04 361 VAL A O 1
ATOM 5433 N N . PHE C 1 298 ? -3.764 -3.113 8.423 1.00 33.90 362 PHE A N 1
ATOM 5434 C CA . PHE C 1 298 ? -4.189 -1.883 7.763 1.00 34.63 362 PHE A CA 1
ATOM 5435 C C . PHE C 1 298 ? -4.936 -2.169 6.467 1.00 40.87 362 PHE A C 1
ATOM 5436 O O . PHE C 1 298 ? -5.825 -1.399 6.087 1.00 44.78 362 PHE A O 1
ATOM 5444 N N . ASP C 1 299 ? -4.596 -3.261 5.778 1.00 37.11 363 ASP A N 1
ATOM 5445 C CA . ASP C 1 299 ? -5.360 -3.656 4.599 1.00 41.72 363 ASP A CA 1
ATOM 5446 C C . ASP C 1 299 ? -6.732 -4.188 4.994 1.00 42.43 363 ASP A C 1
ATOM 5447 O O . ASP C 1 299 ? -7.746 -3.828 4.385 1.00 44.30 363 ASP A O 1
ATOM 5452 N N . ARG C 1 300 ? -6.782 -5.050 6.015 1.00 43.64 364 ARG A N 1
ATOM 5453 C CA . ARG C 1 300 ? -8.064 -5.548 6.505 1.00 38.93 364 ARG A CA 1
ATOM 5454 C C . ARG C 1 300 ? -8.910 -4.421 7.083 1.00 43.42 364 ARG A C 1
ATOM 5455 O O . ARG C 1 300 ? -10.145 -4.476 7.023 1.00 38.02 364 ARG A O 1
ATOM 5463 N N . TYR C 1 301 ? -8.262 -3.388 7.630 1.00 31.41 365 TYR A N 1
ATOM 5464 C CA . TYR C 1 301 ? -8.986 -2.239 8.165 1.00 31.43 365 TYR A CA 1
ATOM 5465 C C . TYR C 1 301 ? -9.796 -1.528 7.086 1.00 39.21 365 TYR A C 1
ATOM 5466 O O . TYR C 1 301 ? -10.861 -0.972 7.377 1.00 38.09 365 TYR A O 1
ATOM 5475 N N . LYS C 1 302 ? -9.316 -1.538 5.839 1.00 41.87 366 LYS A N 1
ATOM 5476 C CA . LYS C 1 302 ? -10.067 -0.925 4.749 1.00 44.08 366 LYS A CA 1
ATOM 5477 C C . LYS C 1 302 ? -11.386 -1.638 4.485 1.00 44.97 366 LYS A C 1
ATOM 5478 O O . LYS C 1 302 ? -12.298 -1.038 3.908 1.00 44.79 366 LYS A O 1
ATOM 5484 N N . SER C 1 303 ? -11.504 -2.906 4.886 1.00 38.96 367 SER A N 1
ATOM 5485 C CA . SER C 1 303 ? -12.748 -3.633 4.664 1.00 38.33 367 SER A CA 1
ATOM 5486 C C . SER C 1 303 ? -13.852 -3.151 5.594 1.00 45.23 367 SER A C 1
ATOM 5487 O O . SER C 1 303 ? -15.035 -3.242 5.247 1.00 45.03 367 SER A O 1
ATOM 5490 N N . TYR C 1 304 ? -13.489 -2.643 6.771 1.00 49.12 368 TYR A N 1
ATOM 5491 C CA . TYR C 1 304 ? -14.448 -2.126 7.740 1.00 45.65 368 TYR A CA 1
ATOM 5492 C C . TYR C 1 304 ? -14.628 -0.619 7.650 1.00 49.35 368 TYR A C 1
ATOM 5493 O O . TYR C 1 304 ? -15.751 -0.124 7.789 1.00 49.45 368 TYR A O 1
ATOM 5502 N N . SER C 1 305 ? -13.549 0.121 7.422 1.00 51.20 369 SER A N 1
ATOM 5503 C CA . SER C 1 305 ? -13.610 1.574 7.394 1.00 50.83 369 SER A CA 1
ATOM 5504 C C . SER C 1 305 ? -13.610 2.091 5.963 1.00 52.92 369 SER A C 1
ATOM 5505 O O . SER C 1 305 ? -12.890 1.562 5.109 1.00 57.12 369 SER A O 1
ATOM 5508 N N . PRO C 1 306 ? -14.410 3.121 5.677 1.00 50.30 370 PRO A N 1
ATOM 5509 C CA . PRO C 1 306 ? -14.354 3.738 4.345 1.00 43.01 370 PRO A CA 1
ATOM 5510 C C . PRO C 1 306 ? -13.107 4.572 4.130 1.00 41.20 370 PRO A C 1
ATOM 5511 O O . PRO C 1 306 ? -12.736 4.814 2.975 1.00 48.57 370 PRO A O 1
ATOM 5515 N N . TYR C 1 307 ? -12.459 5.027 5.196 1.00 42.80 371 TYR A N 1
ATOM 5516 C CA . TYR C 1 307 ? -11.164 5.682 5.112 1.00 43.17 371 TYR A CA 1
ATOM 5517 C C . TYR C 1 307 ? -10.067 4.693 5.486 1.00 47.46 371 TYR A C 1
ATOM 5518 O O . TYR C 1 307 ? -10.259 3.825 6.342 1.00 51.93 371 TYR A O 1
ATOM 5527 N N . ASP C 1 308 ? -8.910 4.829 4.845 1.00 44.44 372 ASP A N 1
ATOM 5528 C CA . ASP C 1 308 ? -7.785 3.984 5.213 1.00 43.97 372 ASP A CA 1
ATOM 5529 C C . ASP C 1 308 ? -7.203 4.458 6.544 1.00 46.40 372 ASP A C 1
ATOM 5530 O O . ASP C 1 308 ? -7.715 5.379 7.187 1.00 49.29 372 ASP A O 1
ATOM 5535 N N . MET C 1 309 ? -6.108 3.820 6.964 1.00 48.02 373 MET A N 1
ATOM 5536 C CA . MET C 1 309 ? -5.523 4.144 8.262 1.00 44.71 373 MET A CA 1
ATOM 5537 C C . MET C 1 309 ? -5.024 5.585 8.306 1.00 44.73 373 MET A C 1
ATOM 5538 O O . MET C 1 309 ? -5.234 6.291 9.300 1.00 45.93 373 MET A O 1
ATOM 5543 N N . LEU C 1 310 ? -4.371 6.045 7.236 1.00 41.14 374 LEU A N 1
ATOM 5544 C CA . LEU C 1 310 ? -3.843 7.407 7.224 1.00 46.02 374 LEU A CA 1
ATOM 5545 C C . LEU C 1 310 ? -4.964 8.441 7.220 1.00 49.14 374 LEU A C 1
ATOM 5546 O O . LEU C 1 310 ? -4.894 9.439 7.948 1.00 55.52 374 LEU A O 1
ATOM 5551 N N . GLU C 1 311 ? -6.000 8.227 6.405 1.00 47.74 375 GLU A N 1
ATOM 5552 C CA . GLU C 1 311 ? -7.139 9.140 6.407 1.00 45.96 375 GLU A CA 1
ATOM 5553 C C . GLU C 1 311 ? -7.859 9.118 7.749 1.00 45.55 375 GLU A C 1
ATOM 5554 O O . GLU C 1 311 ? -8.361 10.149 8.210 1.00 47.29 375 GLU A O 1
ATOM 5560 N N . SER C 1 312 ? -7.918 7.949 8.392 1.00 42.79 376 SER A N 1
ATOM 5561 C CA . SER C 1 312 ? -8.565 7.857 9.697 1.00 41.30 376 SER A CA 1
ATOM 5562 C C . SER C 1 312 ? -7.804 8.656 10.748 1.00 41.84 376 SER A C 1
ATOM 5563 O O . SER C 1 312 ? -8.415 9.344 11.574 1.00 41.36 376 SER A O 1
ATOM 5566 N N . ILE C 1 313 ? -6.471 8.582 10.727 1.00 43.08 377 ILE A N 1
ATOM 5567 C CA . ILE C 1 313 ? -5.662 9.321 11.693 1.00 40.32 377 ILE A CA 1
ATOM 5568 C C . ILE C 1 313 ? -5.905 10.819 11.557 1.00 42.64 377 ILE A C 1
ATOM 5569 O O . ILE C 1 313 ? -6.091 11.530 12.552 1.00 48.60 377 ILE A O 1
ATOM 5574 N N . ARG C 1 314 ? -5.909 11.321 10.318 1.00 36.47 378 ARG A N 1
ATOM 5575 C CA . ARG C 1 314 ? -6.137 12.747 10.106 1.00 42.74 378 ARG A CA 1
ATOM 5576 C C . ARG C 1 314 ? -7.502 13.182 10.611 1.00 44.60 378 ARG A C 1
ATOM 5577 O O . ARG C 1 314 ? -7.650 14.306 11.103 1.00 54.46 378 ARG A O 1
ATOM 5585 N N . LYS C 1 315 ? -8.504 12.313 10.499 1.00 38.64 379 LYS A N 1
ATOM 5586 C CA . LYS C 1 315 ? -9.843 12.658 10.952 1.00 45.24 379 LYS A CA 1
ATOM 5587 C C . LYS C 1 315 ? -9.984 12.530 12.464 1.00 47.72 379 LYS A C 1
ATOM 5588 O O . LYS C 1 315 ? -10.809 13.226 13.064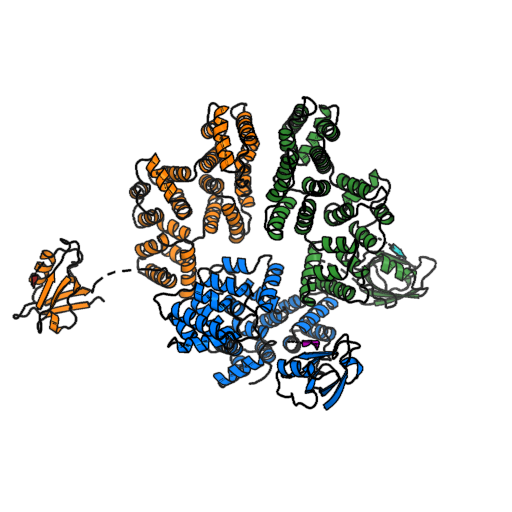 1.00 45.29 379 LYS A O 1
ATOM 5594 N N . GLU C 1 316 ? -9.182 11.676 13.100 1.00 43.60 380 GLU A N 1
ATOM 5595 C CA . GLU C 1 316 ? -9.406 11.357 14.505 1.00 35.61 380 GLU A CA 1
ATOM 5596 C C . GLU C 1 316 ? -8.578 12.215 15.459 1.00 37.84 380 GLU A C 1
ATOM 5597 O O . GLU C 1 316 ? -9.081 12.625 16.512 1.00 43.01 380 GLU A O 1
ATOM 5603 N N . VAL C 1 317 ? -7.314 12.489 15.132 1.00 39.24 381 VAL A N 1
ATOM 5604 C CA . VAL C 1 317 ? -6.410 13.171 16.048 1.00 43.86 381 VAL A CA 1
ATOM 5605 C C . VAL C 1 317 ? -5.789 14.378 15.353 1.00 46.76 381 VAL A C 1
ATOM 5606 O O . VAL C 1 317 ? -5.835 14.520 14.131 1.00 48.64 381 VAL A O 1
ATOM 5610 N N . LYS C 1 318 ? -5.205 15.256 16.168 1.00 45.47 382 LYS A N 1
ATOM 5611 C CA . LYS C 1 318 ? -4.593 16.503 15.732 1.00 43.19 382 LYS A CA 1
ATOM 5612 C C . LYS C 1 318 ? -3.217 16.631 16.377 1.00 44.01 382 LYS A C 1
ATOM 5613 O O . LYS C 1 318 ? -2.813 15.802 17.197 1.00 46.58 382 LYS A O 1
ATOM 5619 N N . GLY C 1 319 ? -2.493 17.683 15.995 1.00 43.68 383 GLY A N 1
ATOM 5620 C CA . GLY C 1 319 ? -1.248 18.029 16.656 1.00 43.21 383 GLY A CA 1
ATOM 5621 C C . GLY C 1 319 ? -0.148 16.996 16.469 1.00 44.48 383 GLY A C 1
ATOM 5622 O O . GLY C 1 319 ? -0.117 16.238 15.495 1.00 52.92 383 GLY A O 1
ATOM 5623 N N . ASP C 1 320 ? 0.774 16.971 17.437 1.00 45.32 384 ASP A N 1
ATOM 5624 C CA . ASP C 1 320 ? 1.931 16.086 17.345 1.00 47.96 384 ASP A CA 1
ATOM 5625 C C . ASP C 1 320 ? 1.533 14.619 17.425 1.00 47.52 384 ASP A C 1
ATOM 5626 O O . ASP C 1 320 ? 2.235 13.759 16.878 1.00 45.99 384 ASP A O 1
ATOM 5631 N N . LEU C 1 321 ? 0.424 14.309 18.098 1.00 44.12 385 LEU A N 1
ATOM 5632 C CA . LEU C 1 321 ? -0.060 12.932 18.112 1.00 41.88 385 LEU A CA 1
ATOM 5633 C C . LEU C 1 321 ? -0.485 12.489 16.717 1.00 38.10 385 LEU A C 1
ATOM 5634 O O . LEU C 1 321 ? -0.205 11.356 16.307 1.00 40.21 385 LEU A O 1
ATOM 5639 N N . GLU C 1 322 ? -1.157 13.371 15.974 1.00 42.03 386 GLU A N 1
ATOM 5640 C CA . GLU C 1 322 ? -1.521 13.062 14.595 1.00 42.48 386 GLU A CA 1
ATOM 5641 C C . GLU C 1 322 ? -0.281 12.856 13.738 1.00 41.07 386 GLU A C 1
ATOM 5642 O O . GLU C 1 322 ? -0.189 11.883 12.980 1.00 46.77 386 GLU A O 1
ATOM 5648 N N . ASN C 1 323 ? 0.686 13.769 13.850 1.00 34.80 387 ASN A N 1
ATOM 5649 C CA . ASN C 1 323 ? 1.907 13.665 13.058 1.00 37.79 387 ASN A CA 1
ATOM 5650 C C . ASN C 1 323 ? 2.650 12.368 13.356 1.00 41.08 387 ASN A C 1
ATOM 5651 O O . ASN C 1 323 ? 3.177 11.721 12.443 1.00 44.21 387 ASN A O 1
ATOM 5656 N N . ALA C 1 324 ? 2.686 11.963 14.627 1.00 44.87 388 ALA A N 1
ATOM 5657 C CA . ALA C 1 324 ? 3.399 10.746 15.003 1.00 40.33 388 ALA A CA 1
ATOM 5658 C C . ALA C 1 324 ? 2.739 9.508 14.406 1.00 44.02 388 ALA A C 1
ATOM 5659 O O . ALA C 1 324 ? 3.419 8.643 13.841 1.00 44.62 388 ALA A O 1
ATOM 5661 N N . PHE C 1 325 ? 1.411 9.405 14.525 1.00 34.52 389 PHE A N 1
ATOM 5662 C CA . PHE C 1 325 ? 0.706 8.256 13.962 1.00 33.39 389 PHE A CA 1
ATOM 5663 C C . PHE C 1 325 ? 0.872 8.190 12.450 1.00 39.88 389 PHE A C 1
ATOM 5664 O O . PHE C 1 325 ? 1.028 7.102 11.883 1.00 45.59 389 PHE A O 1
ATOM 5672 N N . LEU C 1 326 ? 0.838 9.344 11.778 1.00 38.64 390 LEU A N 1
ATOM 5673 C CA . LEU C 1 326 ? 1.020 9.356 10.331 1.00 33.82 390 LEU A CA 1
ATOM 5674 C C . LEU C 1 326 ? 2.408 8.863 9.946 1.00 39.56 390 LEU A C 1
ATOM 5675 O O . LEU C 1 326 ? 2.558 8.090 8.993 1.00 39.32 390 LEU A O 1
ATOM 5680 N N . ASN C 1 327 ? 3.438 9.291 10.680 1.00 41.29 391 ASN A N 1
ATOM 5681 C CA . ASN C 1 327 ? 4.790 8.820 10.397 1.00 39.42 391 ASN A CA 1
ATOM 5682 C C . ASN C 1 327 ? 4.938 7.338 10.714 1.00 43.25 391 ASN A C 1
ATOM 5683 O O . ASN C 1 327 ? 5.573 6.595 9.956 1.00 47.06 391 ASN A O 1
ATOM 5688 N N . LEU C 1 328 ? 4.355 6.889 11.829 1.00 38.27 392 LEU A N 1
ATOM 5689 C CA . LEU C 1 328 ? 4.467 5.486 12.215 1.00 32.74 392 LEU A CA 1
ATOM 5690 C C . LEU C 1 328 ? 3.817 4.577 11.180 1.00 34.54 392 LEU A C 1
ATOM 5691 O O . LEU C 1 328 ? 4.385 3.548 10.796 1.00 40.14 392 LEU A O 1
ATOM 5696 N N . VAL C 1 329 ? 2.621 4.943 10.713 1.00 35.67 393 VAL A N 1
ATOM 5697 C CA . VAL C 1 329 ? 1.917 4.093 9.759 1.00 35.68 393 VAL A CA 1
ATOM 5698 C C . VAL C 1 329 ? 2.616 4.102 8.403 1.00 38.60 393 VAL A C 1
ATOM 5699 O O . VAL C 1 329 ? 2.642 3.082 7.705 1.00 38.24 393 VAL A O 1
ATOM 5703 N N . GLN C 1 330 ? 3.209 5.233 8.013 1.00 39.28 394 GLN A N 1
ATOM 5704 C CA . GLN C 1 330 ? 3.996 5.252 6.784 1.00 35.77 394 GLN A CA 1
ATOM 5705 C C . GLN C 1 330 ? 5.210 4.339 6.896 1.00 35.87 394 GLN A C 1
ATOM 5706 O O . GLN C 1 330 ? 5.549 3.626 5.944 1.00 41.64 394 GLN A O 1
ATOM 5712 N N . CYS C 1 331 ? 5.873 4.340 8.055 1.00 38.04 395 CYS A N 1
ATOM 5713 C CA . CYS C 1 331 ? 7.053 3.499 8.231 1.00 38.37 395 CYS A CA 1
ATOM 5714 C C . CYS C 1 331 ? 6.701 2.018 8.203 1.00 41.89 395 CYS A C 1
ATOM 5715 O O . CYS C 1 331 ? 7.512 1.198 7.757 1.00 44.10 395 CYS A O 1
ATOM 5718 N N . ILE C 1 332 ? 5.506 1.657 8.671 1.00 38.68 396 ILE A N 1
ATOM 5719 C CA . ILE C 1 332 ? 5.096 0.258 8.674 1.00 40.60 396 ILE A CA 1
ATOM 5720 C C . ILE C 1 332 ? 4.710 -0.196 7.272 1.00 40.11 396 ILE A C 1
ATOM 5721 O O . ILE C 1 332 ? 5.048 -1.308 6.852 1.00 42.75 396 ILE A O 1
ATOM 5726 N N . GLN C 1 333 ? 4.014 0.658 6.522 1.00 40.67 397 GLN A N 1
ATOM 5727 C CA . GLN C 1 333 ? 3.532 0.270 5.202 1.00 42.12 397 GLN A CA 1
ATOM 5728 C C . GLN C 1 333 ? 4.649 0.268 4.164 1.00 46.17 397 GLN A C 1
ATOM 5729 O O . GLN C 1 333 ? 4.754 -0.671 3.367 1.00 44.72 397 GLN A O 1
ATOM 5735 N N . ASN C 1 334 ? 5.494 1.302 4.160 1.00 45.42 398 ASN A N 1
ATOM 5736 C CA . ASN C 1 334 ? 6.540 1.424 3.141 1.00 41.99 398 ASN A CA 1
ATOM 5737 C C . ASN C 1 334 ? 7.557 2.451 3.656 1.00 40.43 398 ASN A C 1
ATOM 5738 O O . ASN C 1 334 ? 7.427 3.647 3.396 1.00 41.60 398 ASN A O 1
ATOM 5743 N N . LYS C 1 335 ? 8.561 1.963 4.381 1.00 38.90 399 LYS A N 1
ATOM 5744 C CA . LYS C 1 335 ? 9.562 2.844 4.973 1.00 40.25 399 LYS A CA 1
ATOM 5745 C C . LYS C 1 335 ? 10.426 3.535 3.915 1.00 40.35 399 LYS A C 1
ATOM 5746 O O . LYS C 1 335 ? 10.715 4.730 4.062 1.00 42.18 399 LYS A O 1
ATOM 5752 N N . PRO C 1 336 ? 10.872 2.849 2.850 1.00 33.82 400 PRO A N 1
ATOM 5753 C CA . PRO C 1 336 ? 11.580 3.584 1.787 1.00 38.36 400 PRO A CA 1
ATOM 5754 C C . PRO C 1 336 ? 10.754 4.710 1.190 1.00 39.74 400 PRO A C 1
ATOM 5755 O O . PRO C 1 336 ? 11.278 5.811 0.979 1.00 43.41 400 PRO A O 1
ATOM 5759 N N . LEU C 1 337 ? 9.467 4.469 0.920 1.00 42.28 401 LEU A N 1
ATOM 5760 C CA . LEU C 1 337 ? 8.605 5.541 0.432 1.00 38.36 401 LEU A CA 1
ATOM 5761 C C . LEU C 1 337 ? 8.450 6.642 1.471 1.00 38.94 401 LEU A C 1
ATOM 5762 O O . LEU C 1 337 ? 8.335 7.821 1.115 1.00 42.89 401 LEU A O 1
ATOM 5767 N N . TYR C 1 338 ? 8.451 6.279 2.755 1.00 35.19 402 TYR A N 1
ATOM 5768 C CA . TYR C 1 338 ? 8.358 7.278 3.814 1.00 34.05 402 TYR A CA 1
ATOM 5769 C C . TYR C 1 338 ? 9.528 8.254 3.749 1.00 31.25 402 TYR A C 1
ATOM 5770 O O . TYR C 1 338 ? 9.335 9.475 3.772 1.00 39.28 402 TYR A O 1
ATOM 5779 N N . PHE C 1 339 ? 10.753 7.732 3.652 1.00 28.81 403 PHE A N 1
ATOM 5780 C CA . PHE C 1 339 ? 11.920 8.604 3.559 1.00 34.60 403 PHE A CA 1
ATOM 5781 C C . PHE C 1 339 ? 11.966 9.352 2.232 1.00 39.65 403 PHE A C 1
ATOM 5782 O O . PHE C 1 339 ? 12.458 10.485 2.182 1.00 41.52 403 PHE A O 1
ATOM 5790 N N . ALA C 1 340 ? 11.461 8.746 1.154 1.00 36.73 404 ALA A N 1
ATOM 5791 C CA . ALA C 1 340 ? 11.405 9.451 -0.123 1.00 37.97 404 ALA A CA 1
ATOM 5792 C C . ALA C 1 340 ? 10.506 10.677 -0.034 1.00 38.87 404 ALA A C 1
ATOM 5793 O O . ALA C 1 340 ? 10.829 11.735 -0.587 1.00 43.29 404 ALA A O 1
ATOM 5795 N N . ASP C 1 341 ? 9.375 10.556 0.666 1.00 38.28 405 ASP A N 1
ATOM 5796 C CA . ASP C 1 341 ? 8.466 11.691 0.805 1.00 40.43 405 ASP A CA 1
ATOM 5797 C C . ASP C 1 341 ? 9.069 12.782 1.681 1.00 42.20 405 ASP A C 1
ATOM 5798 O O . ASP C 1 341 ? 8.915 13.975 1.389 1.00 34.88 405 ASP A O 1
ATOM 5803 N N . ARG C 1 342 ? 9.760 12.399 2.759 1.00 46.31 406 ARG A N 1
ATOM 5804 C CA . ARG C 1 342 ? 10.381 13.401 3.618 1.00 44.99 406 ARG A CA 1
ATOM 5805 C C . ARG C 1 342 ? 11.567 14.070 2.937 1.00 34.35 406 ARG A C 1
ATOM 5806 O O . ARG C 1 342 ? 11.829 15.254 3.179 1.00 43.23 406 ARG A O 1
ATOM 5814 N N . LEU C 1 343 ? 12.298 13.334 2.096 1.00 35.70 407 LEU A N 1
ATOM 5815 C CA . LEU C 1 343 ? 13.330 13.963 1.278 1.00 41.45 407 LEU A CA 1
ATOM 5816 C C . LEU C 1 343 ? 12.716 14.965 0.312 1.00 43.35 407 LEU A C 1
ATOM 5817 O O . LEU C 1 343 ? 13.230 16.078 0.145 1.00 40.70 407 LEU A O 1
ATOM 5822 N N . TYR C 1 344 ? 11.609 14.588 -0.332 1.00 46.13 408 TYR A N 1
ATOM 5823 C CA . TYR C 1 344 ? 10.898 15.526 -1.192 1.00 41.61 408 TYR A CA 1
ATOM 5824 C C . TYR C 1 344 ? 10.398 16.726 -0.399 1.00 42.44 408 TYR A C 1
ATOM 5825 O O . TYR C 1 344 ? 10.487 17.868 -0.865 1.00 42.76 408 TYR A O 1
ATOM 5834 N N . ASP C 1 345 ? 9.880 16.490 0.810 1.00 43.41 409 ASP A N 1
ATOM 5835 C CA . ASP C 1 345 ? 9.383 17.591 1.629 1.00 42.15 409 ASP A CA 1
ATOM 5836 C C . ASP C 1 345 ? 10.504 18.532 2.050 1.00 42.01 409 ASP A C 1
ATOM 5837 O O . ASP C 1 345 ? 10.272 19.734 2.224 1.00 41.80 409 ASP A O 1
ATOM 5842 N N . SER C 1 346 ? 11.724 18.013 2.213 1.00 38.44 410 SER A N 1
ATOM 5843 C CA . SER C 1 346 ? 12.822 18.849 2.681 1.00 34.46 410 SER A CA 1
ATOM 5844 C C . SER C 1 346 ? 13.360 19.768 1.591 1.00 38.92 410 SER A C 1
ATOM 5845 O O . SER C 1 346 ? 14.062 20.734 1.907 1.00 39.97 410 SER A O 1
ATOM 5848 N N . MET C 1 347 ? 13.050 19.495 0.318 1.00 40.36 411 MET A N 1
ATOM 5849 C CA . MET C 1 347 ? 13.623 20.243 -0.793 1.00 39.78 411 MET A CA 1
ATOM 5850 C C . MET C 1 347 ? 12.603 20.913 -1.706 1.00 39.08 411 MET A C 1
ATOM 5851 O O . MET C 1 347 ? 12.981 21.826 -2.447 1.00 37.14 411 MET A O 1
ATOM 5856 N N . LYS C 1 348 ? 11.333 20.499 -1.669 1.00 37.04 412 LYS A N 1
ATOM 5857 C CA . LYS C 1 348 ? 10.383 20.914 -2.699 1.00 37.74 412 LYS A CA 1
ATOM 5858 C C . LYS C 1 348 ? 10.211 22.429 -2.750 1.00 40.16 412 LYS A C 1
ATOM 5859 O O . LYS C 1 348 ? 10.109 23.010 -3.838 1.00 40.37 412 LYS A O 1
ATOM 5865 N N . GLY C 1 349 ? 10.184 23.087 -1.595 1.00 37.19 413 GLY A N 1
ATOM 5866 C CA . GLY C 1 349 ? 9.818 24.483 -1.502 1.00 35.70 413 GLY A CA 1
ATOM 5867 C C . GLY C 1 349 ? 11.005 25.412 -1.350 1.00 39.86 413 GLY A C 1
ATOM 5868 O O . GLY C 1 349 ? 12.142 25.085 -1.706 1.00 40.06 413 GLY A O 1
ATOM 5869 N N . LYS C 1 350 ? 10.727 26.599 -0.815 1.00 41.68 414 LYS A N 1
ATOM 5870 C CA . LYS C 1 350 ? 11.759 27.612 -0.641 1.00 39.61 414 LYS A CA 1
ATOM 5871 C C . LYS C 1 350 ? 12.836 27.119 0.314 1.00 40.20 414 LYS A C 1
ATOM 5872 O O . LYS C 1 350 ? 12.545 26.533 1.361 1.00 43.13 414 LYS A O 1
ATOM 5878 N N . GLY C 1 351 ? 14.093 27.360 -0.056 1.00 44.45 415 GLY A N 1
ATOM 5879 C CA . GLY C 1 351 ? 15.196 26.931 0.779 1.00 42.54 415 GLY A CA 1
ATOM 5880 C C . GLY C 1 351 ? 15.299 25.416 0.855 1.00 45.42 415 GLY A C 1
ATOM 5881 O O . GLY C 1 351 ? 14.863 24.685 -0.039 1.00 48.37 415 GLY A O 1
ATOM 5882 N N . THR C 1 352 ? 15.881 24.939 1.952 1.00 40.27 416 THR A N 1
ATOM 5883 C CA . THR C 1 352 ? 16.082 23.512 2.161 1.00 38.95 416 THR A CA 1
ATOM 5884 C C . THR C 1 352 ? 16.052 23.229 3.653 1.00 41.67 416 THR A C 1
ATOM 5885 O O . THR C 1 352 ? 16.683 23.949 4.432 1.00 44.62 416 THR A O 1
ATOM 5889 N N . ARG C 1 353 ? 15.326 22.184 4.048 1.00 39.73 417 ARG A N 1
ATOM 5890 C CA . ARG C 1 353 ? 15.361 21.713 5.431 1.00 37.65 417 ARG A CA 1
ATOM 5891 C C . ARG C 1 353 ? 16.573 20.795 5.564 1.00 38.35 417 ARG A C 1
ATOM 5892 O O . ARG C 1 353 ? 16.472 19.565 5.587 1.00 38.32 417 ARG A O 1
ATOM 5900 N N . ASP C 1 354 ? 17.750 21.424 5.644 1.00 39.01 418 ASP A N 1
ATOM 5901 C CA . ASP C 1 354 ? 19.007 20.682 5.622 1.00 40.72 418 ASP A CA 1
ATOM 5902 C C . ASP C 1 354 ? 19.104 19.689 6.769 1.00 44.87 418 ASP A C 1
ATOM 5903 O O . ASP C 1 354 ? 19.709 18.622 6.613 1.00 45.97 418 ASP A O 1
ATOM 5908 N N . LYS C 1 355 ? 18.517 20.019 7.921 1.00 42.76 419 LYS A N 1
ATOM 5909 C CA . LYS C 1 355 ? 18.539 19.110 9.062 1.00 40.23 419 LYS A CA 1
ATOM 5910 C C . LYS C 1 355 ? 17.904 17.770 8.708 1.00 47.66 419 LYS A C 1
ATOM 5911 O O . LYS C 1 355 ? 18.456 16.707 9.016 1.00 54.07 419 LYS A O 1
ATOM 5917 N N . VAL C 1 356 ? 16.744 17.802 8.050 1.00 42.59 420 VAL A N 1
ATOM 5918 C CA . VAL C 1 356 ? 16.094 16.562 7.637 1.00 41.59 420 VAL A CA 1
ATOM 5919 C C . VAL C 1 356 ? 16.840 15.933 6.466 1.00 38.28 420 VAL A C 1
ATOM 5920 O O . VAL C 1 356 ? 16.997 14.708 6.397 1.00 38.15 420 VAL A O 1
ATOM 5924 N N . LEU C 1 357 ? 17.320 16.759 5.533 1.00 38.47 421 LEU A N 1
ATOM 5925 C CA . LEU C 1 357 ? 18.003 16.235 4.353 1.00 40.41 421 LEU A CA 1
ATOM 5926 C C . LEU C 1 357 ? 19.283 15.505 4.739 1.00 41.63 421 LEU A C 1
ATOM 5927 O O . LEU C 1 357 ? 19.533 14.381 4.286 1.00 40.06 421 LEU A O 1
ATOM 5932 N N . ILE C 1 358 ? 20.104 16.127 5.586 1.00 41.19 422 ILE A N 1
ATOM 5933 C CA . ILE C 1 358 ? 21.371 15.518 5.981 1.00 40.51 422 ILE A CA 1
ATOM 5934 C C . ILE C 1 358 ? 21.127 14.245 6.782 1.00 39.96 422 ILE A C 1
ATOM 5935 O O . ILE C 1 358 ? 21.765 13.213 6.544 1.00 38.79 422 ILE A O 1
ATOM 5940 N N . ARG C 1 359 ? 20.194 14.295 7.737 1.00 41.98 423 ARG A N 1
ATOM 5941 C CA . ARG C 1 359 ? 19.992 13.152 8.623 1.00 41.90 423 ARG A CA 1
ATOM 5942 C C . ARG C 1 359 ? 19.535 11.920 7.851 1.00 38.21 423 ARG A C 1
ATOM 5943 O O . ARG C 1 359 ? 19.957 10.798 8.155 1.00 41.65 423 ARG A O 1
ATOM 5951 N N . ILE C 1 360 ? 18.685 12.106 6.842 1.00 37.28 424 ILE A N 1
ATOM 5952 C CA . ILE C 1 360 ? 18.194 10.963 6.076 1.00 34.32 424 ILE A CA 1
ATOM 5953 C C . ILE C 1 360 ? 19.303 10.394 5.201 1.00 36.01 424 ILE A C 1
ATOM 5954 O O . ILE C 1 360 ? 19.511 9.176 5.151 1.00 40.89 424 ILE A O 1
ATOM 5959 N N . MET C 1 361 ? 20.034 11.265 4.501 1.00 38.86 425 MET A N 1
ATOM 5960 C CA . MET C 1 361 ? 21.108 10.790 3.634 1.00 40.15 425 MET A CA 1
ATOM 5961 C C . MET C 1 361 ? 22.219 10.132 4.441 1.00 36.97 425 MET A C 1
ATOM 5962 O O . MET C 1 361 ? 22.822 9.151 3.995 1.00 44.69 425 MET A O 1
ATOM 5967 N N . VAL C 1 362 ? 22.499 10.651 5.637 1.00 38.98 426 VAL A N 1
ATOM 5968 C CA . VAL C 1 362 ? 23.552 10.069 6.462 1.00 40.47 426 VAL A CA 1
ATOM 5969 C C . VAL C 1 362 ? 23.106 8.731 7.044 1.00 40.68 426 VAL A C 1
ATOM 5970 O O . VAL C 1 362 ? 23.866 7.755 7.042 1.00 43.48 426 VAL A O 1
ATOM 5974 N N . SER C 1 363 ? 21.866 8.654 7.529 1.00 32.93 427 SER A N 1
ATOM 5975 C CA . SER C 1 363 ? 21.411 7.485 8.270 1.00 38.88 427 SER A CA 1
ATOM 5976 C C . SER C 1 363 ? 20.811 6.389 7.395 1.00 43.36 427 SER A C 1
ATOM 5977 O O . SER C 1 363 ? 20.639 5.265 7.879 1.00 47.27 427 SER A O 1
ATOM 5980 N N . ARG C 1 364 ? 20.484 6.671 6.133 1.00 40.11 428 ARG A N 1
ATOM 5981 C CA . ARG C 1 364 ? 19.885 5.661 5.272 1.00 35.97 428 ARG A CA 1
ATOM 5982 C C . ARG C 1 364 ? 20.746 5.263 4.084 1.00 36.08 428 ARG A C 1
ATOM 5983 O O . ARG C 1 364 ? 20.352 4.354 3.345 1.00 48.59 428 ARG A O 1
ATOM 5991 N N . SER C 1 365 ? 21.902 5.901 3.881 1.00 40.38 429 SER A N 1
ATOM 5992 C CA . SER C 1 365 ? 22.737 5.573 2.730 1.00 42.00 429 SER A CA 1
ATOM 5993 C C . SER C 1 365 ? 23.234 4.135 2.781 1.00 40.84 429 SER A C 1
ATOM 5994 O O . SER C 1 365 ? 23.537 3.546 1.737 1.00 45.83 429 SER A O 1
ATOM 5997 N N . GLU C 1 366 ? 23.322 3.555 3.975 1.00 41.27 430 GLU A N 1
ATOM 5998 C CA . GLU C 1 366 ? 23.817 2.198 4.157 1.00 39.86 430 GLU A CA 1
ATOM 5999 C C . GLU C 1 366 ? 22.711 1.211 4.508 1.00 42.17 430 GLU A C 1
ATOM 6000 O O . GLU C 1 366 ? 23.009 0.074 4.886 1.00 48.52 430 GLU A O 1
ATOM 6006 N N . VAL C 1 367 ? 21.447 1.612 4.394 1.00 44.61 431 VAL A N 1
ATOM 6007 C CA . VAL C 1 367 ? 20.337 0.754 4.794 1.00 44.43 431 VAL A CA 1
ATOM 6008 C C . VAL C 1 367 ? 19.469 0.410 3.590 1.00 43.25 431 VAL A C 1
ATOM 6009 O O . VAL C 1 367 ? 19.436 -0.744 3.147 1.00 41.80 431 VAL A O 1
ATOM 6013 N N . ASP C 1 368 ? 18.761 1.401 3.051 1.00 39.06 432 ASP A N 1
ATOM 6014 C CA . ASP C 1 368 ? 17.798 1.161 1.980 1.00 41.96 432 ASP A CA 1
ATOM 6015 C C . ASP C 1 368 ? 17.775 2.324 0.996 1.00 42.39 432 ASP A C 1
ATOM 6016 O O . ASP C 1 368 ? 16.713 2.728 0.511 1.00 50.70 432 ASP A O 1
ATOM 6021 N N . MET C 1 369 ? 18.950 2.871 0.674 1.00 38.78 433 MET A N 1
ATOM 6022 C CA . MET C 1 369 ? 19.002 4.053 -0.181 1.00 38.87 433 MET A CA 1
ATOM 6023 C C . MET C 1 369 ? 18.583 3.737 -1.612 1.00 42.76 433 MET A C 1
ATOM 6024 O O . MET C 1 369 ? 17.969 4.580 -2.275 1.00 47.97 433 MET A O 1
ATOM 6029 N N . LEU C 1 370 ? 18.895 2.537 -2.103 1.00 37.65 434 LEU A N 1
ATOM 6030 C CA . LEU C 1 370 ? 18.459 2.162 -3.446 1.00 36.95 434 LEU A CA 1
ATOM 6031 C C . LEU C 1 370 ? 16.942 2.062 -3.531 1.00 42.58 434 LEU A C 1
ATOM 6032 O O . LEU C 1 370 ? 16.351 2.398 -4.564 1.00 43.67 434 LEU A O 1
ATOM 6037 N N . LYS C 1 371 ? 16.296 1.595 -2.461 1.00 41.96 435 LYS A N 1
ATOM 6038 C CA . LYS C 1 371 ? 14.841 1.508 -2.448 1.00 37.00 435 LYS A CA 1
ATOM 6039 C C . LYS C 1 371 ? 14.204 2.879 -2.257 1.00 46.20 435 LYS A C 1
ATOM 6040 O O . LYS C 1 371 ? 13.136 3.150 -2.817 1.00 49.08 435 LYS A O 1
ATOM 6046 N N . ILE C 1 372 ? 14.848 3.757 -1.482 1.00 42.86 436 ILE A N 1
ATOM 6047 C CA . ILE C 1 372 ? 14.380 5.137 -1.366 1.00 36.54 436 ILE A CA 1
ATOM 6048 C C . ILE C 1 372 ? 14.443 5.832 -2.720 1.00 36.92 436 ILE A C 1
ATOM 6049 O O . ILE C 1 372 ? 13.518 6.557 -3.110 1.00 35.73 436 ILE A O 1
ATOM 6054 N N . ARG C 1 373 ? 15.534 5.616 -3.459 1.00 38.96 437 ARG A N 1
ATOM 6055 C CA . ARG C 1 373 ? 15.675 6.210 -4.785 1.00 41.86 437 ARG A CA 1
ATOM 6056 C C . ARG C 1 373 ? 14.644 5.651 -5.757 1.00 40.60 437 ARG A C 1
ATOM 6057 O O . ARG C 1 373 ? 14.064 6.400 -6.552 1.00 44.54 437 ARG A O 1
ATOM 6065 N N . SER C 1 374 ? 14.406 4.339 -5.709 1.00 37.50 438 SER A N 1
ATOM 6066 C CA . SER C 1 374 ? 13.427 3.728 -6.603 1.00 35.73 438 SER A CA 1
ATOM 6067 C C . SER C 1 374 ? 12.033 4.288 -6.353 1.00 45.05 438 SER A C 1
ATOM 6068 O O . SER C 1 374 ? 11.304 4.618 -7.296 1.00 49.07 438 SER A O 1
ATOM 6071 N N . GLU C 1 375 ? 11.645 4.402 -5.080 1.00 46.14 439 GLU A N 1
ATOM 6072 C CA . GLU C 1 375 ? 10.344 4.973 -4.748 1.00 36.56 439 GLU A CA 1
ATOM 6073 C C . GLU C 1 375 ? 10.273 6.444 -5.136 1.00 37.52 439 GLU A C 1
ATOM 6074 O O . GLU C 1 375 ? 9.228 6.921 -5.592 1.00 40.35 439 GLU A O 1
ATOM 6080 N N . PHE C 1 376 ? 11.377 7.174 -4.966 1.00 35.32 440 PHE A N 1
ATOM 6081 C CA . PHE C 1 376 ? 11.384 8.599 -5.281 1.00 33.87 440 PHE A CA 1
ATOM 6082 C C . PHE C 1 376 ? 11.187 8.833 -6.775 1.00 39.43 440 PHE A C 1
ATOM 6083 O O . PHE C 1 376 ? 10.349 9.648 -7.180 1.00 45.52 440 PHE A O 1
ATOM 6091 N N . LYS C 1 377 ? 11.955 8.127 -7.609 1.00 35.06 441 LYS A N 1
ATOM 6092 C CA . LYS C 1 377 ? 11.845 8.303 -9.055 1.00 39.99 441 LYS A CA 1
ATOM 6093 C C . LYS C 1 377 ? 10.463 7.904 -9.558 1.00 42.74 441 LYS A C 1
ATOM 6094 O O . LYS C 1 377 ? 9.890 8.578 -10.424 1.00 44.56 441 LYS A O 1
ATOM 6100 N N . ARG C 1 378 ? 9.910 6.813 -9.021 1.00 39.44 442 ARG A N 1
ATOM 6101 C CA . ARG C 1 378 ? 8.605 6.335 -9.465 1.00 41.99 442 ARG A CA 1
ATOM 6102 C C . ARG C 1 378 ? 7.498 7.333 -9.150 1.00 43.15 442 ARG A C 1
ATOM 6103 O O . ARG C 1 378 ? 6.525 7.434 -9.905 1.00 46.42 442 ARG A O 1
ATOM 6111 N N . LYS C 1 379 ? 7.622 8.077 -8.053 1.00 45.47 443 LYS A N 1
ATOM 6112 C CA . LYS C 1 379 ? 6.546 8.965 -7.631 1.00 43.03 443 LYS A CA 1
ATOM 6113 C C . LYS C 1 379 ? 6.687 10.374 -8.193 1.00 45.05 443 LYS A C 1
ATOM 6114 O O . LYS C 1 379 ? 5.683 10.988 -8.570 1.00 43.52 443 LYS A O 1
ATOM 6120 N N . TYR C 1 380 ? 7.908 10.902 -8.262 1.00 40.92 444 TYR A N 1
ATOM 6121 C CA . TYR C 1 380 ? 8.121 12.296 -8.624 1.00 43.22 444 TYR A CA 1
ATOM 6122 C C . TYR C 1 380 ? 8.682 12.487 -10.026 1.00 45.67 444 TYR A C 1
ATOM 6123 O O . TYR C 1 380 ? 8.849 13.632 -10.459 1.00 47.36 444 TYR A O 1
ATOM 6132 N N . GLY C 1 381 ? 8.966 11.407 -10.754 1.00 45.34 445 GLY A N 1
ATOM 6133 C CA . GLY C 1 381 ? 9.399 11.500 -12.131 1.00 42.87 445 GLY A CA 1
ATOM 6134 C C . GLY C 1 381 ? 10.841 11.906 -12.338 1.00 48.69 445 GLY A C 1
ATOM 6135 O O . GLY C 1 381 ? 11.390 11.655 -13.417 1.00 51.63 445 GLY A O 1
ATOM 6136 N N . LYS C 1 382 ? 11.470 12.538 -11.353 1.00 46.19 446 LYS A N 1
ATOM 6137 C CA . LYS C 1 382 ? 12.880 12.880 -11.415 1.00 44.16 446 LYS A CA 1
ATOM 6138 C C . LYS C 1 382 ? 13.606 12.186 -10.272 1.00 47.08 446 LYS A C 1
ATOM 6139 O O . LYS C 1 382 ? 13.004 11.808 -9.264 1.00 48.82 446 LYS A O 1
ATOM 6145 N N . SER C 1 383 ? 14.913 12.017 -10.440 1.00 44.78 447 SER A N 1
ATOM 6146 C CA . SER C 1 383 ? 15.697 11.284 -9.460 1.00 46.01 447 SER A CA 1
ATOM 6147 C C . SER C 1 383 ? 15.898 12.104 -8.189 1.00 47.55 447 SER A C 1
ATOM 6148 O O . SER C 1 383 ? 15.813 13.336 -8.185 1.00 46.00 447 SER A O 1
ATOM 6151 N N . LEU C 1 384 ? 16.164 11.392 -7.091 1.00 44.74 448 LEU A N 1
ATOM 6152 C CA . LEU C 1 384 ? 16.599 12.055 -5.867 1.00 45.79 448 LEU A CA 1
ATOM 6153 C C . LEU C 1 384 ? 17.909 12.798 -6.095 1.00 45.17 448 LEU A C 1
ATOM 6154 O O . LEU C 1 384 ? 18.117 13.894 -5.559 1.00 41.76 448 LEU A O 1
ATOM 6159 N N . TYR C 1 385 ? 18.802 12.207 -6.894 1.00 44.22 449 TYR A N 1
ATOM 6160 C CA . TYR C 1 385 ? 20.033 12.872 -7.309 1.00 44.89 449 TYR A CA 1
ATOM 6161 C C . TYR C 1 385 ? 19.744 14.233 -7.933 1.00 47.14 449 TYR A C 1
ATOM 6162 O O . TYR C 1 385 ? 20.472 15.205 -7.697 1.00 45.39 449 TYR A O 1
ATOM 6171 N N . TYR C 1 386 ? 18.674 14.320 -8.729 1.00 41.61 450 TYR A N 1
ATOM 6172 C CA . TYR C 1 386 ? 18.339 15.568 -9.407 1.00 36.52 450 TYR A CA 1
ATOM 6173 C C . TYR C 1 386 ? 17.864 16.630 -8.421 1.00 37.16 450 TYR A C 1
ATOM 6174 O O . TYR C 1 386 ? 18.258 17.798 -8.522 1.00 38.85 450 TYR A O 1
ATOM 6183 N N . TYR C 1 387 ? 17.016 16.247 -7.464 1.00 34.67 451 TYR A N 1
ATOM 6184 C CA . TYR C 1 387 ? 16.508 17.218 -6.499 1.00 38.10 451 TYR A CA 1
ATOM 6185 C C . TYR C 1 387 ? 17.615 17.721 -5.583 1.00 38.17 451 TYR A C 1
ATOM 6186 O O . TYR C 1 387 ? 17.658 18.911 -5.249 1.00 39.50 451 TYR A O 1
ATOM 6195 N N . ILE C 1 388 ? 18.514 16.829 -5.162 1.00 35.35 452 ILE A N 1
ATOM 6196 C CA . ILE C 1 388 ? 19.678 17.254 -4.390 1.00 29.54 452 ILE A CA 1
ATOM 6197 C C . ILE C 1 388 ? 20.509 18.243 -5.195 1.00 34.06 452 ILE A C 1
ATOM 6198 O O . ILE C 1 388 ? 21.001 19.247 -4.664 1.00 37.10 452 ILE A O 1
ATOM 6203 N N . GLN C 1 389 ? 20.663 17.980 -6.494 1.00 39.72 453 GLN A N 1
ATOM 6204 C CA . GLN C 1 389 ? 21.465 18.849 -7.346 1.00 39.13 453 GLN A CA 1
ATOM 6205 C C . GLN C 1 389 ? 20.869 20.249 -7.432 1.00 36.33 453 GLN A C 1
ATOM 6206 O O . GLN C 1 389 ? 21.602 21.244 -7.451 1.00 42.86 453 GLN A O 1
ATOM 6212 N N . GLN C 1 390 ? 19.539 20.348 -7.477 1.00 38.68 454 GLN A N 1
ATOM 6213 C CA . GLN C 1 390 ? 18.892 21.645 -7.630 1.00 43.78 454 GLN A CA 1
ATOM 6214 C C . GLN C 1 390 ? 18.783 22.414 -6.321 1.00 46.05 454 GLN A C 1
ATOM 6215 O O . GLN C 1 390 ? 18.579 23.632 -6.351 1.00 46.27 454 GLN A O 1
ATOM 6221 N N . ASP C 1 391 ? 18.916 21.740 -5.179 1.00 43.00 455 ASP A N 1
ATOM 6222 C CA . ASP C 1 391 ? 18.700 22.385 -3.893 1.00 43.92 455 ASP A CA 1
ATOM 6223 C C . ASP C 1 391 ? 19.982 22.691 -3.132 1.00 43.47 455 ASP A C 1
ATOM 6224 O O . ASP C 1 391 ? 19.960 23.554 -2.248 1.00 39.05 455 ASP A O 1
ATOM 6229 N N . THR C 1 392 ? 21.088 22.013 -3.440 1.00 44.97 456 THR A N 1
ATOM 6230 C CA . THR C 1 392 ? 22.344 22.204 -2.727 1.00 46.04 456 THR A CA 1
ATOM 6231 C C . THR C 1 392 ? 23.453 22.534 -3.716 1.00 49.24 456 THR A C 1
ATOM 6232 O O . THR C 1 392 ? 23.348 22.260 -4.913 1.00 51.27 456 THR A O 1
ATOM 6236 N N . LYS C 1 393 ? 24.528 23.125 -3.193 1.00 49.71 457 LYS A N 1
ATOM 6237 C CA . LYS C 1 393 ? 25.658 23.551 -4.005 1.00 50.16 457 LYS A CA 1
ATOM 6238 C C . LYS C 1 393 ? 26.957 23.164 -3.311 1.00 45.66 457 LYS A C 1
ATOM 6239 O O . LYS C 1 393 ? 26.969 22.766 -2.144 1.00 45.60 457 LYS A O 1
ATOM 6245 N N . GLY C 1 394 ? 28.058 23.276 -4.056 1.00 46.76 458 GLY A N 1
ATOM 6246 C CA . GLY C 1 394 ? 29.396 23.121 -3.512 1.00 42.93 458 GLY A CA 1
ATOM 6247 C C . GLY C 1 394 ? 29.742 21.703 -3.080 1.00 46.70 458 GLY A C 1
ATOM 6248 O O . GLY C 1 394 ? 29.108 20.718 -3.469 1.00 51.24 458 GLY A O 1
ATOM 6249 N N . ASP C 1 395 ? 30.792 21.617 -2.254 1.00 44.10 459 ASP A N 1
ATOM 6250 C CA . ASP C 1 395 ? 31.223 20.327 -1.725 1.00 43.48 459 ASP A CA 1
ATOM 6251 C C . ASP C 1 395 ? 30.136 19.677 -0.883 1.00 45.87 459 ASP A C 1
ATOM 6252 O O . ASP C 1 395 ? 30.071 18.445 -0.794 1.00 45.83 459 ASP A O 1
ATOM 6257 N N . TYR C 1 396 ? 29.283 20.486 -0.250 1.00 45.51 460 TYR A N 1
ATOM 6258 C CA . TYR C 1 396 ? 28.131 19.947 0.465 1.00 45.71 460 TYR A CA 1
ATOM 6259 C C . TYR C 1 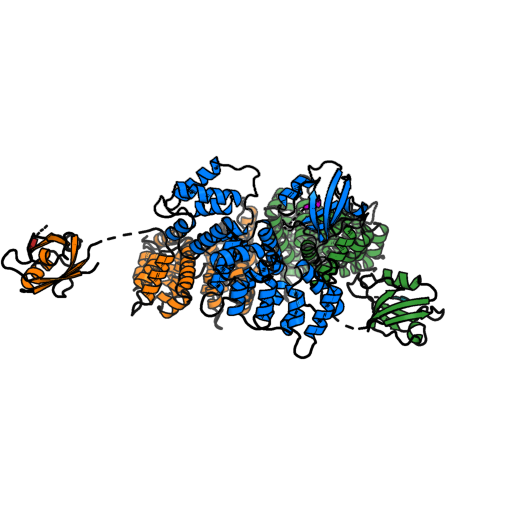396 ? 27.218 19.171 -0.476 1.00 42.74 460 TYR A C 1
ATOM 6260 O O . TYR C 1 396 ? 26.695 18.111 -0.113 1.00 46.38 460 TYR A O 1
ATOM 6269 N N . GLN C 1 397 ? 27.033 19.672 -1.699 1.00 41.11 461 GLN A N 1
ATOM 6270 C CA . GLN C 1 397 ? 26.232 18.951 -2.683 1.00 40.23 461 GLN A CA 1
ATOM 6271 C C . GLN C 1 397 ? 26.899 17.641 -3.079 1.00 39.42 461 GLN A C 1
ATOM 6272 O O . GLN C 1 397 ? 26.245 16.593 -3.150 1.00 43.39 461 GLN A O 1
ATOM 6278 N N . LYS C 1 398 ? 28.207 17.686 -3.354 1.00 34.54 462 LYS A N 1
ATOM 6279 C CA . LYS C 1 398 ? 28.923 16.486 -3.775 1.00 39.33 462 LYS A CA 1
ATOM 6280 C C . LYS C 1 398 ? 28.845 15.393 -2.715 1.00 40.64 462 LYS A C 1
ATOM 6281 O O . LYS C 1 398 ? 28.758 14.204 -3.045 1.00 41.94 462 LYS A O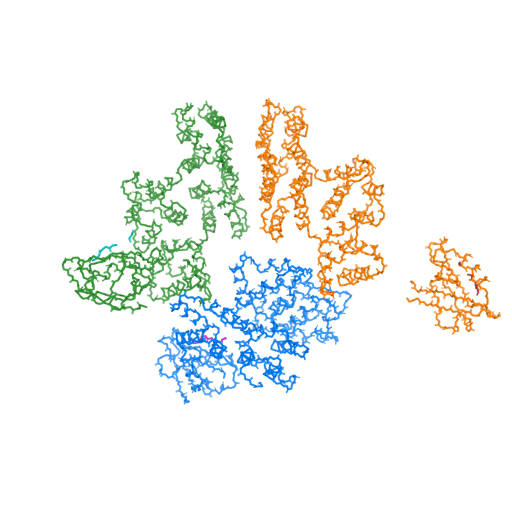 1
ATOM 6287 N N . ALA C 1 399 ? 28.870 15.775 -1.437 1.00 40.94 463 ALA A N 1
ATOM 6288 C CA . ALA C 1 399 ? 28.757 14.786 -0.370 1.00 37.45 463 ALA A CA 1
ATOM 6289 C C . ALA C 1 399 ? 27.398 14.097 -0.405 1.00 37.00 463 ALA A C 1
ATOM 6290 O O . ALA C 1 399 ? 27.311 12.867 -0.309 1.00 41.91 463 ALA A O 1
ATOM 6292 N N . LEU C 1 400 ? 26.322 14.875 -0.555 1.00 35.96 464 LEU A N 1
ATOM 6293 C CA . LEU C 1 400 ? 24.985 14.290 -0.588 1.00 35.43 464 LEU A CA 1
ATOM 6294 C C . LEU C 1 400 ? 24.783 13.429 -1.830 1.00 40.58 464 LEU A C 1
ATOM 6295 O O . LEU C 1 400 ? 24.109 12.394 -1.770 1.00 42.26 464 LEU A O 1
ATOM 6300 N N . LEU C 1 401 ? 25.357 13.838 -2.965 1.00 40.29 465 LEU A N 1
ATOM 6301 C CA . LEU C 1 401 ? 25.229 13.040 -4.182 1.00 38.29 465 LEU A CA 1
ATOM 6302 C C . LEU C 1 401 ? 25.982 11.721 -4.058 1.00 42.49 465 LEU A C 1
ATOM 6303 O O . LEU C 1 401 ? 25.517 10.687 -4.552 1.00 45.60 465 LEU A O 1
ATOM 6308 N N . TYR C 1 402 ? 27.148 11.738 -3.410 1.00 39.19 466 TYR A N 1
ATOM 6309 C CA . TYR C 1 402 ? 27.879 10.499 -3.164 1.00 34.59 466 TYR A CA 1
ATOM 6310 C C . TYR C 1 402 ? 27.067 9.554 -2.288 1.00 42.15 466 TYR A C 1
ATOM 6311 O O . TYR C 1 402 ? 26.954 8.358 -2.581 1.00 47.64 466 TYR A O 1
ATOM 6320 N N . LEU C 1 403 ? 26.497 10.077 -1.199 1.00 37.07 467 LEU A N 1
ATOM 6321 C CA . LEU C 1 403 ? 25.666 9.252 -0.329 1.00 38.29 467 LEU A CA 1
ATOM 6322 C C . LEU C 1 403 ? 24.423 8.758 -1.052 1.00 43.75 467 LEU A C 1
ATOM 6323 O O . LEU C 1 403 ? 23.897 7.689 -0.722 1.00 45.94 467 LEU A O 1
ATOM 6328 N N . CYS C 1 404 ? 23.938 9.520 -2.035 1.00 39.82 468 CYS A N 1
ATOM 6329 C CA . CYS C 1 404 ? 22.836 9.043 -2.860 1.00 40.82 468 CYS A CA 1
ATOM 6330 C C . CYS C 1 404 ? 23.252 7.821 -3.669 1.00 38.75 468 CYS A C 1
ATOM 6331 O O . CYS C 1 404 ? 22.465 6.884 -3.843 1.00 39.05 468 CYS A O 1
ATOM 6334 N N . GLY C 1 405 ? 24.492 7.808 -4.164 1.00 41.88 469 GLY A N 1
ATOM 6335 C CA . GLY C 1 405 ? 25.061 6.672 -4.846 1.00 42.41 469 GLY A CA 1
ATOM 6336 C C . GLY C 1 405 ? 25.064 6.777 -6.358 1.00 47.96 469 GLY A C 1
ATOM 6337 O O . GLY C 1 405 ? 25.936 6.189 -7.007 1.00 59.23 469 GLY A O 1
ATOM 6338 N N . GLY C 1 406 ? 24.112 7.500 -6.933 1.00 48.90 470 GLY A N 1
ATOM 6339 C CA . GLY C 1 406 ? 24.056 7.638 -8.374 1.00 48.28 470 GLY A CA 1
ATOM 6340 C C . GLY C 1 406 ? 22.739 8.241 -8.809 1.00 48.30 470 GLY A C 1
ATOM 6341 O O . GLY C 1 406 ? 21.848 8.510 -7.997 1.00 47.79 470 GLY A O 1
ATOM 6342 N N . ASP C 1 407 ? 22.634 8.450 -10.118 1.00 53.78 471 ASP A N 1
ATOM 6343 C CA . ASP C 1 407 ? 21.436 9.039 -10.695 1.00 54.65 471 ASP A CA 1
ATOM 6344 C C . ASP C 1 407 ? 20.366 7.971 -10.897 1.00 55.82 471 ASP A C 1
ATOM 6345 O O . ASP C 1 407 ? 20.666 6.791 -11.100 1.00 54.71 471 ASP A O 1
ATOM 6350 N N . ASP C 1 408 ? 19.107 8.404 -10.837 1.00 58.90 472 ASP A N 1
ATOM 6351 C CA . ASP C 1 408 ? 17.948 7.509 -10.775 1.00 56.72 472 ASP A CA 1
ATOM 6352 C C . ASP C 1 408 ? 18.044 6.561 -9.579 1.00 55.31 472 ASP A C 1
ATOM 6353 O O . ASP C 1 408 ? 18.255 5.358 -9.725 1.00 57.80 472 ASP A O 1
ATOM 6359 N N . ASN D 1 6 ? -24.848 31.901 14.911 1.00 100.56 70 ASN B N 1
ATOM 6360 C CA . ASN D 1 6 ? -25.109 32.668 13.700 1.00 99.15 70 ASN B CA 1
ATOM 6361 C C . ASN D 1 6 ? -25.924 33.916 14.025 1.00 95.04 70 ASN B C 1
ATOM 6362 O O . ASN D 1 6 ? -27.110 33.829 14.342 1.00 88.33 70 ASN B O 1
ATOM 6367 N N . ARG D 1 7 ? -25.279 35.079 13.943 1.00 96.22 71 ARG B N 1
ATOM 6368 C CA . ARG D 1 7 ? -25.901 36.354 14.286 1.00 86.52 71 ARG B CA 1
ATOM 6369 C C . ARG D 1 7 ? -26.433 36.997 13.011 1.00 77.42 71 ARG B C 1
ATOM 6370 O O . ARG D 1 7 ? -25.658 37.367 12.121 1.00 76.27 71 ARG B O 1
ATOM 6378 N N . ARG D 1 8 ? -27.754 37.131 12.930 1.00 71.80 72 ARG B N 1
ATOM 6379 C CA . ARG D 1 8 ? -28.436 37.678 11.766 1.00 61.77 72 ARG B CA 1
ATOM 6380 C C . ARG D 1 8 ? -29.194 38.937 12.162 1.00 59.34 72 ARG B C 1
ATOM 6381 O O . ARG D 1 8 ? -29.878 38.958 13.191 1.00 61.96 72 ARG B O 1
ATOM 6389 N N . THR D 1 9 ? -29.066 39.983 11.349 1.00 54.18 73 THR B N 1
ATOM 6390 C CA . THR D 1 9 ? -29.749 41.251 11.573 1.00 49.83 73 THR B CA 1
ATOM 6391 C C . THR D 1 9 ? -30.685 41.507 10.401 1.00 51.95 73 THR B C 1
ATOM 6392 O O . THR D 1 9 ? -30.244 41.548 9.248 1.00 57.23 73 THR B O 1
ATOM 6396 N N . VAL D 1 10 ? -31.971 41.677 10.696 1.00 50.88 74 VAL B N 1
ATOM 6397 C CA . VAL D 1 10 ? -33.007 41.793 9.678 1.00 44.83 74 VAL B CA 1
ATOM 6398 C C . VAL D 1 10 ? -33.807 43.064 9.924 1.00 44.93 74 VAL B C 1
ATOM 6399 O O . VAL D 1 10 ? -34.137 43.388 11.070 1.00 55.50 74 VAL B O 1
ATOM 6403 N N . THR D 1 11 ? -34.115 43.784 8.849 1.00 51.82 75 THR B N 1
ATOM 6404 C CA . THR D 1 11 ? -34.983 44.952 8.907 1.00 56.47 75 THR B CA 1
ATOM 6405 C C . THR D 1 11 ? -36.352 44.571 8.359 1.00 62.01 75 THR B C 1
ATOM 6406 O O . THR D 1 11 ? -36.470 44.167 7.197 1.00 70.87 75 THR B O 1
ATOM 6410 N N . LEU D 1 12 ? -37.379 44.698 9.192 1.00 60.19 76 LEU B N 1
ATOM 6411 C CA . LEU D 1 12 ? -38.742 44.362 8.811 1.00 53.17 76 LEU B CA 1
ATOM 6412 C C . LEU D 1 12 ? -39.546 45.627 8.547 1.00 53.14 76 LEU B C 1
ATOM 6413 O O . LEU D 1 12 ? -39.404 46.627 9.257 1.00 60.20 76 LEU B O 1
ATOM 6418 N N . ARG D 1 13 ? -40.389 45.577 7.521 1.00 58.34 77 ARG B N 1
ATOM 6419 C CA . ARG D 1 13 ? -41.334 46.646 7.224 1.00 62.54 77 ARG B CA 1
ATOM 6420 C C . ARG D 1 13 ? -42.697 46.224 7.761 1.00 72.95 77 ARG B C 1
ATOM 6421 O O . ARG D 1 13 ? -43.293 45.261 7.266 1.00 80.38 77 ARG B O 1
ATOM 6429 N N . ARG D 1 14 ? -43.179 46.930 8.783 1.00 70.87 78 ARG B N 1
ATOM 6430 C CA . ARG D 1 14 ? -44.476 46.619 9.369 1.00 71.46 78 ARG B CA 1
ATOM 6431 C C . ARG D 1 14 ? -45.574 46.806 8.331 1.00 81.09 78 ARG B C 1
ATOM 6432 O O . ARG D 1 14 ? -45.828 47.928 7.881 1.00 85.29 78 ARG B O 1
ATOM 6440 N N . GLN D 1 15 ? -46.210 45.715 7.937 1.00 84.91 79 GLN B N 1
ATOM 6441 C CA . GLN D 1 15 ? -47.239 45.720 6.913 1.00 90.41 79 GLN B CA 1
ATOM 6442 C C . GLN D 1 15 ? -48.623 45.758 7.542 1.00 94.48 79 GLN B C 1
ATOM 6443 O O . GLN D 1 15 ? -48.805 45.362 8.697 1.00 89.74 79 GLN B O 1
ATOM 6449 N N . PRO D 1 16 ? -49.628 46.252 6.812 1.00 102.77 80 PRO B N 1
ATOM 6450 C CA . PRO D 1 16 ? -50.996 46.225 7.354 1.00 110.66 80 PRO B CA 1
ATOM 6451 C C . PRO D 1 16 ? -51.490 44.822 7.646 1.00 117.59 80 PRO B C 1
ATOM 6452 O O . PRO D 1 16 ? -52.260 44.628 8.596 1.00 120.54 80 PRO B O 1
ATOM 6456 N N . VAL D 1 17 ? -51.066 43.836 6.862 1.00 123.30 81 VAL B N 1
ATOM 6457 C CA . VAL D 1 17 ? -51.458 42.447 7.068 1.00 124.75 81 VAL B CA 1
ATOM 6458 C C . VAL D 1 17 ? -50.430 41.798 7.989 1.00 119.89 81 VAL B C 1
ATOM 6459 O O . VAL D 1 17 ? -49.282 41.575 7.594 1.00 118.73 81 VAL B O 1
ATOM 6463 N N . GLY D 1 18 ? -50.840 41.504 9.224 1.00 117.01 82 GLY B N 1
ATOM 6464 C CA . GLY D 1 18 ? -50.003 40.805 10.176 1.00 106.09 82 GLY B CA 1
ATOM 6465 C C . GLY D 1 18 ? -49.011 41.659 10.936 1.00 95.34 82 GLY B C 1
ATOM 6466 O O . GLY D 1 18 ? -48.549 41.239 12.005 1.00 85.46 82 GLY B O 1
ATOM 6467 N N . GLY D 1 19 ? -48.665 42.841 10.431 1.00 91.24 83 GLY B N 1
ATOM 6468 C CA . GLY D 1 19 ? -47.678 43.676 11.086 1.00 86.54 83 GLY B CA 1
ATOM 6469 C C . GLY D 1 19 ? -46.264 43.202 10.822 1.00 81.99 83 GLY B C 1
ATOM 6470 O O . GLY D 1 19 ? -45.768 43.307 9.697 1.00 82.32 83 GLY B O 1
ATOM 6471 N N . LEU D 1 20 ? -45.605 42.677 11.852 1.00 80.87 84 LEU B N 1
ATOM 6472 C CA . LEU D 1 20 ? -44.275 42.103 11.706 1.00 76.02 84 LEU B CA 1
ATOM 6473 C C . LEU D 1 20 ? -44.308 40.620 11.369 1.00 77.51 84 LEU B C 1
ATOM 6474 O O . LEU D 1 20 ? -43.268 40.057 11.012 1.00 72.12 84 LEU B O 1
ATOM 6479 N N . GLY D 1 21 ? -45.467 39.978 11.474 1.00 80.00 85 GLY B N 1
ATOM 6480 C CA . GLY D 1 21 ? -45.586 38.585 11.076 1.00 75.01 85 GLY B CA 1
ATOM 6481 C C . GLY D 1 21 ? -44.821 37.624 11.959 1.00 68.58 85 GLY B C 1
ATOM 6482 O O . GLY D 1 21 ? -44.295 36.616 11.468 1.00 69.72 85 GLY B O 1
ATOM 6483 N N . LEU D 1 22 ? -44.753 37.908 13.257 1.00 62.18 86 LEU B N 1
ATOM 6484 C CA . LEU D 1 22 ? -44.028 37.039 14.170 1.00 65.59 86 LEU B CA 1
ATOM 6485 C C . LEU D 1 22 ? -44.596 37.194 15.572 1.00 73.32 86 LEU B C 1
ATOM 6486 O O . LEU D 1 22 ? -45.193 38.218 15.918 1.00 78.49 86 LEU B O 1
ATOM 6491 N N . SER D 1 23 ? -44.405 36.149 16.373 1.00 75.92 87 SER B N 1
ATOM 6492 C CA . SER D 1 23 ? -44.757 36.150 17.784 1.00 77.10 87 SER B CA 1
ATOM 6493 C C . SER D 1 23 ? -43.546 35.720 18.597 1.00 75.73 87 SER B C 1
ATOM 6494 O O . SER D 1 23 ? -42.669 35.003 18.106 1.00 67.36 87 SER B O 1
ATOM 6497 N N . ILE D 1 24 ? -43.500 36.169 19.852 1.00 80.40 88 ILE B N 1
ATOM 6498 C CA . ILE D 1 24 ? -42.398 35.852 20.748 1.00 80.37 88 ILE B CA 1
ATOM 6499 C C . ILE D 1 24 ? -42.948 35.265 22.040 1.00 87.33 88 ILE B C 1
ATOM 6500 O O . ILE D 1 24 ? -44.096 35.506 22.421 1.00 90.49 88 ILE B O 1
ATOM 6505 N N . LYS D 1 25 ? -42.103 34.486 22.716 1.00 87.61 89 LYS B N 1
ATOM 6506 C CA . LYS D 1 25 ? -42.400 33.976 24.047 1.00 89.00 89 LYS B CA 1
ATOM 6507 C C . LYS D 1 25 ? -41.118 33.954 24.864 1.00 86.06 89 LYS B C 1
ATOM 6508 O O . LYS D 1 25 ? -40.012 33.985 24.320 1.00 81.31 89 LYS B O 1
ATOM 6514 N N . GLY D 1 26 ? -41.277 33.891 26.181 1.00 87.30 90 GLY B N 1
ATOM 6515 C CA . GLY D 1 26 ? -40.147 33.880 27.093 1.00 87.29 90 GLY B CA 1
ATOM 6516 C C . GLY D 1 26 ? -39.856 35.256 27.655 1.00 84.67 90 GLY B C 1
ATOM 6517 O O . GLY D 1 26 ? -40.654 36.191 27.561 1.00 87.75 90 GLY B O 1
ATOM 6518 N N . GLY D 1 27 ? -38.672 35.371 28.248 1.00 83.45 91 GLY B N 1
ATOM 6519 C CA . GLY D 1 27 ? -38.252 36.600 28.885 1.00 83.35 91 GLY B CA 1
ATOM 6520 C C . GLY D 1 27 ? -37.584 36.345 30.220 1.00 93.78 91 GLY B C 1
ATOM 6521 O O . GLY D 1 27 ? -37.689 35.248 30.782 1.00 98.62 91 GLY B O 1
ATOM 6522 N N . SER D 1 28 ? -36.886 37.357 30.742 1.00 95.88 92 SER B N 1
ATOM 6523 C CA . SER D 1 28 ? -36.165 37.188 32.001 1.00 103.19 92 SER B CA 1
ATOM 6524 C C . SER D 1 28 ? -37.095 36.892 33.171 1.00 110.83 92 SER B C 1
ATOM 6525 O O . SER D 1 28 ? -36.623 36.448 34.223 1.00 111.11 92 SER B O 1
ATOM 6528 N N . GLU D 1 29 ? -38.400 37.136 33.017 1.00 114.98 93 GLU B N 1
ATOM 6529 C CA . GLU D 1 29 ? -39.356 36.734 34.043 1.00 127.21 93 GLU B CA 1
ATOM 6530 C C . GLU D 1 29 ? -39.394 35.219 34.202 1.00 133.24 93 GLU B C 1
ATOM 6531 O O . GLU D 1 29 ? -39.666 34.716 35.297 1.00 144.42 93 GLU B O 1
ATOM 6537 N N . HIS D 1 30 ? -39.125 34.481 33.125 1.00 127.40 94 HIS B N 1
ATOM 6538 C CA . HIS D 1 30 ? -39.019 33.029 33.164 1.00 128.68 94 HIS B CA 1
ATOM 6539 C C . HIS D 1 30 ? -37.575 32.555 33.254 1.00 127.44 94 HIS B C 1
ATOM 6540 O O . HIS D 1 30 ? -37.330 31.345 33.202 1.00 133.06 94 HIS B O 1
ATOM 6547 N N . ASN D 1 31 ? -36.620 33.482 33.381 1.00 122.23 95 ASN B N 1
ATOM 6548 C CA . ASN D 1 31 ? -35.189 33.171 33.390 1.00 121.24 95 ASN B CA 1
ATOM 6549 C C . ASN D 1 31 ? -34.766 32.474 32.097 1.00 121.45 95 ASN B C 1
ATOM 6550 O O . ASN D 1 31 ? -33.902 31.595 32.091 1.00 124.41 95 ASN B O 1
ATOM 6555 N N . VAL D 1 32 ? -35.390 32.872 30.989 1.00 116.04 96 VAL B N 1
ATOM 6556 C CA . VAL D 1 32 ? -35.018 32.380 29.660 1.00 113.81 96 VAL B CA 1
ATOM 6557 C C . VAL D 1 32 ? -35.012 33.541 28.686 1.00 108.84 96 VAL B C 1
ATOM 6558 O O . VAL D 1 32 ? -35.725 34.538 28.866 1.00 106.85 96 VAL B O 1
ATOM 6562 N N . PRO D 1 33 ? -34.194 33.449 27.640 1.00 106.89 97 PRO B N 1
ATOM 6563 C CA . PRO D 1 33 ? -34.144 34.539 26.659 1.00 97.03 97 PRO B CA 1
ATOM 6564 C C . PRO D 1 33 ? -35.451 34.669 25.892 1.00 81.29 97 PRO B C 1
ATOM 6565 O O . PRO D 1 33 ? -36.210 33.708 25.736 1.00 78.87 97 PRO B O 1
ATOM 6569 N N . VAL D 1 34 ? -35.717 35.888 25.424 1.00 72.50 98 VAL B N 1
ATOM 6570 C CA . VAL D 1 34 ? -36.878 36.131 24.576 1.00 72.83 98 VAL B CA 1
ATOM 6571 C C . VAL D 1 34 ? -36.646 35.455 23.230 1.00 71.82 98 VAL B C 1
ATOM 6572 O O . VAL D 1 34 ? -35.649 35.719 22.548 1.00 71.76 98 VAL B O 1
ATOM 6576 N N . VAL D 1 35 ? -37.568 34.577 22.844 1.00 69.33 99 VAL B N 1
ATOM 6577 C CA . VAL D 1 35 ? -37.398 33.720 21.680 1.00 69.07 99 VAL B CA 1
ATOM 6578 C C . VAL D 1 35 ? -38.581 33.912 20.743 1.00 75.60 99 VAL B C 1
ATOM 6579 O O . VAL D 1 35 ? -39.671 34.314 21.162 1.00 84.19 99 VAL B O 1
ATOM 6583 N N . ILE D 1 36 ? -38.359 33.638 19.462 1.00 72.42 100 ILE B N 1
ATOM 6584 C CA . ILE D 1 36 ? -39.439 33.676 18.483 1.00 74.14 100 ILE B CA 1
ATOM 6585 C C . ILE D 1 36 ? -40.213 32.369 18.561 1.00 76.46 100 ILE B C 1
ATOM 6586 O O . ILE D 1 36 ? -39.623 31.281 18.552 1.00 75.99 100 ILE B O 1
ATOM 6591 N N . SER D 1 37 ? -41.539 32.469 18.636 1.00 79.74 101 SER B N 1
ATOM 6592 C CA . SER D 1 37 ? -42.399 31.300 18.742 1.00 88.62 101 SER B CA 1
ATOM 6593 C C . SER D 1 37 ? -43.286 31.098 17.523 1.00 91.35 101 SER B C 1
ATOM 6594 O O . SER D 1 37 ? -44.013 30.101 17.463 1.00 97.00 101 SER B O 1
ATOM 6597 N N . LYS D 1 38 ? -43.246 32.007 16.550 1.00 89.03 102 LYS B N 1
ATOM 6598 C CA . LYS D 1 38 ? -44.127 31.915 15.393 1.00 85.65 102 LYS B CA 1
ATOM 6599 C C . LYS D 1 38 ? -43.598 32.816 14.289 1.00 77.99 102 LYS B C 1
ATOM 6600 O O . LYS D 1 38 ? -43.247 33.971 14.546 1.00 72.15 102 LYS B O 1
ATOM 6606 N N . ILE D 1 39 ? -43.529 32.281 13.073 1.00 78.80 103 ILE B N 1
ATOM 6607 C CA . ILE D 1 39 ? -43.342 33.072 11.862 1.00 73.76 103 ILE B CA 1
ATOM 6608 C C . ILE D 1 39 ? -44.569 32.824 10.997 1.00 81.00 103 ILE B C 1
ATOM 6609 O O . ILE D 1 39 ? -44.772 31.709 10.499 1.00 82.79 103 ILE B O 1
ATOM 6614 N N . PHE D 1 40 ? -45.402 33.848 10.845 1.00 81.42 104 PHE B N 1
ATOM 6615 C CA . PHE D 1 40 ? -46.602 33.710 10.036 1.00 85.70 104 PHE B CA 1
ATOM 6616 C C . PHE D 1 40 ? -46.236 33.657 8.560 1.00 84.39 104 PHE B C 1
ATOM 6617 O O . PHE D 1 40 ? -45.350 34.380 8.095 1.00 83.84 104 PHE B O 1
ATOM 6625 N N . GLU D 1 41 ? -46.921 32.783 7.825 1.00 85.15 105 GLU B N 1
ATOM 6626 C CA . GLU D 1 41 ? -46.592 32.559 6.425 1.00 88.32 105 GLU B CA 1
ATOM 6627 C C . GLU D 1 41 ? -46.844 33.811 5.594 1.00 90.60 105 GLU B C 1
ATOM 6628 O O . GLU D 1 41 ? -47.792 34.561 5.839 1.00 96.03 105 GLU B O 1
ATOM 6634 N N . ASP D 1 42 ? -45.971 34.034 4.611 1.00 87.93 106 ASP B N 1
ATOM 6635 C CA . ASP D 1 42 ? -46.129 35.072 3.593 1.00 89.35 106 ASP B CA 1
ATOM 6636 C C . ASP D 1 42 ? -46.191 36.478 4.180 1.00 89.82 106 ASP B C 1
ATOM 6637 O O . ASP D 1 42 ? -46.685 37.403 3.525 1.00 95.58 106 ASP B O 1
ATOM 6642 N N . GLN D 1 43 ? -45.693 36.674 5.396 1.00 83.63 107 GLN B N 1
ATOM 6643 C CA . GLN D 1 43 ? -45.697 37.988 6.023 1.00 83.50 107 GLN B CA 1
ATOM 6644 C C . GLN D 1 43 ? -44.259 38.462 6.245 1.00 73.68 107 GLN B C 1
ATOM 6645 O O . GLN D 1 43 ? -43.303 37.862 5.746 1.00 78.11 107 GLN B O 1
ATOM 6651 N N . ALA D 1 44 ? -44.121 39.543 7.020 1.00 62.20 108 ALA B N 1
ATOM 6652 C CA . ALA D 1 44 ? -42.879 40.315 7.051 1.00 57.75 108 ALA B CA 1
ATOM 6653 C C . ALA D 1 44 ? -41.675 39.446 7.403 1.00 57.81 108 ALA B C 1
ATOM 6654 O O . ALA D 1 44 ? -40.703 39.372 6.643 1.00 65.34 108 ALA B O 1
ATOM 6656 N N . ALA D 1 45 ? -41.719 38.782 8.560 1.00 48.08 109 ALA B N 1
ATOM 6657 C CA . ALA D 1 45 ? -40.582 37.972 8.983 1.00 51.86 109 ALA B CA 1
ATOM 6658 C C . ALA D 1 45 ? -40.318 36.820 8.020 1.00 63.77 109 ALA B C 1
ATOM 6659 O O . ALA D 1 45 ? -39.160 36.449 7.798 1.00 67.63 109 ALA B O 1
ATOM 6661 N N . ASP D 1 46 ? -41.373 36.258 7.424 1.00 65.16 110 ASP B N 1
ATOM 6662 C CA . ASP D 1 46 ? -41.200 35.117 6.532 1.00 60.19 110 ASP B CA 1
ATOM 6663 C C . ASP D 1 46 ? -40.592 35.526 5.195 1.00 62.51 110 ASP B C 1
ATOM 6664 O O . ASP D 1 46 ? -39.908 34.717 4.558 1.00 64.13 110 ASP B O 1
ATOM 6669 N N . GLN D 1 47 ? -40.825 36.767 4.756 1.00 63.59 111 GLN B N 1
ATOM 6670 C CA . GLN D 1 47 ? -40.344 37.195 3.445 1.00 66.72 111 GLN B CA 1
ATOM 6671 C C . GLN D 1 47 ? -38.823 37.262 3.400 1.00 70.28 111 GLN B C 1
ATOM 6672 O O . GLN D 1 47 ? -38.211 36.898 2.388 1.00 71.98 111 GLN B O 1
ATOM 6678 N N . THR D 1 48 ? -38.196 37.728 4.482 1.00 68.95 112 THR B N 1
ATOM 6679 C CA . THR D 1 48 ? -36.744 37.876 4.493 1.00 64.79 112 THR B CA 1
ATOM 6680 C C . THR D 1 48 ? -36.040 36.530 4.432 1.00 62.44 112 THR B C 1
ATOM 6681 O O . THR D 1 48 ? -34.899 36.450 3.964 1.00 66.55 112 THR B O 1
ATOM 6685 N N . GLY D 1 49 ? -36.691 35.471 4.899 1.00 58.97 113 GLY B N 1
ATOM 6686 C CA . GLY D 1 49 ? -36.071 34.167 4.897 1.00 55.90 113 GLY B CA 1
ATOM 6687 C C . GLY D 1 49 ? -34.979 33.969 5.920 1.00 59.61 113 GLY B C 1
ATOM 6688 O O . GLY D 1 49 ? -34.237 32.987 5.828 1.00 68.06 113 GLY B O 1
ATOM 6689 N N . MET D 1 50 ? -34.861 34.865 6.901 1.00 55.52 114 MET B N 1
ATOM 6690 C CA . MET D 1 50 ? -33.782 34.805 7.873 1.00 62.33 114 MET B CA 1
ATOM 6691 C C . MET D 1 50 ? -34.251 34.684 9.315 1.00 64.55 114 MET B C 1
ATOM 6692 O O . MET D 1 50 ? -33.407 34.521 10.204 1.00 71.51 114 MET B O 1
ATOM 6697 N N . LEU D 1 51 ? -35.552 34.757 9.579 1.00 63.07 115 LEU B N 1
ATOM 6698 C CA . LEU D 1 51 ? -36.092 34.650 10.928 1.00 64.74 115 LEU B CA 1
ATOM 6699 C C . LEU D 1 51 ? -36.795 33.310 11.088 1.00 76.41 115 LEU B C 1
ATOM 6700 O O . LEU D 1 51 ? -37.615 32.929 10.245 1.00 85.93 115 LEU B O 1
ATOM 6705 N N . PHE D 1 52 ? -36.476 32.601 12.170 1.00 75.50 116 PHE B N 1
ATOM 6706 C CA . PHE D 1 52 ? -36.998 31.263 12.403 1.00 80.46 116 PHE B CA 1
ATOM 6707 C C . PHE D 1 52 ? -37.442 31.133 13.851 1.00 85.72 116 PHE B C 1
ATOM 6708 O O . PHE D 1 52 ? -36.909 31.799 14.743 1.00 91.67 116 PHE B O 1
ATOM 6716 N N . VAL D 1 53 ? -38.432 30.265 14.075 1.00 83.36 117 VAL B N 1
ATOM 6717 C CA . VAL D 1 53 ? -38.843 29.943 15.435 1.00 76.27 117 VAL B CA 1
ATOM 6718 C C . VAL D 1 53 ? -37.671 29.304 16.163 1.00 77.19 117 VAL B C 1
ATOM 6719 O O . VAL D 1 53 ? -37.012 28.396 15.641 1.00 77.45 117 VAL B O 1
ATOM 6723 N N . GLY D 1 54 ? -37.394 29.790 17.370 1.00 74.44 118 GLY B N 1
ATOM 6724 C CA . GLY D 1 54 ? -36.244 29.354 18.130 1.00 77.59 118 GLY B CA 1
ATOM 6725 C C . GLY D 1 54 ? -35.100 30.345 18.165 1.00 80.17 118 GLY B C 1
ATOM 6726 O O . GLY D 1 54 ? -34.136 30.124 18.909 1.00 88.03 118 GLY B O 1
ATOM 6727 N N . ASP D 1 55 ? -35.176 31.423 17.389 1.00 73.52 119 ASP B N 1
ATOM 6728 C CA . ASP D 1 55 ? -34.145 32.450 17.415 1.00 71.52 119 ASP B CA 1
ATOM 6729 C C . ASP D 1 55 ? -34.306 33.333 18.645 1.00 68.28 119 ASP B C 1
ATOM 6730 O O . ASP D 1 55 ? -35.422 33.711 19.016 1.00 64.83 119 ASP B O 1
ATOM 6735 N N . ALA D 1 56 ? -33.182 33.660 19.275 1.00 66.94 120 ALA B N 1
ATOM 6736 C CA . ALA D 1 56 ? -33.174 34.485 20.475 1.00 65.19 120 ALA B CA 1
ATOM 6737 C C . ALA D 1 56 ? -33.034 35.949 20.079 1.00 66.78 120 ALA B C 1
ATOM 6738 O O . ALA D 1 56 ? -32.040 36.337 19.456 1.00 69.13 120 ALA B O 1
ATOM 6740 N N . VAL D 1 57 ? -34.030 36.758 20.439 1.00 63.26 121 VAL B N 1
ATOM 6741 C CA . VAL D 1 57 ? -33.982 38.185 20.150 1.00 59.90 121 VAL B CA 1
ATOM 6742 C C . VAL D 1 57 ? -32.895 38.828 20.997 1.00 60.96 121 VAL B C 1
ATOM 6743 O O . VAL D 1 57 ? -32.883 38.694 22.227 1.00 64.29 121 VAL B O 1
ATOM 6747 N N . LEU D 1 58 ? -31.970 39.527 20.341 1.00 59.40 122 LEU B N 1
ATOM 6748 C CA . LEU D 1 58 ? -30.851 40.172 21.015 1.00 60.80 122 LEU B CA 1
ATOM 6749 C C . LEU D 1 58 ? -30.970 41.688 21.035 1.00 59.52 122 LEU B C 1
ATOM 6750 O O . LEU D 1 58 ? -30.749 42.311 22.078 1.00 56.27 122 LEU B O 1
ATOM 6755 N N . GLN D 1 59 ? -31.308 42.302 19.903 1.00 58.00 123 GLN B N 1
ATOM 6756 C CA . GLN D 1 59 ? -31.437 43.748 19.813 1.00 59.89 123 GLN B CA 1
ATOM 6757 C C . GLN D 1 59 ? -32.648 44.099 18.964 1.00 55.58 123 GLN B C 1
ATOM 6758 O O . GLN D 1 59 ? -33.009 43.369 18.037 1.00 56.94 123 GLN B O 1
ATOM 6764 N N . VAL D 1 60 ? -33.275 45.225 19.295 1.00 54.68 124 VAL B N 1
ATOM 6765 C CA . VAL D 1 60 ? -34.391 45.778 18.534 1.00 50.74 124 VAL B CA 1
ATOM 6766 C C . VAL D 1 60 ? -34.078 47.249 18.303 1.00 53.16 124 VAL B C 1
ATOM 6767 O O . VAL D 1 60 ? -34.047 48.036 19.258 1.00 55.14 124 VAL B O 1
ATOM 6771 N N . ASN D 1 61 ? -33.846 47.620 17.042 1.00 49.58 125 ASN B N 1
ATOM 6772 C CA . ASN D 1 61 ? -33.430 48.977 16.684 1.00 47.03 125 ASN B CA 1
ATOM 6773 C C . ASN D 1 61 ? -32.191 49.398 17.471 1.00 50.82 125 ASN B C 1
ATOM 6774 O O . ASN D 1 61 ? -32.080 50.533 17.938 1.00 57.99 125 ASN B O 1
ATOM 6779 N N . GLY D 1 62 ? -31.250 48.467 17.626 1.00 45.12 126 GLY B N 1
ATOM 6780 C CA . GLY D 1 62 ? -30.027 48.725 18.357 1.00 51.67 126 GLY B CA 1
ATOM 6781 C C . GLY D 1 62 ? -30.149 48.686 19.865 1.00 64.59 126 GLY B C 1
ATOM 6782 O O . GLY D 1 62 ? -29.125 48.800 20.554 1.00 69.22 126 GLY B O 1
ATOM 6783 N N . ILE D 1 63 ? -31.355 48.533 20.405 1.00 64.53 127 ILE B N 1
ATOM 6784 C CA . ILE D 1 63 ? -31.554 48.464 21.849 1.00 62.71 127 ILE B CA 1
ATOM 6785 C C . ILE D 1 63 ? -31.312 47.031 22.307 1.00 66.26 127 ILE B C 1
ATOM 6786 O O . ILE D 1 63 ? -32.019 46.109 21.888 1.00 71.67 127 ILE B O 1
ATOM 6791 N N . HIS D 1 64 ? -30.316 46.844 23.170 1.00 69.28 128 HIS B N 1
ATOM 6792 C CA . HIS D 1 64 ? -30.019 45.517 23.695 1.00 73.15 128 HIS B CA 1
ATOM 6793 C C . HIS D 1 64 ? -31.154 45.038 24.593 1.00 70.89 128 HIS B C 1
ATOM 6794 O O . HIS D 1 64 ? -31.625 45.776 25.464 1.00 70.77 128 HIS B O 1
ATOM 6801 N N . VAL D 1 65 ? -31.598 43.799 24.375 1.00 70.42 129 VAL B N 1
ATOM 6802 C CA . VAL D 1 65 ? -32.725 43.236 25.116 1.00 68.24 129 VAL B CA 1
ATOM 6803 C C . VAL D 1 65 ? -32.438 41.793 25.515 1.00 70.05 129 VAL B C 1
ATOM 6804 O O . VAL D 1 65 ? -33.361 40.978 25.630 1.00 66.55 129 VAL B O 1
ATOM 6808 N N . GLU D 1 66 ? -31.161 41.469 25.737 1.00 76.84 130 GLU B N 1
ATOM 6809 C CA . GLU D 1 66 ? -30.793 40.089 26.041 1.00 84.02 130 GLU B CA 1
ATOM 6810 C C . GLU D 1 66 ? -31.384 39.638 27.371 1.00 84.47 130 GLU B C 1
ATOM 6811 O O . GLU D 1 66 ? -31.850 38.499 27.499 1.00 88.82 130 GLU B O 1
ATOM 6817 N N . ASN D 1 67 ? -31.380 40.518 28.368 1.00 81.93 131 ASN B N 1
ATOM 6818 C CA . ASN D 1 67 ? -31.897 40.209 29.696 1.00 92.83 131 ASN B CA 1
ATOM 6819 C C . ASN D 1 67 ? -33.187 40.970 29.985 1.00 92.58 131 ASN B C 1
ATOM 6820 O O . ASN D 1 67 ? -33.409 41.451 31.097 1.00 97.24 131 ASN B O 1
ATOM 6825 N N . ALA D 1 68 ? -34.061 41.066 28.991 1.00 87.03 132 ALA B N 1
ATOM 6826 C CA . ALA D 1 68 ? -35.304 41.810 29.113 1.00 85.04 132 ALA B CA 1
ATOM 6827 C C . ALA D 1 68 ? -36.483 40.866 29.321 1.00 86.48 132 ALA B C 1
ATOM 6828 O O . ALA D 1 68 ? -36.420 39.672 29.017 1.00 83.68 132 ALA B O 1
ATOM 6830 N N . THR D 1 69 ? -37.570 41.427 29.846 1.00 89.40 133 THR B N 1
ATOM 6831 C CA . THR D 1 69 ? -38.791 40.671 30.072 1.00 87.87 133 THR B CA 1
ATOM 6832 C C . THR D 1 69 ? -39.581 40.546 28.771 1.00 86.40 133 THR B C 1
ATOM 6833 O O . THR D 1 69 ? -39.165 41.015 27.707 1.00 84.39 133 THR B O 1
ATOM 6837 N N . HIS D 1 70 ? -40.749 39.908 28.858 1.00 91.06 134 HIS B N 1
ATOM 6838 C CA . HIS D 1 70 ? -41.571 39.709 27.670 1.00 88.51 134 HIS B CA 1
ATOM 6839 C C . HIS D 1 70 ? -42.256 41.005 27.253 1.00 93.03 134 HIS B C 1
ATOM 6840 O O . HIS D 1 70 ? -42.192 41.402 26.084 1.00 90.35 134 HIS B O 1
ATOM 6847 N N . GLU D 1 71 ? -42.921 41.677 28.198 1.00 98.71 135 GLU B N 1
ATOM 6848 C CA . GLU D 1 71 ? -43.593 42.932 27.878 1.00 97.17 135 GLU B CA 1
ATOM 6849 C C . GLU D 1 71 ? -42.599 43.999 27.439 1.00 90.56 135 GLU B C 1
ATOM 6850 O O . GLU D 1 71 ? -42.960 44.913 26.687 1.00 93.50 135 GLU B O 1
ATOM 6856 N N . GLU D 1 72 ? -41.349 43.898 27.893 1.00 85.40 136 GLU B N 1
ATOM 6857 C CA . GLU D 1 72 ? -40.308 44.816 27.444 1.00 80.81 136 GLU B CA 1
ATOM 6858 C C . GLU D 1 72 ? -40.107 44.718 25.938 1.00 77.37 136 GLU B C 1
ATOM 6859 O O . GLU D 1 72 ? -40.261 45.705 25.209 1.00 82.45 136 GLU B O 1
ATOM 6865 N N . VAL D 1 73 ? -39.765 43.522 25.452 1.00 68.21 137 VAL B N 1
ATOM 6866 C CA . VAL D 1 73 ? -39.527 43.337 24.025 1.00 66.48 137 VAL B CA 1
ATOM 6867 C C . VAL D 1 73 ? -40.809 43.556 23.231 1.00 71.33 137 VAL B C 1
ATOM 6868 O O . VAL D 1 73 ? -40.764 43.998 22.076 1.00 67.30 137 VAL B O 1
ATOM 6872 N N . VAL D 1 74 ? -41.966 43.265 23.829 1.00 73.96 138 VAL B N 1
ATOM 6873 C CA . VAL D 1 74 ? -43.232 43.484 23.133 1.00 72.82 138 VAL B CA 1
ATOM 6874 C C . VAL D 1 74 ? -43.429 44.967 22.844 1.00 74.31 138 VAL B C 1
ATOM 6875 O O . VAL D 1 74 ? -43.645 45.370 21.694 1.00 78.71 138 VAL B O 1
ATOM 6879 N N . HIS D 1 75 ? -43.339 45.805 23.883 1.00 72.69 139 HIS B N 1
ATOM 6880 C CA . HIS D 1 75 ? -43.523 47.240 23.692 1.00 72.09 139 HIS B CA 1
ATOM 6881 C C . HIS D 1 75 ? -42.483 47.826 22.748 1.00 73.01 139 HIS B C 1
ATOM 6882 O O . HIS D 1 75 ? -42.788 48.755 21.992 1.00 79.52 139 HIS B O 1
ATOM 6889 N N . LEU D 1 76 ? -41.259 47.301 22.773 1.00 65.36 140 LEU B N 1
ATOM 6890 C CA . LEU D 1 76 ? -40.238 47.796 21.859 1.00 64.92 140 LEU B CA 1
ATOM 6891 C C . LEU D 1 76 ? -40.592 47.474 20.415 1.00 66.34 140 LEU B C 1
ATOM 6892 O O . LEU D 1 76 ? -40.425 48.314 19.524 1.00 70.54 140 LEU B O 1
ATOM 6897 N N . LEU D 1 77 ? -41.091 46.262 20.166 1.00 60.30 141 LEU B N 1
ATOM 6898 C CA . LEU D 1 77 ? -41.445 45.880 18.803 1.00 59.63 141 LEU B CA 1
ATOM 6899 C C . LEU D 1 77 ? -42.668 46.638 18.303 1.00 69.57 141 LEU B C 1
ATOM 6900 O O . LEU D 1 77 ? -42.829 46.819 17.090 1.00 76.65 141 LEU B O 1
ATOM 6905 N N . ARG D 1 78 ? -43.529 47.095 19.214 1.00 68.09 142 ARG B N 1
ATOM 6906 C CA . ARG D 1 78 ? -44.719 47.845 18.832 1.00 69.26 142 ARG B CA 1
ATOM 6907 C C . ARG D 1 78 ? -44.450 49.330 18.637 1.00 77.66 142 ARG B C 1
ATOM 6908 O O . ARG D 1 78 ? -45.168 49.984 17.873 1.00 84.73 142 ARG B O 1
ATOM 6916 N N . ASN D 1 79 ? -43.429 49.877 19.295 1.00 76.77 143 ASN B N 1
ATOM 6917 C CA . ASN D 1 79 ? -43.086 51.289 19.174 1.00 74.70 143 ASN B CA 1
ATOM 6918 C C . ASN D 1 79 ? -41.879 51.539 18.283 1.00 73.16 143 ASN B C 1
ATOM 6919 O O . ASN D 1 79 ? -41.459 52.691 18.147 1.00 76.74 143 ASN B O 1
ATOM 6924 N N . ALA D 1 80 ? -41.313 50.497 17.672 1.00 67.14 144 ALA B N 1
ATOM 6925 C CA . ALA D 1 80 ? -40.112 50.662 16.862 1.00 68.30 144 ALA B CA 1
ATOM 6926 C C . ALA D 1 80 ? -40.372 51.374 15.540 1.00 68.39 144 ALA B C 1
ATOM 6927 O O . ALA D 1 80 ? -39.413 51.652 14.810 1.00 72.29 144 ALA B O 1
ATOM 6929 N N . GLY D 1 81 ? -41.622 51.677 15.215 1.00 68.37 145 GLY B N 1
ATOM 6930 C CA . GLY D 1 81 ? -41.947 52.355 13.982 1.00 74.50 145 GLY B CA 1
ATOM 6931 C C . GLY D 1 81 ? -42.314 51.404 12.862 1.00 75.66 145 GLY B C 1
ATOM 6932 O O . GLY D 1 81 ? -42.685 50.248 13.072 1.00 77.66 145 GLY B O 1
ATOM 6933 N N . ASP D 1 82 ? -42.204 51.918 11.639 1.00 78.15 146 ASP B N 1
ATOM 6934 C CA . ASP D 1 82 ? -42.542 51.156 10.444 1.00 79.42 146 ASP B CA 1
ATOM 6935 C C . ASP D 1 82 ? -41.378 50.332 9.909 1.00 78.32 146 ASP B C 1
ATOM 6936 O O . ASP D 1 82 ? -41.598 49.461 9.060 1.00 82.73 146 ASP B O 1
ATOM 6941 N N . GLU D 1 83 ? -40.157 50.587 10.373 1.00 72.20 147 GLU B N 1
ATOM 6942 C CA . GLU D 1 83 ? -38.982 49.793 10.018 1.00 68.87 147 GLU B CA 1
ATOM 6943 C C . GLU D 1 83 ? -38.343 49.309 11.314 1.00 70.66 147 GLU B C 1
ATOM 6944 O O . GLU D 1 83 ? -37.651 50.071 11.996 1.00 69.73 147 GLU B O 1
ATOM 6950 N N . VAL D 1 84 ? -38.577 48.044 11.650 1.00 70.31 148 VAL B N 1
ATOM 6951 C CA . VAL D 1 84 ? -38.016 47.421 12.842 1.00 67.70 148 VAL B CA 1
ATOM 6952 C C . VAL D 1 84 ? -36.788 46.622 12.436 1.00 68.34 148 VAL B C 1
ATOM 6953 O O . VAL D 1 84 ? -36.828 45.854 11.467 1.00 69.59 148 VAL B O 1
ATOM 6957 N N . THR D 1 85 ? -35.696 46.802 13.172 1.00 61.35 149 THR B N 1
ATOM 6958 C CA . THR D 1 85 ? -34.451 46.085 12.929 1.00 60.94 149 THR B CA 1
ATOM 6959 C C . THR D 1 85 ? -34.202 45.139 14.094 1.00 59.48 149 THR B C 1
ATOM 6960 O O . THR D 1 85 ? -33.992 45.586 15.227 1.00 62.74 149 THR B O 1
ATOM 6964 N N . ILE D 1 86 ? -34.226 43.840 13.815 1.00 51.03 150 ILE B N 1
ATOM 6965 C CA . ILE D 1 86 ? -34.103 42.804 14.832 1.00 52.43 150 ILE B CA 1
ATOM 6966 C C . ILE D 1 86 ? -32.785 42.076 14.620 1.00 55.93 150 ILE B C 1
ATOM 6967 O O . ILE D 1 86 ? -32.458 41.685 13.493 1.00 62.99 150 ILE B O 1
ATOM 6972 N N . THR D 1 87 ? -32.031 41.893 15.698 1.00 53.78 151 THR B N 1
ATOM 6973 C CA . THR D 1 87 ? -30.822 41.082 15.685 1.00 55.99 151 THR B CA 1
ATOM 6974 C C . THR D 1 87 ? -31.089 39.820 16.494 1.00 54.99 151 THR B C 1
ATOM 6975 O O . THR D 1 87 ? -31.410 39.901 17.684 1.00 58.20 151 THR B O 1
ATOM 6979 N N . VAL D 1 88 ? -30.969 38.661 15.850 1.00 58.05 152 VAL B N 1
ATOM 6980 C CA . VAL D 1 88 ? -31.287 37.386 16.475 1.00 63.68 152 VAL B CA 1
ATOM 6981 C C . VAL D 1 88 ? -30.073 36.469 16.391 1.00 71.47 152 VAL B C 1
ATOM 6982 O O . VAL D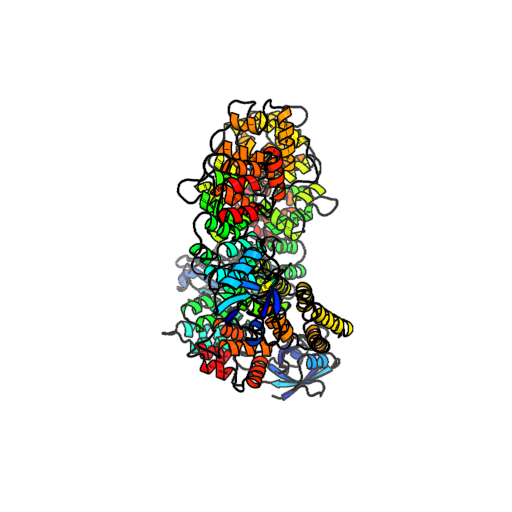 1 88 ? -29.094 36.750 15.698 1.00 74.19 152 VAL B O 1
ATOM 6986 N N . GLU D 1 89 ? -30.162 35.354 17.117 1.00 76.58 153 GLU B N 1
ATOM 6987 C CA . GLU D 1 89 ? -29.142 34.312 17.110 1.00 85.52 153 GLU B CA 1
ATOM 6988 C C . GLU D 1 89 ? -29.712 33.023 17.688 1.00 90.55 153 GLU B C 1
ATOM 6989 O O . GLU D 1 89 ? -30.291 33.039 18.777 1.00 97.07 153 GLU B O 1
ATOM 6995 N N . TYR D 1 90 ? -29.571 31.905 16.978 1.00 91.60 154 TYR B N 1
ATOM 6996 C CA . TYR D 1 90 ? -30.134 30.652 17.463 1.00 96.81 154 TYR B CA 1
ATOM 6997 C C . TYR D 1 90 ? -29.323 30.130 18.643 1.00 102.53 154 TYR B C 1
ATOM 6998 O O . TYR D 1 90 ? -28.089 30.097 18.596 1.00 105.08 154 TYR B O 1
ATOM 7007 N N . LEU D 1 91 ? -30.016 29.736 19.709 1.00 107.32 155 LEU B N 1
ATOM 7008 C CA . LEU D 1 91 ? -29.357 29.221 20.908 1.00 106.40 155 LEU B CA 1
ATOM 7009 C C . LEU D 1 91 ? -29.726 27.763 21.165 1.00 102.49 155 LEU B C 1
ATOM 7010 O O . LEU D 1 91 ? -30.604 27.203 20.509 1.00 100.52 155 LEU B O 1
ATOM 7015 N N . THR D 1 100 ? -16.964 18.047 25.401 1.00 112.38 164 THR B N 1
ATOM 7016 C CA . THR D 1 100 ? -16.632 18.466 26.758 1.00 112.44 164 THR B CA 1
ATOM 7017 C C . THR D 1 100 ? -15.332 17.806 27.212 1.00 105.58 164 THR B C 1
ATOM 7018 O O . THR D 1 100 ? -14.764 18.170 28.244 1.00 104.13 164 THR B O 1
ATOM 7022 N N . ASN D 1 101 ? -14.861 16.833 26.435 1.00 98.21 165 ASN B N 1
ATOM 7023 C CA . ASN D 1 101 ? -13.593 16.194 26.744 1.00 89.32 165 ASN B CA 1
ATOM 7024 C C . ASN D 1 101 ? -12.436 17.133 26.415 1.00 78.55 165 ASN B C 1
ATOM 7025 O O . ASN D 1 101 ? -12.568 18.081 25.636 1.00 78.27 165 ASN B O 1
ATOM 7030 N N . PHE D 1 102 ? -11.287 16.854 27.025 1.00 73.04 166 PHE B N 1
ATOM 7031 C CA . PHE D 1 102 ? -10.142 17.749 26.922 1.00 63.16 166 PHE B CA 1
ATOM 7032 C C . PHE D 1 102 ? -9.588 17.765 25.502 1.00 61.45 166 PHE B C 1
ATOM 7033 O O . PHE D 1 102 ? -9.344 16.712 24.904 1.00 60.19 166 PHE B O 1
ATOM 7041 N N . ASP D 1 103 ? -9.392 18.969 24.967 1.00 63.16 167 ASP B N 1
ATOM 7042 C CA . ASP D 1 103 ? -8.826 19.177 23.635 1.00 55.61 167 ASP B CA 1
ATOM 7043 C C . ASP D 1 103 ? -7.778 20.280 23.758 1.00 49.20 167 ASP B C 1
ATOM 7044 O O . ASP D 1 103 ? -8.114 21.468 23.725 1.00 42.35 167 ASP B O 1
ATOM 7049 N N . ALA D 1 104 ? -6.511 19.882 23.904 1.00 48.10 168 ALA B N 1
ATOM 7050 C CA . ALA D 1 104 ? -5.437 20.861 24.048 1.00 46.92 168 ALA B CA 1
ATOM 7051 C C . ALA D 1 104 ? -5.337 21.771 22.833 1.00 48.17 168 ALA B C 1
ATOM 7052 O O . ALA D 1 104 ? -4.973 22.945 22.966 1.00 50.88 168 ALA B O 1
ATOM 7054 N N . GLU D 1 105 ? -5.656 21.255 21.644 1.00 47.03 169 GLU B N 1
ATOM 7055 C CA . GLU D 1 105 ? -5.626 22.087 20.446 1.00 55.34 169 GLU B CA 1
ATOM 7056 C C . GLU D 1 105 ? -6.711 23.156 20.490 1.00 55.95 169 GLU B C 1
ATOM 7057 O O . GLU D 1 105 ? -6.454 24.324 20.172 1.00 52.74 169 GLU B O 1
ATOM 7063 N N . ARG D 1 106 ? -7.929 22.776 20.886 1.00 55.80 170 ARG B N 1
ATOM 7064 C CA . ARG D 1 106 ? -9.017 23.745 20.968 1.00 54.73 170 ARG B CA 1
ATOM 7065 C C . ARG D 1 106 ? -8.734 24.806 22.025 1.00 61.96 170 ARG B C 1
ATOM 7066 O O . ARG D 1 106 ? -9.025 25.991 21.820 1.00 65.21 170 ARG B O 1
ATOM 7074 N N . ASP D 1 107 ? -8.159 24.402 23.162 1.00 62.12 171 ASP B N 1
ATOM 7075 C CA . ASP D 1 107 ? -7.846 25.363 24.215 1.00 58.24 171 ASP B CA 1
ATOM 7076 C C . ASP D 1 107 ? -6.729 26.307 23.789 1.00 56.03 171 ASP B C 1
ATOM 7077 O O . ASP D 1 107 ? -6.778 27.507 24.085 1.00 56.91 171 ASP B O 1
ATOM 7082 N N . ALA D 1 108 ? -5.714 25.787 23.094 1.00 52.62 172 ALA B N 1
ATOM 7083 C CA . ALA D 1 108 ? -4.645 26.649 22.596 1.00 52.77 172 ALA B CA 1
ATOM 7084 C C . ALA D 1 108 ? -5.182 27.665 21.596 1.00 57.88 172 ALA B C 1
ATOM 7085 O O . ALA D 1 108 ? -4.727 28.814 21.561 1.00 59.57 172 ALA B O 1
ATOM 7087 N N . LEU D 1 109 ? -6.155 27.259 20.777 1.00 57.95 173 LEU B N 1
ATOM 7088 C CA . LEU D 1 109 ? -6.789 28.197 19.856 1.00 54.18 173 LEU B CA 1
ATOM 7089 C C . LEU D 1 109 ? -7.608 29.239 20.606 1.00 51.80 173 LEU B C 1
ATOM 7090 O O . LEU D 1 109 ? -7.535 30.433 20.297 1.00 59.71 173 LEU B O 1
ATOM 7095 N N . ASN D 1 110 ? -8.386 28.808 21.601 1.00 53.87 174 ASN B N 1
ATOM 7096 C CA . ASN D 1 110 ? -9.222 29.750 22.337 1.00 51.76 174 ASN B CA 1
ATOM 7097 C C . ASN D 1 110 ? -8.390 30.695 23.192 1.00 51.64 174 ASN B C 1
ATOM 7098 O O . ASN D 1 110 ? -8.783 31.849 23.395 1.00 58.60 174 ASN B O 1
ATOM 7103 N N . ILE D 1 111 ? -7.247 30.233 23.701 1.00 50.79 175 ILE B N 1
ATOM 7104 C CA . ILE D 1 111 ? -6.386 31.116 24.481 1.00 51.00 175 ILE B CA 1
ATOM 7105 C C . ILE D 1 111 ? -5.721 32.143 23.574 1.00 49.02 175 ILE B C 1
ATOM 7106 O O . ILE D 1 111 ? -5.580 33.316 23.941 1.00 50.25 175 ILE B O 1
ATOM 7111 N N . GLU D 1 112 ? -5.315 31.727 22.372 1.00 53.14 176 GLU B N 1
ATOM 7112 C CA . GLU D 1 112 ? -4.745 32.682 21.428 1.00 54.84 176 GLU B CA 1
ATOM 7113 C C . GLU D 1 112 ? -5.773 33.728 21.020 1.00 52.11 176 GLU B C 1
ATOM 7114 O O . GLU D 1 112 ? -5.444 34.912 20.886 1.00 52.62 176 GLU B O 1
ATOM 7120 N N . THR D 1 113 ? -7.026 33.312 20.824 1.00 47.22 177 THR B N 1
ATOM 7121 C CA . THR D 1 113 ? -8.077 34.268 20.489 1.00 50.16 177 THR B CA 1
ATOM 7122 C C . THR D 1 113 ? -8.307 35.249 21.632 1.00 53.73 177 THR B C 1
ATOM 7123 O O . THR D 1 113 ? -8.519 36.446 21.401 1.00 55.47 177 THR B O 1
ATOM 7127 N N . ALA D 1 114 ? -8.259 34.760 22.873 1.00 51.32 178 ALA B N 1
ATOM 7128 C CA . ALA D 1 114 ? -8.432 35.643 24.022 1.00 46.70 178 ALA B CA 1
ATOM 7129 C C . ALA D 1 114 ? -7.267 36.617 24.149 1.00 49.36 178 ALA B C 1
ATOM 7130 O O . ALA D 1 114 ? -7.458 37.775 24.539 1.00 52.44 178 ALA B O 1
ATOM 7132 N N . ILE D 1 115 ? -6.053 36.167 23.825 1.00 52.51 179 ILE B N 1
ATOM 7133 C CA . ILE D 1 115 ? -4.903 37.063 23.864 1.00 57.75 179 ILE B CA 1
ATOM 7134 C C . ILE D 1 115 ? -4.992 38.096 22.748 1.00 62.21 179 ILE B C 1
ATOM 7135 O O . ILE D 1 115 ? -4.738 39.286 22.965 1.00 65.02 179 ILE B O 1
ATOM 7140 N N . LYS D 1 116 ? -5.362 37.663 21.539 1.00 65.70 180 LYS B N 1
ATOM 7141 C CA . LYS D 1 116 ? -5.382 38.572 20.398 1.00 71.86 180 LYS B CA 1
ATOM 7142 C C . LYS D 1 116 ? -6.567 39.527 20.434 1.00 75.49 180 LYS B C 1
ATOM 7143 O O . LYS D 1 116 ? -6.573 40.512 19.689 1.00 79.02 180 LYS B O 1
ATOM 7149 N N . THR D 1 117 ? -7.572 39.256 21.265 1.00 73.43 181 THR B N 1
ATOM 7150 C CA . THR D 1 117 ? -8.694 40.175 21.395 1.00 68.68 181 THR B CA 1
ATOM 7151 C C . THR D 1 117 ? -8.218 41.494 21.993 1.00 68.27 181 THR B C 1
ATOM 7152 O O . THR D 1 117 ? -7.449 41.510 22.959 1.00 64.76 181 THR B O 1
ATOM 7156 N N . LYS D 1 118 ? -8.653 42.602 21.394 1.00 67.25 182 LYS B N 1
ATOM 7157 C CA . LYS D 1 118 ? -8.276 43.916 21.895 1.00 69.50 182 LYS B CA 1
ATOM 7158 C C . LYS D 1 118 ? -8.763 44.090 23.326 1.00 72.42 182 LYS B C 1
ATOM 7159 O O . LYS D 1 118 ? -9.952 43.925 23.616 1.00 75.80 182 LYS B O 1
ATOM 7165 N N . GLY D 1 119 ? -7.834 44.416 24.223 1.00 73.12 183 GLY B N 1
ATOM 7166 C CA . GLY D 1 119 ? -8.118 44.478 25.639 1.00 69.68 183 GLY B CA 1
ATOM 7167 C C . GLY D 1 119 ? -7.897 43.181 26.385 1.00 64.41 183 GLY B C 1
ATOM 7168 O O . GLY D 1 119 ? -7.921 43.190 27.623 1.00 63.17 183 GLY B O 1
ATOM 7169 N N . VAL D 1 120 ? -7.687 42.074 25.667 1.00 62.09 184 VAL B N 1
ATOM 7170 C CA . VAL D 1 120 ? -7.437 40.744 26.221 1.00 58.83 184 VAL B CA 1
ATOM 7171 C C . VAL D 1 120 ? -8.680 40.215 26.928 1.00 60.23 184 VAL B C 1
ATOM 7172 O O . VAL D 1 120 ? -9.265 40.890 27.782 1.00 66.57 184 VAL B O 1
ATOM 7176 N N . ASP D 1 121 ? -9.092 39.001 26.570 1.00 55.47 185 ASP B N 1
ATOM 7177 C CA . ASP D 1 121 ? -10.235 38.341 27.198 1.00 54.55 185 ASP B CA 1
ATOM 7178 C C . ASP D 1 121 ? -9.710 37.505 28.359 1.00 55.64 185 ASP B C 1
ATOM 7179 O O . ASP D 1 121 ? -9.418 36.316 28.217 1.00 55.99 185 ASP B O 1
ATOM 7184 N N . GLU D 1 122 ? -9.585 38.138 29.529 1.00 56.91 186 GLU B N 1
ATOM 7185 C CA . GLU D 1 122 ? -9.067 37.431 30.697 1.00 57.75 186 GLU B CA 1
ATOM 7186 C C . GLU D 1 122 ? -10.043 36.374 31.195 1.00 57.47 186 GLU B C 1
ATOM 7187 O O . GLU D 1 122 ? -9.616 35.344 31.728 1.00 63.19 186 GLU B O 1
ATOM 7193 N N . VAL D 1 123 ? -11.346 36.610 31.034 1.00 55.06 187 VAL B N 1
ATOM 7194 C CA . VAL D 1 123 ? -12.346 35.671 31.535 1.00 53.58 187 VAL B CA 1
ATOM 7195 C C . VAL D 1 123 ? -12.197 34.313 30.856 1.00 56.69 187 VAL B C 1
ATOM 7196 O O . VAL D 1 123 ? -12.316 33.264 31.501 1.00 59.82 187 VAL B O 1
ATOM 7200 N N . THR D 1 124 ? -11.919 34.310 29.551 1.00 53.30 188 THR B N 1
ATOM 7201 C CA . THR D 1 124 ? -11.721 33.047 28.846 1.00 52.68 188 THR B CA 1
ATOM 7202 C C . THR D 1 124 ? -10.409 32.387 29.253 1.00 53.47 188 THR B C 1
ATOM 7203 O O . THR D 1 124 ? -10.353 31.164 29.437 1.00 53.87 188 THR B O 1
ATOM 7207 N N . ILE D 1 125 ? -9.344 33.179 29.403 1.00 50.58 189 ILE B N 1
ATOM 7208 C CA . ILE D 1 125 ? -8.061 32.633 29.839 1.00 50.94 189 ILE B CA 1
ATOM 7209 C C . ILE D 1 125 ? -8.195 32.001 31.218 1.00 55.84 189 ILE B C 1
ATOM 7210 O O . ILE D 1 125 ? -7.665 30.912 31.474 1.00 59.45 189 ILE B O 1
ATOM 7215 N N . VAL D 1 126 ? -8.912 32.668 32.125 1.00 53.69 190 VAL B N 1
ATOM 7216 C CA . VAL D 1 126 ? -9.089 32.135 33.472 1.00 51.15 190 VAL B CA 1
ATOM 7217 C C . VAL D 1 126 ? -9.988 30.906 33.451 1.00 47.87 190 VAL B C 1
ATOM 7218 O O . VAL D 1 126 ? -9.711 29.909 34.130 1.00 44.32 190 VAL B O 1
ATOM 7222 N N . ASN D 1 127 ? -11.072 30.951 32.669 1.00 51.11 191 ASN B N 1
ATOM 7223 C CA . ASN D 1 127 ? -12.006 29.828 32.620 1.00 52.96 191 ASN B CA 1
ATOM 7224 C C . ASN D 1 127 ? -11.311 28.537 32.210 1.00 54.65 191 ASN B C 1
ATOM 7225 O O . ASN D 1 127 ? -11.632 27.460 32.727 1.00 60.45 191 ASN B O 1
ATOM 7230 N N . ILE D 1 128 ? -10.355 28.623 31.288 1.00 45.51 192 ILE B N 1
ATOM 7231 C CA . ILE D 1 128 ? -9.688 27.424 30.790 1.00 46.08 192 ILE B CA 1
ATOM 7232 C C . ILE D 1 128 ? -8.597 26.972 31.753 1.00 50.83 192 ILE B C 1
ATOM 7233 O O . ILE D 1 128 ? -8.662 25.875 32.320 1.00 54.16 192 ILE B O 1
ATOM 7238 N N . LEU D 1 129 ? -7.587 27.821 31.964 1.00 45.73 193 LEU B N 1
ATOM 7239 C CA . LEU D 1 129 ? -6.369 27.384 32.643 1.00 49.72 193 LEU B CA 1
ATOM 7240 C C . LEU D 1 129 ? -6.632 26.971 34.089 1.00 50.45 193 LEU B C 1
ATOM 7241 O O . LEU D 1 129 ? -6.057 25.987 34.568 1.00 50.41 193 LEU B O 1
ATOM 7246 N N . THR D 1 130 ? -7.492 27.700 34.803 1.00 48.98 194 THR B N 1
ATOM 7247 C CA . THR D 1 130 ? -7.781 27.338 36.186 1.00 53.08 194 THR B CA 1
ATOM 7248 C C . THR D 1 130 ? -8.705 26.132 36.303 1.00 53.02 194 THR B C 1
ATOM 7249 O O . THR D 1 130 ? -8.943 25.663 37.422 1.00 51.12 194 THR B O 1
ATOM 7253 N N . ASN D 1 131 ? -9.228 25.624 35.187 1.00 45.76 195 ASN B N 1
ATOM 7254 C CA . ASN D 1 131 ? -10.066 24.432 35.174 1.00 50.08 195 ASN B CA 1
ATOM 7255 C C . ASN D 1 131 ? -9.428 23.319 34.349 1.00 52.32 195 ASN B C 1
ATOM 7256 O O . ASN D 1 131 ? -10.125 22.497 33.752 1.00 50.77 195 ASN B O 1
ATOM 7261 N N . ARG D 1 132 ? -8.099 23.295 34.302 1.00 47.52 196 ARG B N 1
ATOM 7262 C CA . ARG D 1 132 ? -7.337 22.221 33.681 1.00 44.31 196 ARG B CA 1
ATOM 7263 C C . ARG D 1 132 ? -6.291 21.732 34.670 1.00 41.07 196 ARG B C 1
ATOM 7264 O O . ARG D 1 132 ? -5.741 22.524 35.440 1.00 44.52 196 ARG B O 1
ATOM 7272 N N . SER D 1 133 ? -6.018 20.431 34.648 1.00 41.05 197 SER B N 1
ATOM 7273 C CA . SER D 1 133 ? -4.940 19.896 35.460 1.00 43.44 197 SER B CA 1
ATOM 7274 C C . SER D 1 133 ? -3.601 20.449 34.978 1.00 51.29 197 SER B C 1
ATOM 7275 O O . SER D 1 133 ? -3.484 21.002 33.880 1.00 55.96 197 SER B O 1
ATOM 7278 N N . ASN D 1 134 ? -2.576 20.286 35.817 1.00 48.68 198 ASN B N 1
ATOM 7279 C CA . ASN D 1 134 ? -1.245 20.755 35.449 1.00 42.01 198 ASN B CA 1
ATOM 7280 C C . ASN D 1 134 ? -0.749 20.056 34.190 1.00 44.17 198 ASN B C 1
ATOM 7281 O O . ASN D 1 134 ? -0.138 20.688 33.321 1.00 45.13 198 ASN B O 1
ATOM 7286 N N . GLU D 1 135 ? -1.011 18.751 34.069 1.00 41.84 199 GLU B N 1
ATOM 7287 C CA . GLU D 1 135 ? -0.596 18.020 32.877 1.00 51.51 199 GLU B CA 1
ATOM 7288 C C . GLU D 1 135 ? -1.326 18.517 31.637 1.00 53.14 199 GLU B C 1
ATOM 7289 O O . GLU D 1 135 ? -0.751 18.543 30.543 1.00 51.29 199 GLU B O 1
ATOM 7295 N N . GLN D 1 136 ? -2.591 18.914 31.786 1.00 49.40 200 GLN B N 1
ATOM 7296 C CA . GLN D 1 136 ? -3.326 19.459 30.652 1.00 48.67 200 GLN B CA 1
ATOM 7297 C C . GLN D 1 136 ? -2.786 20.821 30.235 1.00 44.38 200 GLN B C 1
ATOM 7298 O O . GLN D 1 136 ? -2.788 21.145 29.042 1.00 47.59 200 GLN B O 1
ATOM 7304 N N . ARG D 1 137 ? -2.314 21.624 31.191 1.00 41.78 201 ARG B N 1
ATOM 7305 C CA . ARG D 1 137 ? -1.699 22.899 30.839 1.00 45.41 201 ARG B CA 1
ATOM 7306 C C . ARG D 1 137 ? -0.398 22.701 30.075 1.00 49.47 201 ARG B C 1
ATOM 7307 O O . ARG D 1 137 ? -0.066 23.510 29.202 1.00 52.96 201 ARG B O 1
ATOM 7315 N N . GLN D 1 138 ? 0.355 21.642 30.389 1.00 47.98 202 GLN B N 1
ATOM 7316 C CA . GLN D 1 138 ? 1.549 21.337 29.608 1.00 44.24 202 GLN B CA 1
ATOM 7317 C C . GLN D 1 138 ? 1.177 20.946 28.183 1.00 47.79 202 GLN B C 1
ATOM 7318 O O . GLN D 1 138 ? 1.852 21.344 27.226 1.00 57.45 202 GLN B O 1
ATOM 7324 N N . ASP D 1 139 ? 0.102 20.165 28.025 1.00 49.17 203 ASP B N 1
ATOM 7325 C CA . ASP D 1 139 ? -0.415 19.866 26.692 1.00 51.96 203 ASP B CA 1
ATOM 7326 C C . ASP D 1 139 ? -0.785 21.143 25.951 1.00 50.29 203 ASP B C 1
ATOM 7327 O O . ASP D 1 139 ? -0.469 21.295 24.764 1.00 47.51 203 ASP B O 1
ATOM 7332 N N . ILE D 1 140 ? -1.457 22.072 26.638 1.00 48.26 204 ILE B N 1
ATOM 7333 C CA . ILE D 1 140 ? -1.848 23.331 26.014 1.00 46.68 204 ILE B CA 1
ATOM 7334 C C . ILE D 1 140 ? -0.619 24.153 25.644 1.00 47.76 204 ILE B C 1
ATOM 7335 O O . ILE D 1 140 ? -0.575 24.780 24.579 1.00 57.93 204 ILE B O 1
ATOM 7340 N N . ALA D 1 141 ? 0.400 24.156 26.505 1.00 47.60 205 ALA B N 1
ATOM 7341 C CA . ALA D 1 141 ? 1.601 24.935 26.218 1.00 43.50 205 ALA B CA 1
ATOM 7342 C C . ALA D 1 141 ? 2.329 24.402 24.989 1.00 43.68 205 ALA B C 1
ATOM 7343 O O . ALA D 1 141 ? 2.853 25.182 24.183 1.00 44.70 205 ALA B O 1
ATOM 7345 N N . PHE D 1 142 ? 2.373 23.077 24.826 1.00 41.07 206 PHE B N 1
ATOM 7346 C CA . PHE D 1 142 ? 2.986 22.497 23.633 1.00 46.59 206 PHE B CA 1
ATOM 7347 C C . PHE D 1 142 ? 2.192 22.853 22.383 1.00 46.85 206 PHE B C 1
ATOM 7348 O O . PHE D 1 142 ? 2.764 23.264 21.366 1.00 52.68 206 PHE B O 1
ATOM 7356 N N . ALA D 1 143 ? 0.867 22.699 22.442 1.00 47.84 207 ALA B N 1
ATOM 7357 C CA . ALA D 1 143 ? 0.033 22.999 21.283 1.00 51.84 207 ALA B CA 1
ATOM 7358 C C . ALA D 1 143 ? 0.121 24.471 20.902 1.00 50.19 207 ALA B C 1
ATOM 7359 O O . ALA D 1 143 ? 0.116 24.814 19.714 1.00 55.26 207 ALA B O 1
ATOM 7361 N N . TYR D 1 144 ? 0.204 25.357 21.898 1.00 46.81 208 TYR B N 1
ATOM 7362 C CA . TYR D 1 144 ? 0.298 26.785 21.611 1.00 46.79 208 TYR B CA 1
ATOM 7363 C C . TYR D 1 144 ? 1.601 27.118 20.896 1.00 54.12 208 TYR B C 1
ATOM 7364 O O . TYR D 1 144 ? 1.621 27.951 19.982 1.00 53.40 208 TYR B O 1
ATOM 7373 N N . GLN D 1 145 ? 2.703 26.475 21.295 1.00 58.18 209 GLN B N 1
ATOM 7374 C CA . GLN D 1 145 ? 3.980 26.731 20.636 1.00 54.62 209 GLN B CA 1
ATOM 7375 C C . GLN D 1 145 ? 4.013 26.129 19.236 1.00 56.52 209 GLN B C 1
ATOM 7376 O O . GLN D 1 145 ? 4.562 26.735 18.310 1.00 61.09 209 GLN B O 1
ATOM 7382 N N . ARG D 1 146 ? 3.443 24.935 19.062 1.00 56.94 210 ARG B N 1
ATOM 7383 C CA . ARG D 1 146 ? 3.381 24.340 17.731 1.00 65.87 210 ARG B CA 1
ATOM 7384 C C . ARG D 1 146 ? 2.551 25.199 16.785 1.00 63.20 210 ARG B C 1
ATOM 7385 O O . ARG D 1 146 ? 2.890 25.346 15.604 1.00 63.80 210 ARG B O 1
ATOM 7393 N N . ARG D 1 147 ? 1.473 25.796 17.295 1.00 61.10 211 ARG B N 1
ATOM 7394 C CA . ARG D 1 147 ? 0.546 26.545 16.455 1.00 66.07 211 ARG B CA 1
ATOM 7395 C C . ARG D 1 147 ? 1.051 27.955 16.168 1.00 66.91 211 ARG B C 1
ATOM 7396 O O . ARG D 1 147 ? 1.021 28.409 15.019 1.00 67.80 211 ARG B O 1
ATOM 7404 N N . THR D 1 148 ? 1.516 28.663 17.197 1.00 67.51 212 THR B N 1
ATOM 7405 C CA . THR D 1 148 ? 1.863 30.072 17.077 1.00 62.74 212 THR B CA 1
ATOM 7406 C C . THR D 1 148 ? 3.358 30.326 16.953 1.00 63.49 212 THR B C 1
ATOM 7407 O O . THR D 1 148 ? 3.748 31.449 16.615 1.00 66.20 212 THR B O 1
ATOM 7411 N N . LYS D 1 149 ? 4.196 29.325 17.228 1.00 65.56 213 LYS B N 1
ATOM 7412 C CA . LYS D 1 149 ? 5.653 29.436 17.211 1.00 72.20 213 LYS B CA 1
ATOM 7413 C C . LYS D 1 149 ? 6.183 30.391 18.276 1.00 68.56 213 LYS B C 1
ATOM 7414 O O . LYS D 1 149 ? 7.339 30.821 18.202 1.00 67.66 213 LYS B O 1
ATOM 7420 N N . LYS D 1 150 ? 5.367 30.734 19.271 1.00 66.25 214 LYS B N 1
ATOM 7421 C CA . LYS D 1 150 ? 5.801 31.552 20.393 1.00 70.16 214 LYS B CA 1
ATOM 7422 C C . LYS D 1 150 ? 5.430 30.862 21.699 1.00 66.16 214 LYS B C 1
ATOM 7423 O O . LYS D 1 150 ? 4.475 30.083 21.760 1.00 67.07 214 LYS B O 1
ATOM 7429 N N . GLU D 1 151 ? 6.200 31.153 22.743 1.00 59.88 215 GLU B N 1
ATOM 7430 C CA . GLU D 1 151 ? 5.989 30.511 24.033 1.00 55.91 215 GLU B CA 1
ATOM 7431 C C . GLU D 1 151 ? 4.705 31.021 24.674 1.00 51.25 215 GLU B C 1
ATOM 7432 O O . GLU D 1 151 ? 4.437 32.226 24.677 1.00 55.39 215 GLU B O 1
ATOM 7438 N N . LEU D 1 152 ? 3.905 30.097 25.214 1.00 49.40 216 LEU B N 1
ATOM 7439 C CA . LEU D 1 152 ? 2.628 30.476 25.813 1.00 53.92 216 LEU B CA 1
ATOM 7440 C C . LEU D 1 152 ? 2.831 31.331 27.059 1.00 55.99 216 LEU B C 1
ATOM 7441 O O . LEU D 1 152 ? 2.152 32.349 27.240 1.00 56.08 216 LEU B O 1
ATOM 7446 N N . ALA D 1 153 ? 3.757 30.927 27.934 1.00 51.95 217 ALA B N 1
ATOM 7447 C CA . ALA D 1 153 ? 3.985 31.677 29.166 1.00 55.75 217 ALA B CA 1
ATOM 7448 C C . ALA D 1 153 ? 4.444 33.099 28.868 1.00 53.47 217 ALA B C 1
ATOM 7449 O O . ALA D 1 153 ? 4.095 34.038 29.592 1.00 60.77 217 ALA B O 1
ATOM 7451 N N . SER D 1 154 ? 5.230 33.276 27.804 1.00 53.14 218 SER B N 1
ATOM 7452 C CA . SER D 1 154 ? 5.671 34.614 27.430 1.00 53.20 218 SER B CA 1
ATOM 7453 C C . SER D 1 154 ? 4.533 35.432 26.830 1.00 53.68 218 SER B C 1
ATOM 7454 O O . SER D 1 154 ? 4.471 36.651 27.031 1.00 53.47 218 SER B O 1
ATOM 7457 N N . ALA D 1 155 ? 3.627 34.783 26.096 1.00 58.75 219 ALA B N 1
ATOM 7458 C CA . ALA D 1 155 ? 2.503 35.504 25.509 1.00 58.96 219 ALA B CA 1
ATOM 7459 C C . ALA D 1 155 ? 1.531 35.977 26.581 1.00 62.72 219 ALA B C 1
ATOM 7460 O O . ALA D 1 155 ? 1.003 37.092 26.499 1.00 63.61 219 ALA B O 1
ATOM 7462 N N . LEU D 1 156 ? 1.278 35.142 27.593 1.00 61.78 220 LEU B N 1
ATOM 7463 C CA . LEU D 1 156 ? 0.389 35.541 28.679 1.00 54.51 220 LEU B CA 1
ATOM 7464 C C . LEU D 1 156 ? 1.053 36.550 29.607 1.00 55.94 220 LEU B C 1
ATOM 7465 O O . LEU D 1 156 ? 0.363 37.376 30.214 1.00 59.01 220 LEU B O 1
ATOM 7470 N N . LYS D 1 157 ? 2.382 36.496 29.733 1.00 54.36 221 LYS B N 1
ATOM 7471 C CA . LYS D 1 157 ? 3.090 37.476 30.550 1.00 49.63 221 LYS B CA 1
ATOM 7472 C C . LYS D 1 157 ? 2.895 38.890 30.019 1.00 55.83 221 LYS B C 1
ATOM 7473 O O . LYS D 1 157 ? 2.835 39.845 30.802 1.00 58.35 221 LYS B O 1
ATOM 7479 N N . SER D 1 158 ? 2.784 39.044 28.698 1.00 57.26 222 SER B N 1
ATOM 7480 C CA . SER D 1 158 ? 2.546 40.361 28.121 1.00 61.13 222 SER B CA 1
ATOM 7481 C C . SER D 1 158 ? 1.068 40.724 28.112 1.00 56.73 222 SER B C 1
ATOM 7482 O O . SER D 1 158 ? 0.724 41.906 28.224 1.00 61.11 222 SER B O 1
ATOM 7485 N N . ALA D 1 159 ? 0.184 39.734 27.982 1.00 52.90 223 ALA B N 1
ATOM 7486 C CA . ALA D 1 159 ? -1.245 40.009 27.917 1.00 49.20 223 ALA B CA 1
ATOM 7487 C C . ALA D 1 159 ? -1.865 40.272 29.284 1.00 53.55 223 ALA B C 1
ATOM 7488 O O . ALA D 1 159 ? -2.940 40.876 29.353 1.00 58.87 223 ALA B O 1
ATOM 7490 N N . LEU D 1 160 ? -1.220 39.841 30.362 1.00 48.42 224 LEU B N 1
ATOM 7491 C CA . LEU D 1 160 ? -1.756 39.969 31.708 1.00 49.11 224 LEU B CA 1
ATOM 7492 C C . LEU D 1 160 ? -0.888 40.904 32.536 1.00 53.59 224 LEU B C 1
ATOM 7493 O O . LEU D 1 160 ? 0.197 41.319 32.122 1.00 59.91 224 LEU B O 1
ATOM 7498 N N . SER D 1 161 ? -1.388 41.233 33.724 1.00 54.14 225 SER B N 1
ATOM 7499 C CA . SER D 1 161 ? -0.689 42.132 34.631 1.00 59.37 225 SER B CA 1
ATOM 7500 C C . SER D 1 161 ? -1.214 41.922 36.043 1.00 56.65 225 SER B C 1
ATOM 7501 O O . SER D 1 161 ? -2.249 41.287 36.250 1.00 57.21 225 SER B O 1
ATOM 7504 N N . GLY D 1 162 ? -0.473 42.460 37.011 1.00 57.70 226 GLY B N 1
ATOM 7505 C CA . GLY D 1 162 ? -0.893 42.458 38.398 1.00 58.50 226 GLY B CA 1
ATOM 7506 C C . GLY D 1 162 ? -0.945 41.067 39.012 1.00 59.61 226 GLY B C 1
ATOM 7507 O O . GLY D 1 162 ? -0.142 40.181 38.701 1.00 56.11 226 GLY B O 1
ATOM 7508 N N . HIS D 1 163 ? -1.929 40.880 39.901 1.00 59.24 227 HIS B N 1
ATOM 7509 C CA . HIS D 1 163 ? -2.055 39.620 40.626 1.00 53.10 227 HIS B CA 1
ATOM 7510 C C . HIS D 1 163 ? -2.512 38.481 39.724 1.00 48.73 227 HIS B C 1
ATOM 7511 O O . HIS D 1 163 ? -2.111 37.332 39.937 1.00 50.19 227 HIS B O 1
ATOM 7518 N N . LEU D 1 164 ? -3.354 38.769 38.727 1.00 47.55 228 LEU B N 1
ATOM 7519 C CA . LEU D 1 164 ? -3.811 37.711 37.832 1.00 43.05 228 LEU B CA 1
ATOM 7520 C C . LEU D 1 164 ? -2.655 37.136 37.028 1.00 47.13 228 LEU B C 1
ATOM 7521 O O . LEU D 1 164 ? -2.614 35.929 36.765 1.00 51.38 228 LEU B O 1
ATOM 7526 N N . GLU D 1 165 ? -1.704 37.986 36.627 1.00 52.68 229 GLU B N 1
ATOM 7527 C CA . GLU D 1 165 ? -0.537 37.499 35.897 1.00 52.76 229 GLU B CA 1
ATOM 7528 C C . GLU D 1 165 ? 0.267 36.518 36.742 1.00 55.30 229 GLU B C 1
ATOM 7529 O O . GLU D 1 165 ? 0.768 35.509 36.231 1.00 58.40 229 GLU B O 1
ATOM 7535 N N . THR D 1 166 ? 0.392 36.795 38.041 1.00 53.06 230 THR B N 1
ATOM 7536 C CA . THR D 1 166 ? 1.141 35.906 38.921 1.00 45.44 230 THR B CA 1
ATOM 7537 C C . THR D 1 166 ? 0.461 34.547 39.046 1.00 49.35 230 THR B C 1
ATOM 7538 O O . THR D 1 166 ? 1.136 33.510 39.079 1.00 46.60 230 THR B O 1
ATOM 7542 N N . VAL D 1 167 ? -0.873 34.530 39.102 1.00 51.86 231 VAL B 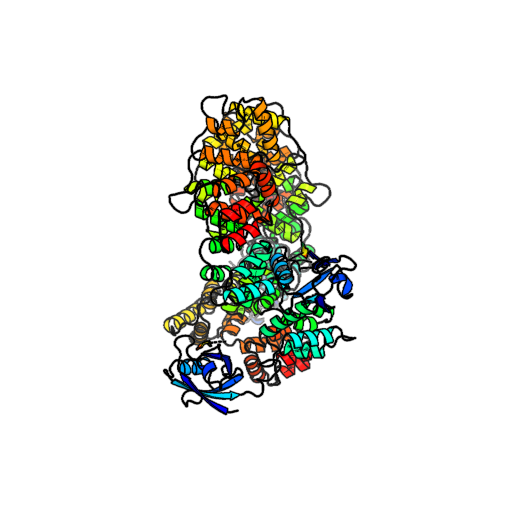N 1
ATOM 7543 C CA . VAL D 1 167 ? -1.600 33.272 39.249 1.00 48.96 231 VAL B CA 1
ATOM 7544 C C . VAL D 1 167 ? -1.442 32.413 38.001 1.00 53.03 231 VAL B C 1
ATOM 7545 O O . VAL D 1 167 ? -1.111 31.224 38.082 1.00 60.50 231 VAL B O 1
ATOM 7549 N N . ILE D 1 168 ? -1.671 33.007 36.828 1.00 49.07 232 ILE B N 1
ATOM 7550 C CA . ILE D 1 168 ? -1.675 32.240 35.586 1.00 43.40 232 ILE B CA 1
ATOM 7551 C C . ILE D 1 168 ? -0.283 31.699 35.281 1.00 47.15 232 ILE B C 1
ATOM 7552 O O . ILE D 1 168 ? -0.119 30.520 34.946 1.00 53.03 232 ILE B O 1
ATOM 7557 N N . LEU D 1 169 ? 0.743 32.547 35.401 1.00 45.18 233 LEU B N 1
ATOM 7558 C CA . LEU D 1 169 ? 2.100 32.107 35.088 1.00 47.52 233 LEU B CA 1
ATOM 7559 C C . LEU D 1 169 ? 2.557 30.999 36.030 1.00 48.78 233 LEU B C 1
ATOM 7560 O O . LEU D 1 169 ? 3.276 30.081 35.617 1.00 51.37 233 LEU B O 1
ATOM 7565 N N . GLY D 1 170 ? 2.149 31.064 37.298 1.00 43.78 234 GLY B N 1
ATOM 7566 C CA . GLY D 1 170 ? 2.506 30.008 38.230 1.00 39.02 234 GLY B CA 1
ATOM 7567 C C . GLY D 1 170 ? 1.807 28.698 37.921 1.00 48.24 234 GLY B C 1
ATOM 7568 O O . GLY D 1 170 ? 2.381 27.620 38.101 1.00 50.60 234 GLY B O 1
ATOM 7569 N N . LEU D 1 171 ? 0.559 28.771 37.448 1.00 49.24 235 LEU B N 1
ATOM 7570 C CA . LEU D 1 171 ? -0.170 27.560 37.085 1.00 46.87 235 LEU B CA 1
ATOM 7571 C C . LEU D 1 171 ? 0.443 26.873 35.871 1.00 48.87 235 LEU B C 1
ATOM 7572 O O . LEU D 1 171 ? 0.324 25.651 35.728 1.00 48.46 235 LEU B O 1
ATOM 7577 N N . LEU D 1 172 ? 1.097 27.635 34.991 1.00 45.66 236 LEU B N 1
ATOM 7578 C CA . LEU D 1 172 ? 1.672 27.055 33.783 1.00 44.46 236 LEU B CA 1
ATOM 7579 C C . LEU D 1 172 ? 2.918 26.229 34.069 1.00 45.70 236 LEU B C 1
ATOM 7580 O O . LEU D 1 172 ? 3.256 25.346 33.274 1.00 49.79 236 LEU B O 1
ATOM 7585 N N . LYS D 1 173 ? 3.607 26.492 35.175 1.00 47.16 237 LYS B N 1
ATOM 7586 C CA . LYS D 1 173 ? 4.793 25.724 35.514 1.00 47.66 237 LYS B CA 1
ATOM 7587 C C . LYS D 1 173 ? 4.405 24.395 36.148 1.00 49.04 237 LYS B C 1
ATOM 7588 O O . LYS D 1 173 ? 3.365 24.272 36.802 1.00 48.89 237 LYS B O 1
ATOM 7594 N N . THR D 1 174 ? 5.252 23.392 35.940 1.00 45.89 238 THR B N 1
ATOM 7595 C CA . THR D 1 174 ? 5.088 22.131 36.634 1.00 46.23 238 THR B CA 1
ATOM 7596 C C . THR D 1 174 ? 5.295 22.344 38.133 1.00 43.12 238 THR B C 1
ATOM 7597 O O . THR D 1 174 ? 5.886 23.344 38.548 1.00 44.97 238 THR B O 1
ATOM 7601 N N . PRO D 1 175 ? 4.787 21.430 38.969 1.00 43.55 239 PRO B N 1
ATOM 7602 C CA . PRO D 1 175 ? 5.002 21.571 40.421 1.00 44.20 239 PRO B CA 1
ATOM 7603 C C . PRO D 1 175 ? 6.456 21.783 40.816 1.00 47.51 239 PRO B C 1
ATOM 7604 O O . PRO D 1 175 ? 6.736 22.601 41.701 1.00 48.56 239 PRO B O 1
ATOM 7608 N N . ALA D 1 176 ? 7.393 21.080 40.176 1.00 44.48 240 ALA B N 1
ATOM 7609 C CA . ALA D 1 176 ? 8.800 21.247 40.526 1.00 41.49 240 ALA B CA 1
ATOM 7610 C C . ALA D 1 176 ? 9.354 22.563 39.992 1.00 50.15 240 ALA B C 1
ATOM 7611 O O . ALA D 1 176 ? 10.176 23.208 40.653 1.00 49.49 240 ALA B O 1
ATOM 7613 N N . GLN D 1 177 ? 8.928 22.972 38.794 1.00 54.60 241 GLN B N 1
ATOM 7614 C CA . GLN D 1 177 ? 9.389 24.243 38.246 1.00 47.89 241 GLN B CA 1
ATOM 7615 C C . GLN D 1 177 ? 8.847 25.423 39.040 1.00 46.40 241 GLN B C 1
ATOM 7616 O O . GLN D 1 177 ? 9.539 26.436 39.195 1.00 50.16 241 GLN B O 1
ATOM 7622 N N . TYR D 1 178 ? 7.620 25.312 39.548 1.00 41.83 242 TYR B N 1
ATOM 7623 C CA . TYR D 1 178 ? 7.044 26.399 40.331 1.00 44.65 242 TYR B CA 1
ATOM 7624 C C . TYR D 1 178 ? 7.735 26.524 41.683 1.00 43.88 242 TYR B C 1
ATOM 7625 O O . TYR D 1 178 ? 8.125 27.623 42.093 1.00 44.40 242 TYR B O 1
ATOM 7634 N N . ASP D 1 179 ? 7.903 25.402 42.388 1.00 42.52 243 ASP B N 1
ATOM 7635 C CA . ASP D 1 179 ? 8.574 25.444 43.683 1.00 48.27 243 ASP B CA 1
ATOM 7636 C C . ASP D 1 179 ? 10.020 25.900 43.540 1.00 54.22 243 ASP B C 1
ATOM 7637 O O . ASP D 1 179 ? 10.532 26.637 44.391 1.00 57.26 243 ASP B O 1
ATOM 7642 N N . ALA D 1 180 ? 10.692 25.481 42.465 1.00 52.26 244 ALA B N 1
ATOM 7643 C CA . ALA D 1 180 ? 12.081 25.880 42.262 1.00 52.36 244 ALA B CA 1
ATOM 7644 C C . ALA D 1 180 ? 12.195 27.373 41.979 1.00 50.74 244 ALA B C 1
ATOM 7645 O O . ALA D 1 180 ? 13.104 28.039 42.490 1.00 58.01 244 ALA B O 1
ATOM 7647 N N . SER D 1 181 ? 11.285 27.919 41.169 1.00 45.54 245 SER B N 1
ATOM 7648 C CA . SER D 1 181 ? 11.334 29.346 40.868 1.00 47.61 245 SER B CA 1
ATOM 7649 C C . SER D 1 181 ? 10.967 30.180 42.089 1.00 51.83 245 SER B C 1
ATOM 7650 O O . SER D 1 181 ? 11.545 31.250 42.311 1.00 58.30 245 SER B O 1
ATOM 7653 N N . GLU D 1 182 ? 10.007 29.712 42.892 1.00 50.75 246 GLU B N 1
ATOM 7654 C CA . GLU D 1 182 ? 9.685 30.412 44.131 1.00 52.38 246 GLU B CA 1
ATOM 7655 C C . GLU D 1 182 ? 10.854 30.359 45.105 1.00 48.61 246 GLU B C 1
ATOM 7656 O O . GLU D 1 182 ? 11.103 31.321 45.841 1.00 47.37 246 GLU B O 1
ATOM 7662 N N . LEU D 1 183 ? 11.582 29.240 45.124 1.00 50.53 247 LEU B N 1
ATOM 7663 C CA . LEU D 1 183 ? 12.802 29.161 45.919 1.00 48.61 247 LEU B CA 1
ATOM 7664 C C . LEU D 1 183 ? 13.860 30.118 45.384 1.00 52.56 247 LEU B C 1
ATOM 7665 O O . LEU D 1 183 ? 14.509 30.836 46.153 1.00 58.33 247 LEU B O 1
ATOM 7670 N N . LYS D 1 184 ? 14.044 30.140 44.061 1.00 54.12 248 LYS B N 1
ATOM 7671 C CA . LYS D 1 184 ? 14.998 31.068 43.462 1.00 53.60 248 LYS B CA 1
ATOM 7672 C C . LYS D 1 184 ? 14.612 32.512 43.750 1.00 53.09 248 LYS B C 1
ATOM 7673 O O . LYS D 1 184 ? 15.481 33.358 43.990 1.00 56.96 248 LYS B O 1
ATOM 7679 N N . ALA D 1 185 ? 13.311 32.812 43.742 1.00 51.93 249 ALA B N 1
ATOM 7680 C CA . ALA D 1 185 ? 12.861 34.171 44.025 1.00 54.51 249 ALA B CA 1
ATOM 7681 C C . ALA D 1 185 ? 13.084 34.535 45.486 1.00 63.98 249 ALA B C 1
ATOM 7682 O O . ALA D 1 185 ? 13.470 35.668 45.796 1.00 68.93 249 ALA B O 1
ATOM 7684 N N . SER D 1 186 ? 12.843 33.591 46.399 1.00 63.93 250 SER B N 1
ATOM 7685 C CA . SER D 1 186 ? 13.033 33.865 47.818 1.00 68.01 250 SER B CA 1
ATOM 7686 C C . SER D 1 186 ? 14.494 34.126 48.159 1.00 72.41 250 SER B C 1
ATOM 7687 O O . SER D 1 186 ? 14.778 34.786 49.165 1.00 72.01 250 SER B O 1
ATOM 7690 N N . MET D 1 187 ? 15.424 33.622 47.348 1.00 73.39 251 MET B N 1
ATOM 7691 C CA . MET D 1 187 ? 16.845 33.855 47.566 1.00 72.79 251 MET B CA 1
ATOM 7692 C C . MET D 1 187 ? 17.434 34.900 46.630 1.00 81.69 251 MET B C 1
ATOM 7693 O O . MET D 1 187 ? 18.448 35.517 46.974 1.00 83.20 251 MET B O 1
ATOM 7698 N N . LYS D 1 188 ? 16.833 35.117 45.461 1.00 94.37 252 LYS B N 1
ATOM 7699 C CA . LYS D 1 188 ? 17.249 36.228 44.617 1.00 109.83 252 LYS B CA 1
ATOM 7700 C C . LYS D 1 188 ? 17.003 37.547 45.338 1.00 123.14 252 LYS B C 1
ATOM 7701 O O . LYS D 1 188 ? 16.117 37.661 46.189 1.00 127.82 252 LYS B O 1
ATOM 7707 N N . GLY D 1 189 ? 17.798 38.553 44.988 1.00 136.30 253 GLY B N 1
ATOM 7708 C CA . GLY D 1 189 ? 17.791 39.789 45.742 1.00 136.67 253 GLY B CA 1
ATOM 7709 C C . GLY D 1 189 ? 18.539 39.613 47.046 1.00 134.38 253 GLY B C 1
ATOM 7710 O O . GLY D 1 189 ? 18.408 38.578 47.707 1.00 134.25 253 GLY B O 1
ATOM 7711 N N . LEU D 1 190 ? 19.327 40.616 47.432 1.00 134.48 254 LEU B N 1
ATOM 7712 C CA . LEU D 1 190 ? 20.204 40.465 48.586 1.00 132.78 254 LEU B CA 1
ATOM 7713 C C . LEU D 1 190 ? 19.444 40.331 49.902 1.00 134.04 254 LEU B C 1
ATOM 7714 O O . LEU D 1 190 ? 20.065 40.021 50.925 1.00 132.80 254 LEU B O 1
ATOM 7719 N N . GLY D 1 191 ? 18.129 40.546 49.903 1.00 138.87 255 GLY B N 1
ATOM 7720 C CA . GLY D 1 191 ? 17.309 40.306 51.066 1.00 136.39 255 GLY B CA 1
ATOM 7721 C C . GLY D 1 191 ? 16.564 38.994 50.929 1.00 133.39 255 GLY B C 1
ATOM 7722 O O . GLY D 1 191 ? 15.800 38.799 49.981 1.00 134.92 255 GLY B O 1
ATOM 7723 N N . THR D 1 192 ? 16.795 38.092 51.879 1.00 115.83 256 THR B N 1
ATOM 7724 C CA . THR D 1 192 ? 16.190 36.768 51.831 1.00 100.07 256 THR B CA 1
ATOM 7725 C C . THR D 1 192 ? 14.754 36.823 52.338 1.00 92.15 256 THR B C 1
ATOM 7726 O O . THR D 1 192 ? 14.474 37.432 53.375 1.00 96.75 256 THR B O 1
ATOM 7730 N N . ASP D 1 193 ? 13.843 36.195 51.593 1.00 81.15 257 ASP B N 1
ATOM 7731 C CA . ASP D 1 193 ? 12.454 36.027 52.021 1.00 72.94 257 ASP B CA 1
ATOM 7732 C C . ASP D 1 193 ? 12.365 34.691 52.746 1.00 69.50 257 ASP B C 1
ATOM 7733 O O . ASP D 1 193 ? 12.065 33.654 52.152 1.00 67.94 257 ASP B O 1
ATOM 7738 N N . GLU D 1 194 ? 12.630 34.719 54.055 1.00 70.52 258 GLU B N 1
ATOM 7739 C CA . GLU D 1 194 ? 12.678 33.482 54.827 1.00 70.13 258 GLU B CA 1
ATOM 7740 C C . GLU D 1 194 ? 11.324 32.786 54.870 1.00 65.44 258 GLU B C 1
ATOM 7741 O O . GLU D 1 194 ? 11.267 31.554 54.935 1.00 63.24 258 GLU B O 1
ATOM 7747 N N . ASP D 1 195 ? 10.229 33.549 54.822 1.00 65.39 259 ASP B N 1
ATOM 7748 C CA . ASP D 1 195 ? 8.901 32.954 54.949 1.00 72.41 259 ASP B CA 1
ATOM 7749 C C . ASP D 1 195 ? 8.606 32.007 53.792 1.00 70.36 259 ASP B C 1
ATOM 7750 O O . ASP D 1 195 ? 8.135 30.883 54.000 1.00 69.40 259 ASP B O 1
ATOM 7755 N N . SER D 1 196 ? 8.876 32.446 52.559 1.00 66.63 260 SER B N 1
ATOM 7756 C CA . SER D 1 196 ? 8.637 31.585 51.404 1.00 62.95 260 SER B CA 1
ATOM 7757 C C . SER D 1 196 ? 9.612 30.414 51.379 1.00 54.99 260 SER B C 1
ATOM 7758 O O . SER D 1 196 ? 9.237 29.295 51.010 1.00 51.96 260 SER B O 1
ATOM 7761 N N . LEU D 1 197 ? 10.867 30.656 51.764 1.00 50.33 261 LEU B N 1
ATOM 7762 C CA . LEU D 1 197 ? 11.837 29.569 51.848 1.00 51.02 261 LEU B CA 1
ATOM 7763 C C . LEU D 1 197 ? 11.409 28.536 52.882 1.00 51.85 261 LEU B C 1
ATOM 7764 O O . LEU D 1 197 ? 11.493 27.328 52.636 1.00 52.90 261 LEU B O 1
ATOM 7769 N N . ILE D 1 198 ? 10.930 28.995 54.040 1.00 54.99 262 ILE B N 1
ATOM 7770 C CA . ILE D 1 198 ? 10.500 28.076 55.089 1.00 52.77 262 ILE B CA 1
ATOM 7771 C C . ILE D 1 198 ? 9.253 27.311 54.658 1.00 56.76 262 ILE B C 1
ATOM 7772 O O . ILE D 1 198 ? 9.145 26.100 54.884 1.00 60.86 262 ILE B O 1
ATOM 7777 N N . GLU D 1 199 ? 8.300 27.997 54.020 1.00 51.91 263 GLU B N 1
ATOM 7778 C CA . GLU D 1 199 ? 7.046 27.349 53.642 1.00 53.30 263 GLU B CA 1
ATOM 7779 C C . GLU D 1 199 ? 7.282 26.181 52.693 1.00 53.45 263 GLU B C 1
ATOM 7780 O O . GLU D 1 199 ? 6.671 25.117 52.843 1.00 54.00 263 GLU B O 1
ATOM 7786 N N . ILE D 1 200 ? 8.171 26.355 51.717 1.00 53.07 264 ILE B N 1
ATOM 7787 C CA . ILE D 1 200 ? 8.377 25.323 50.706 1.00 50.21 264 ILE B CA 1
ATOM 7788 C C . ILE D 1 200 ? 9.230 24.185 51.254 1.00 50.92 264 ILE B C 1
ATOM 7789 O O . ILE D 1 200 ? 8.907 23.006 51.070 1.00 51.15 264 ILE B O 1
ATOM 7794 N N . ILE D 1 201 ? 10.324 24.519 51.940 1.00 48.39 265 ILE B N 1
ATOM 7795 C CA . ILE D 1 201 ? 11.260 23.493 52.393 1.00 45.55 265 ILE B CA 1
ATOM 7796 C C . ILE D 1 201 ? 10.639 22.637 53.494 1.00 49.62 265 ILE B C 1
ATOM 7797 O O . ILE D 1 201 ? 10.874 21.425 53.560 1.00 56.54 265 ILE B O 1
ATOM 7802 N N . CYS D 1 202 ? 9.832 23.244 54.366 1.00 44.28 266 CYS B N 1
ATOM 7803 C CA . CYS D 1 202 ? 9.263 22.504 55.488 1.00 50.07 266 CYS B CA 1
ATOM 7804 C C . CYS D 1 202 ? 8.048 21.667 55.107 1.00 52.53 266 CYS B C 1
ATOM 7805 O O . CYS D 1 202 ? 7.745 20.694 55.806 1.00 52.92 266 CYS B O 1
ATOM 7808 N N . SER D 1 203 ? 7.350 22.008 54.022 1.00 48.97 267 SER B N 1
ATOM 7809 C CA . SER D 1 203 ? 6.097 21.350 53.675 1.00 51.83 267 SER B CA 1
ATOM 7810 C C . SER D 1 203 ? 6.204 20.350 52.532 1.00 52.57 267 SER B C 1
ATOM 7811 O O . SER D 1 203 ? 5.249 19.600 52.304 1.00 54.25 267 SER B O 1
ATOM 7814 N N . ARG D 1 204 ? 7.320 20.314 51.810 1.00 55.53 268 ARG B N 1
ATOM 7815 C CA . ARG D 1 204 ? 7.465 19.415 50.674 1.00 52.85 268 ARG B CA 1
ATOM 7816 C C . ARG D 1 204 ? 8.032 18.074 51.123 1.00 55.18 268 ARG B C 1
ATOM 7817 O O . ARG D 1 204 ? 8.877 18.010 52.021 1.00 53.17 268 ARG B O 1
ATOM 7825 N N . THR D 1 205 ? 7.562 17.003 50.487 1.00 49.56 269 THR B N 1
ATOM 7826 C CA . THR D 1 205 ? 7.939 15.650 50.862 1.00 47.82 269 THR B CA 1
ATOM 7827 C C . THR D 1 205 ? 9.279 15.269 50.235 1.00 50.45 269 THR B C 1
ATOM 7828 O O . THR D 1 205 ? 9.889 16.036 49.484 1.00 55.56 269 THR B O 1
ATOM 7832 N N . ASN D 1 206 ? 9.746 14.060 50.562 1.00 53.54 270 ASN B N 1
ATOM 7833 C CA . ASN D 1 206 ? 10.957 13.528 49.942 1.00 46.42 270 ASN B CA 1
ATOM 7834 C C . ASN D 1 206 ? 10.819 13.482 48.426 1.00 48.60 270 ASN B C 1
ATOM 7835 O O . ASN D 1 206 ? 11.709 13.930 47.694 1.00 50.64 270 ASN B O 1
ATOM 7840 N N . GLN D 1 207 ? 9.703 12.935 47.940 1.00 50.67 271 GLN B N 1
ATOM 7841 C CA . GLN D 1 207 ? 9.487 12.814 46.502 1.00 46.00 271 GLN B CA 1
ATOM 7842 C C . GLN D 1 207 ? 9.536 14.177 45.825 1.00 48.49 271 GLN B C 1
ATOM 7843 O O . GLN D 1 207 ? 10.172 14.343 44.777 1.00 58.53 271 GLN B O 1
ATOM 7849 N N . GLU D 1 208 ? 8.876 15.170 46.421 1.00 49.51 272 GLU B N 1
ATOM 7850 C CA . GLU D 1 208 ? 8.821 16.496 45.819 1.00 47.08 272 GLU B CA 1
ATOM 7851 C C . GLU D 1 208 ? 10.174 17.194 45.882 1.00 53.08 272 GLU B C 1
ATOM 7852 O O . GLU D 1 208 ? 10.604 17.810 44.901 1.00 62.81 272 GLU B O 1
ATOM 7858 N N . LEU D 1 209 ? 10.862 17.101 47.023 1.00 51.97 273 LEU B N 1
ATOM 7859 C CA . LEU D 1 209 ? 12.164 17.747 47.156 1.00 48.37 273 LEU B CA 1
ATOM 7860 C C . LEU D 1 209 ? 13.204 17.125 46.230 1.00 50.71 273 LEU B C 1
ATOM 7861 O O . LEU D 1 209 ? 14.090 17.831 45.734 1.00 49.30 273 LEU B O 1
ATOM 7866 N N . GLN D 1 210 ? 13.117 15.816 45.986 1.00 51.10 274 GLN B N 1
ATOM 7867 C CA . GLN D 1 210 ? 14.046 15.181 45.057 1.00 52.44 274 GLN B CA 1
ATOM 7868 C C . GLN D 1 210 ? 13.843 15.695 43.637 1.00 53.50 274 GLN B C 1
ATOM 7869 O O . GLN D 1 210 ? 14.810 15.852 42.883 1.00 57.04 274 GLN B O 1
ATOM 7875 N N . GLU D 1 211 ? 12.595 15.964 43.256 1.00 49.52 275 GLU B N 1
ATOM 7876 C CA . GLU D 1 211 ? 12.334 16.519 41.935 1.00 48.82 275 GLU B CA 1
ATOM 7877 C C . GLU D 1 211 ? 12.690 17.999 41.880 1.00 54.27 275 GLU B C 1
ATOM 7878 O O . GLU D 1 211 ? 13.181 18.484 40.854 1.00 56.10 275 GLU B O 1
ATOM 7884 N N . ILE D 1 212 ? 12.453 18.724 42.976 1.00 51.38 276 ILE B N 1
ATOM 7885 C CA . ILE D 1 212 ? 12.818 20.138 43.036 1.00 51.92 276 ILE B CA 1
ATOM 7886 C C . ILE D 1 212 ? 14.324 20.299 42.875 1.00 52.59 276 ILE B C 1
ATOM 7887 O O . ILE D 1 212 ? 14.797 21.138 42.099 1.00 53.61 276 ILE B O 1
ATOM 7892 N N . ASN D 1 213 ? 15.099 19.485 43.597 1.00 53.44 277 ASN B N 1
ATOM 7893 C CA . ASN D 1 213 ? 16.553 19.559 43.493 1.00 55.50 277 ASN B CA 1
ATOM 7894 C C . ASN D 1 213 ? 17.024 19.291 42.068 1.00 59.43 277 ASN B C 1
ATOM 7895 O O . ASN D 1 213 ? 17.947 19.952 41.577 1.00 58.36 277 ASN B O 1
ATOM 7900 N N . ARG D 1 214 ? 16.399 18.328 41.385 1.00 58.93 278 ARG B N 1
ATOM 7901 C CA . ARG D 1 214 ? 16.766 18.045 40.002 1.00 59.12 278 ARG B CA 1
ATOM 7902 C C . ARG D 1 214 ? 16.393 19.207 39.090 1.00 58.37 278 ARG B C 1
ATOM 7903 O O . ARG D 1 214 ? 17.217 19.682 38.300 1.00 49.88 278 ARG B O 1
ATOM 7911 N N . VAL D 1 215 ? 15.152 19.688 39.196 1.00 61.20 279 VAL B N 1
ATOM 7912 C CA . VAL D 1 215 ? 14.685 20.754 38.317 1.00 56.22 279 VAL B CA 1
ATOM 7913 C C . VAL D 1 215 ? 15.365 22.079 38.652 1.00 52.25 279 VAL B C 1
ATOM 7914 O O . VAL D 1 215 ? 15.596 22.907 37.761 1.00 52.07 279 VAL B O 1
ATOM 7918 N N . TYR D 1 216 ? 15.712 22.301 39.921 1.00 49.71 280 TYR B N 1
ATOM 7919 C CA . TYR D 1 216 ? 16.419 23.527 40.282 1.00 52.84 280 TYR B CA 1
ATOM 7920 C C . TYR D 1 216 ? 17.764 23.610 39.573 1.00 53.99 280 TYR B C 1
ATOM 7921 O O . TYR D 1 216 ? 18.137 24.668 39.051 1.00 52.52 280 TYR B O 1
ATOM 7930 N N . LYS D 1 217 ? 18.501 22.499 39.533 1.00 54.87 281 LYS B N 1
ATOM 7931 C CA . LYS D 1 217 ? 19.826 22.522 38.923 1.00 58.74 281 LYS B CA 1
ATOM 7932 C C . LYS D 1 217 ? 19.745 22.763 37.421 1.00 61.94 281 LYS B C 1
ATOM 7933 O O . LYS D 1 217 ? 20.533 23.539 36.871 1.00 62.71 281 LYS B O 1
ATOM 7939 N N . GLU D 1 218 ? 18.796 22.117 36.739 1.00 67.32 282 GLU B N 1
ATOM 7940 C CA . GLU D 1 218 ? 18.678 22.290 35.295 1.00 68.18 282 GLU B CA 1
ATOM 7941 C C . GLU D 1 218 ? 18.179 23.674 34.904 1.00 62.99 282 GLU B C 1
ATOM 7942 O O . GLU D 1 218 ? 18.455 24.119 33.786 1.00 71.00 282 GLU B O 1
ATOM 7948 N N . MET D 1 219 ? 17.485 24.374 35.802 1.00 63.71 283 MET B N 1
ATOM 7949 C CA . MET D 1 219 ? 17.008 25.716 35.482 1.00 60.83 283 MET B CA 1
ATOM 7950 C C . MET D 1 219 ? 18.067 26.780 35.745 1.00 61.24 283 MET B C 1
ATOM 7951 O O . MET D 1 219 ? 18.224 27.703 34.943 1.00 67.25 283 MET B O 1
ATOM 7956 N N . TYR D 1 220 ? 18.804 26.677 36.851 1.00 63.27 284 TYR B N 1
ATOM 7957 C CA . TYR D 1 220 ? 19.694 27.750 37.286 1.00 65.23 284 TYR B CA 1
ATOM 7958 C C . TYR D 1 220 ? 21.162 27.345 37.352 1.00 63.33 284 TYR B C 1
ATOM 7959 O O . TYR D 1 220 ? 21.978 28.117 37.864 1.00 64.72 284 TYR B O 1
ATOM 7968 N N . LYS D 1 221 ? 21.512 26.151 36.875 1.00 67.05 285 LYS B N 1
ATOM 7969 C CA . LYS D 1 221 ? 22.862 25.589 36.764 1.00 74.98 285 LYS B CA 1
ATOM 7970 C C . LYS D 1 221 ? 23.600 25.477 38.094 1.00 80.18 285 LYS B C 1
ATOM 7971 O O . LYS D 1 221 ? 24.775 25.092 38.099 1.00 82.85 285 LYS B O 1
ATOM 7977 N N . THR D 1 222 ? 22.967 25.789 39.217 1.00 77.61 286 THR B N 1
ATOM 7978 C CA . THR D 1 222 ? 23.568 25.608 40.529 1.00 73.80 286 THR B CA 1
ATOM 7979 C C . THR D 1 222 ? 22.682 24.694 41.363 1.00 66.68 286 THR B C 1
ATOM 7980 O O . THR D 1 222 ? 21.470 24.612 41.144 1.00 61.85 286 THR B O 1
ATOM 7984 N N . ASP D 1 223 ? 23.289 24.018 42.334 1.00 64.05 287 ASP B N 1
ATOM 7985 C CA . ASP D 1 223 ? 22.518 23.161 43.225 1.00 66.99 287 ASP B CA 1
ATOM 7986 C C . ASP D 1 223 ? 21.735 24.007 44.220 1.00 66.85 287 ASP B C 1
ATOM 7987 O O . ASP D 1 223 ? 22.209 25.051 44.677 1.00 70.28 287 ASP B O 1
ATOM 7992 N N . LEU D 1 224 ? 20.519 23.555 44.542 1.00 65.23 288 LEU B N 1
ATOM 7993 C CA . LEU D 1 224 ? 19.694 24.271 45.512 1.00 60.02 288 LEU B CA 1
ATOM 7994 C C . LEU D 1 224 ? 20.405 24.400 46.854 1.00 61.26 288 LEU B C 1
ATOM 7995 O O . LEU D 1 224 ? 20.349 25.455 47.497 1.00 66.29 288 LEU B O 1
ATOM 8000 N N . GLU D 1 225 ? 21.090 23.338 47.283 1.00 58.39 289 GLU B N 1
ATOM 8001 C CA . GLU D 1 225 ? 21.778 23.362 48.569 1.00 54.91 289 GLU B CA 1
ATOM 8002 C C . GLU D 1 225 ? 22.840 24.454 48.611 1.00 63.20 289 GLU B C 1
ATOM 8003 O O . GLU D 1 225 ? 23.048 25.086 49.653 1.00 64.21 289 GLU B O 1
ATOM 8009 N N . LYS D 1 226 ? 23.512 24.701 47.485 1.00 65.04 290 LYS B N 1
ATOM 8010 C CA . LYS D 1 226 ? 24.547 25.732 47.457 1.00 72.21 290 LYS B CA 1
ATOM 8011 C C . LYS D 1 226 ? 23.945 27.129 47.540 1.00 69.54 290 LYS B C 1
ATOM 8012 O O . LYS D 1 226 ? 24.541 28.031 48.142 1.00 72.53 290 LYS B O 1
ATOM 8018 N N . ASP D 1 227 ? 22.768 27.333 46.943 1.00 66.00 291 ASP B N 1
ATOM 8019 C CA . ASP D 1 227 ? 22.107 28.629 47.060 1.00 65.08 291 ASP B CA 1
ATOM 8020 C C . ASP D 1 227 ? 21.570 28.859 48.466 1.00 65.30 291 ASP B C 1
ATOM 8021 O O . ASP D 1 227 ? 21.534 30.002 48.934 1.00 70.40 291 ASP B O 1
ATOM 8026 N N . ILE D 1 228 ? 21.148 27.795 49.152 1.00 60.83 292 ILE B N 1
ATOM 8027 C CA . ILE D 1 228 ? 20.687 27.935 50.529 1.00 59.63 292 ILE B CA 1
ATOM 8028 C C . ILE D 1 228 ? 21.850 28.294 51.447 1.00 58.59 292 ILE B C 1
ATOM 8029 O O . ILE D 1 228 ? 21.726 29.161 52.319 1.00 61.72 292 ILE B O 1
ATOM 8034 N N . ILE D 1 229 ? 23.000 27.640 51.260 1.00 55.86 293 ILE B N 1
ATOM 8035 C CA . ILE D 1 229 ? 24.177 27.935 52.072 1.00 62.35 293 ILE B CA 1
ATOM 8036 C C . ILE D 1 229 ? 24.622 29.378 51.876 1.00 68.93 293 ILE B C 1
ATOM 8037 O O . ILE D 1 229 ? 25.088 30.030 52.820 1.00 75.81 293 ILE B O 1
ATOM 8042 N N . SER D 1 230 ? 24.467 29.906 50.661 1.00 66.57 294 SER B N 1
ATOM 8043 C CA . SER D 1 230 ? 24.908 31.263 50.362 1.00 69.39 294 SER B CA 1
ATOM 8044 C C . SER D 1 230 ? 23.989 32.331 50.950 1.00 67.43 294 SER B C 1
ATOM 8045 O O . SER D 1 230 ? 24.443 33.452 51.202 1.00 70.46 294 SER B O 1
ATOM 8048 N N . ASP D 1 231 ? 22.712 32.015 51.181 1.00 65.17 295 ASP B N 1
ATOM 8049 C CA . ASP D 1 231 ? 21.747 33.002 51.649 1.00 69.95 295 ASP B CA 1
ATOM 8050 C C . ASP D 1 231 ? 21.333 32.832 53.102 1.00 70.19 295 ASP B C 1
ATOM 8051 O O . ASP D 1 231 ? 20.575 33.667 53.606 1.00 69.94 295 ASP B O 1
ATOM 8056 N N . THR D 1 232 ? 21.797 31.790 53.783 1.00 67.63 296 THR B N 1
ATOM 8057 C CA . THR D 1 232 ? 21.450 31.548 55.174 1.00 65.89 296 THR B CA 1
ATOM 8058 C C . THR D 1 232 ? 22.724 31.313 55.976 1.00 66.91 296 THR B C 1
ATOM 8059 O O . THR D 1 232 ? 23.817 31.176 55.421 1.00 62.07 296 THR B O 1
ATOM 8063 N N . SER D 1 233 ? 22.575 31.267 57.298 1.00 71.05 297 SER B N 1
ATOM 8064 C CA . SER D 1 233 ? 23.710 31.061 58.187 1.00 69.35 297 SER B CA 1
ATOM 8065 C C . SER D 1 233 ? 23.202 30.531 59.520 1.00 64.17 297 SER B C 1
ATOM 8066 O O . SER D 1 233 ? 22.000 30.529 59.794 1.00 63.05 297 SER B O 1
ATOM 8069 N N . GLY D 1 234 ? 24.142 30.079 60.347 1.00 66.16 298 GLY B N 1
ATOM 8070 C CA . GLY D 1 234 ? 23.810 29.609 61.676 1.00 63.83 298 GLY B CA 1
ATOM 8071 C C . GLY D 1 234 ? 22.994 28.325 61.661 1.00 66.86 298 GLY B C 1
ATOM 8072 O O . GLY D 1 234 ? 23.011 27.541 60.709 1.00 67.38 298 GLY B O 1
ATOM 8073 N N . ASP D 1 235 ? 22.264 28.121 62.760 1.00 67.08 299 ASP B N 1
ATOM 8074 C CA . ASP D 1 235 ? 21.425 26.934 62.883 1.00 59.33 299 ASP B CA 1
ATOM 8075 C C . ASP D 1 235 ? 20.284 26.943 61.876 1.00 56.69 299 ASP B C 1
ATOM 8076 O O . ASP D 1 235 ? 19.790 25.875 61.494 1.00 57.77 299 ASP B O 1
ATOM 8081 N N . PHE D 1 236 ? 19.847 28.128 61.444 1.00 56.91 300 PHE B N 1
ATOM 8082 C CA . PHE D 1 236 ? 18.803 28.200 60.427 1.00 57.94 300 PHE B CA 1
ATOM 8083 C C . PHE D 1 236 ? 19.264 27.554 59.127 1.00 56.39 300 PHE B C 1
ATOM 8084 O O . PHE D 1 236 ? 18.509 26.806 58.495 1.00 54.36 300 PHE B O 1
ATOM 8092 N N . ARG D 1 237 ? 20.508 27.822 58.722 1.00 58.48 301 ARG B N 1
ATOM 8093 C CA . ARG D 1 237 ? 21.067 27.173 57.541 1.00 63.01 301 ARG B CA 1
ATOM 8094 C C . ARG D 1 237 ? 21.134 25.663 57.718 1.00 63.37 301 ARG B C 1
ATOM 8095 O O . ARG D 1 237 ? 20.789 24.908 56.802 1.00 63.33 301 ARG B O 1
ATOM 8103 N N . LYS D 1 238 ? 21.584 25.204 58.890 1.00 62.45 302 LYS B N 1
ATOM 8104 C CA . LYS D 1 238 ? 21.719 23.769 59.119 1.00 61.11 302 LYS B CA 1
ATOM 8105 C C . LYS D 1 238 ? 20.376 23.062 59.007 1.00 56.50 302 LYS B C 1
ATOM 8106 O O . LYS D 1 238 ? 20.297 21.938 58.498 1.00 59.99 302 LYS B O 1
ATOM 8112 N N . LEU D 1 239 ? 19.304 23.711 59.466 1.00 56.44 303 LEU B N 1
ATOM 8113 C CA . LEU D 1 239 ? 17.981 23.104 59.375 1.00 54.04 303 LEU B CA 1
ATOM 8114 C C . LEU D 1 239 ? 17.465 23.114 57.940 1.00 55.69 303 LEU B C 1
ATOM 8115 O O . LEU D 1 239 ? 16.876 22.128 57.480 1.00 57.94 303 LEU B O 1
ATOM 8120 N N . MET D 1 240 ? 17.681 24.216 57.218 1.00 53.43 304 MET B N 1
ATOM 8121 C CA . MET D 1 240 ? 17.204 24.307 55.841 1.00 52.86 304 MET B CA 1
ATOM 8122 C C . MET D 1 240 ? 17.938 23.323 54.937 1.00 55.94 304 MET B C 1
ATOM 8123 O O . MET D 1 240 ? 17.313 22.619 54.134 1.00 53.95 304 MET B O 1
ATOM 8128 N N . VAL D 1 241 ? 19.267 23.263 55.052 1.00 51.34 305 VAL B N 1
ATOM 8129 C CA . VAL D 1 241 ? 20.045 22.331 54.238 1.00 48.74 305 VAL B CA 1
ATOM 8130 C C . VAL D 1 241 ? 19.643 20.891 54.539 1.00 55.99 305 VAL B C 1
ATOM 8131 O O . VAL D 1 241 ? 19.488 20.071 53.625 1.00 63.12 305 VAL B O 1
ATOM 8135 N N . ALA D 1 242 ? 19.454 20.564 55.820 1.00 55.97 306 ALA B N 1
ATOM 8136 C CA . ALA D 1 242 ? 19.074 19.204 56.191 1.00 47.64 306 ALA B CA 1
ATOM 8137 C C . ALA D 1 242 ? 17.703 18.845 55.632 1.00 47.77 306 ALA B C 1
ATOM 8138 O O . ALA D 1 242 ? 17.512 17.758 55.074 1.00 45.48 306 ALA B O 1
ATOM 8140 N N . LEU D 1 243 ? 16.734 19.752 55.772 1.00 44.77 307 LEU B N 1
ATOM 8141 C CA . LEU D 1 243 ? 15.391 19.488 55.267 1.00 46.48 307 LEU B CA 1
ATOM 8142 C C . LEU D 1 243 ? 15.387 19.384 53.747 1.00 49.36 307 LEU B C 1
ATOM 8143 O O . LEU D 1 243 ? 14.767 18.478 53.176 1.00 48.08 307 LEU B O 1
ATOM 8148 N N . ALA D 1 244 ? 16.080 20.306 53.071 1.00 46.89 308 ALA B N 1
ATOM 8149 C CA . ALA D 1 244 ? 16.033 20.359 51.614 1.00 46.50 308 ALA B CA 1
ATOM 8150 C C . ALA D 1 244 ? 16.660 19.132 50.962 1.00 52.53 308 ALA B C 1
ATOM 8151 O O . ALA D 1 244 ? 16.422 18.890 49.774 1.00 60.74 308 ALA B O 1
ATOM 8153 N N . LYS D 1 245 ? 17.447 18.351 51.708 1.00 49.02 309 LYS B N 1
ATOM 8154 C CA . LYS D 1 245 ? 18.016 17.129 51.149 1.00 54.05 309 LYS B CA 1
ATOM 8155 C C . LYS D 1 245 ? 16.936 16.116 50.793 1.00 59.84 309 LYS B C 1
ATOM 8156 O O . LYS D 1 245 ? 17.133 15.293 49.891 1.00 62.24 309 LYS B O 1
ATOM 8162 N N . GLY D 1 246 ? 15.798 16.158 51.479 1.00 63.65 310 GLY B N 1
ATOM 8163 C CA . GLY D 1 246 ? 14.705 15.253 51.157 1.00 66.11 310 GLY B CA 1
ATOM 8164 C C . GLY D 1 246 ? 15.037 13.792 51.362 1.00 61.32 310 GLY B C 1
ATOM 8165 O O . GLY D 1 246 ? 14.591 12.940 50.584 1.00 55.29 310 GLY B O 1
ATOM 8166 N N . ARG D 1 247 ? 15.824 13.482 52.387 1.00 63.48 311 ARG B N 1
ATOM 8167 C CA . ARG D 1 247 ? 16.161 12.107 52.728 1.00 66.31 311 ARG B CA 1
ATOM 8168 C C . ARG D 1 247 ? 15.667 11.765 54.128 1.00 61.42 311 ARG B C 1
ATOM 8169 O O . ARG D 1 247 ? 16.330 11.061 54.893 1.00 65.46 311 ARG B O 1
ATOM 8177 N N . ARG D 1 248 ? 14.489 12.279 54.472 1.00 54.89 312 ARG B N 1
ATOM 8178 C CA . ARG D 1 248 ? 13.798 11.855 55.677 1.00 51.65 312 ARG B CA 1
ATOM 8179 C C . ARG D 1 248 ? 13.405 10.386 55.559 1.00 52.20 312 ARG B C 1
ATOM 8180 O O . ARG D 1 248 ? 13.087 9.891 54.473 1.00 53.76 312 ARG B O 1
ATOM 8188 N N . ALA D 1 249 ? 13.446 9.681 56.688 1.00 50.81 313 ALA B N 1
ATOM 8189 C CA . ALA D 1 249 ? 13.085 8.270 56.698 1.00 54.53 313 ALA B CA 1
ATOM 8190 C C . ALA D 1 249 ? 11.638 8.087 56.261 1.00 54.39 313 ALA B C 1
ATOM 8191 O O . ALA D 1 249 ? 10.740 8.790 56.731 1.00 56.15 313 ALA B O 1
ATOM 8193 N N . GLU D 1 250 ? 11.418 7.151 55.343 1.00 56.69 314 GLU B N 1
ATOM 8194 C CA . GLU D 1 250 ? 10.062 6.821 54.933 1.00 65.61 314 GLU B CA 1
ATOM 8195 C C . GLU D 1 250 ? 9.365 6.030 56.033 1.00 71.20 314 GLU B C 1
ATOM 8196 O O . GLU D 1 250 ? 9.996 5.286 56.790 1.00 74.27 314 GLU B O 1
ATOM 8202 N N . ASP D 1 251 ? 8.049 6.206 56.126 1.00 75.75 315 ASP B N 1
ATOM 8203 C CA . ASP D 1 251 ? 7.285 5.536 57.169 1.00 80.42 315 ASP B CA 1
ATOM 8204 C C . ASP D 1 251 ? 7.334 4.026 56.980 1.00 77.43 315 ASP B C 1
ATOM 8205 O O . ASP D 1 251 ? 7.092 3.513 55.884 1.00 74.23 315 ASP B O 1
ATOM 8210 N N . GLY D 1 252 ? 7.660 3.314 58.058 1.00 85.43 316 GLY B N 1
ATOM 8211 C CA . GLY D 1 252 ? 7.740 1.873 58.031 1.00 89.07 316 GLY B CA 1
ATOM 8212 C C . GLY D 1 252 ? 6.489 1.212 58.592 1.00 92.65 316 GLY B C 1
ATOM 8213 O O . GLY D 1 252 ? 5.617 1.848 59.179 1.00 91.63 316 GLY B O 1
ATOM 8214 N N . SER D 1 253 ? 6.419 -0.104 58.390 1.00 97.09 317 SER B N 1
ATOM 8215 C CA . SER D 1 253 ? 5.294 -0.884 58.886 1.00 99.30 317 SER B CA 1
ATOM 8216 C C . SER D 1 253 ? 5.318 -1.064 60.397 1.00 91.01 317 SER B C 1
ATOM 8217 O O . SER D 1 253 ? 4.296 -1.455 60.969 1.00 92.43 317 SER B O 1
ATOM 8220 N N . VAL D 1 254 ? 6.438 -0.781 61.054 1.00 83.76 318 VAL B N 1
ATOM 8221 C CA . VAL D 1 254 ? 6.586 -0.991 62.489 1.00 78.70 318 VAL B CA 1
ATOM 8222 C C . VAL D 1 254 ? 6.570 0.357 63.196 1.00 65.74 318 VAL B C 1
ATOM 8223 O O . VAL D 1 254 ? 7.130 1.342 62.700 1.00 62.09 318 VAL B O 1
ATOM 8227 N N . ILE D 1 255 ? 5.922 0.398 64.356 1.00 59.53 319 ILE B N 1
ATOM 8228 C CA . ILE D 1 255 ? 5.899 1.577 65.213 1.00 56.28 319 ILE B CA 1
ATOM 8229 C C . ILE D 1 255 ? 6.962 1.375 66.284 1.00 57.36 319 ILE B C 1
ATOM 8230 O O . ILE D 1 255 ? 6.841 0.485 67.133 1.00 67.13 319 ILE B O 1
ATOM 8235 N N . ASP D 1 256 ? 8.014 2.194 66.243 1.00 46.57 320 ASP B N 1
ATOM 8236 C CA . ASP D 1 256 ? 9.152 2.036 67.147 1.00 48.83 320 ASP B CA 1
ATOM 8237 C C . ASP D 1 256 ? 8.852 2.796 68.436 1.00 45.22 320 ASP B C 1
ATOM 8238 O O . ASP D 1 256 ? 9.244 3.948 68.623 1.00 48.87 320 ASP B O 1
ATOM 8243 N N . TYR D 1 257 ? 8.139 2.123 69.344 1.00 46.80 321 TYR B N 1
ATOM 8244 C CA . TYR D 1 257 ? 7.719 2.759 70.589 1.00 46.08 321 TYR B CA 1
ATOM 8245 C C . TYR D 1 257 ? 8.915 3.141 71.452 1.00 39.22 321 TYR B C 1
ATOM 8246 O O . TYR D 1 257 ? 8.910 4.192 72.101 1.00 47.01 321 TYR B O 1
ATOM 8255 N N . GLU D 1 258 ? 9.948 2.295 71.481 1.00 40.33 322 GLU B N 1
ATOM 8256 C CA . GLU D 1 258 ? 11.130 2.611 72.274 1.00 40.78 322 GLU B CA 1
ATOM 8257 C C . GLU D 1 258 ? 11.816 3.870 71.760 1.00 48.58 322 GLU B C 1
ATOM 8258 O O . GLU D 1 258 ? 12.232 4.725 72.550 1.00 54.46 322 GLU B O 1
ATOM 8264 N N . LEU D 1 259 ? 11.934 4.007 70.436 1.00 49.60 323 LEU B N 1
ATOM 8265 C CA . LEU D 1 259 ? 12.536 5.210 69.872 1.00 45.45 323 LEU B CA 1
ATOM 8266 C C . LEU D 1 259 ? 11.627 6.422 70.031 1.00 48.93 323 LEU B C 1
ATOM 8267 O O . LEU D 1 259 ? 12.119 7.550 70.147 1.00 52.50 323 LEU B O 1
ATOM 8272 N N . ILE D 1 260 ? 10.308 6.212 70.034 1.00 47.38 324 ILE B N 1
ATOM 8273 C CA . ILE D 1 260 ? 9.372 7.314 70.254 1.00 43.37 324 ILE B CA 1
ATOM 8274 C C . ILE D 1 260 ? 9.608 7.939 71.623 1.00 46.96 324 ILE B C 1
ATOM 8275 O O . ILE D 1 260 ? 9.697 9.166 71.760 1.00 50.97 324 ILE B O 1
ATOM 8280 N N . ASP D 1 261 ? 9.715 7.101 72.656 1.00 44.42 325 ASP B N 1
ATOM 8281 C CA . ASP D 1 261 ? 9.964 7.614 73.999 1.00 45.66 325 ASP B CA 1
ATOM 8282 C C . ASP D 1 261 ? 11.346 8.247 74.102 1.00 45.18 325 ASP B C 1
ATOM 8283 O O . ASP D 1 261 ? 11.508 9.296 74.737 1.00 47.58 325 ASP B O 1
ATOM 8288 N N . GLN D 1 262 ? 12.354 7.632 73.479 1.00 44.22 326 GLN B N 1
ATOM 8289 C CA . GLN D 1 262 ? 13.710 8.160 73.580 1.00 46.94 326 GLN B CA 1
ATOM 8290 C C . GLN D 1 262 ? 13.848 9.483 72.836 1.00 51.54 326 GLN B C 1
ATOM 8291 O O . GLN D 1 262 ? 14.574 10.378 73.284 1.00 52.94 326 GLN B O 1
ATOM 8297 N N . ASP D 1 263 ? 13.162 9.627 71.698 1.00 48.49 327 ASP B N 1
ATOM 8298 C CA . ASP D 1 263 ? 13.193 10.899 70.981 1.00 49.03 327 ASP B CA 1
ATOM 8299 C C . ASP D 1 263 ? 12.487 11.993 71.769 1.00 45.96 327 ASP B C 1
ATOM 8300 O O . ASP D 1 263 ? 12.910 13.155 71.742 1.00 53.13 327 ASP B O 1
ATOM 8305 N N . ALA D 1 264 ? 11.410 11.645 72.474 1.00 41.61 328 ALA B N 1
ATOM 8306 C CA . ALA D 1 264 ? 10.714 12.633 73.292 1.00 46.72 328 ALA B CA 1
ATOM 8307 C C . ALA D 1 264 ? 11.599 13.118 74.434 1.00 49.60 328 ALA B C 1
ATOM 8308 O O . ALA D 1 264 ? 11.674 14.322 74.706 1.00 51.42 328 ALA B O 1
ATOM 8310 N N . ARG D 1 265 ? 12.282 12.192 75.113 1.00 52.75 329 ARG B N 1
ATOM 8311 C CA . ARG D 1 265 ? 13.209 12.584 76.171 1.00 52.09 329 ARG B CA 1
ATOM 8312 C C . ARG D 1 265 ? 14.321 13.467 75.623 1.00 48.15 329 ARG B C 1
ATOM 8313 O O . ARG D 1 265 ? 14.669 14.492 76.220 1.00 54.94 329 ARG B O 1
ATOM 8321 N N . ASP D 1 266 ? 14.893 13.077 74.480 1.00 44.17 330 ASP B N 1
ATOM 8322 C CA . ASP D 1 266 ? 15.986 13.849 73.898 1.00 45.70 330 ASP B CA 1
ATOM 8323 C C . ASP D 1 266 ? 15.533 15.255 73.527 1.00 48.81 330 ASP B C 1
ATOM 8324 O O . ASP D 1 266 ? 16.283 16.221 73.702 1.00 57.55 330 ASP B O 1
ATOM 8329 N N . LEU D 1 267 ? 14.306 15.393 73.017 1.00 41.95 331 LEU B N 1
ATOM 8330 C CA . LEU D 1 267 ? 13.783 16.722 72.716 1.00 42.90 331 LEU B CA 1
ATOM 8331 C C . LEU D 1 267 ? 13.630 17.552 73.985 1.00 47.00 331 LEU B C 1
ATOM 8332 O O . LEU D 1 267 ? 13.959 18.744 74.002 1.00 52.95 331 LEU B O 1
ATOM 8337 N N . TYR D 1 268 ? 13.140 16.934 75.062 1.00 46.07 332 TYR B N 1
ATOM 8338 C CA . TYR D 1 268 ? 12.975 17.658 76.317 1.00 44.95 332 TYR B CA 1
ATOM 8339 C C . TYR D 1 268 ? 14.322 17.960 76.962 1.00 46.56 332 TYR B C 1
ATOM 8340 O O . TYR D 1 268 ? 14.550 19.079 77.438 1.00 46.84 332 TYR B O 1
ATOM 8349 N N . ASP D 1 269 ? 15.229 16.979 76.981 1.00 46.25 333 ASP B N 1
ATOM 8350 C CA . ASP D 1 269 ? 16.541 17.182 77.585 1.00 49.32 333 ASP B CA 1
ATOM 8351 C C . ASP D 1 269 ? 17.363 18.229 76.849 1.00 52.16 333 ASP B C 1
ATOM 8352 O O . ASP D 1 269 ? 18.269 18.820 77.447 1.00 56.00 333 ASP B O 1
ATOM 8357 N N . ALA D 1 270 ? 17.073 18.468 75.572 1.00 58.58 334 ALA B N 1
ATOM 8358 C CA . ALA D 1 270 ? 17.839 19.400 74.755 1.00 56.83 334 ALA B CA 1
ATOM 8359 C C . ALA D 1 270 ? 17.254 20.805 74.739 1.00 56.22 334 ALA B C 1
ATOM 8360 O O . ALA D 1 270 ? 17.863 21.704 74.150 1.00 56.93 334 ALA B O 1
ATOM 8362 N N . GLY D 1 271 ? 16.097 21.019 75.361 1.00 54.78 335 GLY B N 1
ATOM 8363 C CA . GLY D 1 271 ? 15.461 22.321 75.315 1.00 50.05 335 GLY B CA 1
ATOM 8364 C C . GLY D 1 271 ? 14.969 22.845 76.650 1.00 58.63 335 GLY B C 1
ATOM 8365 O O . GLY D 1 271 ? 15.695 23.552 77.355 1.00 65.41 335 GLY B O 1
ATOM 8366 N N . VAL D 1 272 ? 13.727 22.500 77.001 1.00 56.95 336 VAL B N 1
ATOM 8367 C CA . VAL D 1 272 ? 13.078 23.090 78.170 1.00 57.99 336 VAL B CA 1
ATOM 8368 C C . VAL D 1 272 ? 13.793 22.706 79.457 1.00 54.17 336 VAL B C 1
ATOM 8369 O O . VAL D 1 272 ? 13.854 23.499 80.405 1.00 53.96 336 VAL B O 1
ATOM 8373 N N . LYS D 1 273 ? 14.360 21.501 79.512 1.00 56.33 337 LYS B N 1
ATOM 8374 C CA . LYS D 1 273 ? 14.948 21.014 80.754 1.00 61.62 337 LYS B CA 1
ATOM 8375 C C . LYS D 1 273 ? 16.253 21.719 81.112 1.00 65.19 337 LYS B C 1
ATOM 8376 O O . LYS D 1 273 ? 16.637 21.721 82.287 1.00 68.09 337 LYS B O 1
ATOM 8382 N N . ARG D 1 274 ? 16.933 22.330 80.145 1.00 64.83 338 ARG B N 1
ATOM 8383 C CA . ARG D 1 274 ? 18.270 22.864 80.360 1.00 67.46 338 ARG B CA 1
ATOM 8384 C C . ARG D 1 274 ? 18.338 24.336 79.979 1.00 74.99 338 ARG B C 1
ATOM 8385 O O . ARG D 1 274 ? 17.526 24.841 79.199 1.00 76.11 338 ARG B O 1
ATOM 8393 N N . LYS D 1 275 ? 19.332 25.019 80.544 1.00 78.99 339 LYS B N 1
ATOM 8394 C CA . LYS D 1 275 ? 19.673 26.362 80.095 1.00 80.56 339 LYS B CA 1
ATOM 8395 C C . LYS D 1 275 ? 20.190 26.308 78.664 1.00 78.96 339 LYS B C 1
ATOM 8396 O O . LYS D 1 275 ? 21.072 25.506 78.341 1.00 81.10 339 LYS B O 1
ATOM 8402 N N . GLY D 1 276 ? 19.643 27.163 77.807 1.00 76.33 340 GLY B N 1
ATOM 8403 C CA . GLY D 1 276 ? 20.013 27.137 76.408 1.00 66.56 340 GLY B CA 1
ATOM 8404 C C . GLY D 1 276 ? 19.310 26.014 75.666 1.00 58.04 340 GLY B C 1
ATOM 8405 O O . GLY D 1 276 ? 18.324 25.435 76.134 1.00 58.70 340 GLY B O 1
ATOM 8406 N N . THR D 1 277 ? 19.839 25.699 74.485 1.00 56.97 341 THR B N 1
ATOM 8407 C CA . THR D 1 277 ? 19.221 24.700 73.626 1.00 55.85 341 THR B CA 1
ATOM 8408 C C . THR D 1 277 ? 20.293 23.947 72.853 1.00 59.33 341 THR B C 1
ATOM 8409 O O . THR D 1 277 ? 21.234 24.550 72.331 1.00 63.11 341 THR B O 1
ATOM 8413 N N . ASP D 1 278 ? 20.140 22.623 72.787 1.00 61.94 342 ASP B N 1
ATOM 8414 C CA . ASP D 1 278 ? 20.941 21.789 71.892 1.00 61.61 342 ASP B CA 1
ATOM 8415 C C . ASP D 1 278 ? 20.207 21.725 70.555 1.00 57.83 342 ASP B C 1
ATOM 8416 O O . ASP D 1 278 ? 19.514 20.759 70.227 1.00 60.69 342 ASP B O 1
ATOM 8421 N N . VAL D 1 279 ? 20.364 22.800 69.777 1.00 55.33 343 VAL B N 1
ATOM 8422 C CA . VAL D 1 279 ? 19.672 22.889 68.487 1.00 53.33 343 VAL B CA 1
ATOM 8423 C C . VAL D 1 279 ? 20.023 21.736 67.558 1.00 52.27 343 VAL B C 1
ATOM 8424 O O . VAL D 1 279 ? 19.113 21.203 66.904 1.00 43.60 343 VAL B O 1
ATOM 8428 N N . PRO D 1 280 ? 21.285 21.299 67.430 1.00 55.15 344 PRO B N 1
ATOM 8429 C CA . PRO D 1 280 ? 21.557 20.142 66.558 1.00 49.44 344 PRO B CA 1
ATOM 8430 C C . PRO D 1 280 ? 20.768 18.898 66.925 1.00 42.48 344 PRO B C 1
ATOM 8431 O O . PRO D 1 280 ? 20.396 18.131 66.030 1.00 58.93 344 PRO B O 1
ATOM 8435 N N . LYS D 1 281 ? 20.498 18.674 68.213 1.00 42.87 345 LYS B N 1
ATOM 8436 C CA . LYS D 1 281 ? 19.679 17.530 68.599 1.00 50.21 345 LYS B CA 1
ATOM 8437 C C . LYS D 1 281 ? 18.254 17.678 68.082 1.00 51.83 345 LYS B C 1
ATOM 8438 O O . LYS D 1 281 ? 17.646 16.699 67.633 1.00 51.57 345 LYS B O 1
ATOM 8444 N N . TRP D 1 282 ? 17.705 18.895 68.134 1.00 53.79 346 TRP B N 1
ATOM 8445 C CA . TRP D 1 282 ? 16.387 19.134 67.552 1.00 54.00 346 TRP B CA 1
ATOM 8446 C C . TRP D 1 282 ? 16.407 18.934 66.043 1.00 53.48 346 TRP B C 1
ATOM 8447 O O . TRP D 1 282 ? 15.477 18.351 65.473 1.00 55.01 346 TRP B O 1
ATOM 8458 N N . ILE D 1 283 ? 17.460 19.417 65.379 1.00 50.15 347 ILE B N 1
ATOM 8459 C CA . ILE D 1 283 ? 17.547 19.298 63.926 1.00 48.86 347 ILE B CA 1
ATOM 8460 C C . ILE D 1 283 ? 17.605 17.834 63.510 1.00 53.69 347 ILE B C 1
ATOM 8461 O O . ILE D 1 283 ? 16.924 17.415 62.566 1.00 52.83 347 ILE B O 1
ATOM 8466 N N . SER D 1 284 ? 18.408 17.031 64.212 1.00 53.83 348 SER B N 1
ATOM 8467 C CA . SER D 1 284 ? 18.545 15.621 63.860 1.00 50.74 348 SER B CA 1
ATOM 8468 C C . SER D 1 284 ? 17.206 14.897 63.934 1.00 52.30 348 SER B C 1
ATOM 8469 O O . SER D 1 284 ? 16.801 14.216 62.984 1.00 50.89 348 SER B O 1
ATOM 8472 N N . ILE D 1 285 ? 16.498 15.043 65.055 1.00 53.34 349 ILE B N 1
ATOM 8473 C CA . ILE D 1 285 ? 15.291 14.254 65.282 1.00 51.17 349 ILE B CA 1
ATOM 8474 C C . ILE D 1 285 ? 14.165 14.697 64.354 1.00 50.49 349 ILE B C 1
ATOM 8475 O O . ILE D 1 285 ? 13.456 13.863 63.777 1.00 55.67 349 ILE B O 1
ATOM 8480 N N . MET D 1 286 ? 13.988 16.007 64.180 1.00 48.18 350 MET B N 1
ATOM 8481 C CA . MET D 1 286 ? 12.851 16.508 63.419 1.00 47.38 350 MET B CA 1
ATOM 8482 C C . MET D 1 286 ? 13.042 16.427 61.909 1.00 53.13 350 MET B C 1
ATOM 8483 O O . MET D 1 286 ? 12.077 16.663 61.173 1.00 57.57 350 MET B O 1
ATOM 8488 N N . THR D 1 287 ? 14.244 16.106 61.423 1.00 48.23 351 THR B N 1
ATOM 8489 C CA . THR D 1 287 ? 14.468 15.981 59.989 1.00 50.89 351 THR B CA 1
ATOM 8490 C C . THR D 1 287 ? 14.738 14.556 59.529 1.00 52.92 351 THR B C 1
ATOM 8491 O O . THR D 1 287 ? 14.503 14.252 58.355 1.00 57.47 351 THR B O 1
ATOM 8495 N N . GLU D 1 288 ? 15.212 13.678 60.413 1.00 53.92 352 GLU B N 1
ATOM 8496 C CA . GLU D 1 288 ? 15.528 12.307 60.031 1.00 51.69 352 GLU B CA 1
ATOM 8497 C C . GLU D 1 288 ? 14.339 11.368 60.203 1.00 53.51 352 GLU B C 1
ATOM 8498 O O . GLU D 1 288 ? 14.078 10.538 59.326 1.00 52.95 352 GLU B O 1
ATOM 8504 N N . ARG D 1 289 ? 13.613 11.483 61.312 1.00 48.47 353 ARG B N 1
ATOM 8505 C CA . ARG D 1 289 ? 12.528 10.556 61.602 1.00 49.61 353 ARG B CA 1
ATOM 8506 C C . ARG D 1 289 ? 11.358 10.768 60.648 1.00 48.06 353 ARG B C 1
ATOM 8507 O O . ARG D 1 289 ? 11.127 11.871 60.146 1.00 45.19 353 ARG B O 1
ATOM 8515 N N . SER D 1 290 ? 10.609 9.695 60.410 1.00 45.16 354 SER B N 1
ATOM 8516 C CA . SER D 1 290 ? 9.446 9.778 59.541 1.00 47.13 354 SER B CA 1
ATOM 8517 C C . SER D 1 290 ? 8.380 10.679 60.158 1.00 49.67 354 SER B C 1
ATOM 8518 O O . SER D 1 290 ? 8.380 10.958 61.359 1.00 58.35 354 SER B O 1
ATOM 8521 N N . VAL D 1 291 ? 7.460 11.140 59.307 1.00 48.28 355 VAL B N 1
ATOM 8522 C CA . VAL D 1 291 ? 6.371 11.992 59.789 1.00 45.10 355 VAL B CA 1
ATOM 8523 C C . VAL D 1 291 ? 5.471 11.268 60.783 1.00 47.38 355 VAL B C 1
ATOM 8524 O O . VAL D 1 291 ? 5.199 11.832 61.857 1.00 50.45 355 VAL B O 1
ATOM 8528 N N . PRO D 1 292 ? 4.975 10.050 60.513 1.00 47.77 356 PRO B N 1
ATOM 8529 C CA . PRO D 1 292 ? 4.143 9.379 61.529 1.00 48.22 356 PRO B CA 1
ATOM 8530 C C . PRO D 1 292 ? 4.866 9.144 62.845 1.00 52.66 356 PRO B C 1
ATOM 8531 O O . PRO D 1 292 ? 4.259 9.282 63.914 1.00 52.51 356 PRO B O 1
ATOM 8535 N N . HIS D 1 293 ? 6.153 8.788 62.795 1.00 52.06 357 HIS B N 1
ATOM 8536 C CA . HIS D 1 293 ? 6.923 8.609 64.022 1.00 43.57 357 HIS B CA 1
ATOM 8537 C C . HIS D 1 293 ? 7.015 9.910 64.808 1.00 47.14 357 HIS B C 1
ATOM 8538 O O . HIS D 1 293 ? 6.837 9.919 66.032 1.00 51.92 357 HIS B O 1
ATOM 8545 N N . LEU D 1 294 ? 7.292 11.022 64.121 1.00 41.57 358 LEU B N 1
ATOM 8546 C CA . LEU D 1 294 ? 7.408 12.305 64.805 1.00 43.92 358 LEU B CA 1
ATOM 8547 C C . LEU D 1 294 ? 6.076 12.761 65.384 1.00 48.32 358 LEU B C 1
ATOM 8548 O O . LEU D 1 294 ? 6.054 13.483 66.388 1.00 50.86 358 LEU B O 1
ATOM 8553 N N . GLN D 1 295 ? 4.961 12.357 64.774 1.00 43.94 359 GLN B N 1
ATOM 8554 C CA . GLN D 1 295 ? 3.659 12.679 65.346 1.00 41.65 359 GLN B CA 1
ATOM 8555 C C . GLN D 1 295 ? 3.479 12.011 66.700 1.00 45.53 359 GLN B C 1
ATOM 8556 O O . GLN D 1 295 ? 2.895 12.597 67.620 1.00 47.23 359 GLN B O 1
ATOM 8562 N N . LYS D 1 296 ? 3.975 10.781 66.843 1.00 45.00 360 LYS B N 1
ATOM 8563 C CA . LYS D 1 296 ? 3.897 10.096 68.127 1.00 50.83 360 LYS B CA 1
ATOM 8564 C C . LYS D 1 296 ? 4.952 10.601 69.103 1.00 48.47 360 LYS B C 1
ATOM 8565 O O . LYS D 1 296 ? 4.737 10.555 70.319 1.00 59.07 360 LYS B O 1
ATOM 8571 N N . VAL D 1 297 ? 6.086 11.086 68.593 1.00 44.28 361 VAL B N 1
ATOM 8572 C CA . VAL D 1 297 ? 7.086 11.703 69.459 1.00 45.29 361 VAL B CA 1
ATOM 8573 C C . VAL D 1 297 ? 6.544 12.991 70.065 1.00 48.78 361 VAL B C 1
ATOM 8574 O O . VAL D 1 297 ? 6.760 13.275 71.249 1.00 50.71 361 VAL B O 1
ATOM 8578 N N . PHE D 1 298 ? 5.819 13.784 69.271 1.00 40.35 362 PHE B N 1
ATOM 8579 C CA . PHE D 1 298 ? 5.304 15.053 69.774 1.00 42.42 362 PHE B CA 1
ATOM 8580 C C . PHE D 1 298 ? 4.220 14.849 70.823 1.00 48.77 362 PHE B C 1
ATOM 8581 O O . PHE D 1 298 ? 4.074 15.679 71.727 1.00 52.04 362 PHE B O 1
ATOM 8589 N N . ASP D 1 299 ? 3.453 13.762 70.727 1.00 52.92 363 ASP B N 1
ATOM 8590 C CA . ASP D 1 299 ? 2.487 13.460 71.776 1.00 54.93 363 ASP B CA 1
ATOM 8591 C C . ASP D 1 299 ? 3.176 12.875 73.004 1.00 51.69 363 ASP B C 1
ATOM 8592 O O . ASP D 1 299 ? 2.804 13.195 74.138 1.00 49.59 363 ASP B O 1
ATOM 8597 N N . ARG D 1 300 ? 4.183 12.022 72.796 1.00 51.51 364 ARG B N 1
ATOM 8598 C CA . ARG D 1 300 ? 4.966 11.511 73.917 1.00 45.69 364 ARG B CA 1
ATOM 8599 C C . ARG D 1 300 ? 5.773 12.619 74.583 1.00 51.80 364 ARG B C 1
ATOM 8600 O O . ARG D 1 300 ? 6.035 12.555 75.790 1.00 57.41 364 ARG B O 1
ATOM 8608 N N . TYR D 1 301 ? 6.163 13.642 73.818 1.00 49.37 365 TYR B N 1
ATOM 8609 C CA . TYR D 1 301 ? 6.888 14.774 74.387 1.00 45.18 365 TYR B CA 1
ATOM 8610 C C . TYR D 1 301 ? 6.062 15.501 75.441 1.00 49.13 365 TYR B C 1
ATOM 8611 O O . TYR D 1 301 ? 6.617 16.010 76.421 1.00 50.55 365 TYR B O 1
ATOM 8620 N N . LYS D 1 302 ? 4.739 15.555 75.267 1.00 50.52 366 LYS B N 1
ATOM 8621 C CA . LYS D 1 302 ? 3.884 16.203 76.253 1.00 49.43 366 LYS B CA 1
ATOM 8622 C C . LYS D 1 302 ? 3.767 15.408 77.547 1.00 52.66 366 LYS B C 1
ATOM 8623 O O . LYS D 1 302 ? 3.201 15.920 78.519 1.00 47.43 366 LYS B O 1
ATOM 8629 N N . SER D 1 303 ? 4.279 14.176 77.582 1.00 56.29 367 SER B N 1
ATOM 8630 C CA . SER D 1 303 ? 4.318 13.417 78.825 1.00 51.33 367 SER B CA 1
ATOM 8631 C C . SER D 1 303 ? 5.479 13.845 79.711 1.00 49.98 367 SER B C 1
ATOM 8632 O O . SER D 1 303 ? 5.405 13.700 80.936 1.00 50.39 367 SER B O 1
ATOM 8635 N N . TYR D 1 304 ? 6.550 14.369 79.117 1.00 51.01 368 TYR B N 1
ATOM 8636 C CA . TYR D 1 304 ? 7.708 14.840 79.866 1.00 50.26 368 TYR B CA 1
ATOM 8637 C C . TYR D 1 304 ? 7.719 16.345 80.074 1.00 54.48 368 TYR B C 1
ATOM 8638 O O . TYR D 1 304 ? 8.249 16.816 81.086 1.00 62.60 368 TYR B O 1
ATOM 8647 N N . SER D 1 305 ? 7.152 17.107 79.147 1.00 52.73 369 SER B N 1
ATOM 8648 C CA . SER D 1 305 ? 7.266 18.552 79.172 1.00 51.44 369 SER B CA 1
ATOM 8649 C C . SER D 1 305 ? 5.943 19.203 79.555 1.00 52.84 369 SER B C 1
ATOM 8650 O O . SER D 1 305 ? 4.879 18.749 79.118 1.00 54.76 369 SER B O 1
ATOM 8653 N N . PRO D 1 306 ? 5.976 20.260 80.372 1.00 49.47 370 PRO B N 1
ATOM 8654 C CA . PRO D 1 306 ? 4.737 20.995 80.667 1.00 51.35 370 PRO B CA 1
ATOM 8655 C C . PRO D 1 306 ? 4.206 21.775 79.480 1.00 57.23 370 PRO B C 1
ATOM 8656 O O . PRO D 1 306 ? 3.029 22.156 79.488 1.00 57.01 370 PRO B O 1
ATOM 8660 N N . TYR D 1 307 ? 5.033 22.026 78.468 1.00 62.67 371 TYR B N 1
ATOM 8661 C CA . TYR D 1 307 ? 4.618 22.693 77.245 1.00 57.48 371 TYR B CA 1
ATOM 8662 C C . TYR D 1 307 ? 4.755 21.726 76.077 1.00 55.61 371 TYR B C 1
ATOM 8663 O O . TYR D 1 307 ? 5.611 20.836 76.087 1.00 61.20 371 TYR B O 1
ATOM 8672 N N . ASP D 1 308 ? 3.905 21.897 75.066 1.00 53.22 372 ASP B N 1
ATOM 8673 C CA . ASP D 1 308 ? 3.988 21.034 73.898 1.00 50.31 372 ASP B CA 1
ATOM 8674 C C . ASP D 1 308 ? 5.152 21.473 73.011 1.00 49.62 372 ASP B C 1
ATOM 8675 O O . ASP D 1 308 ? 5.918 22.381 73.348 1.00 46.87 372 ASP B O 1
ATOM 8680 N N . MET D 1 309 ? 5.288 20.821 71.855 1.00 48.70 373 MET B N 1
ATOM 8681 C CA . MET D 1 309 ? 6.418 21.110 70.980 1.00 43.09 373 MET B CA 1
ATOM 8682 C C . MET D 1 309 ? 6.371 22.545 70.469 1.00 45.67 373 MET B C 1
ATOM 8683 O O . MET D 1 309 ? 7.393 23.241 70.460 1.00 47.66 373 MET B O 1
ATOM 8688 N N . LEU D 1 310 ? 5.190 23.012 70.058 1.00 46.49 374 LEU B N 1
ATOM 8689 C CA . LEU D 1 310 ? 5.073 24.371 69.536 1.00 50.65 374 LEU B CA 1
ATOM 8690 C C . LEU D 1 310 ? 5.387 25.405 70.612 1.00 58.75 374 LEU B C 1
ATOM 8691 O O . LEU D 1 310 ? 6.116 26.373 70.363 1.00 63.90 374 LEU B O 1
ATOM 8696 N N . GLU D 1 311 ? 4.840 25.220 71.818 1.00 60.01 375 GLU B N 1
ATOM 8697 C CA . GLU D 1 311 ? 5.124 26.150 72.908 1.00 61.13 375 GLU B CA 1
ATOM 8698 C C . GLU D 1 311 ? 6.594 26.104 73.306 1.00 54.51 375 GLU B C 1
ATOM 8699 O O . GLU D 1 311 ? 7.184 27.138 73.639 1.00 57.86 375 GLU B O 1
ATOM 8705 N N . SER D 1 312 ? 7.201 24.915 73.283 1.00 51.46 376 SER B N 1
ATOM 8706 C CA . SER D 1 312 ? 8.616 24.807 73.622 1.00 49.26 376 SER B CA 1
ATOM 8707 C C . SER D 1 312 ? 9.478 25.581 72.634 1.00 52.58 376 SER B C 1
ATOM 8708 O O . SER D 1 312 ? 10.454 26.230 73.026 1.00 61.92 376 SER B O 1
ATOM 8711 N N . ILE D 1 313 ? 9.129 25.525 71.347 1.00 51.58 377 ILE B N 1
ATOM 8712 C CA . ILE D 1 313 ? 9.914 26.215 70.327 1.00 45.39 377 ILE B CA 1
ATOM 8713 C C . ILE D 1 313 ? 9.904 27.718 70.574 1.00 43.93 377 ILE B C 1
ATOM 8714 O O . ILE D 1 313 ? 10.946 28.382 70.510 1.00 51.09 377 ILE B O 1
ATOM 8719 N N . ARG D 1 314 ? 8.727 28.275 70.872 1.00 43.28 378 ARG B N 1
ATOM 8720 C CA . ARG D 1 314 ? 8.623 29.715 71.090 1.00 47.88 378 ARG B CA 1
ATOM 8721 C C . ARG D 1 314 ? 9.449 30.168 72.286 1.00 51.39 378 ARG B C 1
ATOM 8722 O O . ARG D 1 314 ? 9.963 31.292 72.294 1.00 64.91 378 ARG B O 1
ATOM 8730 N N . LYS D 1 315 ? 9.595 29.312 73.298 1.00 55.22 379 LYS B N 1
ATOM 8731 C CA . LYS D 1 315 ? 10.351 29.664 74.491 1.00 59.00 379 LYS B CA 1
ATOM 8732 C C . LYS D 1 315 ? 11.839 29.364 74.370 1.00 59.01 379 LYS B C 1
ATOM 8733 O O . LYS D 1 315 ? 12.636 29.951 75.111 1.00 61.96 379 LYS B O 1
ATOM 8739 N N . GLU D 1 316 ? 12.233 28.477 73.458 1.00 57.38 380 GLU B N 1
ATOM 8740 C CA . GLU D 1 316 ? 13.630 28.069 73.355 1.00 59.99 380 GLU B CA 1
ATOM 8741 C C . GLU D 1 316 ? 14.406 28.867 72.315 1.00 62.51 380 GLU B C 1
ATOM 8742 O O . GLU D 1 316 ? 15.549 29.261 72.570 1.00 67.04 380 GLU B O 1
ATOM 8748 N N . VAL D 1 317 ? 13.816 29.117 71.145 1.00 59.43 381 VAL B N 1
ATOM 8749 C CA . VAL D 1 317 ? 14.518 29.757 70.042 1.00 59.13 381 VAL B CA 1
ATOM 8750 C C . VAL D 1 317 ? 13.715 30.953 69.547 1.00 62.97 381 VAL B C 1
ATOM 8751 O O . VAL D 1 317 ? 12.516 31.083 69.809 1.00 65.73 381 VAL B O 1
ATOM 8755 N N . LYS D 1 318 ? 14.402 31.840 68.828 1.00 61.74 382 LYS B N 1
ATOM 8756 C CA . LYS D 1 318 ? 13.823 33.071 68.305 1.00 62.42 382 LYS B CA 1
ATOM 8757 C C . LYS D 1 318 ? 14.172 33.200 66.824 1.00 61.37 382 LYS B C 1
ATOM 8758 O O . LYS D 1 318 ? 14.903 32.380 66.259 1.00 56.43 382 LYS B O 1
ATOM 8764 N N . GLY D 1 319 ? 13.636 34.244 66.191 1.00 57.07 383 GLY B N 1
ATOM 8765 C CA . GLY D 1 319 ? 14.035 34.606 64.844 1.00 54.16 383 GLY B CA 1
ATOM 8766 C C . GLY D 1 319 ? 13.616 33.593 63.790 1.00 54.97 383 GLY B C 1
ATOM 8767 O O . GLY D 1 319 ? 12.605 32.896 63.915 1.00 56.84 383 GLY B O 1
ATOM 8768 N N . ASP D 1 320 ? 14.418 33.525 62.721 1.00 58.89 384 ASP B N 1
ATOM 8769 C CA . ASP D 1 320 ? 14.114 32.623 61.614 1.00 63.49 384 ASP B CA 1
ATOM 8770 C C . ASP D 1 320 ? 14.126 31.170 62.065 1.00 62.21 384 ASP B C 1
ATOM 8771 O O . ASP D 1 320 ? 13.310 30.363 61.603 1.00 58.11 384 ASP B O 1
ATOM 8776 N N . LEU D 1 321 ? 15.049 30.817 62.964 1.00 64.53 385 LEU B N 1
ATOM 8777 C CA . LEU D 1 321 ? 15.105 29.451 63.474 1.00 59.76 385 LEU B CA 1
ATOM 8778 C C . LEU D 1 321 ? 13.799 29.065 64.153 1.00 54.28 385 LEU B C 1
ATOM 8779 O O . LEU D 1 321 ? 13.294 27.953 63.959 1.00 56.21 385 LEU B O 1
ATOM 8784 N N . GLU D 1 322 ? 13.234 29.976 64.948 1.00 55.61 386 GLU B N 1
ATOM 8785 C CA . GLU D 1 322 ? 11.954 29.712 65.596 1.00 51.02 386 GLU B CA 1
ATOM 8786 C C . GLU D 1 322 ? 10.840 29.563 64.569 1.00 50.39 386 GLU B C 1
ATOM 8787 O O . GLU D 1 322 ? 10.031 28.631 64.643 1.00 48.06 386 GLU B O 1
ATOM 8793 N N . ASN D 1 323 ? 10.782 30.481 63.602 1.00 53.52 387 ASN B N 1
ATOM 8794 C CA . ASN D 1 323 ? 9.748 30.413 62.575 1.00 57.60 387 ASN B CA 1
ATOM 8795 C C . ASN D 1 323 ? 9.840 29.113 61.785 1.00 55.78 387 ASN B C 1
ATOM 8796 O O . ASN D 1 323 ? 8.815 28.530 61.410 1.00 51.50 387 ASN B O 1
ATOM 8801 N N . ALA D 1 324 ? 11.060 28.633 61.537 1.00 52.75 388 ALA B N 1
ATOM 8802 C CA . ALA D 1 324 ? 11.232 27.393 60.788 1.00 48.33 388 ALA B CA 1
ATOM 8803 C C . ALA D 1 324 ? 10.721 26.193 61.578 1.00 46.27 388 ALA B C 1
ATOM 8804 O O . ALA D 1 324 ? 9.960 25.371 61.054 1.00 51.28 388 ALA B O 1
ATOM 8806 N N . PHE D 1 325 ? 11.133 26.073 62.844 1.00 35.79 389 PHE B N 1
ATOM 8807 C CA . PHE D 1 325 ? 10.666 24.962 63.669 1.00 43.30 389 PHE B CA 1
ATOM 8808 C C . PHE D 1 325 ? 9.152 24.985 63.845 1.00 50.08 389 PHE B C 1
ATOM 8809 O O . PHE D 1 325 ? 8.520 23.923 63.910 1.00 52.13 389 PHE B O 1
ATOM 8817 N N . LEU D 1 326 ? 8.552 26.175 63.924 1.00 48.17 390 LEU B N 1
ATOM 8818 C CA . LEU D 1 326 ? 7.101 26.258 64.061 1.00 46.72 390 LEU B CA 1
ATOM 8819 C C . LEU D 1 326 ? 6.398 25.753 62.806 1.00 44.55 390 LEU B C 1
ATOM 8820 O O . LEU D 1 326 ? 5.428 24.991 62.897 1.00 41.48 390 LEU B O 1
ATOM 8825 N N . ASN D 1 327 ? 6.876 26.159 61.627 1.00 42.44 391 ASN B N 1
ATOM 8826 C CA . ASN D 1 327 ? 6.293 25.658 60.385 1.00 48.89 391 ASN B CA 1
ATOM 8827 C C . ASN D 1 327 ? 6.503 24.157 60.242 1.00 51.08 391 ASN B C 1
ATOM 8828 O O . ASN D 1 327 ? 5.599 23.435 59.803 1.00 45.08 391 ASN B O 1
ATOM 8833 N N . LEU D 1 328 ? 7.690 23.669 60.612 1.00 54.54 392 LEU B N 1
ATOM 8834 C CA . LEU D 1 328 ? 8.001 22.257 60.423 1.00 51.74 392 LEU B CA 1
ATOM 8835 C C . LEU D 1 328 ? 7.097 21.369 61.270 1.00 48.09 392 LEU B C 1
ATOM 8836 O O . LEU D 1 328 ? 6.594 20.347 60.789 1.00 46.74 392 LEU B O 1
ATOM 8841 N N . VAL D 1 329 ? 6.876 21.744 62.532 1.00 43.94 393 VAL B N 1
ATOM 8842 C CA . VAL D 1 329 ? 6.067 20.912 63.417 1.00 44.80 393 VAL B CA 1
ATOM 8843 C C . VAL D 1 329 ? 4.609 20.913 62.971 1.00 44.45 393 VAL B C 1
ATOM 8844 O O . VAL D 1 329 ? 3.939 19.874 63.000 1.00 46.30 393 VAL B O 1
ATOM 8848 N N . GLN D 1 330 ? 4.097 22.072 62.548 1.00 48.07 394 GLN B N 1
ATOM 8849 C CA . GLN D 1 330 ? 2.732 22.132 62.032 1.00 45.58 394 GLN B CA 1
ATOM 8850 C C . GLN D 1 330 ? 2.563 21.231 60.816 1.00 43.79 394 GLN B C 1
ATOM 8851 O O . GLN D 1 330 ? 1.557 20.520 60.697 1.00 42.83 394 GLN B O 1
ATOM 8857 N N . CYS D 1 331 ? 3.537 21.248 59.900 1.00 38.17 395 CYS B N 1
ATOM 8858 C CA . CYS D 1 331 ? 3.467 20.382 58.726 1.00 41.59 395 CYS B CA 1
ATOM 8859 C C . CYS D 1 331 ? 3.500 18.912 59.121 1.00 48.36 395 CYS B C 1
ATOM 8860 O O . CYS D 1 331 ? 2.840 18.077 58.491 1.00 56.50 395 CYS B O 1
ATOM 8863 N N . ILE D 1 332 ? 4.267 18.575 60.159 1.00 49.30 396 ILE B N 1
ATOM 8864 C CA . ILE D 1 332 ? 4.330 17.192 60.621 1.00 46.79 396 ILE B CA 1
ATOM 8865 C C . ILE D 1 332 ? 3.014 16.784 61.270 1.00 44.52 396 ILE B C 1
ATOM 8866 O O . ILE D 1 332 ? 2.500 15.685 61.028 1.00 45.56 396 ILE B O 1
ATOM 8871 N N . GLN D 1 333 ? 2.442 17.662 62.096 1.00 47.65 397 GLN B N 1
ATOM 8872 C CA . GLN D 1 333 ? 1.223 17.316 62.818 1.00 50.03 397 GLN B CA 1
ATOM 8873 C C . GLN D 1 333 ? 0.013 17.296 61.891 1.00 51.83 397 GLN B C 1
ATOM 8874 O O . GLN D 1 333 ? -0.740 16.317 61.859 1.00 53.23 397 GLN B O 1
ATOM 8880 N N . ASN D 1 334 ? -0.189 18.370 61.123 1.00 47.41 398 ASN B N 1
ATOM 8881 C CA . ASN D 1 334 ? -1.361 18.467 60.253 1.00 45.99 398 ASN B CA 1
ATOM 8882 C C . ASN D 1 334 ? -1.038 19.471 59.146 1.00 48.94 398 ASN B C 1
ATOM 8883 O O . ASN D 1 334 ? -1.128 20.682 59.366 1.00 50.08 398 ASN B O 1
ATOM 8888 N N . LYS D 1 335 ? -0.676 18.956 57.969 1.00 47.01 399 LYS B N 1
ATOM 8889 C CA . LYS D 1 335 ? -0.274 19.793 56.846 1.00 47.12 399 LYS B CA 1
ATOM 8890 C C . LYS D 1 335 ? -1.450 20.571 56.257 1.00 47.40 399 LYS B C 1
ATOM 8891 O O . LYS D 1 335 ? -1.305 21.771 55.982 1.00 51.10 399 LYS B O 1
ATOM 8897 N N . PRO D 1 336 ? -2.620 19.945 56.038 1.00 42.15 400 PRO B N 1
ATOM 8898 C CA . PRO D 1 336 ? -3.771 20.743 55.568 1.00 38.90 400 PRO B CA 1
ATOM 8899 C C . PRO D 1 336 ? -4.157 21.867 56.515 1.00 39.86 400 PRO B C 1
ATOM 8900 O O . PRO D 1 336 ? -4.461 22.977 56.060 1.00 42.36 400 PRO B O 1
ATOM 8904 N N . LEU D 1 337 ? -4.137 21.614 57.826 1.00 39.30 401 LEU B N 1
ATOM 8905 C CA . LEU D 1 337 ? -4.405 22.681 58.785 1.00 42.00 401 LEU B CA 1
ATOM 8906 C C . LEU D 1 337 ? -3.334 23.760 58.728 1.00 39.08 401 LEU B C 1
ATOM 8907 O O . LEU D 1 337 ? -3.634 24.944 58.922 1.00 43.06 401 LEU B O 1
ATOM 8912 N N . TYR D 1 338 ? -2.086 23.373 58.457 1.00 33.68 402 TYR B N 1
ATOM 8913 C CA . TYR D 1 338 ? -1.010 24.349 58.329 1.00 36.67 402 TYR B CA 1
ATOM 8914 C C . TYR D 1 338 ? -1.268 25.301 57.168 1.00 42.52 402 TYR B C 1
ATOM 8915 O O . TYR D 1 338 ? -1.155 26.524 57.316 1.00 50.20 402 TYR B O 1
ATOM 8924 N N . PHE D 1 339 ? -1.616 24.758 55.998 1.00 39.47 403 PHE B N 1
ATOM 8925 C CA . PHE D 1 339 ? -1.903 25.619 54.855 1.00 42.65 403 PHE B CA 1
ATOM 8926 C C . PHE D 1 339 ? -3.177 26.424 55.078 1.00 36.14 403 PHE B C 1
ATOM 8927 O O . PHE D 1 339 ? -3.267 27.581 54.652 1.00 46.36 403 PHE B O 1
ATOM 8935 N N . ALA D 1 340 ? -4.170 25.832 55.748 1.00 33.38 404 ALA B N 1
ATOM 8936 C CA . ALA D 1 340 ? -5.387 26.574 56.061 1.00 44.23 404 ALA B CA 1
ATOM 8937 C C . ALA D 1 340 ? -5.102 27.727 57.015 1.00 47.17 404 ALA B C 1
ATOM 8938 O O . ALA D 1 340 ? -5.739 28.783 56.922 1.00 53.26 404 ALA B O 1
ATOM 8940 N N . ASP D 1 341 ? -4.151 27.546 57.935 1.00 45.96 405 ASP B N 1
ATOM 8941 C CA . ASP D 1 341 ? -3.780 28.630 58.838 1.00 45.02 405 ASP B CA 1
ATOM 8942 C C . ASP D 1 341 ? -3.051 29.744 58.094 1.00 46.21 405 ASP B C 1
ATOM 8943 O O . ASP D 1 341 ? -3.277 30.930 58.366 1.00 46.64 405 ASP B O 1
ATOM 8948 N N . ARG D 1 342 ? -2.171 29.387 57.154 1.00 45.86 406 ARG B N 1
ATOM 8949 C CA . ARG D 1 342 ? -1.456 30.412 56.399 1.00 49.14 406 ARG B CA 1
ATOM 8950 C C . ARG D 1 342 ? -2.375 31.142 55.430 1.00 45.50 406 ARG B C 1
ATOM 8951 O O . ARG D 1 342 ? -2.190 32.341 55.191 1.00 45.79 406 ARG B O 1
ATOM 8959 N N . LEU D 1 343 ? -3.359 30.441 54.860 1.00 45.54 407 LEU B N 1
ATOM 8960 C CA . LEU D 1 343 ? -4.348 31.109 54.021 1.00 40.70 407 LEU B CA 1
ATOM 8961 C C . LEU D 1 343 ? -5.147 32.123 54.826 1.00 40.88 407 LEU B C 1
ATOM 8962 O O . LEU D 1 343 ? -5.380 33.249 54.369 1.00 43.03 407 LEU B O 1
ATOM 8967 N N . TYR D 1 344 ? -5.565 31.743 56.036 1.00 43.94 408 TYR B N 1
ATOM 8968 C CA . TYR D 1 344 ? -6.284 32.670 56.903 1.00 44.36 408 TYR B CA 1
ATOM 8969 C C . TYR D 1 344 ? -5.412 33.859 57.283 1.00 42.72 408 TYR B C 1
ATOM 8970 O O . TYR D 1 344 ? -5.876 35.005 57.276 1.00 47.38 408 TYR B O 1
ATOM 8979 N N . ASP D 1 345 ? -4.143 33.608 57.616 1.00 44.76 409 ASP B N 1
ATOM 8980 C CA . ASP D 1 345 ? -3.253 34.699 57.996 1.00 44.32 409 ASP B CA 1
ATOM 8981 C C . ASP D 1 345 ? -3.009 35.656 56.839 1.00 41.44 409 ASP B C 1
ATOM 8982 O O . ASP D 1 345 ? -2.813 36.857 57.059 1.00 40.04 409 ASP B O 1
ATOM 8987 N N . SER D 1 346 ? -3.024 35.153 55.602 1.00 45.16 410 SER B N 1
ATOM 8988 C CA . SER D 1 346 ? -2.775 36.015 54.453 1.00 53.02 410 SER B CA 1
ATOM 8989 C C . SER D 1 346 ? -3.953 36.931 54.146 1.00 32.68 410 SER B C 1
ATOM 8990 O O . SER D 1 346 ? -3.788 37.904 53.404 1.00 46.10 410 SER B O 1
ATOM 8993 N N . MET D 1 347 ? -5.131 36.652 54.705 1.00 46.47 411 MET B N 1
ATOM 8994 C CA . MET D 1 347 ? -6.333 37.407 54.389 1.00 44.45 411 MET B CA 1
ATOM 8995 C C . MET D 1 347 ? -7.010 38.043 55.595 1.00 42.37 411 MET B C 1
ATOM 8996 O O . MET D 1 347 ? -7.863 38.917 55.406 1.00 46.19 411 MET B O 1
ATOM 9001 N N . LYS D 1 348 ? -6.656 37.647 56.821 1.00 41.32 412 LYS B N 1
ATOM 9002 C CA . LYS D 1 348 ? -7.466 38.025 57.976 1.00 37.57 412 LYS B CA 1
ATOM 9003 C C . LYS D 1 348 ? -7.431 39.529 58.229 1.00 43.71 412 LYS B C 1
ATOM 9004 O O . LYS D 1 348 ? -8.447 40.117 58.617 1.00 51.42 412 LYS B O 1
ATOM 9010 N N . GLY D 1 349 ? -6.289 40.171 58.004 1.00 45.01 413 GLY B N 1
ATOM 9011 C CA . GLY D 1 349 ? -6.092 41.555 58.368 1.00 40.16 413 GLY B CA 1
ATOM 9012 C C . GLY D 1 349 ? -6.300 42.516 57.216 1.00 48.88 413 GLY B C 1
ATOM 9013 O O . GLY D 1 349 ? -6.935 42.197 56.204 1.00 55.76 413 GLY B O 1
ATOM 9014 N N . LYS D 1 350 ? -5.757 43.720 57.381 1.00 52.31 414 LYS B N 1
ATOM 9015 C CA . LYS D 1 350 ? -5.845 44.735 56.342 1.00 52.67 414 LYS B CA 1
ATOM 9016 C C . LYS D 1 350 ? -5.123 44.270 55.084 1.00 58.54 414 LYS B C 1
ATOM 9017 O O . LYS D 1 350 ? -4.012 43.736 55.153 1.00 57.65 414 LYS B O 1
ATOM 9023 N N . GLY D 1 351 ? -5.762 44.466 53.932 1.00 53.59 415 GLY B N 1
ATOM 9024 C CA . GLY D 1 351 ? -5.163 44.036 52.684 1.00 47.50 415 GLY B CA 1
ATOM 9025 C C . GLY D 1 351 ? -5.060 42.520 52.593 1.00 49.84 415 GLY B C 1
ATOM 9026 O O . GLY D 1 351 ? -5.789 41.768 53.247 1.00 48.69 415 GLY B O 1
ATOM 9027 N N . THR D 1 352 ? -4.122 42.075 51.759 1.00 48.47 416 THR B N 1
ATOM 9028 C CA . THR D 1 352 ? -3.916 40.656 51.506 1.00 46.06 416 THR B CA 1
ATOM 9029 C C . THR D 1 352 ? -2.435 40.381 51.296 1.00 48.09 416 THR B C 1
ATOM 9030 O O . THR D 1 352 ? -1.738 41.165 50.646 1.00 51.58 416 THR B O 1
ATOM 9034 N N . ARG D 1 353 ? -1.957 39.266 51.852 1.00 43.71 417 ARG B N 1
ATOM 9035 C CA . ARG D 1 353 ? -0.623 38.756 51.536 1.00 43.06 417 ARG B CA 1
ATOM 9036 C C . ARG D 1 353 ? -0.751 37.921 50.266 1.00 43.53 417 ARG B C 1
ATOM 9037 O O . ARG D 1 353 ? -0.759 36.687 50.284 1.00 41.89 417 ARG B O 1
ATOM 9045 N N . ASP D 1 354 ? -0.859 38.627 49.137 1.00 44.29 418 ASP B N 1
ATOM 9046 C CA . ASP D 1 354 ? -1.180 37.976 47.870 1.00 49.61 418 ASP B CA 1
ATOM 9047 C C . ASP D 1 354 ? -0.127 36.952 47.465 1.00 47.43 418 ASP B C 1
ATOM 9048 O O . ASP D 1 354 ? -0.462 35.932 46.853 1.00 45.43 418 ASP B O 1
ATOM 9053 N N . LYS D 1 355 ? 1.140 37.197 47.802 1.00 48.03 419 LYS B N 1
ATOM 9054 C CA . LYS D 1 355 ? 2.197 36.250 47.459 1.00 46.14 419 LYS B CA 1
ATOM 9055 C C . LYS D 1 355 ? 1.952 34.890 48.104 1.00 47.50 419 LYS B C 1
ATOM 9056 O O . LYS D 1 355 ? 2.075 33.848 47.449 1.00 54.96 419 LYS B O 1
ATOM 9062 N N . VAL D 1 356 ? 1.595 34.881 49.391 1.00 45.50 420 VAL B N 1
ATOM 9063 C CA . VAL D 1 356 ? 1.351 33.620 50.085 1.00 40.78 420 VAL B CA 1
ATOM 9064 C C . VAL D 1 356 ? 0.038 33.000 49.625 1.00 42.31 420 VAL B C 1
ATOM 9065 O O . VAL D 1 356 ? -0.051 31.783 49.417 1.00 40.99 420 VAL B O 1
ATOM 9069 N N . LEU D 1 357 ? -1.003 33.823 49.463 1.00 42.55 421 LEU B N 1
ATOM 9070 C CA . LEU D 1 357 ? -2.298 33.310 49.028 1.00 41.46 421 LEU B CA 1
ATOM 9071 C C . LEU D 1 357 ? -2.199 32.650 47.659 1.00 46.94 421 LEU B C 1
ATOM 9072 O O . LEU D 1 357 ? -2.745 31.562 47.444 1.00 42.72 421 LEU B O 1
ATOM 9077 N N . ILE D 1 358 ? -1.486 33.284 46.726 1.00 44.32 422 ILE B N 1
ATOM 9078 C CA . ILE D 1 358 ? -1.369 32.740 45.376 1.00 48.17 422 ILE B CA 1
ATOM 9079 C C . ILE D 1 358 ? -0.575 31.438 45.389 1.00 49.77 422 ILE B C 1
ATOM 9080 O O . ILE D 1 358 ? -0.986 30.438 44.787 1.00 50.76 422 ILE B O 1
ATOM 9085 N N . ARG D 1 359 ? 0.565 31.423 46.086 1.00 50.56 423 ARG B N 1
ATOM 9086 C CA . ARG D 1 359 ? 1.443 30.257 46.037 1.00 50.78 423 ARG B CA 1
ATOM 9087 C C . ARG D 1 359 ? 0.768 29.021 46.623 1.00 54.70 423 ARG B C 1
ATOM 9088 O O . ARG D 1 359 ? 0.959 27.906 46.125 1.00 55.59 423 ARG B O 1
ATOM 9096 N N . ILE D 1 360 ? -0.033 29.198 47.675 1.00 49.69 424 ILE B N 1
ATOM 9097 C CA . ILE D 1 360 ? -0.706 28.052 48.281 1.00 48.43 424 ILE B CA 1
ATOM 9098 C C . ILE D 1 360 ? -1.842 27.563 47.391 1.00 46.26 424 ILE B C 1
ATOM 9099 O O . ILE D 1 360 ? -2.008 26.355 47.185 1.00 50.96 424 ILE B O 1
ATOM 9104 N N . MET D 1 361 ? -2.639 28.485 46.845 1.00 43.91 425 MET B N 1
ATOM 9105 C CA . MET D 1 361 ? -3.734 28.077 45.970 1.00 49.86 425 MET B CA 1
ATOM 9106 C C . MET D 1 361 ? -3.220 27.417 44.697 1.00 53.68 425 MET B C 1
ATOM 9107 O O . MET D 1 361 ? -3.861 26.500 44.173 1.00 58.87 425 MET B O 1
ATOM 9112 N N . VAL D 1 362 ? -2.068 27.858 44.189 1.00 47.54 426 VAL B N 1
ATOM 9113 C CA . VAL D 1 362 ? -1.515 27.260 42.978 1.00 44.35 426 VAL B CA 1
ATOM 9114 C C . VAL D 1 362 ? -0.915 25.892 43.283 1.00 44.97 426 VAL B C 1
ATOM 9115 O O . VAL D 1 362 ? -1.216 24.899 42.610 1.00 50.79 426 VAL B O 1
ATOM 9119 N N . SER D 1 363 ? -0.063 25.818 44.307 1.00 44.30 427 SER B N 1
ATOM 9120 C CA . SER D 1 363 ? 0.718 24.613 44.559 1.00 42.92 427 SER B CA 1
ATOM 9121 C C . SER D 1 363 ? -0.083 23.496 45.217 1.00 40.18 427 SER B C 1
ATOM 9122 O O . SER D 1 363 ? 0.316 22.331 45.119 1.00 44.05 427 SER B O 1
ATOM 9125 N N . ARG D 1 364 ? -1.190 23.813 45.886 1.00 44.96 428 ARG B N 1
ATOM 9126 C CA . ARG D 1 364 ? -1.981 22.809 46.585 1.00 42.14 428 ARG B CA 1
ATOM 9127 C C . ARG D 1 364 ? -3.315 22.518 45.912 1.00 45.87 428 ARG B C 1
ATOM 9128 O O . ARG D 1 364 ? -4.099 21.727 46.447 1.00 47.22 428 ARG B O 1
ATOM 9136 N N . SER D 1 365 ? -3.592 23.126 44.755 1.00 42.74 429 SER B N 1
ATOM 9137 C CA . SER D 1 365 ? -4.884 22.930 44.105 1.00 47.54 429 SER B CA 1
ATOM 9138 C C . SER D 1 365 ? -5.099 21.482 43.683 1.00 51.48 429 SER B C 1
ATOM 9139 O O . SER D 1 365 ? -6.243 21.018 43.623 1.00 57.34 429 SER B O 1
ATOM 9142 N N . GLU D 1 366 ? -4.022 20.755 43.386 1.00 48.38 430 GLU B N 1
ATOM 9143 C CA . GLU D 1 366 ? -4.115 19.369 42.946 1.00 45.69 430 GLU B CA 1
ATOM 9144 C C . GLU D 1 366 ? -3.550 18.384 43.962 1.00 47.40 430 GLU B C 1
ATOM 9145 O O . GLU D 1 366 ? -3.363 17.208 43.631 1.00 57.59 430 GLU B O 1
ATOM 9151 N N . VAL D 1 367 ? -3.274 18.825 45.186 1.00 46.21 431 VAL B N 1
ATOM 9152 C CA . VAL D 1 367 ? -2.702 17.937 46.191 1.00 47.76 431 VAL B CA 1
ATOM 9153 C C . VAL D 1 367 ? -3.742 17.623 47.258 1.00 47.46 431 VAL B C 1
ATOM 9154 O O . VAL D 1 367 ? -4.242 16.496 47.340 1.00 49.46 431 VAL B O 1
ATOM 9158 N N . ASP D 1 368 ? -4.076 18.615 48.080 1.00 49.58 432 ASP B N 1
ATOM 9159 C CA . ASP D 1 368 ? -4.930 18.398 49.242 1.00 47.18 432 ASP B CA 1
ATOM 9160 C C . ASP D 1 368 ? -5.834 19.599 49.483 1.00 47.69 432 ASP B C 1
ATOM 9161 O O . ASP D 1 368 ? -6.106 19.970 50.629 1.00 47.46 432 ASP B O 1
ATOM 9166 N N . MET D 1 369 ? -6.321 20.218 48.403 1.00 44.78 433 MET B N 1
ATOM 9167 C CA . MET D 1 369 ? -7.165 21.400 48.550 1.00 44.49 433 MET B CA 1
ATOM 9168 C C . MET D 1 369 ? -8.471 21.073 49.264 1.00 49.75 433 MET B C 1
ATOM 9169 O O . MET D 1 369 ? -9.018 21.922 49.976 1.00 55.74 433 MET B O 1
ATOM 9174 N N . LEU D 1 370 ? -8.975 19.848 49.104 1.00 45.68 434 LEU B N 1
ATOM 9175 C CA . LEU D 1 370 ? -10.212 19.471 49.781 1.00 42.01 434 LEU B CA 1
ATOM 9176 C C . LEU D 1 370 ? -10.004 19.339 51.285 1.00 43.15 434 LEU B C 1
ATOM 9177 O O . LEU D 1 370 ? -10.870 19.737 52.074 1.00 46.07 434 LEU B O 1
ATOM 9182 N N . LYS D 1 371 ? -8.868 18.778 51.703 1.00 41.77 435 LYS B N 1
ATOM 9183 C CA . LYS D 1 371 ? -8.577 18.690 53.130 1.00 40.76 435 LYS B CA 1
ATOM 9184 C C . LYS D 1 371 ? -8.317 20.070 53.723 1.00 44.79 435 LYS B C 1
ATOM 9185 O O . LYS D 1 371 ? -8.695 20.341 54.868 1.00 52.39 435 LYS B O 1
ATOM 9191 N N . ILE D 1 372 ? -7.672 20.953 52.956 1.00 40.58 436 ILE B N 1
ATOM 9192 C CA . ILE D 1 372 ? -7.430 22.315 53.427 1.00 41.98 436 ILE B CA 1
ATOM 9193 C C . ILE D 1 372 ? -8.751 23.038 53.657 1.00 46.90 436 ILE B C 1
ATOM 9194 O O . ILE D 1 372 ? -8.966 23.659 54.706 1.00 53.73 436 ILE B O 1
ATOM 9199 N N . ARG D 1 373 ? -9.657 22.966 52.678 1.00 48.11 437 ARG B N 1
ATOM 9200 C CA . ARG D 1 373 ? -10.972 23.580 52.835 1.00 44.54 437 ARG B CA 1
ATOM 9201 C C . ARG D 1 373 ? -11.723 22.980 54.017 1.00 46.91 437 ARG B C 1
ATOM 9202 O O . ARG D 1 373 ? -12.441 23.689 54.731 1.00 48.91 437 ARG B O 1
ATOM 9210 N N . SER D 1 374 ? -11.565 21.673 54.238 1.00 47.21 438 SER B N 1
ATOM 9211 C CA . SER D 1 374 ? -12.213 21.025 55.373 1.00 42.74 438 SER B CA 1
ATOM 9212 C C . SER D 1 374 ? -11.671 21.564 56.691 1.00 43.51 438 SER B C 1
ATOM 9213 O O . SER D 1 374 ? -12.438 21.966 57.574 1.00 43.92 438 SER B O 1
ATOM 9216 N N . GLU D 1 375 ? -10.344 21.587 56.838 1.00 47.42 439 GLU B N 1
ATOM 9217 C CA . GLU D 1 375 ? -9.746 22.149 58.044 1.00 42.10 439 GLU B CA 1
ATOM 9218 C C . GLU D 1 375 ? -10.105 23.621 58.204 1.00 43.43 439 GLU B C 1
ATOM 9219 O O . GLU D 1 375 ? -10.355 24.088 59.322 1.00 50.01 439 GLU B O 1
ATOM 9225 N N . PHE D 1 376 ? -10.142 24.365 57.096 1.00 41.48 440 PHE B N 1
ATOM 9226 C CA . PHE D 1 376 ? -10.441 25.793 57.160 1.00 40.29 440 PHE B CA 1
ATOM 9227 C C . PHE D 1 376 ? -11.859 26.037 57.667 1.00 47.67 440 PHE B C 1
ATOM 9228 O O . PHE D 1 376 ? -12.068 26.796 58.621 1.00 48.04 440 PHE B O 1
ATOM 9236 N N . LYS D 1 377 ? -12.849 25.404 57.030 1.00 48.19 441 LYS B N 1
ATOM 9237 C CA . LYS D 1 377 ? -14.235 25.558 57.460 1.00 47.96 441 LYS B CA 1
ATOM 9238 C C . LYS D 1 377 ? -14.437 25.067 58.886 1.00 46.91 441 LYS B C 1
ATOM 9239 O O . LYS D 1 377 ? -15.239 25.639 59.631 1.00 50.11 441 LYS B O 1
ATOM 9245 N N . ARG D 1 378 ? -13.707 24.026 59.288 1.00 46.91 442 ARG B N 1
ATOM 9246 C CA . ARG D 1 378 ? -13.850 23.489 60.638 1.00 48.09 442 ARG B CA 1
ATOM 9247 C C . ARG D 1 378 ? -13.394 24.501 61.683 1.00 50.07 442 ARG B C 1
ATOM 9248 O O . ARG D 1 378 ? -14.075 24.721 62.692 1.00 50.39 442 ARG B O 1
ATOM 9256 N N . LYS D 1 379 ? -12.244 25.137 61.453 1.00 48.51 443 LYS B N 1
ATOM 9257 C CA . LYS D 1 379 ? -11.674 26.026 62.459 1.00 44.40 443 LYS B CA 1
ATOM 9258 C C . LYS D 1 379 ? -12.309 27.412 62.430 1.00 53.10 443 LYS B C 1
ATOM 9259 O O . LYS D 1 379 ? -12.529 28.016 63.486 1.00 62.51 443 LYS B O 1
ATOM 9265 N N . TYR D 1 380 ? -12.621 27.931 61.246 1.00 45.07 444 TYR B N 1
ATOM 9266 C CA . TYR D 1 380 ? -12.997 29.331 61.107 1.00 46.63 444 TYR B CA 1
ATOM 9267 C C . TYR D 1 380 ? -14.486 29.555 60.878 1.00 44.38 444 TYR B C 1
ATOM 9268 O O . TYR D 1 380 ? -14.913 30.712 60.792 1.00 49.68 444 TYR B O 1
ATOM 9277 N N . GLY D 1 381 ? -15.287 28.497 60.783 1.00 41.22 445 GLY B N 1
ATOM 9278 C CA . GLY D 1 381 ? -16.726 28.658 60.679 1.00 48.27 445 GLY B CA 1
ATOM 9279 C C . GLY D 1 381 ? -17.228 29.085 59.314 1.00 57.50 445 GLY B C 1
ATOM 9280 O O . GLY D 1 381 ? -18.383 28.824 58.965 1.00 61.23 445 GLY B O 1
ATOM 9281 N N . LYS D 1 382 ? -16.381 29.756 58.541 1.00 55.96 446 LYS B N 1
ATOM 9282 C CA . LYS D 1 382 ? -16.683 30.145 57.173 1.00 50.84 446 LYS B CA 1
ATOM 9283 C C . LYS D 1 382 ? -15.773 29.386 56.216 1.00 49.85 446 LYS B C 1
ATOM 9284 O O . LYS D 1 382 ? -14.748 28.826 56.613 1.00 57.86 446 LYS B O 1
ATOM 9290 N N . SER D 1 383 ? -16.158 29.375 54.944 1.00 46.99 447 SER B N 1
ATOM 9291 C CA . SER D 1 383 ? -15.419 28.618 53.947 1.00 48.30 447 SER B CA 1
ATOM 9292 C C . SER D 1 383 ? -14.205 29.398 53.452 1.00 52.21 447 SER B C 1
ATOM 9293 O O . SER D 1 383 ? -14.143 30.628 53.535 1.00 57.41 447 SER B O 1
ATOM 9296 N N . LEU D 1 384 ? -13.226 28.655 52.929 1.00 48.73 448 LEU B N 1
ATOM 9297 C CA . LEU D 1 384 ? -12.106 29.290 52.244 1.00 45.70 448 LEU B CA 1
ATOM 9298 C C . LEU D 1 384 ? -12.589 30.066 51.026 1.00 46.67 448 LEU B C 1
ATOM 9299 O O . LEU D 1 384 ? -12.054 31.134 50.705 1.00 43.86 448 LEU B O 1
ATOM 9304 N N . TYR D 1 385 ? -13.604 29.537 50.337 1.00 51.91 449 TYR B N 1
ATOM 9305 C CA . TYR D 1 385 ? -14.257 30.265 49.254 1.00 50.70 449 TYR B CA 1
ATOM 9306 C C . TYR D 1 385 ? -14.756 31.627 49.726 1.00 50.64 449 TYR B C 1
ATOM 9307 O O . TYR D 1 385 ? -14.625 32.631 49.016 1.00 49.52 449 TYR B O 1
ATOM 9316 N N . TYR D 1 386 ? -15.319 31.677 50.934 1.00 51.49 450 TYR B N 1
ATOM 9317 C CA . TYR D 1 386 ? -15.874 32.920 51.462 1.00 47.14 450 TYR B CA 1
ATOM 9318 C C . TYR D 1 386 ? -14.785 33.963 51.687 1.00 51.44 450 TYR B C 1
ATOM 9319 O O . TYR D 1 386 ? -14.929 35.124 51.285 1.00 52.47 450 TYR B O 1
ATOM 9328 N N . TYR D 1 387 ? -13.680 33.566 52.325 1.00 50.00 451 TYR B N 1
ATOM 9329 C CA . TYR D 1 387 ? -12.630 34.529 52.648 1.00 48.33 451 TYR B CA 1
ATOM 9330 C C . TYR D 1 387 ? -11.930 35.041 51.394 1.00 46.85 451 TYR B C 1
ATOM 9331 O O . TYR D 1 387 ? -11.588 36.226 51.311 1.00 46.62 451 TYR B O 1
ATOM 9340 N N . ILE D 1 388 ? -11.700 34.164 50.414 1.00 44.97 452 ILE B N 1
ATOM 9341 C CA . ILE D 1 388 ? -11.150 34.608 49.135 1.00 42.49 452 ILE B CA 1
ATOM 9342 C C . ILE D 1 388 ? -12.095 35.604 48.477 1.00 45.30 452 ILE B C 1
ATOM 9343 O O . ILE D 1 388 ? -11.663 36.596 47.876 1.00 49.43 452 ILE B O 1
ATOM 9348 N N . GLN D 1 389 ? -13.400 35.362 48.597 1.00 47.50 453 GLN B N 1
ATOM 9349 C CA . GLN D 1 389 ? -14.391 36.258 48.013 1.00 50.83 453 GLN B CA 1
ATOM 9350 C C . GLN D 1 389 ? -14.312 37.652 48.629 1.00 54.63 453 GLN B C 1
ATOM 9351 O O . GLN D 1 389 ? -14.441 38.659 47.922 1.00 56.26 453 GLN B O 1
ATOM 9357 N N . GLN D 1 390 ? -14.082 37.732 49.943 1.00 50.17 454 GLN B N 1
ATOM 9358 C CA . GLN D 1 390 ? -14.088 39.022 50.627 1.00 46.28 454 GLN B CA 1
ATOM 9359 C C . GLN D 1 390 ? -12.785 39.792 50.444 1.00 50.22 454 GLN B C 1
ATOM 9360 O O . GLN D 1 390 ? -12.786 41.025 50.539 1.00 57.86 454 GLN B O 1
ATOM 9366 N N . ASP D 1 391 ? -11.674 39.102 50.187 1.00 42.98 455 ASP B N 1
ATOM 9367 C CA . ASP D 1 391 ? -10.371 39.752 50.121 1.00 42.28 455 ASP B CA 1
ATOM 9368 C C . ASP D 1 391 ? -9.915 40.079 48.706 1.00 46.06 455 ASP B C 1
ATOM 9369 O O . ASP D 1 391 ? -9.099 40.992 48.533 1.00 47.30 455 ASP B O 1
ATOM 9374 N N . THR D 1 392 ? -10.408 39.365 47.697 1.00 49.09 456 THR B N 1
ATOM 9375 C CA . THR D 1 392 ? -9.975 39.549 46.320 1.00 48.30 456 THR B CA 1
ATOM 9376 C C . THR D 1 392 ? -11.169 39.884 45.436 1.00 51.14 456 THR B C 1
ATOM 9377 O O . THR D 1 392 ? -12.302 39.479 45.716 1.00 53.59 456 THR B O 1
ATOM 9381 N N . LYS D 1 393 ? -10.902 40.626 44.361 1.00 49.45 457 LYS B N 1
ATOM 9382 C CA . LYS D 1 393 ? -11.927 41.050 43.419 1.00 54.44 457 LYS B CA 1
ATOM 9383 C C . LYS D 1 393 ? -11.441 40.833 41.992 1.00 60.54 457 LYS B C 1
ATOM 9384 O O . LYS D 1 393 ? -10.260 40.580 41.743 1.00 59.89 457 LYS B O 1
ATOM 9390 N N . GLY D 1 394 ? -12.380 40.932 41.051 1.00 64.71 458 GLY B N 1
ATOM 9391 C CA . GLY D 1 394 ? -12.056 40.881 39.638 1.00 62.52 458 GLY B CA 1
ATOM 9392 C C . GLY D 1 394 ? -11.815 39.470 39.130 1.00 62.16 458 GLY B C 1
ATOM 9393 O O . GLY D 1 394 ? -12.194 38.470 39.750 1.00 67.53 458 GLY B O 1
ATOM 9394 N N . ASP D 1 395 ? -11.173 39.400 37.960 1.00 58.12 459 ASP B N 1
ATOM 9395 C CA . ASP D 1 395 ? -10.799 38.106 37.399 1.00 59.07 459 ASP B CA 1
ATOM 9396 C C . ASP D 1 395 ? -9.779 37.396 38.275 1.00 56.65 459 ASP B C 1
ATOM 9397 O O . ASP D 1 395 ? -9.713 36.162 38.277 1.00 56.71 459 ASP B O 1
ATOM 9402 N N . TYR D 1 396 ? -8.971 38.162 39.011 1.00 53.66 460 TYR B N 1
ATOM 9403 C CA . TYR D 1 396 ? -8.051 37.577 39.979 1.00 46.65 460 TYR B CA 1
ATOM 9404 C C . TYR D 1 396 ? -8.805 36.774 41.033 1.00 48.97 460 TYR B C 1
ATOM 9405 O O . TYR D 1 396 ? -8.378 35.678 41.413 1.00 50.76 460 TYR B O 1
ATOM 9414 N N . GLN D 1 397 ? -9.943 37.297 41.500 1.00 49.64 461 GLN B N 1
ATOM 9415 C CA . GLN D 1 397 ? -10.772 36.548 42.439 1.00 43.03 461 GLN B CA 1
ATOM 9416 C C . GLN D 1 397 ? -11.315 35.277 41.802 1.00 46.87 461 GLN B C 1
ATOM 9417 O O . GLN D 1 397 ? -11.326 34.214 42.432 1.00 48.36 461 GLN B O 1
ATOM 9423 N N . LYS D 1 398 ? -11.769 35.368 40.549 1.00 52.33 462 LYS B N 1
ATOM 9424 C CA . LYS D 1 398 ? -12.366 34.209 39.894 1.00 50.55 462 LYS B CA 1
ATOM 9425 C C . LYS D 1 398 ? -11.349 33.088 39.719 1.00 46.87 462 LYS B C 1
ATOM 9426 O O . LYS D 1 398 ? -11.691 31.906 39.844 1.00 38.37 462 LYS B O 1
ATOM 9432 N N . ALA D 1 399 ? -10.092 33.439 39.439 1.00 41.52 463 ALA B N 1
ATOM 9433 C CA . ALA D 1 399 ? -9.058 32.422 39.279 1.00 38.78 463 ALA B CA 1
ATOM 9434 C C . ALA D 1 399 ? -8.825 31.670 40.583 1.00 47.77 463 ALA B C 1
ATOM 9435 O O . ALA D 1 399 ? -8.734 30.437 40.595 1.00 48.04 463 ALA B O 1
ATOM 9437 N N . LEU D 1 400 ? -8.729 32.401 41.698 1.00 46.88 464 LEU B N 1
ATOM 9438 C CA . LEU D 1 400 ? -8.540 31.752 42.992 1.00 39.97 464 LEU B CA 1
ATOM 9439 C C . LEU D 1 400 ? -9.744 30.894 43.360 1.00 44.98 464 LEU B C 1
ATOM 9440 O O . LEU D 1 400 ? -9.590 29.804 43.924 1.00 43.71 464 LEU B O 1
ATOM 9445 N N . LEU D 1 401 ? -10.954 31.368 43.049 1.00 42.34 465 LEU B N 1
ATOM 9446 C CA . LEU D 1 401 ? -12.153 30.600 43.371 1.00 42.35 465 LEU B CA 1
ATOM 9447 C C . LEU D 1 401 ? -12.204 29.296 42.584 1.00 41.71 465 LEU B C 1
ATOM 9448 O O . LEU D 1 401 ? -12.671 28.273 43.098 1.00 45.73 465 LEU B O 1
ATOM 9453 N N . TYR D 1 402 ? -11.732 29.312 41.335 1.00 43.74 466 TYR B N 1
ATOM 9454 C CA . TYR D 1 402 ? -11.643 28.073 40.571 1.00 42.24 466 TYR B CA 1
ATOM 9455 C C . TYR D 1 402 ? -10.607 27.133 41.172 1.00 49.33 466 TYR B C 1
ATOM 9456 O O . TYR D 1 402 ? -10.830 25.919 41.247 1.00 52.18 466 TYR B O 1
ATOM 9465 N N . LEU D 1 403 ? -9.465 27.676 41.605 1.00 45.28 467 LEU B N 1
ATOM 9466 C CA . LEU D 1 403 ? -8.457 26.849 42.257 1.00 46.76 467 LEU B CA 1
ATOM 9467 C C . LEU D 1 403 ? -8.969 26.294 43.576 1.00 50.59 467 LEU B C 1
ATOM 9468 O O . LEU D 1 403 ? -8.565 25.201 43.990 1.00 57.89 467 LEU B O 1
ATOM 9473 N N . CYS D 1 404 ? -9.855 27.033 44.250 1.00 47.90 468 CYS B N 1
ATOM 9474 C CA . CYS D 1 404 ? -10.490 26.511 45.454 1.00 48.61 468 CYS B CA 1
ATOM 9475 C C . CYS D 1 404 ? -11.360 25.304 45.129 1.00 49.55 468 CYS B C 1
ATOM 9476 O O . CYS D 1 404 ? -11.334 24.297 45.848 1.00 45.30 468 CYS B O 1
ATOM 9479 N N . GLY D 1 405 ? -12.129 25.381 44.044 1.00 52.70 469 GLY B N 1
ATOM 9480 C CA . GLY D 1 405 ? -12.901 24.260 43.555 1.00 58.62 469 GLY B CA 1
ATOM 9481 C C . GLY D 1 405 ? -14.359 24.250 43.964 1.00 62.39 469 GLY B C 1
ATOM 9482 O O . GLY D 1 405 ? -15.142 23.495 43.374 1.00 67.64 469 GLY B O 1
ATOM 9483 N N . GLY D 1 406 ? -14.744 25.051 44.944 1.00 63.28 470 GLY B N 1
ATOM 9484 C CA . GLY D 1 406 ? -16.123 25.084 45.382 1.00 61.43 470 GLY B CA 1
ATOM 9485 C C . GLY D 1 406 ? -16.241 25.757 46.731 1.00 68.63 470 GLY B C 1
ATOM 9486 O O . GLY D 1 406 ? -15.257 26.193 47.329 1.00 69.34 470 GLY B O 1
ATOM 9487 N N . ASP D 1 407 ? -17.483 25.829 47.200 1.00 71.40 471 ASP B N 1
ATOM 9488 C CA . ASP D 1 407 ? -17.792 26.439 48.483 1.00 66.53 471 ASP B CA 1
ATOM 9489 C C . ASP D 1 407 ? -17.818 25.378 49.578 1.00 66.79 471 ASP B C 1
ATOM 9490 O O . ASP D 1 407 ? -18.129 24.209 49.330 1.00 63.26 471 ASP B O 1
ATOM 9495 N N . ASP D 1 408 ? -17.485 25.803 50.796 1.00 69.45 472 ASP B N 1
ATOM 9496 C CA . ASP D 1 408 ? -17.308 24.901 51.936 1.00 69.61 472 ASP B CA 1
ATOM 9497 C C . ASP D 1 408 ? -16.292 23.806 51.622 1.00 65.09 472 ASP B C 1
ATOM 9498 O O . ASP D 1 408 ? -16.648 22.644 51.435 1.00 67.92 472 ASP B O 1
ATOM 9504 N N . PRO E 2 7 ? -47.155 31.445 26.849 1.00 151.20 731 PRO D N 1
ATOM 9505 C CA . PRO E 2 7 ? -46.623 32.772 27.169 1.00 153.20 731 PRO D CA 1
ATOM 9506 C C . PRO E 2 7 ? -46.193 33.533 25.919 1.00 159.71 731 PRO D C 1
ATOM 9507 O O . PRO E 2 7 ? -45.141 34.175 25.922 1.00 159.77 731 PRO D O 1
ATOM 9521 N N . THR E 2 9 ? -46.959 36.181 22.455 1.00 168.75 733 THR D N 1
ATOM 9522 C CA . THR E 2 9 ? -47.658 37.394 22.039 1.00 166.27 733 THR D CA 1
ATOM 9523 C C . THR E 2 9 ? -47.271 37.804 20.623 1.00 164.00 733 THR D C 1
ATOM 9524 O O . THR E 2 9 ? -46.088 37.854 20.279 1.00 161.50 733 THR D O 1
ATOM 9528 N N . THR E 2 10 ? -48.277 38.108 19.809 1.00 161.81 734 THR D N 1
ATOM 9529 C CA . THR E 2 10 ? -48.057 38.462 18.415 1.00 160.46 734 THR D CA 1
ATOM 9530 C C . THR E 2 10 ? -47.685 39.933 18.282 1.00 159.30 734 THR D C 1
ATOM 9531 O O . THR E 2 10 ? -48.171 40.787 19.031 1.00 159.25 734 THR D O 1
ATOM 9535 N N . LEU E 2 11 ? -46.811 40.221 17.322 1.00 159.04 735 LEU D N 1
ATOM 9536 C CA . LEU E 2 11 ? -46.321 41.576 17.093 1.00 156.10 735 LEU D CA 1
ATOM 9537 C C . LEU E 2 11 ? -46.247 41.912 15.602 1.00 156.59 735 LEU D C 1
ATOM 9538 O O . LEU E 2 11 ? -46.265 41.018 14.750 1.00 157.28 735 LEU D O 1
ATOM 9544 N N . PRO F 2 7 ? 22.922 -6.874 6.560 1.00 126.07 731 PRO E N 1
ATOM 9545 C CA . PRO F 2 7 ? 22.281 -8.154 6.886 1.00 133.01 731 PRO E CA 1
ATOM 9546 C C . PRO F 2 7 ? 23.123 -9.349 6.450 1.00 132.01 731 PRO E C 1
ATOM 9547 O O . PRO F 2 7 ? 22.961 -9.848 5.337 1.00 131.64 731 PRO E O 1
ATOM 9561 N N . THR F 2 9 ? 24.619 -13.347 7.108 1.00 142.84 733 THR E N 1
ATOM 9562 C CA . THR F 2 9 ? 24.182 -14.629 7.648 1.00 145.81 733 THR E CA 1
ATOM 9563 C C . THR F 2 9 ? 25.263 -15.687 7.473 1.00 151.20 733 THR E C 1
ATOM 9564 O O . THR F 2 9 ? 25.680 -15.986 6.354 1.00 149.79 733 THR E O 1
ATOM 9568 N N . THR F 2 10 ? 25.713 -16.255 8.589 1.00 156.50 734 THR E N 1
ATOM 9569 C CA . THR F 2 10 ? 26.758 -17.271 8.585 1.00 163.23 734 THR E CA 1
ATOM 9570 C C . THR F 2 10 ? 26.139 -18.638 8.321 1.00 174.24 734 THR E C 1
ATOM 9571 O O . THR F 2 10 ? 25.268 -19.088 9.074 1.00 177.53 734 THR E O 1
ATOM 9575 N N . LEU F 2 11 ? 26.589 -19.291 7.254 1.00 183.73 735 LEU E N 1
ATOM 9576 C CA . LEU F 2 11 ? 26.094 -20.618 6.891 1.00 194.30 735 LEU E CA 1
ATOM 9577 C C . LEU F 2 11 ? 27.243 -21.617 6.744 1.00 199.00 735 LEU E C 1
ATOM 9578 O O . LEU F 2 11 ? 28.411 -21.230 6.643 1.00 198.63 735 LEU E O 1
#

Sequence (1201 aa):
NRRTVTLRRQPVGGLGLSIKGGSEHNVPVVISKIFEDQAADQTGMLFVGDAVLQVNGIHVENATHEEVVHLLRNAGDEVTITVEYAYTNFDAERDALNIETAIKTKGVDEVTIVNILTNRSNEQRQDIAFAYQRRTKKELASALKSALSGHLETVILGLLKTPAQYDASELKASMKGLGTDEDSLIEIICSRTNQELQEINRVYKEMYKTDLEKDIISDTSGDFRKLMVALAKGRRAEDGSVIDYELIDQDARDLYDAGVKRKGTDVPKWISIMTERSVPHLQKVFDRYKSYSPYDMLESIRKEVKGDLENAFLNLVQCIQNKPLYFADRLYDSMKGKGTRDKVLIRIMVSRSEVDMLKIRSEFKRKYGKSLYYYIQQDTKGDYQKALLYLCGGDDPTTLNRRTVTLRRQPVGGLGLSIKGGPVVISKIFEDQAADQTGMLFVGDAVLQVNGIHVENATHEEVVHLLRNAGDEVTITVEYLREAPGSAYTNFDAERDALNIETAIKTKGVDEVTIVNILTNRSNEQRQDIAFAYQRRTKKELASALKSALSGHLETVILGLLKTPAQYDASELKASMKGLGTDEDSLIEIICSRTNQELQEINRVYKEMYKTDLEKDIISDTSGDFRKLMVALAKGRRAEDGSVIDYELIDQDARDLYDAGVKRKGTDVPKWISIMTERSVPHLQKVFDRYKSYSPYDMLESIRKEVKGDLENAFLNLVQCIQNKPLYFADRLYDSMKGKGTRDKVLIRIMVSRSEVDMLKIRSEFKRKYGKSLYYYIQQDTKGDYQKALLYLCGGDDNRRTVTLRRQPVGGLGLSIKGGSEHNVPVVISKIFEDQAADQTGMLFVGDAVLQVNGIHVENATHEEVVHLLRNAGDEVTITVEYLTNFDAERDALNIETAIKTKGVDEVTIVNILTNRSNEQRQDIAFAYQRRTKKELASALKSALSGHLETVILGLLKTPAQYDASELKASMKGLGTDEDSLIEIICSRTNQELQEINRVYKEMYKTDLEKDIISDTSGDFRKLMVALAKGRRAEDGSVIDYELIDQDARDLYDAGVKRKGTDVPKWISIMTERSVPHLQKVFDRYKSYSPYDMLESIRKEVKGDLENAFLNLVQCIQNKPLYFADRLYDSMKGKGTRDKVLIRIMVSRSEVDMLKIRSEFKRKYGKSLYYYIQQDTKGDYQKALLYLCGGDDPTTLPTTL

Radius of gyration: 39.59 Å; Cα contacts (8 Å, |Δi|>4): 1819; chains: 6; bounding box: 132×84×98 Å

Secondary structure (DSSP, 8-state):
-EEEEEEE-BTTTBTS-EEE----EEEE--TTSHHHHSS---TTEEEEEETTEE-TT--HHHHHHHHHSS-SEEEEEEEE-SSTTSTTTTT--HHHHHHHHHHHHTSTT--HHHHHHHHTTS-HHHHHHHHHHHHHHHSS-HHHHHHHH--HHHHHHHHHHHS-HHHHHHHHHHHT--GGG--HHHHHHHHHH--HHHHHHHHHHHHHHHSS-HHHHHHHH--HHHHHHHHHHHT--PPP--SS--HHHHHHHHHHHHHHTTTSSS--HHHHHHHHHHS-HHHHHHHHHHHHHH-SS-HHHHHHHH--HHHHHHHHHHHHHHHHHHHHHHHHHHHHHSSSS--HHHHHHHHHHHTTTTHHHHHHHHHHHHSS-HHHHHHHH--HHHHHHHHHHH-S--/-EEEEEEE-BTTTBT-EEEEEEGGGTEEEEEEEE-TTSHHHHHS---TTEEEEEETTEE-TT--HHHHHHHHHHS-SEEEEEEEE-----HHHHHHHHHHHHHSTT--HHHHHHHHTTS-HHHHHHHHHHHHHHHSS-HHHHHHHH--HHHHHHHHHHHS-HHHHHHHHHHHHHSSSS--HHHHHHHHHH--HHHHHHHHHHHHHHHSS-HHHHHHHH--HHHHHHHHHHHT--PPPPPSS--HHHHHHHHHHHHHTTTTSSS--HHHHHHHHHHS-HHHHHHHHHHHHHH-SS-HHHHHHHH--HHHHHHHHHHHHHHH-HHHHHHHHHHHHHSSSS--HHHHHHHHHHTTTTTHHHHHHHHHHHHSS-HHHHHHHH--HHHHHHHHHHH-S--/--EEEEEEPBTTTBT-EEEEEEGGGTEEEEEEEE-TTSHHHHHS---TTPEEEEETTEE-TT--HHHHHHHHHSS-SEEEEEEE----HHHHHHHHHHHHHHHHSTT--HHHHHHHHTTS-HHHHHHHHHHHHHHHSS-HHHHHHHH--HHHHHHHHHHHS-HHHHHHHHHHHHHSSSS--HHHHHHHHHH--HHHHHHHHHHHHHHHSS-HHHHHHHH--HHHHHHHHHHHT--PPPP-S---HHHHHHHHHHHHHHTTSSSS--HHHHHHHHHHS-HHHHHHHHHHHHHH-SS-HHHHHHHH--HHHHHHHHHHHHHHHHHHHHHHHHHHHHHHSSS--HHHHHHHHHHHTTTTHHHHHHHHHHHHSS-HHHHHHHH--HHHHHHHHHHHTS--/--B-/--B-/--B-

Organism: Homo sapiens (NCBI:txid9606)